Protein 4K3B (pdb70)

Secondary structure (DSSP, 8-state):
-------EEEES-SSS-SHHHHTT-S--TTSPP-SHHHHHHHHHHHTTT--S-EEEEEETTEEEEEE-----EEEEEEE--SSS-HHHHHHHHHTTS--SBTT--HHHHHHHHHHHHHHHHHSS--EEEEEEEEEE-SSS-EEEEEEEEEE---EE---EEES--SS-HHHHHHHSS--S--SS-SSS-TTB--HHHHHHHHHHHHHHHHTTT-SS--EEEEE----TTS-EE--EEEE------BB---------SSS-TTHHHHTT---S-SB--HHHHHHHHHHHHHHTTSSS-S---EEEEEEE-TTS--EEEEEEE------B----EE---TTS-HHHHTTSSS--SS-B--SHHHHTHHHHHHHTSS-SEEEEEEE-TTS-SSB-EEEEEEE-TTSSEEEEEEEEETTTEEEEEEEEEEEEETTTTEEEEEEEEE-SSEEEEEEEEEEEEEETTTEEEEEEEEEEEE--SSSSS-S-S-EEEEEEEEEEEEEE-SSS-EEEEEEEEEEEEEE--SS--GGGTTTHHHHSB--SSS-EEEEEEEEEEEEEEEEE-S-SSS--SSEEEEE-EEEEPBTBSS-BEEEEEEEEEEEESSSS-EEEEEEEEEE--B-TT--S--SSSSB---HHHHBTTBPTTTSS-EEEETTTEEEE--BSEEEEEEEEEEE-SSS-SS--SEEEEEEEEEEEEE-------SSS--SSSSS------------EEEEEE-EEEE-SSSEEEEEEEEEES--SS--B-SEEEEEES--

CATH classification: 3.10.20.310 (+5 more: 3.10.20.310, 3.10.20.310, 3.10.20.310)

Radius of gyration: 39.51 Å; Cα contacts (8 Å, |Δi|>4): 1828; chains: 1; bounding box: 79×135×67 Å

InterPro domains:
  IPR000184 Bacterial surface antigen (D15) [PF01103] (448-792)
  IPR010827 POTRA domain, BamA/TamA-like [PF07244] (24-81)
  IPR010827 POTRA domain, BamA/TamA-like [PF07244] (91-171)
  IPR010827 POTRA domain, BamA/TamA-like [PF07244] (175-262)
  IPR010827 POTRA domain, BamA/TamA-like [PF07244] (266-344)
  IPR010827 POTRA domain, BamA/TamA-like [PF07244] (347-421)
  IPR023707 Outer membrane protein assembly factor BamA [MF_01430] (1-792)
  IPR023707 Outer membrane protein assembly factor BamA [PIRSF006076] (15-792)
  IPR023707 Outer membrane protein assembly factor BamA [TIGR03303] (23-792)
  IPR034746 POTRA domain [PS51779] (23-90)
  IPR034746 POTRA domain [PS51779] (91-171)
  IPR034746 POTRA domain [PS51779] (174-262)
  IPR034746 POTRA domain [PS51779] (265-344)
  IPR034746 POTRA domain [PS51779] (347-421)
  IPR039910 Surface antigen D15-like [PTHR12815] (200-789)

Organism: Neisseria gonorrhoeae (strain ATCC 700825 / FA 1090) (NCBI:txid242231)

Structure (mmCIF, N/CA/C/O backbone):
data_4K3B
#
_entry.id   4K3B
#
_cell.length_a   59.525
_cell.length_b   270.206
_cell.length_c   190.618
_cell.angle_alpha   90.00
_cell.angle_beta   90.00
_cell.angle_gamma   90.00
#
_symmetry.space_group_name_H-M   'C 2 2 21'
#
loop_
_atom_site.group_PDB
_atom_site.id
_atom_site.type_symbol
_atom_site.label_atom_id
_atom_site.label_alt_id
_atom_site.label_comp_id
_atom_site.label_asym_id
_atom_site.label_entity_id
_atom_site.label_seq_id
_atom_site.pdbx_PDB_ins_code
_atom_site.Cartn_x
_atom_site.Cartn_y
_atom_site.Cartn_z
_atom_site.occupancy
_atom_site.B_iso_or_equiv
_atom_site.auth_seq_id
_atom_site.auth_comp_id
_atom_site.auth_asym_id
_atom_site.auth_atom_id
_atom_site.pdbx_PDB_model_num
ATOM 1 N N . ALA A 1 21 ? -5.680 -90.460 4.125 1.00 146.55 21 ALA A N 1
ATOM 2 C CA . ALA A 1 21 ? -6.558 -91.177 3.200 1.00 150.62 21 ALA A CA 1
ATOM 3 C C . ALA A 1 21 ? -7.193 -90.256 2.153 1.00 152.24 21 ALA A C 1
ATOM 4 O O . ALA A 1 21 ? -6.730 -89.133 1.933 1.00 152.86 21 ALA A O 1
ATOM 6 N N . ASP A 1 22 ? -8.186 -90.777 1.454 1.00 150.63 22 ASP A N 1
ATOM 7 C CA . ASP A 1 22 ? -8.782 -90.040 0.366 1.00 147.05 22 ASP A CA 1
ATOM 8 C C . ASP A 1 22 ? -10.208 -89.725 0.731 1.00 148.06 22 ASP A C 1
ATOM 9 O O . ASP A 1 22 ? -10.567 -89.814 1.896 1.00 153.46 22 ASP A O 1
ATOM 14 N N . PHE A 1 23 ? -11.024 -89.347 -0.242 1.00 142.45 23 PHE A N 1
ATOM 15 C CA . PHE A 1 23 ? -12.293 -88.734 0.072 1.00 135.17 23 PHE A CA 1
ATOM 16 C C . PHE A 1 23 ? -13.190 -88.599 -1.123 1.00 122.60 23 PHE A C 1
ATOM 17 O O . PHE A 1 23 ? -12.759 -88.656 -2.258 1.00 126.42 23 PHE A O 1
ATOM 25 N N . THR A 1 24 ? -14.461 -88.441 -0.840 1.00 111.59 24 THR A N 1
ATOM 26 C CA . THR A 1 24 ? -15.429 -88.072 -1.832 1.00 113.87 24 THR A CA 1
ATOM 27 C C . THR A 1 24 ? -16.324 -87.199 -1.015 1.00 122.04 24 THR A C 1
ATOM 28 O O . THR A 1 24 ? -16.821 -87.613 0.016 1.00 129.62 24 THR A O 1
ATOM 32 N N . ILE A 1 25 ? -16.447 -85.958 -1.440 1.00 119.58 25 ILE A N 1
ATOM 33 C CA . ILE A 1 25 ? -17.003 -84.933 -0.598 1.00 117.58 25 ILE A CA 1
ATOM 34 C C . ILE A 1 25 ? -18.490 -84.895 -0.671 1.00 119.33 25 ILE A C 1
ATOM 35 O O . ILE A 1 25 ? -19.074 -84.508 -1.669 1.00 100.32 25 ILE A O 1
ATOM 40 N N . GLN A 1 26 ? -19.101 -85.305 0.420 1.00 122.04 26 GLN A N 1
ATOM 41 C CA . GLN A 1 26 ? -20.532 -85.213 0.541 1.00 127.85 26 GLN A CA 1
ATOM 42 C C . GLN A 1 26 ? -20.869 -84.065 1.453 1.00 137.73 26 GLN A C 1
ATOM 43 O O . GLN A 1 26 ? -21.246 -84.262 2.597 1.00 142.59 26 GLN A O 1
ATOM 49 N N . ASP A 1 27 ? -20.709 -82.865 0.910 1.00 137.43 27 ASP A N 1
ATOM 50 C CA . ASP A 1 27 ? -21.137 -81.617 1.523 1.00 132.65 27 ASP A CA 1
ATOM 51 C C . ASP A 1 27 ? -20.082 -80.805 2.239 1.00 123.19 27 ASP A C 1
ATOM 52 O O . ASP A 1 27 ? -19.258 -81.323 2.977 1.00 116.03 27 ASP A O 1
ATOM 57 N N . ILE A 1 28 ? -20.156 -79.501 2.018 1.00 126.67 28 ILE A N 1
ATOM 58 C CA . ILE A 1 28 ? -19.213 -78.552 2.578 1.00 125.57 28 ILE A CA 1
ATOM 59 C C . ILE A 1 28 ? -19.867 -77.558 3.501 1.00 126.59 28 ILE A C 1
ATOM 60 O O . ILE A 1 28 ? -20.996 -77.139 3.298 1.00 126.00 28 ILE A O 1
ATOM 65 N N . ARG A 1 29 ? -19.119 -77.152 4.504 1.00 125.63 29 ARG A N 1
ATOM 66 C CA . ARG A 1 29 ? -19.598 -76.124 5.379 1.00 128.85 29 ARG A CA 1
ATOM 67 C C . ARG A 1 29 ? -18.492 -75.148 5.656 1.00 132.31 29 ARG A C 1
ATOM 68 O O . ARG A 1 29 ? -17.458 -75.494 6.213 1.00 128.80 29 ARG A O 1
ATOM 76 N N . VAL A 1 30 ? -18.733 -73.923 5.205 1.00 136.10 30 VAL A N 1
ATOM 77 C CA . VAL A 1 30 ? -17.842 -72.800 5.390 1.00 135.48 30 VAL A CA 1
ATOM 78 C C . VAL A 1 30 ? -18.212 -72.153 6.678 1.00 137.65 30 VAL A C 1
ATOM 79 O O . VAL A 1 30 ? -19.329 -71.695 6.823 1.00 137.81 30 VAL A O 1
ATOM 83 N N . GLU A 1 31 ? -17.292 -72.124 7.622 1.00 141.94 31 GLU A N 1
ATOM 84 C CA . GLU A 1 31 ? -17.575 -71.492 8.888 1.00 148.81 31 GLU A CA 1
ATOM 85 C C . GLU A 1 31 ? -16.469 -70.513 9.186 1.00 150.43 31 GLU A C 1
ATOM 86 O O . GLU A 1 31 ? -15.314 -70.892 9.340 1.00 148.83 31 GLU A O 1
ATOM 92 N N . GLY A 1 32 ? -16.832 -69.240 9.234 1.00 153.01 32 GLY A N 1
ATOM 93 C CA . GLY A 1 32 ? -15.871 -68.186 9.452 1.00 154.85 32 GLY A CA 1
ATOM 94 C C . GLY A 1 32 ? -16.418 -66.860 8.984 1.00 151.97 32 GLY A C 1
ATOM 95 O O . GLY A 1 32 ? -16.544 -65.936 9.769 1.00 149.87 32 GLY A O 1
ATOM 96 N N . LEU A 1 33 ? -16.742 -66.765 7.702 1.00 150.52 33 LEU A N 1
ATOM 97 C CA . LEU A 1 33 ? -17.172 -65.499 7.147 1.00 149.87 33 LEU A CA 1
ATOM 98 C C . LEU A 1 33 ? -18.312 -64.974 7.967 1.00 164.56 33 LEU A C 1
ATOM 99 O O . LEU A 1 33 ? -18.950 -65.723 8.689 1.00 170.83 33 LEU A O 1
ATOM 104 N N . GLN A 1 34 ? -18.542 -63.673 7.859 1.00 167.53 34 GLN A N 1
ATOM 105 C CA . GLN A 1 34 ? -19.516 -62.967 8.674 1.00 166.90 34 GLN A CA 1
ATOM 106 C C . GLN A 1 34 ? -19.135 -61.500 8.678 1.00 169.65 34 GLN A C 1
ATOM 107 O O . GLN A 1 34 ? -18.451 -61.055 9.590 1.00 169.73 34 GLN A O 1
ATOM 109 N N . ARG A 1 35 ? -19.546 -60.753 7.661 1.00 168.41 35 ARG A N 1
ATOM 110 C CA . ARG A 1 35 ? -20.378 -61.258 6.585 1.00 164.51 35 ARG A CA 1
ATOM 111 C C . ARG A 1 35 ? -19.678 -60.990 5.268 1.00 157.18 35 ARG A C 1
ATOM 112 O O . ARG A 1 35 ? -18.775 -60.171 5.199 1.00 153.82 35 ARG A O 1
ATOM 120 N N . THR A 1 36 ? -20.107 -61.678 4.219 1.00 153.12 36 THR A N 1
ATOM 121 C CA . THR A 1 36 ? -19.475 -61.544 2.924 1.00 147.13 36 THR A CA 1
ATOM 122 C C . THR A 1 36 ? -20.101 -62.467 1.898 1.00 148.69 36 THR A C 1
ATOM 123 O O . THR A 1 36 ? -19.584 -62.607 0.796 1.00 147.84 36 THR A O 1
ATOM 127 N N . GLU A 1 37 ? -21.203 -63.105 2.263 1.00 150.24 37 GLU A N 1
ATOM 128 C CA . GLU A 1 37 ? -21.866 -64.022 1.355 1.00 151.49 37 GLU A CA 1
ATOM 129 C C . GLU A 1 37 ? -20.993 -65.248 1.209 1.00 170.70 37 GLU A C 1
ATOM 130 O O . GLU A 1 37 ? -19.772 -65.118 1.214 1.00 170.17 37 GLU A O 1
ATOM 132 N N . PRO A 1 38 ? -21.656 -66.480 1.087 1.00 168.00 38 PRO A N 1
ATOM 133 C CA . PRO A 1 38 ? -20.746 -67.616 0.928 1.00 161.35 38 PRO A CA 1
ATOM 134 C C . PRO A 1 38 ? -20.685 -68.023 -0.522 1.00 154.77 38 PRO A C 1
ATOM 135 O O . PRO A 1 38 ? -19.607 -68.128 -1.104 1.00 153.70 38 PRO A O 1
ATOM 139 N N . SER A 1 39 ? -21.863 -68.235 -1.093 1.00 151.73 39 SER A N 1
ATOM 140 C CA . SER A 1 39 ? -22.047 -68.573 -2.495 1.00 149.93 39 SER A CA 1
ATOM 141 C C . SER A 1 39 ? -21.089 -67.792 -3.336 1.00 147.08 39 SER A C 1
ATOM 142 O O . SER A 1 39 ? -20.626 -68.234 -4.377 1.00 146.71 39 SER A O 1
ATOM 145 N N . THR A 1 40 ? -20.787 -66.606 -2.851 1.00 148.04 40 THR A N 1
ATOM 146 C CA . THR A 1 40 ? -19.754 -65.820 -3.453 1.00 149.92 40 THR A CA 1
ATOM 147 C C . THR A 1 40 ? -18.482 -66.626 -3.285 1.00 148.63 40 THR A C 1
ATOM 148 O O . THR A 1 40 ? -17.428 -66.242 -3.756 1.00 148.10 40 THR A O 1
ATOM 152 N N . VAL A 1 41 ? -18.598 -67.761 -2.611 1.00 148.66 41 VAL A N 1
ATOM 153 C CA . VAL A 1 41 ? -17.505 -68.716 -2.542 1.00 148.41 41 VAL A CA 1
ATOM 154 C C . VAL A 1 41 ? -17.904 -70.015 -3.200 1.00 147.67 41 VAL A C 1
ATOM 155 O O . VAL A 1 41 ? -17.444 -70.372 -4.288 1.00 142.36 41 VAL A O 1
ATOM 159 N N . PHE A 1 42 ? -18.771 -70.735 -2.513 1.00 151.42 42 PHE A N 1
ATOM 160 C CA . PHE A 1 42 ? -19.269 -71.971 -3.087 1.00 157.11 42 PHE A CA 1
ATOM 161 C C . PHE A 1 42 ? -19.195 -71.891 -4.585 1.00 166.77 42 PHE A C 1
ATOM 162 O O . PHE A 1 42 ? -19.397 -72.877 -5.283 1.00 175.80 42 PHE A O 1
ATOM 170 N N . ASN A 1 43 ? -18.877 -70.701 -5.076 1.00 164.98 43 ASN A N 1
ATOM 171 C CA . ASN A 1 43 ? -18.543 -70.603 -6.485 1.00 164.95 43 ASN A CA 1
ATOM 172 C C . ASN A 1 43 ? -17.060 -70.391 -6.756 1.00 159.39 43 ASN A C 1
ATOM 173 O O . ASN A 1 43 ? -16.591 -70.612 -7.875 1.00 159.51 43 ASN A O 1
ATOM 178 N N . TYR A 1 44 ? -16.316 -70.007 -5.724 1.00 155.60 44 TYR A N 1
ATOM 179 C CA . TYR A 1 44 ? -14.870 -69.846 -5.869 1.00 155.31 44 TYR A CA 1
ATOM 180 C C . TYR A 1 44 ? -14.158 -71.181 -5.943 1.00 149.66 44 TYR A C 1
ATOM 181 O O . TYR A 1 44 ? -13.108 -71.294 -6.581 1.00 146.16 44 TYR A O 1
ATOM 183 N N . LEU A 1 45 ? -14.730 -72.183 -5.281 1.00 146.78 45 LEU A N 1
ATOM 184 C CA . LEU A 1 45 ? -14.032 -73.437 -4.978 1.00 138.10 45 LEU A CA 1
ATOM 185 C C . LEU A 1 45 ? -13.728 -74.339 -6.175 1.00 134.42 45 LEU A C 1
ATOM 186 O O . LEU A 1 45 ? -14.582 -74.508 -7.053 1.00 134.00 45 LEU A O 1
ATOM 191 N N . PRO A 1 46 ? -12.506 -74.924 -6.197 1.00 130.88 46 PRO A N 1
ATOM 192 C CA . PRO A 1 46 ? -12.083 -75.964 -7.147 1.00 132.05 46 PRO A CA 1
ATOM 193 C C . PRO A 1 46 ? -12.932 -77.238 -7.075 1.00 137.72 46 PRO A C 1
ATOM 194 O O . PRO A 1 46 ? -12.988 -77.983 -8.057 1.00 140.18 46 PRO A O 1
ATOM 198 N N . VAL A 1 47 ? -13.578 -77.474 -5.933 1.00 139.09 47 VAL A N 1
ATOM 199 C CA . VAL A 1 47 ? -14.467 -78.629 -5.746 1.00 136.16 47 VAL A CA 1
ATOM 200 C C . VAL A 1 47 ? -15.961 -78.341 -5.950 1.00 136.81 47 VAL A C 1
ATOM 201 O O . VAL A 1 47 ? -16.356 -77.263 -6.382 1.00 143.18 47 VAL A O 1
ATOM 205 N N . LYS A 1 48 ? -16.778 -79.337 -5.637 1.00 133.43 48 LYS A N 1
ATOM 206 C CA . LYS A 1 48 ? -18.225 -79.198 -5.605 1.00 133.80 48 LYS A CA 1
ATOM 207 C C . LYS A 1 48 ? -18.697 -80.253 -4.628 1.00 136.50 48 LYS A C 1
ATOM 208 O O . LYS A 1 48 ? -17.890 -80.850 -3.935 1.00 140.71 48 LYS A O 1
ATOM 210 N N . VAL A 1 49 ? -19.992 -80.499 -4.556 1.00 135.58 49 VAL A N 1
ATOM 211 C CA . VAL A 1 49 ? -20.452 -81.586 -3.712 1.00 135.47 49 VAL A CA 1
ATOM 212 C C . VAL A 1 49 ? -20.496 -82.864 -4.528 1.00 137.92 49 VAL A C 1
ATOM 213 O O . VAL A 1 49 ? -21.299 -83.000 -5.450 1.00 143.73 49 VAL A O 1
ATOM 217 N N . GLY A 1 50 ? -19.649 -83.815 -4.163 1.00 134.06 50 GLY A N 1
ATOM 218 C CA . GLY A 1 50 ? -19.549 -85.056 -4.901 1.00 131.15 50 GLY A CA 1
ATOM 219 C C . GLY A 1 50 ? -18.277 -85.246 -5.701 1.00 131.42 50 GLY A C 1
ATOM 220 O O . GLY A 1 50 ? -18.032 -86.346 -6.184 1.00 138.69 50 GLY A O 1
ATOM 221 N N . ASP A 1 51 ? -17.454 -84.210 -5.831 1.00 129.63 51 ASP A N 1
ATOM 222 C CA . ASP A 1 51 ? -16.119 -84.371 -6.428 1.00 131.87 51 ASP A CA 1
ATOM 223 C C . ASP A 1 51 ? -15.244 -85.203 -5.502 1.00 124.59 51 ASP A C 1
ATOM 224 O O . ASP A 1 51 ? -15.525 -85.304 -4.317 1.00 125.91 51 ASP A O 1
ATOM 229 N N . THR A 1 52 ? -14.181 -85.794 -6.028 1.00 119.88 52 THR A N 1
ATOM 230 C CA . THR A 1 52 ? -13.249 -86.516 -5.166 1.00 117.53 52 THR A CA 1
ATOM 231 C C . THR A 1 52 ? -12.136 -85.581 -4.690 1.00 112.96 52 THR A C 1
ATOM 232 O O . THR A 1 52 ? -11.389 -85.031 -5.497 1.00 110.60 52 THR A O 1
ATOM 236 N N . TYR A 1 53 ? -12.047 -85.390 -3.377 1.00 116.18 53 TYR A N 1
ATOM 237 C CA . TYR A 1 53 ? -11.096 -84.452 -2.782 1.00 127.35 53 TYR A CA 1
ATOM 238 C C . TYR A 1 53 ? -9.913 -85.236 -2.255 1.00 133.68 53 TYR A C 1
ATOM 239 O O . TYR A 1 53 ? -10.123 -86.291 -1.675 1.00 134.17 53 TYR A O 1
ATOM 248 N N . ASN A 1 54 ? -8.677 -84.763 -2.441 1.00 141.91 54 ASN A N 1
ATOM 249 C CA . ASN A 1 54 ? -7.568 -85.641 -2.060 1.00 154.24 54 ASN A CA 1
ATOM 250 C C . ASN A 1 54 ? -6.548 -85.167 -1.019 1.00 161.53 54 ASN A C 1
ATOM 251 O O . ASN A 1 54 ? -6.635 -85.523 0.157 1.00 161.39 54 ASN A O 1
ATOM 256 N N . ASP A 1 55 ? -5.570 -84.391 -1.461 1.00 169.18 55 ASP A N 1
ATOM 257 C CA . ASP A 1 55 ? -4.778 -83.518 -0.614 1.00 177.02 55 ASP A CA 1
ATOM 258 C C . ASP A 1 55 ? -4.632 -82.180 -1.304 1.00 179.93 55 ASP A C 1
ATOM 259 O O . ASP A 1 55 ? -4.994 -81.137 -0.772 1.00 180.33 55 ASP A O 1
ATOM 264 N N . THR A 1 56 ? -4.009 -82.255 -2.481 1.00 180.06 56 THR A N 1
ATOM 265 C CA . THR A 1 56 ? -3.604 -81.111 -3.281 1.00 177.42 56 THR A CA 1
ATOM 266 C C . THR A 1 56 ? -4.713 -80.110 -3.364 1.00 172.43 56 THR A C 1
ATOM 267 O O . THR A 1 56 ? -4.464 -78.914 -3.308 1.00 175.56 56 THR A O 1
ATOM 271 N N . HIS A 1 57 ? -5.938 -80.603 -3.511 1.00 164.22 57 HIS A N 1
ATOM 272 C CA . HIS A 1 57 ? -7.104 -79.745 -3.416 1.00 157.36 57 HIS A CA 1
ATOM 273 C C . HIS A 1 57 ? -7.110 -78.923 -2.126 1.00 155.92 57 HIS A C 1
ATOM 274 O O . HIS A 1 57 ? -7.537 -77.779 -2.132 1.00 156.14 57 HIS A O 1
ATOM 281 N N . GLY A 1 58 ? -6.614 -79.502 -1.034 1.00 152.65 58 GLY A N 1
ATOM 282 C CA . GLY A 1 58 ? -6.654 -78.862 0.272 1.00 148.35 58 GLY A CA 1
ATOM 283 C C . GLY A 1 58 ? -5.751 -77.653 0.426 1.00 143.46 58 GLY A C 1
ATOM 284 O O . GLY A 1 58 ? -6.154 -76.633 0.982 1.00 142.99 58 GLY A O 1
ATOM 285 N N . SER A 1 59 ? -4.516 -77.757 -0.041 1.00 141.62 59 SER A N 1
ATOM 286 C CA . SER A 1 59 ? -3.646 -76.595 -0.004 1.00 141.20 59 SER A CA 1
ATOM 287 C C . SER A 1 59 ? -3.977 -75.659 -1.149 1.00 141.08 59 SER A C 1
ATOM 288 O O . SER A 1 59 ? -3.944 -74.455 -0.986 1.00 143.66 59 SER A O 1
ATOM 291 N N . ALA A 1 60 ? -4.287 -76.210 -2.314 1.00 138.75 60 ALA A N 1
ATOM 292 C CA . ALA A 1 60 ? -4.542 -75.376 -3.479 1.00 134.55 60 ALA A CA 1
ATOM 293 C C . ALA A 1 60 ? -5.770 -74.509 -3.271 1.00 131.09 60 ALA A C 1
ATOM 294 O O . ALA A 1 60 ? -5.827 -73.385 -3.753 1.00 131.43 60 ALA A O 1
ATOM 296 N N . ILE A 1 61 ? -6.750 -75.030 -2.545 1.00 129.08 61 ILE A N 1
ATOM 297 C CA . ILE A 1 61 ? -7.979 -74.284 -2.314 1.00 125.28 61 ILE A CA 1
ATOM 298 C C . ILE A 1 61 ? -7.745 -73.145 -1.342 1.00 114.32 61 ILE A C 1
ATOM 299 O O . ILE A 1 61 ? -8.294 -72.062 -1.521 1.00 108.71 61 ILE A O 1
ATOM 304 N N . ILE A 1 62 ? -6.924 -73.375 -0.322 1.00 114.09 62 ILE A N 1
ATOM 305 C CA . ILE A 1 62 ? -6.656 -72.302 0.612 1.00 119.14 62 ILE A CA 1
ATOM 306 C C . ILE A 1 62 ? -5.795 -71.271 -0.074 1.00 123.17 62 ILE A C 1
ATOM 307 O O . ILE A 1 62 ? -6.117 -70.106 -0.029 1.00 123.98 62 ILE A O 1
ATOM 312 N N . LYS A 1 63 ? -4.733 -71.703 -0.748 1.00 127.14 63 LYS A N 1
ATOM 313 C CA . LYS A 1 63 ? -3.855 -70.789 -1.484 1.00 129.20 63 LYS A CA 1
ATOM 314 C C . LYS A 1 63 ? -4.658 -70.029 -2.528 1.00 134.30 63 LYS 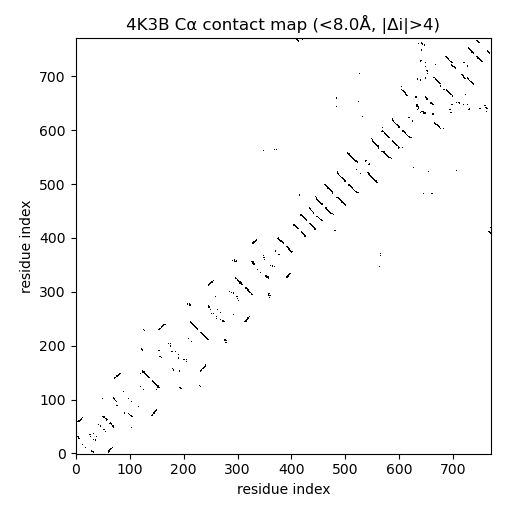A C 1
ATOM 315 O O . LYS A 1 63 ? -4.302 -68.921 -2.928 1.00 138.99 63 LYS A O 1
ATOM 317 N N . SER A 1 64 ? -5.761 -70.622 -2.951 1.00 133.49 64 SER A N 1
ATOM 318 C CA . SER A 1 64 ? -6.664 -69.936 -3.840 1.00 134.92 64 SER A CA 1
ATOM 319 C C . SER A 1 64 ? -7.460 -68.861 -3.094 1.00 136.54 64 SER A C 1
ATOM 320 O O . SER A 1 64 ? -7.590 -67.739 -3.585 1.00 135.78 64 SER A O 1
ATOM 323 N N . LEU A 1 65 ? -7.972 -69.191 -1.909 1.00 137.31 65 LEU A N 1
ATOM 324 C CA . LEU A 1 65 ? -8.788 -68.242 -1.136 1.00 134.34 65 LEU A CA 1
ATOM 325 C C . LEU A 1 65 ? -8.017 -67.103 -0.455 1.00 138.93 65 LEU A C 1
ATOM 326 O O . LEU A 1 65 ? -8.581 -66.040 -0.181 1.00 137.66 65 LEU A O 1
ATOM 331 N N . TYR A 1 66 ? -6.738 -67.340 -0.181 1.00 143.56 66 TYR A N 1
ATOM 332 C CA . TYR A 1 66 ? -5.847 -66.356 0.417 1.00 147.03 66 TYR A CA 1
ATOM 333 C C . TYR A 1 66 ? -5.653 -65.216 -0.556 1.00 152.71 66 TYR A C 1
ATOM 334 O O . TYR A 1 66 ? -5.670 -64.047 -0.165 1.00 156.71 66 TYR A O 1
ATOM 343 N N . ALA A 1 67 ? -5.486 -65.547 -1.837 1.00 151.71 67 ALA A N 1
ATOM 344 C CA . ALA A 1 67 ? -5.540 -64.500 -2.840 1.00 146.94 67 ALA A CA 1
ATOM 345 C C . ALA A 1 67 ? -7.018 -64.166 -2.936 1.00 143.88 67 ALA A C 1
ATOM 346 O O . ALA A 1 67 ? -7.843 -64.890 -2.396 1.00 143.98 67 ALA A O 1
ATOM 348 N N . THR A 1 68 ? -7.342 -63.118 -3.681 1.00 142.61 68 THR A N 1
ATOM 349 C CA . THR A 1 68 ? -8.608 -62.365 -3.548 1.00 145.47 68 THR A CA 1
ATOM 350 C C . THR A 1 68 ? -8.734 -61.608 -2.205 1.00 145.14 68 THR A C 1
ATOM 351 O O . THR A 1 68 ? -9.535 -60.689 -2.087 1.00 140.14 68 THR A O 1
ATOM 355 N N . GLY A 1 69 ? -7.885 -61.957 -1.236 1.00 146.70 69 GLY A N 1
ATOM 356 C CA . GLY A 1 69 ? -7.691 -61.202 -0.005 1.00 144.08 69 GLY A CA 1
ATOM 357 C C . GLY A 1 69 ? -8.880 -60.748 0.830 1.00 140.88 69 GLY A C 1
ATOM 358 O O . GLY A 1 69 ? -8.873 -59.628 1.346 1.00 144.01 69 GLY A O 1
ATOM 359 N N . PHE A 1 70 ? -9.891 -61.597 0.984 1.00 130.79 70 PHE A N 1
ATOM 360 C CA . PHE A 1 70 ? -11.012 -61.275 1.870 1.00 124.41 70 PHE A CA 1
ATOM 361 C C . PHE A 1 70 ? -10.711 -61.848 3.234 1.00 123.08 70 PHE A C 1
ATOM 362 O O . PHE A 1 70 ? -11.521 -61.726 4.150 1.00 124.39 70 PHE A O 1
ATOM 370 N N . PHE A 1 71 ? -9.568 -62.515 3.363 1.00 119.98 71 PHE A N 1
ATOM 371 C CA . PHE A 1 71 ? -9.302 -63.285 4.568 1.00 118.14 71 PHE A CA 1
ATOM 372 C C . PHE A 1 71 ? -7.864 -63.136 5.079 1.00 115.22 71 PHE A C 1
ATOM 373 O O . PHE A 1 71 ? -6.924 -63.061 4.287 1.00 107.05 71 PHE A O 1
ATOM 381 N N . ASP A 1 72 ? -7.714 -63.049 6.403 1.00 125.44 72 ASP A N 1
ATOM 382 C CA . ASP A 1 72 ? -6.400 -63.025 7.061 1.00 140.35 72 ASP A CA 1
ATOM 383 C C . ASP A 1 72 ? -5.808 -64.422 7.193 1.00 145.94 72 ASP A C 1
ATOM 384 O O . ASP A 1 72 ? -4.629 -64.635 6.910 1.00 142.97 72 ASP A O 1
ATOM 389 N N . ASP A 1 73 ? -6.629 -65.371 7.640 1.00 155.73 73 ASP A N 1
ATOM 390 C CA . ASP A 1 73 ? -6.194 -66.766 7.759 1.00 160.88 73 ASP A CA 1
ATOM 391 C C . ASP A 1 73 ? -7.309 -67.760 7.402 1.00 162.19 73 ASP A C 1
ATOM 392 O O . ASP A 1 73 ? -8.451 -67.606 7.843 1.00 161.54 73 ASP A O 1
ATOM 397 N N . VAL A 1 74 ? -6.982 -68.787 6.616 1.00 164.04 74 VAL A N 1
ATOM 398 C CA . VAL A 1 74 ? -7.941 -69.865 6.403 1.00 162.48 74 VAL A CA 1
ATOM 399 C C . VAL A 1 74 ? -7.389 -71.129 7.051 1.00 156.00 74 VAL A C 1
ATOM 400 O O . VAL A 1 74 ? -6.230 -71.188 7.466 1.00 153.17 74 VAL A O 1
ATOM 404 N N . ARG A 1 75 ? -8.213 -72.160 7.089 1.00 153.39 75 ARG A N 1
ATOM 405 C CA . ARG A 1 75 ? -7.763 -73.474 7.477 1.00 151.29 75 ARG A CA 1
ATOM 406 C C . ARG A 1 75 ? -8.711 -74.478 6.839 1.00 147.78 75 ARG A C 1
ATOM 407 O O . ARG A 1 75 ? -9.913 -74.205 6.667 1.00 146.52 75 ARG A O 1
ATOM 415 N N . VAL A 1 76 ? -8.158 -75.634 6.496 1.00 144.49 76 VAL A N 1
ATOM 416 C CA . VAL A 1 76 ? -8.878 -76.674 5.781 1.00 142.22 76 VAL A CA 1
ATOM 417 C C . VAL A 1 76 ? -9.032 -77.903 6.656 1.00 137.80 76 VAL A C 1
ATOM 418 O O . VAL A 1 76 ? -8.052 -78.544 7.014 1.00 139.92 76 VAL A O 1
ATOM 422 N N . GLU A 1 77 ? -10.262 -78.240 7.004 1.00 134.99 77 GLU A N 1
ATOM 423 C CA . GLU A 1 77 ? -10.486 -79.387 7.872 1.00 139.57 77 GLU A CA 1
ATOM 424 C C . GLU A 1 77 ? -11.365 -80.482 7.250 1.00 137.89 77 GLU A C 1
ATOM 425 O O . GLU A 1 77 ? -12.543 -80.274 6.968 1.00 137.03 77 GLU A O 1
ATOM 431 N N . THR A 1 78 ? -10.781 -81.660 7.062 1.00 132.68 78 THR A N 1
ATOM 432 C CA . THR A 1 78 ? -11.469 -82.748 6.394 1.00 129.90 78 THR A CA 1
ATOM 433 C C . THR A 1 78 ? -11.924 -83.801 7.401 1.00 132.59 78 THR A C 1
ATOM 434 O O . THR A 1 78 ? -11.087 -84.480 7.997 1.00 136.14 78 THR A O 1
ATOM 438 N N . ALA A 1 79 ? -13.234 -83.919 7.625 1.00 131.57 79 ALA A N 1
ATOM 439 C CA . ALA A 1 79 ? -13.737 -84.870 8.626 1.00 130.82 79 ALA A CA 1
ATOM 440 C C . ALA A 1 79 ? -14.987 -85.687 8.246 1.00 132.92 79 ALA A C 1
ATOM 441 O O . ALA A 1 79 ? -16.076 -85.119 8.070 1.00 132.90 79 ALA A O 1
ATOM 443 N N . ASP A 1 80 ? -14.831 -87.015 8.196 1.00 133.02 80 ASP A N 1
ATOM 444 C CA . ASP A 1 80 ? -15.935 -87.973 8.013 1.00 131.60 80 ASP A CA 1
ATOM 445 C C . ASP A 1 80 ? -16.896 -87.651 6.864 1.00 129.68 80 ASP A C 1
ATOM 446 O O . ASP A 1 80 ? -18.121 -87.706 7.028 1.00 124.89 80 ASP A O 1
ATOM 451 N N . GLY A 1 81 ? -16.328 -87.322 5.705 1.00 132.56 81 GLY A N 1
ATOM 452 C CA . GLY A 1 81 ? -17.098 -87.029 4.504 1.00 135.79 81 GLY A CA 1
ATOM 453 C C . GLY A 1 81 ? -17.354 -85.549 4.293 1.00 136.00 81 GLY A C 1
ATOM 454 O O . GLY A 1 81 ? -17.627 -85.102 3.174 1.00 133.86 81 GLY A O 1
ATOM 455 N N . GLN A 1 82 ? -17.240 -84.796 5.385 1.00 136.68 82 GLN A N 1
ATOM 456 C CA . GLN A 1 82 ? -17.512 -83.366 5.416 1.00 130.23 82 GLN A CA 1
ATOM 457 C C . GLN A 1 82 ? -16.256 -82.511 5.226 1.00 117.60 82 GLN A C 1
ATOM 458 O O . GLN A 1 82 ? -15.164 -82.872 5.681 1.00 110.58 82 GLN A O 1
ATOM 464 N N . LEU A 1 83 ? -16.426 -81.388 4.532 1.00 116.56 83 LEU A N 1
ATOM 465 C CA . LEU A 1 83 ? -15.342 -80.442 4.263 1.00 115.75 83 LEU A CA 1
ATOM 466 C C . LEU A 1 83 ? -15.589 -79.115 4.967 1.00 118.33 83 LEU A C 1
ATOM 467 O O . LEU A 1 83 ? -16.498 -78.359 4.607 1.00 120.32 83 LEU A O 1
ATOM 472 N N . LEU A 1 84 ? -14.770 -78.823 5.965 1.00 117.84 84 LEU A N 1
ATOM 473 C CA . LEU A 1 84 ? -14.992 -77.640 6.777 1.00 122.51 84 LEU A CA 1
ATOM 474 C C . LEU A 1 84 ? -13.929 -76.615 6.491 1.00 128.27 84 LEU A C 1
ATOM 475 O O . LEU A 1 84 ? -12.748 -76.870 6.716 1.00 130.47 84 LEU A O 1
ATOM 480 N N . LEU A 1 85 ? -14.351 -75.456 5.993 1.00 129.52 85 LEU A N 1
ATOM 481 C CA . LEU A 1 85 ? -13.439 -74.340 5.790 1.00 126.81 85 LEU A CA 1
ATOM 482 C C . LEU A 1 85 ? -13.580 -73.414 6.963 1.00 134.81 85 LEU A C 1
ATOM 483 O O . LEU A 1 85 ? -14.655 -72.847 7.175 1.00 137.87 85 LEU A O 1
ATOM 488 N N . THR A 1 86 ? -12.521 -73.280 7.755 1.00 136.79 86 THR A N 1
ATOM 489 C CA . THR A 1 86 ? -12.611 -72.351 8.867 1.00 138.92 86 THR A CA 1
ATOM 490 C C . THR A 1 86 ? -11.811 -71.124 8.513 1.00 138.66 86 THR A C 1
ATOM 491 O O . THR A 1 86 ? -10.584 -71.160 8.416 1.00 140.26 86 THR A O 1
ATOM 495 N N . VAL A 1 87 ? -12.522 -70.030 8.301 1.00 136.00 87 VAL A N 1
ATOM 496 C CA . VAL A 1 87 ? -11.872 -68.839 7.826 1.00 130.75 87 VAL A CA 1
ATOM 497 C C . VAL A 1 87 ? -12.031 -67.736 8.841 1.00 144.88 87 VAL A C 1
ATOM 498 O O . VAL A 1 87 ? -13.046 -67.646 9.538 1.00 145.95 87 VAL A O 1
ATOM 502 N N . ILE A 1 88 ? -10.973 -66.946 8.967 1.00 155.73 88 ILE A N 1
ATOM 503 C CA . ILE A 1 88 ? -10.937 -65.843 9.919 1.00 159.88 88 ILE A CA 1
ATOM 504 C C . ILE A 1 88 ? -11.366 -64.501 9.292 1.00 155.05 88 ILE A C 1
ATOM 505 O O . ILE A 1 88 ? -11.639 -63.537 10.002 1.00 154.84 88 ILE A O 1
ATOM 510 N N . GLU A 1 89 ? -11.504 -64.485 7.967 1.00 150.09 89 GLU A N 1
ATOM 511 C CA . GLU A 1 89 ? -11.743 -63.263 7.196 1.00 145.59 89 GLU A CA 1
ATOM 512 C C . GLU A 1 89 ? -10.651 -62.257 7.508 1.00 149.71 89 GLU A C 1
ATOM 513 O O . GLU A 1 89 ? -9.498 -62.655 7.647 1.00 152.80 89 GLU A O 1
ATOM 519 N N . ARG A 1 90 ? -11.024 -60.986 7.681 1.00 148.38 90 ARG A N 1
ATOM 520 C CA . ARG A 1 90 ? -10.086 -59.863 7.682 1.00 142.80 90 ARG A CA 1
ATOM 521 C C . ARG A 1 90 ? -10.853 -58.579 7.962 1.00 143.31 90 ARG A C 1
ATOM 522 O O . ARG A 1 90 ? -11.960 -58.398 7.465 1.00 145.99 90 ARG A O 1
ATOM 530 N N . PRO A 1 91 ? -10.266 -57.673 8.755 1.00 139.31 91 PRO A N 1
ATOM 531 C CA . PRO A 1 91 ? -10.999 -56.461 9.122 1.00 134.45 91 PRO A CA 1
ATOM 532 C C . PRO A 1 91 ? -11.155 -55.446 7.992 1.00 131.30 91 PRO A C 1
ATOM 533 O O . PRO A 1 91 ? -10.674 -55.626 6.873 1.00 124.90 91 PRO A O 1
ATOM 537 N N . THR A 1 92 ? -11.838 -54.357 8.329 1.00 136.32 92 THR A N 1
ATOM 538 C CA . THR A 1 92 ? -12.070 -53.227 7.437 1.00 134.24 92 THR A CA 1
ATOM 539 C C . THR A 1 92 ? -11.722 -51.932 8.188 1.00 137.89 92 THR A C 1
ATOM 540 O O . THR A 1 92 ? -11.481 -51.963 9.392 1.00 138.76 92 THR A O 1
ATOM 544 N N . ILE A 1 93 ? -11.635 -50.803 7.491 1.00 139.73 93 ILE A N 1
ATOM 545 C CA . ILE A 1 93 ? -11.185 -49.566 8.155 1.00 137.91 93 ILE A CA 1
ATOM 546 C C . ILE A 1 93 ? -12.206 -48.441 8.405 1.00 141.99 93 ILE A C 1
ATOM 547 O O . ILE A 1 93 ? -12.659 -47.763 7.477 1.00 132.51 93 ILE A O 1
ATOM 552 N N . GLY A 1 94 ? -12.508 -48.229 9.685 1.00 156.41 94 GLY A N 1
ATOM 553 C CA . GLY A 1 94 ? -13.465 -47.226 10.125 1.00 166.46 94 GLY A CA 1
ATOM 554 C C . GLY A 1 94 ? -13.060 -45.788 9.841 1.00 170.00 94 GLY A C 1
ATOM 555 O O . GLY A 1 94 ? -13.852 -45.013 9.301 1.00 174.41 94 GLY A O 1
ATOM 556 N N . SER A 1 95 ? -11.838 -45.421 10.214 1.00 162.91 95 SER A N 1
ATOM 557 C CA . SER A 1 95 ? -11.318 -44.103 9.883 1.00 156.68 95 SER A CA 1
ATOM 558 C C . SER A 1 95 ? -9.817 -44.137 9.809 1.00 146.75 95 SER A C 1
ATOM 559 O O . SER A 1 95 ? -9.175 -44.998 10.407 1.00 146.66 95 SER A O 1
ATOM 562 N N . LEU A 1 96 ? -9.253 -43.191 9.074 1.00 142.04 96 LEU A N 1
ATOM 563 C CA . LEU A 1 96 ? -7.814 -42.995 9.129 1.00 141.66 96 LEU A CA 1
ATOM 564 C C . LEU A 1 96 ? -7.448 -41.533 9.427 1.00 146.43 96 LEU A C 1
ATOM 565 O O . LEU A 1 96 ? -8.024 -40.608 8.857 1.00 148.09 96 LEU A O 1
ATOM 570 N N . ASN A 1 97 ? -6.506 -41.338 10.345 1.00 146.23 97 ASN A N 1
ATOM 571 C CA . ASN A 1 97 ? -6.065 -40.001 10.716 1.00 147.72 97 ASN A CA 1
ATOM 572 C C . ASN A 1 97 ? -4.585 -39.873 10.461 1.00 144.04 97 ASN A C 1
ATOM 573 O O . ASN A 1 97 ? -3.805 -40.610 11.030 1.00 145.43 97 ASN A O 1
ATOM 578 N N . ILE A 1 98 ? -4.185 -38.940 9.613 1.00 139.62 98 ILE A N 1
ATOM 579 C CA . ILE A 1 98 ? -2.770 -38.612 9.510 1.00 135.82 98 ILE A CA 1
ATOM 580 C C . ILE A 1 98 ? -2.533 -37.305 10.216 1.00 142.13 98 ILE A C 1
ATOM 581 O O . ILE A 1 98 ? -3.040 -36.275 9.796 1.00 147.34 98 ILE A O 1
ATOM 586 N N . THR A 1 99 ? -1.820 -37.321 11.331 1.00 141.86 99 THR A N 1
ATOM 587 C CA . THR A 1 99 ? -1.338 -36.048 11.817 1.00 139.49 99 THR A CA 1
ATOM 588 C C . THR A 1 99 ? 0.152 -36.060 12.164 1.00 138.20 99 THR A C 1
ATOM 589 O O . THR A 1 99 ? 0.523 -36.608 13.193 1.00 137.94 99 THR A O 1
ATOM 593 N N . GLY A 1 100 ? 1.024 -35.466 11.347 1.00 138.29 100 GLY A N 1
ATOM 594 C CA . GLY A 1 100 ? 2.213 -34.817 11.872 1.00 138.34 100 GLY A CA 1
ATOM 595 C C . GLY A 1 100 ? 1.895 -33.400 12.257 1.00 139.66 100 GLY A C 1
ATOM 596 O O . GLY A 1 100 ? 2.098 -32.980 13.402 1.00 142.80 100 GLY A O 1
ATOM 597 N N . ALA A 1 101 ? 1.397 -32.649 11.269 1.00 135.08 101 ALA A N 1
ATOM 598 C CA . ALA A 1 101 ? 1.949 -32.698 9.890 1.00 122.09 101 ALA A CA 1
ATOM 599 C C . ALA A 1 101 ? 2.158 -31.262 9.393 1.00 126.41 101 ALA A C 1
ATOM 600 O O . ALA A 1 101 ? 1.200 -30.496 9.220 1.00 131.06 101 ALA A O 1
ATOM 602 N N . LYS A 1 102 ? 3.406 -30.893 9.144 1.00 120.97 102 LYS A N 1
ATOM 603 C CA . LYS A 1 102 ? 3.709 -29.499 8.845 1.00 109.69 102 LYS A CA 1
ATOM 604 C C . LYS A 1 102 ? 4.223 -29.253 7.407 1.00 101.57 102 LYS A C 1
ATOM 605 O O . LYS A 1 102 ? 3.466 -28.723 6.597 1.00 102.65 102 LYS A O 1
ATOM 607 N N . MET A 1 103 ? 5.459 -29.645 7.078 1.00 94.05 103 MET A N 1
ATOM 608 C CA . MET A 1 103 ? 6.032 -29.305 5.763 1.00 97.38 103 MET A CA 1
ATOM 609 C C . MET A 1 103 ? 5.111 -29.609 4.564 1.00 111.00 103 MET A C 1
ATOM 610 O O . MET A 1 103 ? 5.041 -28.824 3.611 1.00 116.86 103 MET A O 1
ATOM 615 N N . LEU A 1 104 ? 4.393 -30.724 4.611 1.00 114.27 104 LEU A N 1
ATOM 616 C CA . LEU A 1 104 ? 3.255 -30.867 3.710 1.00 114.76 104 LEU A CA 1
ATOM 617 C C . LEU A 1 104 ? 1.992 -31.107 4.523 1.00 114.87 104 LEU A C 1
ATOM 618 O O . LEU A 1 104 ? 2.063 -31.411 5.714 1.00 115.19 104 LEU A O 1
ATOM 623 N N . GLN A 1 105 ? 0.842 -30.903 3.892 1.00 114.66 105 GLN A N 1
ATOM 624 C CA . GLN A 1 105 ? -0.422 -30.923 4.609 1.00 120.23 105 GLN A CA 1
ATOM 625 C C . GLN A 1 105 ? -1.033 -32.325 4.710 1.00 120.71 105 GLN A C 1
ATOM 626 O O . GLN A 1 105 ? -0.922 -33.144 3.800 1.00 112.73 105 GLN A O 1
ATOM 632 N N . ASN A 1 106 ? -1.660 -32.579 5.853 1.00 127.46 106 ASN A N 1
ATOM 633 C CA . ASN A 1 106 ? -2.265 -33.856 6.179 1.00 127.10 106 ASN A CA 1
ATOM 634 C C . ASN A 1 106 ? -3.136 -34.433 5.082 1.00 133.07 106 ASN A C 1
ATOM 635 O O . ASN A 1 106 ? -2.794 -35.459 4.484 1.00 137.10 106 ASN A O 1
ATOM 640 N N . ASP A 1 107 ? -4.260 -33.779 4.811 1.00 137.35 107 ASP A N 1
ATOM 641 C CA . ASP A 1 107 ? -5.259 -34.366 3.922 1.00 144.90 107 ASP A CA 1
ATOM 642 C C . ASP A 1 107 ? -4.754 -34.619 2.489 1.00 142.30 107 ASP A C 1
ATOM 643 O O . ASP A 1 107 ? -5.392 -35.348 1.718 1.00 144.86 107 ASP A O 1
ATOM 648 N N . ALA A 1 108 ? -3.604 -34.041 2.146 1.00 134.72 108 ALA A N 1
ATOM 649 C CA . ALA A 1 108 ? -2.956 -34.354 0.876 1.00 129.60 108 ALA A CA 1
ATOM 650 C C . ALA A 1 108 ? -2.254 -35.705 0.933 1.00 126.40 108 ALA A C 1
ATOM 651 O O . ALA A 1 108 ? -2.258 -36.451 -0.045 1.00 126.78 108 ALA A O 1
ATOM 653 N N . ILE A 1 109 ? -1.640 -36.016 2.073 1.00 122.67 109 ILE A N 1
ATOM 654 C CA . ILE A 1 109 ? -0.987 -37.313 2.230 1.00 115.15 109 ILE A CA 1
ATOM 655 C C . ILE A 1 109 ? -2.010 -38.396 2.531 1.00 112.13 109 ILE A C 1
ATOM 656 O O . ILE A 1 109 ? -1.766 -39.557 2.249 1.00 115.21 109 ILE A O 1
ATOM 661 N N . LYS A 1 110 ? -3.149 -38.017 3.101 1.00 108.88 110 LYS A N 1
ATOM 662 C CA . LYS A 1 110 ? -4.258 -38.951 3.276 1.00 107.28 110 LYS A CA 1
ATOM 663 C C . LYS A 1 110 ? -4.921 -39.224 1.941 1.00 111.92 110 LYS A C 1
ATOM 664 O O . LYS A 1 110 ? -5.314 -40.355 1.662 1.00 114.01 110 LYS A O 1
ATOM 670 N N . LYS A 1 111 ? -5.052 -38.187 1.115 1.00 118.09 111 LYS A N 1
ATOM 671 C CA . LYS A 1 111 ? -5.548 -38.374 -0.248 1.00 120.99 111 LYS A CA 1
ATOM 672 C C . LYS A 1 111 ? -4.603 -39.275 -1.063 1.00 123.06 111 LYS A C 1
ATOM 673 O O . LYS A 1 111 ? -5.037 -40.240 -1.706 1.00 122.67 111 LYS A O 1
ATOM 675 N N . ASN A 1 112 ? -3.313 -38.960 -1.030 1.00 121.78 112 ASN A N 1
ATOM 676 C CA . ASN A 1 112 ? -2.308 -39.799 -1.670 1.00 123.66 112 ASN A CA 1
ATOM 677 C C . ASN A 1 112 ? -2.227 -41.211 -1.065 1.00 122.42 112 ASN A C 1
ATOM 678 O O . ASN A 1 112 ? -1.740 -42.147 -1.701 1.00 126.08 112 ASN A O 1
ATOM 683 N N . LEU A 1 113 ? -2.696 -41.354 0.170 1.00 119.32 113 LEU A N 1
ATOM 684 C CA . LEU A 1 113 ? -2.771 -42.661 0.825 1.00 113.83 113 LEU A CA 1
ATOM 685 C C . LEU A 1 113 ? -3.940 -43.521 0.390 1.00 119.39 113 LEU A C 1
ATOM 686 O O . LEU A 1 113 ? -3.769 -44.713 0.146 1.00 123.94 113 LEU A O 1
ATOM 691 N N . GLU A 1 114 ? -5.131 -42.936 0.301 1.00 121.37 114 GLU A N 1
ATOM 692 C CA . GLU A 1 114 ? -6.260 -43.706 -0.222 1.00 125.20 114 GLU A CA 1
ATOM 693 C C . GLU A 1 114 ? -6.084 -44.131 -1.680 1.00 124.92 114 GLU A C 1
ATOM 694 O O . GLU A 1 114 ? -6.834 -44.968 -2.170 1.00 125.98 114 GLU A O 1
ATOM 700 N N . SER A 1 115 ? -5.098 -43.549 -2.360 1.00 124.54 115 SER A N 1
ATOM 701 C CA . SER A 1 115 ? -4.734 -43.962 -3.709 1.00 122.45 115 SER A CA 1
ATOM 702 C C . SER A 1 115 ? -4.317 -45.427 -3.722 1.00 126.08 115 SER A C 1
ATOM 703 O O . SER A 1 115 ? -4.645 -46.154 -4.657 1.00 130.55 115 SER A O 1
ATOM 706 N N . PHE A 1 116 ? -3.583 -45.864 -2.702 1.00 125.10 116 PHE A N 1
ATOM 707 C CA . PHE A 1 116 ? -3.418 -47.296 -2.502 1.00 126.87 116 PHE A CA 1
ATOM 708 C C . PHE A 1 116 ? -4.752 -47.705 -1.926 1.00 134.18 116 PHE A C 1
ATOM 709 O O . PHE A 1 116 ? -5.560 -48.378 -2.559 1.00 138.60 116 PHE A O 1
ATOM 717 N N . GLY A 1 117 ? -4.947 -47.282 -0.686 1.00 135.91 117 GLY A N 1
ATOM 718 C CA . GLY A 1 117 ? -6.220 -47.299 0.007 1.00 137.88 117 GLY A CA 1
ATOM 719 C C . GLY A 1 117 ? -6.348 -48.602 0.756 1.00 133.49 117 GLY A C 1
ATOM 720 O O . GLY A 1 117 ? -5.868 -49.625 0.253 1.00 129.10 117 GLY A O 1
ATOM 721 N N . LEU A 1 118 ? -6.946 -48.605 1.955 1.00 128.23 118 LEU A N 1
ATOM 722 C CA . LEU A 1 118 ? -7.195 -47.436 2.836 1.00 115.67 118 LEU A CA 1
ATOM 723 C C . LEU A 1 118 ? -8.099 -46.227 2.470 1.00 146.24 118 LEU A C 1
ATOM 724 O O . LEU A 1 118 ? -7.621 -45.113 2.305 1.00 155.32 118 LEU A O 1
ATOM 729 N N . ALA A 1 119 ? -9.408 -46.456 2.424 1.00 141.11 119 ALA A N 1
ATOM 730 C CA . ALA A 1 119 ? -10.442 -45.416 2.276 1.00 143.09 119 ALA A CA 1
ATOM 731 C C . ALA A 1 119 ? -11.547 -45.960 3.158 1.00 145.67 119 ALA A C 1
ATOM 732 O O . ALA A 1 119 ? -11.238 -46.805 3.987 1.00 145.96 119 ALA A O 1
ATOM 734 N N . GLN A 1 120 ? -12.788 -45.472 3.105 1.00 148.15 120 GLN A N 1
ATOM 735 C CA . GLN A 1 120 ? -13.725 -46.060 4.065 1.00 150.43 120 GLN A CA 1
ATOM 736 C C . GLN A 1 120 ? -13.892 -47.573 3.848 1.00 150.82 120 GLN A C 1
ATOM 737 O O . GLN A 1 120 ? -14.392 -48.061 2.834 1.00 148.50 120 GLN A O 1
ATOM 743 N N . SER A 1 121 ? -13.443 -48.270 4.883 1.00 153.28 121 SER A N 1
ATOM 744 C CA . SER A 1 121 ? -13.552 -49.695 5.215 1.00 155.23 121 SER A CA 1
ATOM 745 C C . SER A 1 121 ? -12.791 -50.669 4.302 1.00 148.34 121 SER A C 1
ATOM 746 O O . SER A 1 121 ? -12.260 -51.672 4.763 1.00 142.75 121 SER A O 1
ATOM 749 N N . GLN A 1 122 ? -12.679 -50.356 3.021 1.00 146.59 122 GLN A N 1
ATOM 750 C CA . GLN A 1 122 ? -11.544 -50.655 2.151 1.00 143.89 122 GLN A CA 1
ATOM 751 C C . GLN A 1 122 ? -10.727 -51.931 2.343 1.00 140.84 122 GLN A C 1
ATOM 752 O O . GLN A 1 122 ? -9.616 -52.003 1.819 1.00 140.85 122 GLN A O 1
ATOM 758 N N . TYR A 1 123 ? -11.291 -52.973 2.940 1.00 138.75 123 TYR A N 1
ATOM 759 C CA . TYR A 1 123 ? -10.493 -54.190 3.124 1.00 135.72 123 TYR A CA 1
ATOM 760 C C . TYR A 1 123 ? -9.023 -54.062 3.588 1.00 127.37 123 TYR A C 1
ATOM 761 O O . TYR A 1 123 ? -8.110 -54.073 2.755 1.00 122.66 123 TYR A O 1
ATOM 770 N N . PHE A 1 124 ? -8.797 -53.823 4.878 1.00 125.95 124 PHE A N 1
ATOM 771 C CA . PHE A 1 124 ? -7.471 -53.414 5.328 1.00 128.86 124 PHE A CA 1
ATOM 772 C C . PHE A 1 124 ? -6.475 -54.566 5.211 1.00 134.11 124 PHE A C 1
ATOM 773 O O . PHE A 1 124 ? -6.875 -55.703 4.993 1.00 142.63 124 PHE A O 1
ATOM 781 N N . ASN A 1 125 ? -5.198 -54.286 5.461 1.00 131.71 125 ASN A N 1
ATOM 782 C CA . ASN A 1 125 ? -4.106 -55.230 5.269 1.00 129.77 125 ASN A CA 1
ATOM 783 C C . ASN A 1 125 ? -2.858 -54.471 5.711 1.00 126.50 125 ASN A C 1
ATOM 784 O O . ASN A 1 125 ? -2.828 -53.252 5.633 1.00 132.37 125 ASN A O 1
ATOM 789 N N . GLN A 1 126 ? -1.815 -55.168 6.143 1.00 116.95 126 GLN A N 1
ATOM 790 C CA . GLN A 1 126 ? -0.615 -54.479 6.612 1.00 108.13 126 GLN A CA 1
ATOM 791 C C . GLN A 1 126 ? 0.519 -54.361 5.601 1.00 106.08 126 GLN A C 1
ATOM 792 O O . GLN A 1 126 ? 1.479 -53.634 5.816 1.00 109.59 126 GLN A O 1
ATOM 798 N N . ALA A 1 127 ? 0.412 -55.052 4.481 1.00 107.02 127 ALA A N 1
ATOM 799 C CA . ALA A 1 127 ? 1.495 -55.009 3.516 1.00 113.77 127 ALA A CA 1
ATOM 800 C C . ALA A 1 127 ? 1.346 -53.678 2.845 1.00 116.94 127 ALA A C 1
ATOM 801 O O . ALA A 1 127 ? 2.318 -52.912 2.671 1.00 124.89 127 ALA A O 1
ATOM 803 N N . THR A 1 128 ? 0.092 -53.405 2.505 1.00 112.08 128 THR A N 1
ATOM 804 C CA . THR A 1 128 ? -0.299 -52.140 1.926 1.00 110.59 128 THR A CA 1
ATOM 805 C C . THR A 1 128 ? 0.140 -51.001 2.827 1.00 110.88 128 THR A C 1
ATOM 806 O O . THR A 1 128 ? 0.766 -50.059 2.367 1.00 112.54 128 THR A O 1
ATOM 810 N N . LEU A 1 129 ? -0.173 -51.106 4.112 1.00 106.50 129 LEU A N 1
ATOM 811 C CA . LEU A 1 129 ? 0.161 -50.053 5.049 1.00 101.27 129 LEU A CA 1
ATOM 812 C C . LEU A 1 129 ? 1.643 -49.835 5.109 1.00 101.14 129 LEU A C 1
ATOM 813 O O . LEU A 1 129 ? 2.110 -48.727 4.867 1.00 109.07 129 LEU A O 1
ATOM 818 N N . ASN A 1 130 ? 2.376 -50.897 5.428 1.00 99.41 130 ASN A N 1
ATOM 819 C CA . ASN A 1 130 ? 3.831 -50.840 5.516 1.00 104.37 130 ASN A CA 1
ATOM 820 C C . ASN A 1 130 ? 4.440 -50.165 4.301 1.00 103.59 130 ASN A C 1
ATOM 821 O O . ASN A 1 130 ? 5.407 -49.403 4.431 1.00 109.30 130 ASN A O 1
ATOM 826 N N . GLN A 1 131 ? 3.893 -50.434 3.116 1.00 96.79 131 GLN A N 1
ATOM 827 C CA . GLN A 1 131 ? 4.420 -49.731 1.948 1.00 96.81 131 GLN A CA 1
ATOM 828 C C . GLN A 1 131 ? 3.877 -48.313 1.656 1.00 94.67 131 GLN A C 1
ATOM 829 O O . GLN A 1 131 ? 4.521 -47.516 0.968 1.00 96.01 131 GLN A O 1
ATOM 835 N N . ALA A 1 132 ? 2.712 -47.984 2.189 1.00 93.81 132 ALA A N 1
ATOM 836 C CA . ALA A 1 132 ? 2.201 -46.622 2.086 1.00 94.76 132 ALA A CA 1
ATOM 837 C C . ALA A 1 132 ? 3.110 -45.727 2.921 1.00 99.24 132 ALA A C 1
ATOM 838 O O . ALA A 1 132 ? 3.592 -44.673 2.469 1.00 109.72 132 ALA A O 1
ATOM 840 N N . VAL A 1 133 ? 3.354 -46.170 4.144 1.00 87.84 133 VAL A N 1
ATOM 841 C CA . VAL A 1 133 ? 4.273 -45.488 5.015 1.00 81.43 133 VAL A CA 1
ATOM 842 C C . VAL A 1 133 ? 5.671 -45.476 4.427 1.00 82.67 133 VAL A C 1
ATOM 843 O O . VAL A 1 133 ? 6.333 -44.446 4.458 1.00 88.84 133 VAL A O 1
ATOM 847 N N . ALA A 1 134 ? 6.130 -46.596 3.876 1.00 84.61 134 ALA A N 1
ATOM 848 C CA . ALA A 1 134 ? 7.447 -46.589 3.229 1.00 91.62 134 ALA A CA 1
ATOM 849 C C . ALA A 1 134 ? 7.510 -45.499 2.145 1.00 95.41 134 ALA A C 1
ATOM 850 O O . ALA A 1 134 ? 8.528 -44.788 1.990 1.00 100.97 134 ALA A O 1
ATOM 852 N N . GLY A 1 135 ? 6.394 -45.344 1.434 1.00 92.29 135 GLY A N 1
ATOM 853 C CA . GLY A 1 135 ? 6.239 -44.270 0.467 1.00 96.30 135 GLY A CA 1
ATOM 854 C C . GLY A 1 135 ? 6.403 -42.880 1.067 1.00 99.01 135 GLY A C 1
ATOM 855 O O . GLY A 1 135 ? 7.236 -42.090 0.594 1.00 101.38 135 GLY A O 1
ATOM 856 N N . LEU A 1 136 ? 5.617 -42.587 2.107 1.00 94.94 136 LEU A N 1
ATOM 857 C CA . LEU A 1 136 ? 5.754 -41.333 2.854 1.00 88.14 136 LEU A CA 1
ATOM 858 C C . LEU A 1 136 ? 7.201 -41.056 3.181 1.00 84.84 136 LEU A C 1
ATOM 859 O O . LEU A 1 136 ? 7.739 -40.015 2.803 1.00 87.54 136 LEU A O 1
ATOM 864 N N . LYS A 1 137 ? 7.805 -41.969 3.934 1.00 82.73 137 LYS A N 1
ATOM 865 C CA . LYS A 1 137 ? 9.200 -41.838 4.305 1.00 87.51 137 LYS A CA 1
ATOM 866 C C . LYS A 1 137 ? 10.098 -41.517 3.103 1.00 93.50 137 LYS A C 1
ATOM 867 O O . LYS A 1 137 ? 11.009 -40.689 3.217 1.00 95.84 137 LYS A O 1
ATOM 873 N N . GLU A 1 138 ? 9.810 -42.019 1.926 1.00 94.16 138 GLU A N 1
ATOM 874 C CA . GLU A 1 138 ? 10.669 -41.602 0.840 1.00 91.85 138 GLU A CA 1
ATOM 875 C C . GLU A 1 138 ? 10.272 -40.264 0.288 1.00 94.32 138 GLU A C 1
ATOM 876 O O . GLU A 1 138 ? 11.036 -39.641 -0.413 1.00 94.36 138 GLU A O 1
ATOM 882 N N . GLU A 1 139 ? 9.078 -39.804 0.609 1.00 98.71 139 GLU A N 1
ATOM 883 C CA . GLU A 1 139 ? 8.708 -38.442 0.215 1.00 99.22 139 GLU A CA 1
ATOM 884 C C . GLU A 1 139 ? 9.477 -37.449 1.071 1.00 90.38 139 GLU A C 1
ATOM 885 O O . GLU A 1 139 ? 10.184 -36.584 0.563 1.00 80.59 139 GLU A O 1
ATOM 891 N N . TYR A 1 140 ? 9.262 -37.529 2.376 1.00 90.63 140 TYR A N 1
ATOM 892 C CA . TYR A 1 140 ? 10.047 -36.747 3.311 1.00 86.00 140 TYR A CA 1
ATOM 893 C C . TYR A 1 140 ? 11.561 -36.855 3.151 1.00 87.29 140 TYR A C 1
ATOM 894 O O . TYR A 1 140 ? 12.276 -35.888 3.367 1.00 93.13 140 TYR A O 1
ATOM 903 N N . LEU A 1 141 ? 12.077 -38.022 2.808 1.00 87.98 141 LEU A N 1
ATOM 904 C CA . LEU A 1 141 ? 13.511 -38.089 2.531 1.00 90.63 141 LEU A CA 1
ATOM 905 C C . LEU A 1 141 ? 13.852 -37.363 1.223 1.00 89.09 141 LEU A C 1
ATOM 906 O O . LEU A 1 141 ? 14.992 -36.917 1.011 1.00 79.95 141 LEU A O 1
ATOM 911 N N . GLY A 1 142 ? 12.846 -37.267 0.353 1.00 93.95 142 GLY A N 1
ATOM 912 C CA . GLY A 1 142 ? 12.965 -36.593 -0.928 1.00 92.31 142 GLY A CA 1
ATOM 913 C C . GLY A 1 142 ? 13.077 -35.088 -0.776 1.00 83.43 142 GLY A C 1
ATOM 914 O O . GLY A 1 142 ? 13.936 -34.452 -1.393 1.00 78.00 142 GLY A O 1
ATOM 915 N N . ARG A 1 143 ? 12.248 -34.541 0.094 1.00 82.04 143 ARG A N 1
ATOM 916 C CA . ARG A 1 143 ? 12.341 -33.154 0.480 1.00 87.21 143 ARG A CA 1
ATOM 917 C C . ARG A 1 143 ? 13.346 -33.032 1.595 1.00 87.52 143 ARG A C 1
ATOM 918 O O . ARG A 1 143 ? 14.115 -33.940 1.838 1.00 84.73 143 ARG A O 1
ATOM 926 N N . GLY A 1 144 ? 13.335 -31.906 2.282 1.00 92.86 144 GLY A N 1
ATOM 927 C CA . GLY A 1 144 ? 14.300 -31.671 3.333 1.00 100.72 144 GLY A CA 1
ATOM 928 C C . GLY A 1 144 ? 14.471 -32.717 4.430 1.00 98.98 144 GLY A C 1
ATOM 929 O O . GLY A 1 144 ? 15.612 -33.124 4.691 1.00 93.20 144 GLY A O 1
ATOM 930 N N . LYS A 1 145 ? 13.370 -33.054 5.104 1.00 99.69 145 LYS A N 1
ATOM 931 C CA . LYS A 1 145 ? 13.377 -33.809 6.355 1.00 102.15 145 LYS A CA 1
ATOM 932 C C . LYS A 1 145 ? 14.198 -35.088 6.285 1.00 101.64 145 LYS A C 1
ATOM 933 O O . LYS A 1 145 ? 13.781 -36.066 5.661 1.00 97.24 145 LYS A O 1
ATOM 939 N N . LEU A 1 146 ? 15.364 -35.099 6.929 1.00 103.86 146 LEU A N 1
ATOM 940 C CA . LEU A 1 146 ? 16.199 -36.282 6.809 1.00 101.22 146 LEU A CA 1
ATOM 941 C C . LEU A 1 146 ? 15.938 -37.314 7.867 1.00 109.72 146 LEU A C 1
ATOM 942 O O . LEU A 1 146 ? 15.808 -38.501 7.579 1.00 114.83 146 LEU A O 1
ATOM 947 N N . ASN A 1 147 ? 15.883 -36.850 9.106 1.00 113.13 147 ASN A N 1
ATOM 948 C CA . ASN A 1 147 ? 15.337 -37.645 10.174 1.00 114.32 147 ASN A CA 1
ATOM 949 C C . ASN A 1 147 ? 13.887 -37.474 9.893 1.00 116.48 147 ASN A C 1
ATOM 950 O O . ASN A 1 147 ? 13.498 -36.513 9.227 1.00 121.79 147 ASN A O 1
ATOM 955 N N . ILE A 1 148 ? 13.091 -38.397 10.388 1.00 114.33 148 ILE A N 1
ATOM 956 C CA . ILE A 1 148 ? 11.663 -38.227 10.383 1.00 120.15 148 ILE A CA 1
ATOM 957 C C . ILE A 1 148 ? 11.161 -39.467 11.081 1.00 126.58 148 ILE A C 1
ATOM 958 O O . ILE A 1 148 ? 11.842 -40.491 11.087 1.00 133.11 148 ILE A O 1
ATOM 963 N N . GLN A 1 149 ? 9.969 -39.395 11.653 1.00 122.28 149 GLN A N 1
ATOM 964 C CA . GLN A 1 149 ? 9.390 -40.558 12.274 1.00 120.11 149 GLN A CA 1
ATOM 965 C C . GLN A 1 149 ? 7.948 -40.586 11.881 1.00 118.20 149 GLN A C 1
ATOM 966 O O . GLN A 1 149 ? 7.179 -39.710 12.256 1.00 121.20 149 GLN A O 1
ATOM 972 N N . ILE A 1 150 ? 7.574 -41.617 11.145 1.00 116.76 150 ILE A N 1
ATOM 973 C CA . ILE A 1 150 ? 6.195 -41.788 10.763 1.00 113.87 150 ILE A CA 1
ATOM 974 C C . ILE A 1 150 ? 5.718 -43.068 11.431 1.00 110.44 150 ILE A C 1
ATOM 975 O O . ILE A 1 150 ? 6.146 -44.159 11.079 1.00 108.79 150 ILE A O 1
ATOM 980 N N . THR A 1 151 ? 4.857 -42.916 12.430 1.00 111.93 151 THR A N 1
ATOM 981 C CA . THR A 1 151 ? 4.475 -44.036 13.278 1.00 114.71 151 THR A CA 1
ATOM 982 C C . THR A 1 151 ? 3.009 -44.375 13.101 1.00 115.80 151 THR A C 1
ATOM 983 O O . THR A 1 151 ? 2.132 -43.636 13.563 1.00 116.67 151 THR A O 1
ATOM 987 N N . PRO A 1 152 ? 2.734 -45.491 12.409 1.00 111.97 152 PRO A N 1
ATOM 988 C CA . PRO A 1 152 ? 1.364 -46.006 12.340 1.00 108.83 152 PRO A CA 1
ATOM 989 C C . PRO A 1 152 ? 0.972 -46.657 13.664 1.00 109.31 152 PRO A C 1
ATOM 990 O O . PRO A 1 152 ? 1.765 -47.332 14.318 1.00 104.92 152 PRO A O 1
ATOM 994 N N . LYS A 1 153 ? -0.260 -46.430 14.074 1.00 114.94 153 LYS A N 1
ATOM 995 C CA . LYS A 1 153 ? -0.800 -47.160 15.201 1.00 119.49 153 LYS A CA 1
ATOM 996 C C . LYS A 1 153 ? -2.179 -47.610 14.767 1.00 117.97 153 LYS A C 1
ATOM 997 O O . LYS A 1 153 ? -3.078 -46.795 14.500 1.00 116.67 153 LYS A O 1
ATOM 1003 N N . VAL A 1 154 ? -2.340 -48.921 14.682 1.00 115.43 154 VAL A N 1
ATOM 1004 C CA . VAL A 1 154 ? -3.566 -49.461 14.138 1.00 113.36 154 VAL A CA 1
ATOM 1005 C C . VAL A 1 154 ? -4.327 -50.173 15.244 1.00 110.55 154 VAL A C 1
ATOM 1006 O O . VAL A 1 154 ? -3.819 -51.092 15.864 1.00 106.30 154 VAL A O 1
ATOM 1010 N N . THR A 1 155 ? -5.533 -49.704 15.525 1.00 117.14 155 THR A N 1
ATOM 1011 C CA . THR A 1 155 ? -6.264 -50.231 16.664 1.00 128.31 155 THR A CA 1
ATOM 1012 C C . THR A 1 155 ? -7.549 -50.909 16.168 1.00 137.50 155 THR A C 1
ATOM 1013 O O . THR A 1 155 ? -8.341 -50.294 15.448 1.00 141.42 155 THR A O 1
ATOM 1017 N N . LYS A 1 156 ? -7.734 -52.189 16.503 1.00 139.09 156 LYS A N 1
ATOM 1018 C CA . LYS A 1 156 ? -8.943 -52.898 16.091 1.00 136.89 156 LYS A CA 1
ATOM 1019 C C . LYS A 1 156 ? -10.007 -52.352 16.997 1.00 142.14 156 LYS A C 1
ATOM 1020 O O . LYS A 1 156 ? -9.868 -52.421 18.212 1.00 142.07 156 LYS A O 1
ATOM 1022 N N . LEU A 1 157 ? -11.062 -51.781 16.436 1.00 147.43 157 LEU A N 1
ATOM 1023 C CA . LEU A 1 157 ? -11.982 -51.104 17.316 1.00 154.26 157 LEU A CA 1
ATOM 1024 C C . LEU A 1 157 ? -13.180 -52.004 17.532 1.00 168.54 157 LEU A C 1
ATOM 1025 O O . LEU A 1 157 ? -13.225 -52.760 18.508 1.00 175.99 157 LEU A O 1
ATOM 1027 N N . ALA A 1 158 ? -14.081 -52.007 16.563 1.00 170.25 158 ALA A N 1
ATOM 1028 C CA . ALA A 1 158 ? -15.275 -52.828 16.601 1.00 171.13 158 ALA A CA 1
ATOM 1029 C C . ALA A 1 158 ? -16.032 -52.380 15.380 1.00 169.23 158 ALA A C 1
ATOM 1030 O O . ALA A 1 158 ? -15.798 -51.279 14.896 1.00 167.87 158 ALA A O 1
ATOM 1032 N N . ARG A 1 159 ? -16.965 -53.185 14.895 1.00 169.87 159 ARG A N 1
ATOM 1033 C CA . ARG A 1 159 ? -17.163 -54.558 15.336 1.00 171.52 159 ARG A CA 1
ATOM 1034 C C . ARG A 1 159 ? -16.209 -55.470 14.565 1.00 166.42 159 ARG A C 1
ATOM 1035 O O . ARG A 1 159 ? -15.354 -56.129 15.156 1.00 164.71 159 ARG A O 1
ATOM 1043 N N . ASN A 1 160 ? -16.367 -55.507 13.247 1.00 163.70 160 ASN A N 1
ATOM 1044 C CA . ASN A 1 160 ? -15.457 -56.234 12.372 1.00 162.26 160 ASN A CA 1
ATOM 1045 C C . ASN A 1 160 ? -14.264 -55.405 11.878 1.00 159.49 160 ASN A C 1
ATOM 1046 O O . ASN A 1 160 ? -13.348 -55.956 11.258 1.00 159.92 160 ASN A O 1
ATOM 1051 N N . ARG A 1 161 ? -14.281 -54.094 12.137 1.00 155.07 161 ARG A N 1
ATOM 1052 C CA . ARG A 1 161 ? -13.329 -53.163 11.505 1.00 142.26 161 ARG A CA 1
ATOM 1053 C C . ARG A 1 161 ? -12.185 -52.590 12.356 1.00 134.93 161 ARG A C 1
ATOM 1054 O O . ARG A 1 161 ? -12.031 -52.912 13.531 1.00 129.49 161 ARG A O 1
ATOM 1056 N N . VAL A 1 162 ? -11.384 -51.732 11.736 1.00 139.30 162 VAL A N 1
ATOM 1057 C CA . VAL A 1 162 ? -10.161 -51.232 12.359 1.00 147.98 162 VAL A CA 1
ATOM 1058 C C . VAL A 1 162 ? -9.890 -49.743 12.042 1.00 155.47 162 VAL A C 1
ATOM 1059 O O . VAL A 1 162 ? -10.306 -49.240 11.000 1.00 156.83 162 VAL A O 1
ATOM 1063 N N . ASP A 1 163 ? -9.209 -49.031 12.942 1.00 156.86 163 ASP A N 1
ATOM 1064 C CA . ASP A 1 163 ? -8.923 -47.603 12.726 1.00 151.73 163 ASP A CA 1
ATOM 1065 C C . ASP A 1 163 ? -7.421 -47.280 12.762 1.00 149.98 163 ASP A C 1
ATOM 1066 O O . ASP A 1 163 ? -6.718 -47.585 13.744 1.00 154.09 163 ASP A O 1
ATOM 1068 N N . ILE A 1 164 ? -6.942 -46.659 11.684 1.00 144.09 164 ILE A N 1
ATOM 1069 C CA . ILE A 1 164 ? -5.521 -46.373 11.517 1.00 140.47 164 ILE A CA 1
ATOM 1070 C C . ILE A 1 164 ? -5.187 -44.938 11.841 1.00 143.20 164 ILE A C 1
ATOM 1071 O O . ILE A 1 164 ? -5.695 -44.016 11.202 1.00 147.81 164 ILE A O 1
ATOM 1076 N N . ASP A 1 165 ? -4.319 -44.731 12.818 1.00 138.66 165 ASP A N 1
ATOM 1077 C CA . ASP A 1 165 ? -3.828 -43.388 13.033 1.00 132.66 165 ASP A CA 1
ATOM 1078 C C . ASP A 1 165 ? -2.337 -43.315 12.745 1.00 125.85 165 ASP A C 1
ATOM 1079 O O . ASP A 1 165 ? -1.515 -43.842 13.490 1.00 128.34 165 ASP A O 1
ATOM 1084 N N . ILE A 1 166 ? -2.006 -42.662 11.640 1.00 119.33 166 ILE A N 1
ATOM 1085 C CA . ILE A 1 166 ? -0.636 -42.356 11.287 1.00 113.75 166 ILE A CA 1
ATOM 1086 C C . ILE A 1 166 ? -0.294 -41.039 11.973 1.00 114.32 166 ILE A C 1
ATOM 1087 O O . ILE A 1 166 ? -1.037 -40.061 11.865 1.00 115.08 166 ILE A O 1
ATOM 1092 N N . THR A 1 167 ? 0.823 -41.033 12.694 1.00 113.09 167 THR A N 1
ATOM 1093 C CA . THR A 1 167 ? 1.287 -39.865 13.434 1.00 107.49 167 THR A CA 1
ATOM 1094 C C . THR A 1 167 ? 2.718 -39.531 13.013 1.00 108.40 167 THR A C 1
ATOM 1095 O O . THR A 1 167 ? 3.604 -40.387 13.051 1.00 111.27 167 THR A O 1
ATOM 1099 N N . ILE A 1 168 ? 2.936 -38.294 12.578 1.00 106.81 168 ILE A N 1
ATOM 1100 C CA . ILE A 1 168 ? 4.229 -37.915 12.015 1.00 103.86 168 ILE A CA 1
ATOM 1101 C C . ILE A 1 168 ? 4.970 -36.933 12.914 1.00 102.76 168 ILE A C 1
ATOM 1102 O O . ILE A 1 168 ? 4.358 -36.124 13.611 1.00 101.73 168 ILE A O 1
ATOM 1107 N N . ASP A 1 169 ? 6.294 -37.042 12.913 1.00 105.41 169 ASP A N 1
ATOM 1108 C CA . ASP A 1 169 ? 7.157 -36.025 13.486 1.00 115.72 169 ASP A CA 1
ATOM 1109 C C . ASP A 1 169 ? 8.233 -35.745 12.452 1.00 115.27 169 ASP A C 1
ATOM 1110 O O . ASP A 1 169 ? 9.076 -36.598 12.169 1.00 113.06 169 ASP A O 1
ATOM 1115 N N . GLU A 1 170 ? 8.223 -34.526 11.926 1.00 117.69 170 GLU A N 1
ATOM 1116 C CA . GLU A 1 170 ? 9.033 -34.176 10.774 1.00 118.51 170 GLU A CA 1
ATOM 1117 C C . GLU A 1 170 ? 10.357 -33.606 11.242 1.00 124.50 170 GLU A C 1
ATOM 1118 O O . GLU A 1 170 ? 10.432 -32.911 12.260 1.00 126.78 170 GLU A O 1
ATOM 1124 N N . GLY A 1 171 ? 11.395 -33.871 10.464 1.00 126.75 171 GLY A N 1
ATOM 1125 C CA . GLY A 1 171 ? 12.756 -33.966 10.957 1.00 129.41 171 GLY A CA 1
ATOM 1126 C C . GLY A 1 171 ? 13.575 -32.700 11.081 1.00 130.26 171 GLY A C 1
ATOM 1127 O O . GLY A 1 171 ? 14.802 -32.785 10.975 1.00 135.98 171 GLY A O 1
ATOM 1128 N N . LYS A 1 172 ? 12.919 -31.551 11.272 1.00 123.57 172 LYS A N 1
ATOM 1129 C CA . LYS A 1 172 ? 13.529 -30.263 10.972 1.00 126.29 172 LYS A CA 1
ATOM 1130 C C . LYS A 1 172 ? 13.742 -30.291 9.460 1.00 131.23 172 LYS A C 1
ATOM 1131 O O . LYS A 1 172 ? 12.776 -30.478 8.694 1.00 135.69 172 LYS A O 1
ATOM 1137 N N . SER A 1 173 ? 14.989 -30.137 9.029 1.00 124.10 173 SER A N 1
ATOM 1138 C CA . SER A 1 173 ? 15.333 -30.283 7.618 1.00 111.40 173 SER A CA 1
ATOM 1139 C C . SER A 1 173 ? 16.820 -30.183 7.484 1.00 108.32 173 SER A C 1
ATOM 1140 O O . SER A 1 173 ? 17.517 -29.656 8.351 1.00 107.05 173 SER A O 1
ATOM 1143 N N . ALA A 1 174 ? 17.298 -30.676 6.359 1.00 107.89 174 ALA A N 1
ATOM 1144 C CA . ALA A 1 174 ? 18.716 -30.842 6.166 1.00 110.09 174 ALA A CA 1
ATOM 1145 C C . ALA A 1 174 ? 19.093 -29.676 5.324 1.00 106.23 174 ALA A C 1
ATOM 1146 O O . ALA A 1 174 ? 18.295 -29.223 4.511 1.00 109.38 174 ALA A O 1
ATOM 1148 N N . LYS A 1 175 ? 20.291 -29.165 5.548 1.00 103.62 175 LYS A N 1
ATOM 1149 C CA . LYS A 1 175 ? 20.712 -27.920 4.931 1.00 100.80 175 LYS A CA 1
ATOM 1150 C C . LYS A 1 175 ? 22.121 -28.124 4.394 1.00 89.21 175 LYS A C 1
ATOM 1151 O O . LYS A 1 175 ? 22.967 -28.696 5.071 1.00 88.62 175 LYS A O 1
ATOM 1157 N N . ILE A 1 176 ? 22.378 -27.703 3.164 1.00 82.91 176 ILE A N 1
ATOM 1158 C CA . ILE A 1 176 ? 23.704 -27.934 2.599 1.00 90.29 176 ILE A CA 1
ATOM 1159 C C . ILE A 1 176 ? 24.804 -27.079 3.245 1.00 97.71 176 ILE A C 1
ATOM 1160 O O . ILE A 1 176 ? 24.678 -25.862 3.362 1.00 102.34 176 ILE A O 1
ATOM 1165 N N . THR A 1 177 ? 25.883 -27.718 3.672 1.00 100.73 177 THR A N 1
ATOM 1166 C CA . THR A 1 177 ? 27.028 -26.974 4.164 1.00 111.45 177 THR A CA 1
ATOM 1167 C C . THR A 1 177 ? 28.052 -26.768 3.064 1.00 119.14 177 THR A C 1
ATOM 1168 O O . THR A 1 177 ? 28.376 -25.629 2.752 1.00 130.78 177 THR A O 1
ATOM 1172 N N . ASP A 1 178 ? 28.607 -27.847 2.513 1.00 115.73 178 ASP A N 1
ATOM 1173 C CA . ASP A 1 178 ? 29.537 -27.713 1.376 1.00 115.31 178 ASP A CA 1
ATOM 1174 C C . ASP A 1 178 ? 28.981 -28.271 0.058 1.00 96.09 178 ASP A C 1
ATOM 1175 O O . ASP A 1 178 ? 28.121 -29.130 0.060 1.00 94.06 178 ASP A O 1
ATOM 1180 N N . ILE A 1 179 ? 29.431 -27.698 -1.053 1.00 89.04 179 ILE A N 1
ATOM 1181 C CA . ILE A 1 179 ? 29.153 -28.197 -2.394 1.00 90.07 179 ILE A CA 1
ATOM 1182 C C . ILE A 1 179 ? 30.475 -28.212 -3.144 1.00 99.36 179 ILE A C 1
ATOM 1183 O O . ILE A 1 179 ? 31.068 -27.169 -3.392 1.00 101.53 179 ILE A O 1
ATOM 1188 N N . GLU A 1 180 ? 30.926 -29.406 -3.510 1.00 109.15 180 GLU A N 1
ATOM 1189 C CA . GLU A 1 180 ? 32.282 -29.608 -4.014 1.00 119.86 180 GLU A CA 1
ATOM 1190 C C . GLU A 1 180 ? 32.275 -30.156 -5.425 1.00 109.56 180 GLU A C 1
ATOM 1191 O O . GLU A 1 180 ? 31.538 -31.086 -5.721 1.00 110.17 180 GLU A O 1
ATOM 1197 N N . PHE A 1 181 ? 33.104 -29.602 -6.297 1.00 100.96 181 PHE A N 1
ATOM 1198 C CA . PHE A 1 181 ? 33.216 -30.166 -7.628 1.00 97.02 181 PHE A CA 1
ATOM 1199 C C . PHE A 1 181 ? 34.591 -30.764 -7.883 1.00 107.16 181 PHE A C 1
ATOM 1200 O O . PHE A 1 181 ? 35.582 -30.027 -8.041 1.00 110.19 181 PHE A O 1
ATOM 1208 N N . GLU A 1 182 ? 34.627 -32.103 -7.949 1.00 110.32 182 GLU A N 1
ATOM 1209 C CA . GLU A 1 182 ? 35.874 -32.862 -8.125 1.00 114.46 182 GLU A CA 1
ATOM 1210 C C . GLU A 1 182 ? 36.119 -33.203 -9.582 1.00 116.26 182 GLU A C 1
ATOM 1211 O O . GLU A 1 182 ? 35.354 -33.912 -10.228 1.00 112.49 182 GLU A O 1
ATOM 1213 N N . GLY A 1 183 ? 37.181 -32.603 -10.086 1.00 122.85 183 GLY A N 1
ATOM 1214 C CA . GLY A 1 183 ? 37.563 -32.583 -11.482 1.00 125.45 183 GLY A CA 1
ATOM 1215 C C . GLY A 1 183 ? 36.755 -31.429 -12.022 1.00 125.16 183 GLY A C 1
ATOM 1216 O O . GLY A 1 183 ? 35.581 -31.305 -11.697 1.00 123.34 183 GLY A O 1
ATOM 1217 N N . ASN A 1 184 ? 37.331 -30.640 -12.910 1.00 126.67 184 ASN A N 1
ATOM 1218 C CA . ASN A 1 184 ? 36.576 -29.608 -13.599 1.00 122.41 184 ASN A CA 1
ATOM 1219 C C . ASN A 1 184 ? 36.936 -29.651 -15.099 1.00 127.80 184 ASN A C 1
ATOM 1220 O O . ASN A 1 184 ? 36.072 -29.940 -15.931 1.00 124.00 184 ASN A O 1
ATOM 1225 N N . GLN A 1 185 ? 38.196 -29.357 -15.457 1.00 134.80 185 GLN A N 1
ATOM 1226 C CA . GLN A 1 185 ? 39.162 -28.564 -14.674 1.00 135.44 185 GLN A CA 1
ATOM 1227 C C . GLN A 1 185 ? 39.062 -27.169 -15.273 1.00 128.81 185 GLN A C 1
ATOM 1228 O O . GLN A 1 185 ? 39.687 -26.206 -14.837 1.00 127.53 185 GLN A O 1
ATOM 1234 N N . VAL A 1 186 ? 38.212 -27.114 -16.288 1.00 126.65 186 VAL A N 1
ATOM 1235 C CA . VAL A 1 186 ? 37.968 -25.967 -17.142 1.00 124.77 186 VAL A CA 1
ATOM 1236 C C . VAL A 1 186 ? 37.235 -24.864 -16.404 1.00 121.45 186 VAL A C 1
ATOM 1237 O O . VAL A 1 186 ? 37.506 -23.685 -16.603 1.00 121.99 186 VAL A O 1
ATOM 1241 N N . TYR A 1 187 ? 36.310 -25.260 -15.539 1.00 118.31 187 TYR A N 1
ATOM 1242 C CA . TYR A 1 187 ? 35.383 -24.318 -14.934 1.00 114.01 187 TYR A CA 1
ATOM 1243 C C . TYR A 1 187 ? 35.489 -24.169 -13.414 1.00 112.29 187 TYR A C 1
ATOM 1244 O O . TYR A 1 187 ? 35.936 -25.076 -12.715 1.00 110.92 187 TYR A O 1
ATOM 1253 N N . SER A 1 188 ? 35.074 -22.999 -12.931 1.00 112.94 188 SER A N 1
ATOM 1254 C CA . SER A 1 188 ? 35.181 -22.619 -11.531 1.00 114.67 188 SER A CA 1
ATOM 1255 C C . SER A 1 188 ? 34.112 -23.293 -10.709 1.00 113.77 188 SER A C 1
ATOM 1256 O O . SER A 1 188 ? 32.939 -23.264 -11.090 1.00 111.21 188 SER A O 1
ATOM 1259 N N . ASP A 1 189 ? 34.511 -23.883 -9.579 1.00 114.18 189 ASP A N 1
ATOM 1260 C CA . ASP A 1 189 ? 33.554 -24.496 -8.668 1.00 114.44 189 ASP A CA 1
ATOM 1261 C C . ASP A 1 189 ? 32.485 -23.465 -8.359 1.00 109.61 189 ASP A C 1
ATOM 1262 O O . ASP A 1 189 ? 31.313 -23.789 -8.249 1.00 104.61 189 ASP A O 1
ATOM 1267 N N . ARG A 1 190 ? 32.903 -22.206 -8.273 1.00 111.65 190 ARG A N 1
ATOM 1268 C CA . ARG A 1 190 ? 32.011 -21.100 -7.956 1.00 111.12 190 ARG A CA 1
ATOM 1269 C C . ARG A 1 190 ? 31.044 -20.813 -9.100 1.00 108.18 190 ARG A C 1
ATOM 1270 O O . ARG A 1 190 ? 29.841 -20.556 -8.898 1.00 103.45 190 ARG A O 1
ATOM 1278 N N . LYS A 1 191 ? 31.584 -20.868 -10.310 1.00 110.46 191 LYS A N 1
ATOM 1279 C CA . LYS A 1 191 ? 30.776 -20.707 -11.504 1.00 109.47 191 LYS A CA 1
ATOM 1280 C C . LYS A 1 191 ? 29.686 -21.775 -11.591 1.00 105.86 191 LYS A C 1
ATOM 1281 O O . LYS A 1 191 ? 28.470 -21.474 -11.611 1.00 103.84 191 LYS A O 1
ATOM 1287 N N . LEU A 1 192 ? 30.141 -23.026 -11.610 1.00 100.26 192 LEU A N 1
ATOM 1288 C CA . LEU A 1 192 ? 29.254 -24.161 -11.742 1.00 92.45 192 LEU A CA 1
ATOM 1289 C C . LEU A 1 192 ? 28.198 -24.023 -10.676 1.00 86.35 192 LEU A C 1
ATOM 1290 O O . LEU A 1 192 ? 27.011 -24.066 -10.962 1.00 81.42 192 LEU A O 1
ATOM 1295 N N . MET A 1 193 ? 28.659 -23.783 -9.453 1.00 92.30 193 MET A N 1
ATOM 1296 C CA . MET A 1 193 ? 27.796 -23.658 -8.284 1.00 94.06 193 MET A CA 1
ATOM 1297 C C . MET A 1 193 ? 26.764 -22.587 -8.505 1.00 93.80 193 MET A C 1
ATOM 1298 O O . MET A 1 193 ? 25.684 -22.629 -7.908 1.00 86.74 193 MET A O 1
ATOM 1303 N N . ARG A 1 194 ? 27.119 -21.602 -9.332 1.00 100.28 194 ARG A N 1
ATOM 1304 C CA . ARG A 1 194 ? 26.171 -20.551 -9.681 1.00 109.23 194 ARG A CA 1
ATOM 1305 C C . ARG A 1 194 ? 25.196 -20.985 -10.787 1.00 108.22 194 ARG A C 1
ATOM 1306 O O . ARG A 1 194 ? 24.119 -20.395 -10.947 1.00 103.69 194 ARG A O 1
ATOM 1314 N N . GLN A 1 195 ? 25.554 -22.022 -11.540 1.00 109.51 195 GLN A N 1
ATOM 1315 C CA . GLN A 1 195 ? 24.624 -22.507 -12.571 1.00 106.67 195 GLN A CA 1
ATOM 1316 C C . GLN A 1 195 ? 23.419 -23.250 -12.022 1.00 99.04 195 GLN A C 1
ATOM 1317 O O . GLN A 1 195 ? 22.359 -23.305 -12.645 1.00 98.59 195 GLN A O 1
ATOM 1323 N N . MET A 1 196 ? 23.595 -23.821 -10.846 1.00 94.18 196 MET A N 1
ATOM 1324 C CA . MET A 1 196 ? 22.568 -24.634 -10.241 1.00 92.38 196 MET A CA 1
ATOM 1325 C C . MET A 1 196 ? 21.920 -23.791 -9.192 1.00 88.86 196 MET A C 1
ATOM 1326 O O . MET A 1 196 ? 22.621 -23.051 -8.520 1.00 93.36 196 MET A O 1
ATOM 1331 N N . SER A 1 197 ? 20.606 -23.882 -9.017 1.00 85.83 197 SER A N 1
ATOM 1332 C CA . SER A 1 197 ? 20.034 -23.175 -7.878 1.00 93.49 197 SER A CA 1
ATOM 1333 C C . SER A 1 197 ? 19.713 -24.117 -6.726 1.00 99.36 197 SER A C 1
ATOM 1334 O O . SER A 1 197 ? 18.659 -24.748 -6.689 1.00 107.72 197 SER A O 1
ATOM 1337 N N . LEU A 1 198 ? 20.608 -24.105 -5.749 1.00 95.20 198 LEU A N 1
ATOM 1338 C CA . LEU A 1 198 ? 20.531 -24.801 -4.473 1.00 92.35 198 LEU A CA 1
ATOM 1339 C C . LEU A 1 198 ? 21.943 -24.411 -4.138 1.00 93.76 198 LEU A C 1
ATOM 1340 O O . LEU A 1 198 ? 22.717 -24.258 -5.079 1.00 95.28 198 LEU A O 1
ATOM 1345 N N . THR A 1 199 ? 22.360 -24.401 -2.877 1.00 92.59 199 THR A N 1
ATOM 1346 C CA . THR A 1 199 ? 23.681 -23.831 -2.565 1.00 95.08 199 THR A CA 1
ATOM 1347 C C . THR A 1 199 ? 24.078 -23.980 -1.128 1.00 92.63 199 THR A C 1
ATOM 1348 O O . THR A 1 199 ? 23.256 -24.339 -0.295 1.00 95.86 199 THR A O 1
ATOM 1352 N N . GLU A 1 200 ? 25.331 -23.611 -0.849 1.00 89.71 200 GLU A N 1
ATOM 1353 C CA . GLU A 1 200 ? 25.947 -23.751 0.469 1.00 92.52 200 GLU A CA 1
ATOM 1354 C C . GLU A 1 200 ? 25.324 -22.746 1.411 1.00 89.62 200 GLU A C 1
ATOM 1355 O O . GLU A 1 200 ? 24.346 -22.081 1.049 1.00 88.62 200 GLU A O 1
ATOM 1361 N N . GLY A 1 201 ? 25.851 -22.655 2.629 1.00 92.87 201 GLY A N 1
ATOM 1362 C CA . GLY A 1 201 ? 25.344 -21.665 3.563 1.00 101.52 201 GLY A CA 1
ATOM 1363 C C . GLY A 1 201 ? 25.589 -20.244 3.073 1.00 100.91 201 GLY A C 1
ATOM 1364 O O . GLY A 1 201 ? 26.731 -19.836 2.816 1.00 95.92 201 GLY A O 1
ATOM 1365 N N . GLY A 1 202 ? 24.502 -19.489 2.929 1.00 104.24 202 GLY A N 1
ATOM 1366 C CA . GLY A 1 202 ? 24.596 -18.110 2.487 1.00 112.19 202 GLY A CA 1
ATOM 1367 C C . GLY A 1 202 ? 24.375 -17.080 3.582 1.00 117.35 202 GLY A C 1
ATOM 1368 O O . GLY A 1 202 ? 23.862 -17.393 4.654 1.00 118.03 202 GLY A O 1
ATOM 1369 N N . ILE A 1 203 ? 24.699 -15.828 3.295 1.00 118.42 203 ILE A N 1
ATOM 1370 C CA . ILE A 1 203 ? 24.535 -14.788 4.300 1.00 126.57 203 ILE A CA 1
ATOM 1371 C C . I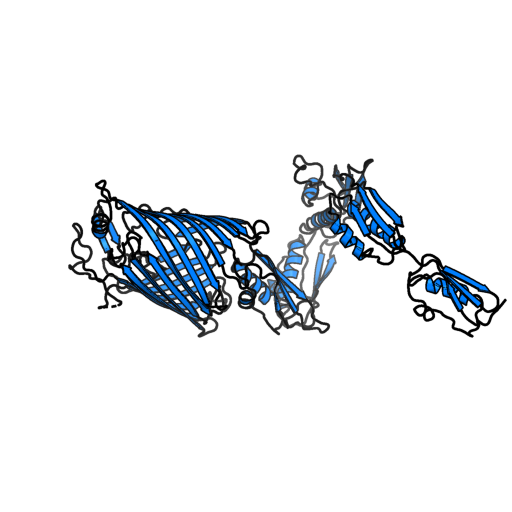LE A 1 203 ? 23.055 -14.411 4.317 1.00 129.54 203 ILE A C 1
ATOM 1372 O O . ILE A 1 203 ? 22.474 -14.020 5.344 1.00 123.99 203 ILE A O 1
ATOM 1377 N N . TRP A 1 204 ? 22.453 -14.575 3.148 1.00 135.48 204 TRP A N 1
ATOM 1378 C CA . TRP A 1 204 ? 21.052 -14.259 2.949 1.00 137.64 204 TRP A CA 1
ATOM 1379 C C . TRP A 1 204 ? 20.064 -15.413 3.067 1.00 131.76 204 TRP A C 1
ATOM 1380 O O . TRP A 1 204 ? 18.878 -15.209 2.829 1.00 133.11 204 TRP A O 1
ATOM 1391 N N . THR A 1 205 ? 20.499 -16.616 3.429 1.00 123.91 205 THR A N 1
ATOM 1392 C CA . THR A 1 205 ? 19.511 -17.673 3.404 1.00 113.26 205 THR A CA 1
ATOM 1393 C C . THR A 1 205 ? 18.991 -17.962 4.809 1.00 122.93 205 THR A C 1
ATOM 1394 O O . THR A 1 205 ? 19.561 -18.730 5.576 1.00 127.58 205 THR A O 1
ATOM 1398 N N . TRP A 1 206 ? 17.849 -17.347 5.085 1.00 129.16 206 TRP A N 1
ATOM 1399 C CA . TRP A 1 206 ? 16.936 -17.589 6.193 1.00 141.62 206 TRP A CA 1
ATOM 1400 C C . TRP A 1 206 ? 15.590 -17.521 5.490 1.00 148.71 206 TRP A C 1
ATOM 1401 O O . TRP A 1 206 ? 14.764 -18.429 5.565 1.00 151.26 206 TRP A O 1
ATOM 1412 N N . LEU A 1 207 ? 15.381 -16.346 4.882 1.00 152.92 207 LEU A N 1
ATOM 1413 C CA . LEU A 1 207 ? 14.535 -16.152 3.691 1.00 153.56 207 LEU A CA 1
ATOM 1414 C C . LEU A 1 207 ? 15.330 -16.860 2.592 1.00 145.39 207 LEU A C 1
ATOM 1415 O O . LEU A 1 207 ? 16.403 -17.384 2.890 1.00 144.34 207 LEU A O 1
ATOM 1420 N N . THR A 1 208 ? 14.905 -16.874 1.326 1.00 140.96 208 THR A N 1
ATOM 1421 C CA . THR A 1 208 ? 15.559 -17.872 0.463 1.00 142.19 208 THR A CA 1
ATOM 1422 C C . THR A 1 208 ? 15.331 -19.291 1.056 1.00 105.59 208 THR A C 1
ATOM 1423 O O . THR A 1 208 ? 14.289 -19.879 0.765 1.00 111.17 208 THR A O 1
ATOM 1427 N N . ARG A 1 209 ? 16.318 -19.881 1.706 1.00 98.98 209 ARG A N 1
ATOM 1428 C CA . ARG A 1 209 ? 16.209 -21.283 2.063 1.00 95.51 209 ARG A CA 1
ATOM 1429 C C . ARG A 1 209 ? 16.917 -22.155 1.031 1.00 90.63 209 ARG A C 1
ATOM 1430 O O . ARG A 1 209 ? 16.673 -23.338 0.922 1.00 95.90 209 ARG A O 1
ATOM 1438 N N . SER A 1 210 ? 17.806 -21.539 0.282 1.00 85.19 210 SER A N 1
ATOM 1439 C CA . SER A 1 210 ? 18.540 -22.144 -0.810 1.00 89.65 210 SER A CA 1
ATOM 1440 C C . SER A 1 210 ? 19.327 -23.419 -0.455 1.00 91.95 210 SER A C 1
ATOM 1441 O O . SER A 1 210 ? 19.968 -24.002 -1.344 1.00 91.49 210 SER A O 1
ATOM 1444 N N . ASP A 1 211 ? 19.414 -23.757 0.810 1.00 90.60 211 ASP A N 1
ATOM 1445 C CA . ASP A 1 211 ? 20.079 -24.998 1.125 1.00 90.02 211 ASP A CA 1
ATOM 1446 C C . ASP A 1 211 ? 19.133 -25.911 1.816 1.00 89.88 211 ASP A C 1
ATOM 1447 O O . ASP A 1 211 ? 19.540 -26.853 2.444 1.00 80.70 211 ASP A O 1
ATOM 1452 N N . ARG A 1 212 ? 17.850 -25.641 1.683 1.00 100.13 212 ARG A N 1
ATOM 1453 C CA . ARG A 1 212 ? 16.862 -26.614 2.042 1.00 109.33 212 ARG A CA 1
ATOM 1454 C C . ARG A 1 212 ? 17.065 -27.704 1.017 1.00 97.56 212 ARG A C 1
ATOM 1455 O O . ARG A 1 212 ? 16.584 -27.604 -0.099 1.00 80.98 212 ARG A O 1
ATOM 1463 N N . PHE A 1 213 ? 17.825 -28.728 1.373 1.00 102.49 213 PHE A N 1
ATOM 1464 C CA . PHE A 1 213 ? 18.179 -29.727 0.404 1.00 119.17 213 PHE A CA 1
ATOM 1465 C C . PHE A 1 213 ? 16.930 -30.283 -0.190 1.00 122.64 213 PHE A C 1
ATOM 1466 O O . PHE A 1 213 ? 15.903 -30.337 0.455 1.00 124.85 213 PHE A O 1
ATOM 1474 N N . ASP A 1 214 ? 17.039 -30.680 -1.442 1.00 115.95 214 ASP A N 1
ATOM 1475 C CA . ASP A 1 214 ? 15.930 -31.253 -2.157 1.00 105.26 214 ASP A CA 1
ATOM 1476 C C . ASP A 1 214 ? 16.384 -32.117 -3.269 1.00 104.64 214 ASP A C 1
ATOM 1477 O O . ASP A 1 214 ? 17.278 -31.781 -4.018 1.00 103.08 214 ASP A O 1
ATOM 1482 N N . ARG A 1 215 ? 15.717 -33.240 -3.385 1.00 104.41 215 ARG A N 1
ATOM 1483 C CA . ARG A 1 215 ? 16.022 -34.208 -4.430 1.00 104.54 215 ARG A CA 1
ATOM 1484 C C . ARG A 1 215 ? 15.789 -33.692 -5.850 1.00 102.18 215 ARG A C 1
ATOM 1485 O O . ARG A 1 215 ? 16.749 -33.500 -6.600 1.00 101.07 215 ARG A O 1
ATOM 1493 N N . GLN A 1 216 ? 14.526 -33.467 -6.216 1.00 100.44 216 GLN A N 1
ATOM 1494 C CA . GLN A 1 216 ? 14.183 -32.971 -7.552 1.00 100.43 216 GLN A CA 1
ATOM 1495 C C . GLN A 1 216 ? 14.975 -31.715 -7.879 1.00 95.86 216 GLN A C 1
ATOM 1496 O O . GLN A 1 216 ? 15.596 -31.622 -8.929 1.00 95.65 216 GLN A O 1
ATOM 1502 N N . LYS A 1 217 ? 14.967 -30.767 -6.952 1.00 89.07 217 LYS A N 1
ATOM 1503 C CA . LYS A 1 217 ? 15.758 -29.564 -7.079 1.00 82.42 217 LYS A CA 1
ATOM 1504 C C . LYS A 1 217 ? 17.214 -29.896 -7.432 1.00 78.40 217 LYS A C 1
ATOM 1505 O O . LYS A 1 217 ? 17.842 -29.198 -8.225 1.00 83.14 217 LYS A O 1
ATOM 1511 N N . PHE A 1 218 ? 17.758 -30.961 -6.860 1.00 72.85 218 PHE A N 1
ATOM 1512 C CA . PHE A 1 218 ? 19.153 -31.281 -7.114 1.00 65.32 218 PHE A CA 1
ATOM 1513 C C . PHE A 1 218 ? 19.306 -31.930 -8.464 1.00 75.63 218 PHE A C 1
ATOM 1514 O O . PHE A 1 218 ? 20.379 -31.880 -9.095 1.00 75.37 218 PHE A O 1
ATOM 1522 N N . ALA A 1 219 ? 18.220 -32.550 -8.905 1.00 75.14 219 ALA A N 1
ATOM 1523 C CA . ALA A 1 219 ? 18.172 -33.131 -10.229 1.00 80.61 219 ALA A CA 1
ATOM 1524 C C . ALA A 1 219 ? 18.263 -32.010 -11.254 1.00 85.45 219 ALA A C 1
ATOM 1525 O O . ALA A 1 219 ? 19.131 -32.034 -12.142 1.00 91.59 219 ALA A O 1
ATOM 1527 N N . GLN A 1 220 ? 17.376 -31.023 -11.119 1.00 81.49 220 GLN A N 1
ATOM 1528 C CA . GLN A 1 220 ? 17.398 -29.858 -11.994 1.00 79.06 220 GLN A CA 1
ATOM 1529 C C . GLN A 1 220 ? 18.779 -29.224 -11.957 1.00 74.37 220 GLN A C 1
ATOM 1530 O O . GLN A 1 220 ? 19.362 -28.951 -12.986 1.00 72.55 220 GLN A O 1
ATOM 1536 N N . ASP A 1 221 ? 19.310 -29.020 -10.763 1.00 72.46 221 ASP A N 1
ATOM 1537 C CA . ASP A 1 221 ? 20.631 -28.430 -10.629 1.00 73.22 221 ASP A CA 1
ATOM 1538 C C . ASP A 1 221 ? 21.673 -29.167 -11.449 1.00 75.93 221 ASP A C 1
ATOM 1539 O O . ASP A 1 221 ? 22.481 -28.529 -12.127 1.00 80.15 221 ASP A O 1
ATOM 1544 N N . MET A 1 222 ? 21.650 -30.501 -11.429 1.00 78.01 222 MET A N 1
ATOM 1545 C CA . MET A 1 222 ? 22.599 -31.215 -12.290 1.00 74.88 222 MET A CA 1
ATOM 1546 C C . MET A 1 222 ? 22.286 -30.978 -13.753 1.00 81.31 222 MET A C 1
ATOM 1547 O O . MET A 1 222 ? 23.209 -30.867 -14.578 1.00 91.30 222 MET A O 1
ATOM 1552 N N . GLU A 1 223 ? 20.995 -30.869 -14.075 1.00 77.98 223 GLU A N 1
ATOM 1553 C CA . GLU A 1 223 ? 20.605 -30.525 -15.444 1.00 79.65 223 GLU A CA 1
ATOM 1554 C C . GLU A 1 223 ? 21.242 -29.193 -15.909 1.00 83.95 223 GLU A C 1
ATOM 1555 O O . GLU A 1 223 ? 21.905 -29.167 -16.940 1.00 90.42 223 GLU A O 1
ATOM 1561 N N . LYS A 1 224 ? 21.081 -28.118 -15.137 1.00 77.06 224 LYS A N 1
ATOM 1562 C CA . LYS A 1 224 ? 21.655 -26.822 -15.472 1.00 74.06 224 LYS A CA 1
ATOM 1563 C C . LYS A 1 224 ? 23.168 -26.908 -15.577 1.00 73.86 224 LYS A C 1
ATOM 1564 O O . LYS A 1 224 ? 23.754 -26.457 -16.572 1.00 79.86 224 LYS A O 1
ATOM 1570 N N . VAL A 1 225 ? 23.800 -27.519 -14.573 1.00 69.81 225 VAL A N 1
ATOM 1571 C CA . VAL A 1 225 ? 25.251 -27.681 -14.588 1.00 70.40 225 VAL A CA 1
ATOM 1572 C C . VAL A 1 225 ? 25.657 -28.422 -15.839 1.00 74.70 225 VAL A C 1
ATOM 1573 O O . VAL A 1 225 ? 26.792 -28.316 -16.275 1.00 79.85 225 VAL A O 1
ATOM 1577 N N . THR A 1 226 ? 24.712 -29.148 -16.430 1.00 79.94 226 THR A N 1
ATOM 1578 C CA . THR A 1 226 ? 24.902 -29.740 -17.756 1.00 84.62 226 THR A CA 1
ATOM 1579 C C . THR A 1 226 ? 24.701 -28.813 -18.973 1.00 87.16 226 THR A C 1
ATOM 1580 O O . THR A 1 226 ? 25.611 -28.712 -19.820 1.00 91.35 226 THR A O 1
ATOM 1584 N N . ASP A 1 227 ? 23.518 -28.209 -19.111 1.00 82.97 227 ASP A N 1
ATOM 1585 C CA . ASP A 1 227 ? 23.262 -27.294 -20.222 1.00 93.18 227 ASP A CA 1
ATOM 1586 C C . ASP A 1 227 ? 24.402 -26.308 -20.323 1.00 100.79 227 ASP A C 1
ATOM 1587 O O . ASP A 1 227 ? 25.052 -26.185 -21.362 1.00 108.41 227 ASP A O 1
ATOM 1592 N N . PHE A 1 228 ? 24.670 -25.602 -19.241 1.00 99.88 228 PHE A N 1
ATOM 1593 C CA . PHE A 1 228 ? 25.901 -24.864 -19.240 1.00 102.15 228 PHE A CA 1
ATOM 1594 C C . PHE A 1 228 ? 26.892 -26.004 -19.149 1.00 106.09 228 PHE A C 1
ATOM 1595 O O . PHE A 1 228 ? 26.660 -26.900 -18.363 1.00 115.57 228 PHE A O 1
ATOM 1603 N N . TYR A 1 229 ? 28.021 -25.910 -19.848 1.00 100.44 229 TYR A N 1
ATOM 1604 C CA . TYR A 1 229 ? 28.952 -26.999 -20.235 1.00 92.09 229 TYR A CA 1
ATOM 1605 C C . TYR A 1 229 ? 28.556 -27.668 -21.507 1.00 95.14 229 TYR A C 1
ATOM 1606 O O . TYR A 1 229 ? 29.397 -28.260 -22.166 1.00 99.41 229 TYR A O 1
ATOM 1615 N N . GLN A 1 230 ? 27.319 -27.485 -21.931 1.00 96.51 230 GLN A N 1
ATOM 1616 C CA . GLN A 1 230 ? 26.919 -27.973 -23.251 1.00 99.78 230 GLN A CA 1
ATOM 1617 C C . GLN A 1 230 ? 26.820 -26.792 -24.198 1.00 98.89 230 GLN A C 1
ATOM 1618 O O . GLN A 1 230 ? 27.481 -26.772 -25.228 1.00 102.09 230 GLN A O 1
ATOM 1624 N N . ASN A 1 231 ? 25.971 -25.832 -23.847 1.00 95.26 231 ASN A N 1
ATOM 1625 C CA . ASN A 1 231 ? 25.921 -24.544 -24.514 1.00 97.66 231 ASN A CA 1
ATOM 1626 C C . ASN A 1 231 ? 27.286 -23.885 -24.493 1.00 102.33 231 ASN A C 1
ATOM 1627 O O . ASN A 1 231 ? 27.538 -22.910 -25.193 1.00 106.58 231 ASN A O 1
ATOM 1632 N N . ASN A 1 232 ? 28.169 -24.388 -23.654 1.00 103.63 232 ASN A N 1
ATOM 1633 C CA . ASN A 1 232 ? 29.528 -23.897 -23.691 1.00 110.74 232 ASN A CA 1
ATOM 1634 C C . ASN A 1 232 ? 30.504 -24.694 -24.551 1.00 114.19 232 ASN A C 1
ATOM 1635 O O . ASN A 1 232 ? 31.703 -24.426 -24.581 1.00 115.87 232 ASN A O 1
ATOM 1640 N N . GLY A 1 233 ? 29.987 -25.687 -25.247 1.00 116.09 233 GLY A N 1
ATOM 1641 C CA . GLY A 1 233 ? 30.793 -26.359 -26.236 1.00 118.43 233 GLY A CA 1
ATOM 1642 C C . GLY A 1 233 ? 31.245 -27.750 -25.876 1.00 118.31 233 GLY A C 1
ATOM 1643 O O . GLY A 1 233 ? 31.710 -28.486 -26.748 1.00 116.53 233 GLY A O 1
ATOM 1644 N N . TYR A 1 234 ? 31.100 -28.147 -24.619 1.00 118.80 234 TYR A N 1
ATOM 1645 C CA . TYR A 1 234 ? 31.688 -29.427 -24.268 1.00 120.85 234 TYR A CA 1
ATOM 1646 C C . TYR A 1 234 ? 30.702 -30.562 -24.425 1.00 128.07 234 TYR A C 1
ATOM 1647 O O . TYR A 1 234 ? 29.794 -30.759 -23.622 1.00 129.50 234 TYR A O 1
ATOM 1656 N N . PHE A 1 235 ? 30.972 -31.356 -25.452 1.00 131.40 235 PHE A N 1
ATOM 1657 C CA . PHE A 1 235 ? 30.266 -32.582 -25.734 1.00 128.51 235 PHE A CA 1
ATOM 1658 C C . PHE A 1 235 ? 30.851 -33.507 -24.699 1.00 128.67 235 PHE A C 1
ATOM 1659 O O . PHE A 1 235 ? 31.660 -33.066 -23.875 1.00 131.23 235 PHE A O 1
ATOM 1667 N N . ASP A 1 236 ? 30.484 -34.781 -24.738 1.00 126.66 236 ASP A N 1
ATOM 1668 C CA . ASP A 1 236 ? 30.853 -35.678 -23.655 1.00 127.96 236 ASP A CA 1
ATOM 1669 C C . ASP A 1 236 ? 30.335 -35.009 -22.399 1.00 127.61 236 ASP A C 1
ATOM 1670 O O . ASP A 1 236 ? 29.134 -34.765 -22.292 1.00 133.22 236 ASP A O 1
ATOM 1675 N N . PHE A 1 237 ? 31.227 -34.644 -21.486 1.00 121.02 237 PHE A N 1
ATOM 1676 C CA . PHE A 1 237 ? 30.775 -34.122 -20.202 1.00 115.79 237 PHE A CA 1
ATOM 1677 C C . PHE A 1 237 ? 29.641 -34.950 -19.591 1.00 115.73 237 PHE A C 1
ATOM 1678 O O . PHE A 1 237 ? 28.461 -34.598 -19.660 1.00 112.85 237 PHE A O 1
ATOM 1686 N N . ARG A 1 238 ? 30.008 -36.118 -19.102 1.00 116.14 238 ARG A N 1
ATOM 1687 C CA . ARG A 1 238 ? 29.126 -36.897 -18.265 1.00 112.63 238 ARG A CA 1
ATOM 1688 C C . ARG A 1 238 ? 29.305 -36.468 -16.796 1.00 105.76 238 ARG A C 1
ATOM 1689 O O . ARG A 1 238 ? 30.410 -36.121 -16.373 1.00 102.82 238 ARG A O 1
ATOM 1697 N N . ILE A 1 239 ? 28.218 -36.453 -16.028 1.00 100.80 239 ILE A N 1
ATOM 1698 C CA . ILE A 1 239 ? 28.357 -36.438 -14.578 1.00 93.53 239 ILE A CA 1
ATOM 1699 C C . ILE A 1 239 ? 28.458 -37.884 -14.114 1.00 100.41 239 ILE A C 1
ATOM 1700 O O . ILE A 1 239 ? 27.557 -38.698 -14.384 1.00 105.84 239 ILE A O 1
ATOM 1705 N N . LEU A 1 240 ? 29.553 -38.196 -13.421 1.00 99.44 240 LEU A N 1
ATOM 1706 C CA . LEU A 1 240 ? 29.888 -39.572 -13.060 1.00 102.19 240 LEU A CA 1
ATOM 1707 C C . LEU A 1 240 ? 29.332 -39.962 -11.698 1.00 111.48 240 LEU A C 1
ATOM 1708 O O . LEU A 1 240 ? 28.472 -40.838 -11.594 1.00 113.70 240 LEU A O 1
ATOM 1713 N N . ASP A 1 241 ? 29.824 -39.321 -10.647 1.00 119.33 241 ASP A N 1
ATOM 1714 C CA . ASP A 1 241 ? 29.297 -39.597 -9.320 1.00 126.43 241 ASP A CA 1
ATOM 1715 C C . ASP A 1 241 ? 28.672 -38.371 -8.632 1.00 119.36 241 ASP A C 1
ATOM 1716 O O . ASP A 1 241 ? 29.064 -37.217 -8.856 1.00 105.81 241 ASP A O 1
ATOM 1721 N N . THR A 1 242 ? 27.667 -38.660 -7.809 1.00 121.71 242 THR A N 1
ATOM 1722 C CA . THR A 1 242 ? 27.057 -37.682 -6.927 1.00 117.29 242 THR A CA 1
ATOM 1723 C C . THR A 1 242 ? 27.066 -38.242 -5.512 1.00 119.21 242 THR A C 1
ATOM 1724 O O . THR A 1 242 ? 26.305 -39.145 -5.183 1.00 123.28 242 THR A O 1
ATOM 1728 N N . ASP A 1 243 ? 27.888 -37.656 -4.656 1.00 118.58 243 ASP A N 1
ATOM 1729 C CA . ASP A 1 243 ? 28.111 -38.208 -3.336 1.00 120.10 243 ASP A CA 1
ATOM 1730 C C . ASP A 1 243 ? 27.537 -37.254 -2.306 1.00 111.06 243 ASP A C 1
ATOM 1731 O O . ASP A 1 243 ? 28.055 -36.155 -2.081 1.00 111.00 243 ASP A O 1
ATOM 1736 N N . ILE A 1 244 ? 26.451 -37.680 -1.683 1.00 100.32 244 ILE A N 1
ATOM 1737 C CA . ILE A 1 244 ? 25.817 -36.856 -0.682 1.00 92.25 244 ILE A CA 1
ATOM 1738 C C . ILE A 1 244 ? 26.059 -37.444 0.709 1.00 99.11 244 ILE A C 1
ATOM 1739 O O . ILE A 1 244 ? 25.510 -38.479 1.096 1.00 96.65 244 ILE A O 1
ATOM 1744 N N . GLN A 1 245 ? 26.901 -36.757 1.464 1.00 106.34 245 GLN A N 1
ATOM 1745 C CA . GLN A 1 245 ? 27.239 -37.209 2.784 1.00 110.53 245 GLN A CA 1
ATOM 1746 C C . GLN A 1 245 ? 26.291 -36.532 3.730 1.00 110.34 245 GLN A C 1
ATOM 1747 O O . GLN A 1 245 ? 25.498 -35.691 3.335 1.00 107.31 245 GLN A O 1
ATOM 1753 N N . THR A 1 246 ? 26.412 -36.865 5.000 1.00 117.14 246 THR A N 1
ATOM 1754 C CA . THR A 1 246 ? 25.533 -36.314 6.004 1.00 118.81 246 THR A CA 1
ATOM 1755 C C . THR A 1 246 ? 26.216 -36.501 7.363 1.00 125.05 246 THR A C 1
ATOM 1756 O O . THR A 1 246 ? 27.368 -36.920 7.428 1.00 121.22 246 THR A O 1
ATOM 1760 N N . ASN A 1 247 ? 25.544 -36.165 8.450 1.00 136.18 247 ASN A N 1
ATOM 1761 C CA . ASN A 1 247 ? 26.116 -36.469 9.748 1.00 150.03 247 ASN A CA 1
ATOM 1762 C C . ASN A 1 247 ? 25.034 -36.843 10.740 1.00 153.17 247 ASN A C 1
ATOM 1763 O O . ASN A 1 247 ? 23.856 -36.846 10.397 1.00 155.20 247 ASN A O 1
ATOM 1768 N N . GLU A 1 248 ? 25.434 -37.171 11.962 1.00 154.38 248 GLU A N 1
ATOM 1769 C CA . GLU A 1 248 ? 24.473 -37.460 13.012 1.00 156.47 248 GLU A CA 1
ATOM 1770 C C . GLU A 1 248 ? 23.518 -36.277 13.160 1.00 158.63 248 GLU A C 1
ATOM 1771 O O . GLU A 1 248 ? 23.923 -35.115 13.018 1.00 162.68 248 GLU A O 1
ATOM 1773 N N . ASP A 1 249 ? 22.255 -36.609 13.424 1.00 153.71 249 ASP A N 1
ATOM 1774 C CA . ASP A 1 249 ? 21.112 -35.688 13.384 1.00 145.40 249 ASP A CA 1
ATOM 1775 C C . ASP A 1 249 ? 20.619 -35.448 11.946 1.00 132.70 249 ASP A C 1
ATOM 1776 O O . ASP A 1 249 ? 19.550 -34.868 11.735 1.00 129.97 249 ASP A O 1
ATOM 1778 N N . LYS A 1 250 ? 21.397 -35.933 10.978 1.00 123.46 250 LYS A N 1
ATOM 1779 C CA . LYS A 1 250 ? 21.087 -35.800 9.559 1.00 119.31 250 LYS A CA 1
ATOM 1780 C C . LYS A 1 250 ? 20.627 -34.382 9.230 1.00 123.70 250 LYS A C 1
ATOM 1781 O O . LYS A 1 250 ? 19.488 -34.160 8.819 1.00 127.89 250 LYS A O 1
ATOM 1783 N N . THR A 1 251 ? 21.539 -33.431 9.411 1.00 120.06 251 THR A N 1
ATOM 1784 C CA . THR A 1 251 ? 21.227 -32.005 9.402 1.00 110.75 251 THR A CA 1
ATOM 1785 C C . THR A 1 251 ? 22.121 -31.312 8.409 1.00 97.40 251 THR A C 1
ATOM 1786 O O . THR A 1 251 ? 21.659 -30.715 7.442 1.00 91.01 251 THR A O 1
ATOM 1790 N N . ARG A 1 252 ? 23.415 -31.369 8.698 1.00 97.47 252 ARG A N 1
ATOM 1791 C CA . ARG A 1 252 ? 24.448 -30.906 7.790 1.00 99.85 252 ARG A CA 1
ATOM 1792 C C . ARG A 1 252 ? 24.671 -31.976 6.730 1.00 101.87 252 ARG A C 1
ATOM 1793 O O . ARG A 1 252 ? 24.650 -33.168 7.037 1.00 106.48 252 ARG A O 1
ATOM 1801 N N . GLN A 1 253 ? 24.876 -31.534 5.488 1.00 96.51 253 GLN A N 1
ATOM 1802 C CA . GLN A 1 253 ? 24.949 -32.403 4.319 1.00 85.84 253 GLN A CA 1
ATOM 1803 C C . GLN A 1 253 ? 26.080 -31.986 3.449 1.00 79.37 253 GLN A C 1
ATOM 1804 O O . GLN A 1 253 ? 26.028 -30.892 2.935 1.00 83.82 253 GLN A O 1
ATOM 1810 N N . THR A 1 254 ? 27.076 -32.817 3.193 1.00 80.19 254 THR A N 1
ATOM 1811 C CA . THR A 1 254 ? 28.049 -32.358 2.204 1.00 87.40 254 THR A CA 1
ATOM 1812 C C . THR A 1 254 ? 27.381 -32.653 0.862 1.00 90.80 254 THR A C 1
ATOM 1813 O O . THR A 1 254 ? 26.349 -33.305 0.866 1.00 94.93 254 THR A O 1
ATOM 1817 N N . ILE A 1 255 ? 27.938 -32.191 -0.266 1.00 92.16 255 ILE A N 1
ATOM 1818 C CA . ILE A 1 255 ? 27.594 -32.701 -1.606 1.00 94.04 255 ILE A CA 1
ATOM 1819 C C . ILE A 1 255 ? 28.836 -32.740 -2.492 1.00 92.17 255 ILE A C 1
ATOM 1820 O O . ILE A 1 255 ? 29.482 -31.720 -2.674 1.00 88.47 255 ILE A O 1
ATOM 1825 N N . LYS A 1 256 ? 29.155 -33.886 -3.081 1.00 96.17 256 LYS A N 1
ATOM 1826 C CA . LYS A 1 256 ? 30.355 -33.954 -3.916 1.00 104.81 256 LYS A CA 1
ATOM 1827 C C . LYS A 1 256 ? 30.018 -34.417 -5.313 1.00 99.55 256 LYS A C 1
ATOM 1828 O O . LYS A 1 256 ? 29.345 -35.420 -5.501 1.00 105.22 256 LYS A O 1
ATOM 1834 N N . ILE A 1 257 ? 30.483 -33.674 -6.302 1.00 93.98 257 ILE A N 1
ATOM 1835 C CA . ILE A 1 257 ? 30.051 -33.909 -7.669 1.00 93.57 257 ILE A CA 1
ATOM 1836 C C . ILE A 1 257 ? 31.263 -34.108 -8.580 1.00 106.90 257 ILE A C 1
ATOM 1837 O O . ILE A 1 257 ? 32.099 -33.210 -8.739 1.00 111.71 257 ILE A O 1
ATOM 1842 N N . THR A 1 258 ? 31.366 -35.302 -9.157 1.00 108.46 258 THR A N 1
ATOM 1843 C CA . THR A 1 258 ? 32.525 -35.654 -9.966 1.00 104.10 258 THR A CA 1
ATOM 1844 C C . THR A 1 258 ? 32.133 -35.594 -11.435 1.00 100.66 258 THR A C 1
ATOM 1845 O O . THR A 1 258 ? 31.042 -36.004 -11.803 1.00 103.09 258 THR A O 1
ATOM 1849 N N . VAL A 1 259 ? 33.022 -35.075 -12.270 1.00 99.15 259 VAL A N 1
ATOM 1850 C CA . VAL A 1 259 ? 32.652 -34.681 -13.617 1.00 101.31 259 VAL A CA 1
ATOM 1851 C C . VAL A 1 259 ? 33.768 -34.881 -14.652 1.00 116.27 259 VAL A C 1
ATOM 1852 O O . VAL A 1 259 ? 34.942 -34.643 -14.359 1.00 125.42 259 VAL A O 1
ATOM 1856 N N . HIS A 1 260 ? 33.416 -35.317 -15.860 1.00 120.89 260 HIS A N 1
ATOM 1857 C CA . HIS A 1 260 ? 34.413 -35.403 -16.923 1.00 128.68 260 HIS A CA 1
ATOM 1858 C C . HIS A 1 260 ? 34.218 -34.313 -17.980 1.00 131.58 260 HIS A C 1
ATOM 1859 O O . HIS A 1 260 ? 33.299 -34.387 -18.781 1.00 127.10 260 HIS A O 1
ATOM 1866 N N . GLU A 1 261 ? 35.108 -33.325 -18.011 1.00 138.76 261 GLU A N 1
ATOM 1867 C CA . GLU A 1 261 ? 34.995 -32.237 -18.983 1.00 140.59 261 GLU A CA 1
ATOM 1868 C C . GLU A 1 261 ? 35.180 -32.757 -20.404 1.00 145.96 261 GLU A C 1
ATOM 1869 O O . GLU A 1 261 ? 35.894 -33.736 -20.635 1.00 144.90 261 GLU A O 1
ATOM 1871 N N . GLY A 1 262 ? 34.564 -32.072 -21.359 1.00 150.59 262 GLY A N 1
ATOM 1872 C CA . GLY A 1 262 ? 34.482 -32.568 -22.719 1.00 150.83 262 GLY A CA 1
ATOM 1873 C C . GLY A 1 262 ? 35.679 -32.258 -23.596 1.00 149.02 262 GLY A C 1
ATOM 1874 O O . GLY A 1 262 ? 36.813 -32.187 -23.116 1.00 147.76 262 GLY A O 1
ATOM 1875 N N . GLY A 1 263 ? 35.405 -32.114 -24.892 1.00 148.38 263 GLY A N 1
ATOM 1876 C CA . GLY A 1 263 ? 36.419 -31.970 -25.921 1.00 151.87 263 GLY A CA 1
ATOM 1877 C C . GLY A 1 263 ? 37.428 -30.840 -25.825 1.00 155.26 263 GLY A C 1
ATOM 1878 O O . GLY A 1 263 ? 38.622 -31.120 -25.828 1.00 159.82 263 GLY A O 1
ATOM 1879 N N . ARG A 1 264 ? 37.013 -29.576 -25.757 1.00 154.45 264 ARG A N 1
ATOM 1880 C CA . ARG A 1 264 ? 35.655 -29.065 -25.968 1.00 153.61 264 ARG A CA 1
ATOM 1881 C C . ARG A 1 264 ? 35.029 -29.364 -27.337 1.00 155.45 264 ARG A C 1
ATOM 1882 O O . ARG A 1 264 ? 34.032 -30.076 -27.447 1.00 154.09 264 ARG A O 1
ATOM 1890 N N . PHE A 1 265 ? 35.620 -28.717 -28.339 1.00 157.15 265 PHE A N 1
ATOM 1891 C CA . PHE A 1 265 ? 35.258 -28.669 -29.767 1.00 155.48 265 PHE A CA 1
ATOM 1892 C C . PHE A 1 265 ? 33.782 -28.338 -30.077 1.00 148.52 265 PHE A C 1
ATOM 1893 O O . PHE A 1 265 ? 33.143 -27.647 -29.296 1.00 145.48 265 PHE A O 1
ATOM 1901 N N . ARG A 1 266 ? 33.233 -28.803 -31.204 1.00 147.28 266 ARG A N 1
ATOM 1902 C CA . ARG A 1 266 ? 33.536 -28.215 -32.538 1.00 148.00 266 ARG A CA 1
ATOM 1903 C C . ARG A 1 266 ? 32.354 -28.434 -33.477 1.00 147.91 266 ARG A C 1
ATOM 1904 O O . ARG A 1 266 ? 31.769 -29.509 -33.488 1.00 149.12 266 ARG A O 1
ATOM 1906 N N . TRP A 1 267 ? 32.039 -27.447 -34.302 1.00 146.78 267 TRP A N 1
ATOM 1907 C CA . TRP A 1 267 ? 30.930 -27.590 -35.224 1.00 148.18 267 TRP A CA 1
ATOM 1908 C C . TRP A 1 267 ? 31.405 -28.317 -36.477 1.00 151.52 267 TRP A C 1
ATOM 1909 O O . TRP A 1 267 ? 32.440 -27.969 -37.051 1.00 154.90 267 TRP A O 1
ATOM 1911 N N . GLY A 1 268 ? 30.630 -29.314 -36.891 1.00 150.02 268 GLY A N 1
ATOM 1912 C CA . GLY A 1 268 ? 30.683 -29.864 -38.237 1.00 149.18 268 GLY A CA 1
ATOM 1913 C C . GLY A 1 268 ? 29.533 -29.198 -38.967 1.00 149.15 268 GLY A C 1
ATOM 1914 O O . GLY A 1 268 ? 29.300 -28.002 -38.784 1.00 153.25 268 GLY A O 1
ATOM 1915 N N . LYS A 1 269 ? 28.877 -29.932 -39.857 1.00 145.70 269 LYS A N 1
ATOM 1916 C CA . LYS A 1 269 ? 27.482 -29.647 -40.234 1.00 144.70 269 LYS A CA 1
ATOM 1917 C C . LYS A 1 269 ? 26.950 -31.091 -40.385 1.00 145.90 269 LYS A C 1
ATOM 1918 O O . LYS A 1 269 ? 27.762 -31.984 -40.188 1.00 148.22 269 LYS A O 1
ATOM 1920 N N . VAL A 1 270 ? 25.706 -31.428 -40.754 1.00 144.63 270 VAL A N 1
ATOM 1921 C CA . VAL A 1 270 ? 24.693 -30.649 -41.447 1.00 145.72 270 VAL A CA 1
ATOM 1922 C C . VAL A 1 270 ? 23.314 -31.318 -41.369 1.00 145.68 270 VAL A C 1
ATOM 1923 O O . VAL A 1 270 ? 23.076 -32.279 -40.632 1.00 144.07 270 VAL A O 1
ATOM 1925 N N . SER A 1 271 ? 22.435 -30.789 -42.209 1.00 149.65 271 SER A N 1
ATOM 1926 C CA . SER A 1 271 ? 21.014 -31.109 -42.351 1.00 152.85 271 SER A CA 1
ATOM 1927 C C . SER A 1 271 ? 20.728 -32.429 -43.054 1.00 157.35 271 SER A C 1
ATOM 1928 O O . SER A 1 271 ? 21.598 -33.293 -43.125 1.00 158.86 271 SER A O 1
ATOM 1930 N N . ILE A 1 272 ? 19.476 -32.557 -43.517 1.00 160.25 272 ILE A N 1
ATOM 1931 C CA . ILE A 1 272 ? 18.748 -33.779 -43.921 1.00 163.05 272 ILE A CA 1
ATOM 1932 C C . ILE A 1 272 ? 18.672 -34.684 -42.669 1.00 163.91 272 ILE A C 1
ATOM 1933 O O . ILE A 1 272 ? 18.687 -34.072 -41.600 1.00 165.64 272 ILE A O 1
ATOM 1935 N N . GLU A 1 273 ? 18.683 -36.037 -42.660 1.00 165.12 273 GLU A N 1
ATOM 1936 C CA . GLU A 1 273 ? 18.424 -37.033 -43.727 1.00 170.70 273 GLU A CA 1
ATOM 1937 C C . GLU A 1 273 ? 17.185 -36.832 -44.620 1.00 179.18 273 GLU A C 1
ATOM 1938 O O . GLU A 1 273 ? 17.328 -36.511 -45.804 1.00 185.87 273 GLU A O 1
ATOM 1940 N N . GLY A 1 274 ? 15.981 -36.996 -44.067 1.00 178.85 274 GLY A N 1
ATOM 1941 C CA . GLY A 1 274 ? 14.767 -37.110 -44.881 1.00 181.57 274 GLY A CA 1
ATOM 1942 C C . GLY A 1 274 ? 14.151 -35.769 -45.282 1.00 174.88 274 GLY A C 1
ATOM 1943 O O . GLY A 1 274 ? 14.891 -34.820 -45.547 1.00 175.03 274 GLY A O 1
ATOM 1944 N N . ASP A 1 275 ? 12.827 -35.675 -45.438 1.00 170.12 275 ASP A N 1
ATOM 1945 C CA . ASP A 1 275 ? 11.904 -36.785 -45.614 1.00 167.51 275 ASP A CA 1
ATOM 1946 C C . ASP A 1 275 ? 10.717 -36.220 -46.381 1.00 166.69 275 ASP A C 1
ATOM 1947 O O . ASP A 1 275 ? 10.317 -35.061 -46.158 1.00 156.51 275 ASP A O 1
ATOM 1949 N N . THR A 1 276 ? 10.131 -37.062 -47.237 1.00 176.85 276 THR A N 1
ATOM 1950 C CA . THR A 1 276 ? 9.047 -36.662 -48.138 1.00 180.26 276 THR A CA 1
ATOM 1951 C C . THR A 1 276 ? 7.828 -36.165 -47.363 1.00 172.78 276 THR A C 1
ATOM 1952 O O . THR A 1 276 ? 7.286 -36.856 -46.488 1.00 168.29 276 THR A O 1
ATOM 1954 N N . ASN A 1 277 ? 7.385 -34.970 -47.728 1.00 167.53 277 ASN A N 1
ATOM 1955 C CA . ASN A 1 277 ? 6.439 -34.231 -46.925 1.00 158.19 277 ASN A CA 1
ATOM 1956 C C . ASN A 1 277 ? 6.093 -32.959 -47.652 1.00 154.70 277 ASN A C 1
ATOM 1957 O O . ASN A 1 277 ? 6.868 -32.479 -48.478 1.00 159.66 277 ASN A O 1
ATOM 1959 N N . GLU A 1 278 ? 4.971 -32.364 -47.266 1.00 144.78 278 GLU A N 1
ATOM 1960 C CA . GLU A 1 278 ? 4.461 -31.160 -47.905 1.00 136.52 278 GLU A CA 1
ATOM 1961 C C . GLU A 1 278 ? 5.428 -29.957 -47.748 1.00 142.07 278 GLU A C 1
ATOM 1962 O O . GLU A 1 278 ? 5.211 -28.886 -48.320 1.00 137.92 278 GLU A O 1
ATOM 1964 N N . VAL A 1 279 ? 6.486 -30.144 -46.958 1.00 144.06 279 VAL A N 1
ATOM 1965 C CA . VAL A 1 279 ? 7.541 -29.149 -46.814 1.00 144.68 279 VAL A CA 1
ATOM 1966 C C . VAL A 1 279 ? 8.873 -29.735 -47.282 1.00 149.73 279 VAL A C 1
ATOM 1967 O O . VAL A 1 279 ? 9.116 -30.949 -47.136 1.00 144.85 279 VAL A O 1
ATOM 1969 N N . PRO A 1 280 ? 9.726 -28.877 -47.878 1.00 160.09 280 PRO A N 1
ATOM 1970 C CA . PRO A 1 280 ? 10.984 -29.305 -48.508 1.00 162.79 280 PRO A CA 1
ATOM 1971 C C . PRO A 1 280 ? 12.273 -29.277 -47.668 1.00 156.19 280 PRO A C 1
ATOM 1972 O O . PRO A 1 280 ? 12.317 -28.730 -46.566 1.00 157.85 280 PRO A O 1
ATOM 1976 N N . LYS A 1 281 ? 13.338 -29.778 -48.294 1.00 148.37 281 LYS A N 1
ATOM 1977 C CA . LYS A 1 281 ? 14.711 -29.703 -47.813 1.00 139.68 281 LYS A CA 1
ATOM 1978 C C . LYS A 1 281 ? 15.247 -28.286 -48.033 1.00 140.68 281 LYS A C 1
ATOM 1979 O O . LYS A 1 281 ? 16.411 -27.997 -47.755 1.00 138.69 281 LYS A O 1
ATOM 1981 N N . ALA A 1 282 ? 14.408 -27.444 -48.633 1.00 144.20 282 ALA A N 1
ATOM 1982 C CA . ALA A 1 282 ? 14.594 -25.989 -48.648 1.00 149.35 282 ALA A CA 1
ATOM 1983 C C . ALA A 1 282 ? 14.857 -25.380 -47.252 1.00 155.66 282 ALA A C 1
ATOM 1984 O O . ALA A 1 282 ? 15.679 -24.455 -47.105 1.00 156.88 282 ALA A O 1
ATOM 1986 N N . GLU A 1 283 ? 14.148 -25.903 -46.247 1.00 156.50 283 GLU A N 1
ATOM 1987 C CA . GLU A 1 283 ? 14.238 -25.461 -44.853 1.00 149.83 283 GLU A CA 1
ATOM 1988 C C . GLU A 1 283 ? 15.676 -25.333 -44.387 1.00 150.60 283 GLU A C 1
ATOM 1989 O O . GLU A 1 283 ? 16.061 -24.352 -43.752 1.00 145.81 283 GLU A O 1
ATOM 1991 N N . LEU A 1 284 ? 16.476 -26.317 -44.773 1.00 170.07 284 LEU A N 1
ATOM 1992 C CA . LEU A 1 284 ? 17.855 -26.452 -44.335 1.00 174.75 284 LEU A CA 1
ATOM 1993 C C . LEU A 1 284 ? 18.707 -25.238 -44.683 1.00 182.76 284 LEU A C 1
ATOM 1994 O O . LEU A 1 284 ? 19.818 -25.096 -44.185 1.00 184.71 284 LEU A O 1
ATOM 1996 N N . GLU A 1 285 ? 18.206 -24.364 -45.546 1.00 187.57 285 GLU A N 1
ATOM 1997 C CA . GLU A 1 285 ? 18.949 -23.158 -45.857 1.00 189.02 285 GLU A CA 1
ATOM 1998 C C . GLU A 1 285 ? 18.822 -22.213 -44.677 1.00 182.90 285 GLU A C 1
ATOM 1999 O O . GLU A 1 285 ? 19.783 -21.969 -43.939 1.00 181.23 285 GLU A O 1
ATOM 2001 N N . LYS A 1 286 ? 17.622 -21.697 -44.478 1.00 177.55 286 LYS A N 1
ATOM 2002 C CA . LYS A 1 286 ? 17.403 -20.744 -43.408 1.00 172.19 286 LYS A CA 1
ATOM 2003 C C . LYS A 1 286 ? 17.453 -21.388 -42.014 1.00 169.28 286 LYS A C 1
ATOM 2004 O O . LYS A 1 286 ? 18.236 -20.963 -41.159 1.00 172.38 286 LYS A O 1
ATOM 2006 N N . LEU A 1 287 ? 16.646 -22.432 -41.807 1.00 162.15 287 LEU A N 1
ATOM 2007 C CA . LEU A 1 287 ? 16.415 -22.979 -40.467 1.00 149.15 287 LEU A CA 1
ATOM 2008 C C . LEU A 1 287 ? 17.640 -23.664 -39.856 1.00 148.65 287 LEU A C 1
ATOM 2009 O O . LEU A 1 287 ? 17.675 -23.906 -38.654 1.00 146.16 287 LEU A O 1
ATOM 2014 N N . LEU A 1 288 ? 18.654 -23.939 -40.672 1.00 149.33 288 LEU A N 1
ATOM 2015 C CA . LEU A 1 288 ? 19.835 -24.660 -40.202 1.00 145.09 288 LEU A CA 1
ATOM 2016 C C . LEU A 1 288 ? 20.913 -23.729 -39.645 1.00 146.28 288 LEU A C 1
ATOM 2017 O O . LEU A 1 288 ? 22.017 -24.172 -39.320 1.00 142.42 288 LEU A O 1
ATOM 2019 N N . THR A 1 289 ? 20.593 -22.443 -39.538 1.00 151.07 289 THR A N 1
ATOM 2020 C CA . THR A 1 289 ? 21.620 -21.431 -39.308 1.00 154.95 289 THR A CA 1
ATOM 2021 C C . THR A 1 289 ? 22.494 -21.686 -38.078 1.00 158.37 289 THR A C 1
ATOM 2022 O O . THR A 1 289 ? 22.033 -21.724 -36.934 1.00 155.60 289 THR A O 1
ATOM 2024 N N . MET A 1 290 ? 23.784 -21.776 -38.372 1.00 161.64 290 MET A N 1
ATOM 2025 C CA . MET A 1 290 ? 24.871 -21.938 -37.431 1.00 157.54 290 MET A CA 1
ATOM 2026 C C . MET A 1 290 ? 25.993 -22.010 -38.437 1.00 158.56 290 MET A C 1
ATOM 2027 O O . MET A 1 290 ? 25.750 -22.356 -39.593 1.00 161.20 290 MET A O 1
ATOM 2029 N N . LYS A 1 291 ? 27.221 -21.740 -38.026 1.00 154.67 291 LYS A N 1
ATOM 2030 C CA . LYS A 1 291 ? 28.335 -21.848 -38.959 1.00 152.23 291 LYS A CA 1
ATOM 2031 C C . LYS A 1 291 ? 29.313 -22.788 -38.316 1.00 151.87 291 LYS A C 1
ATOM 2032 O O . LYS A 1 291 ? 29.427 -22.790 -37.087 1.00 153.27 291 LYS A O 1
ATOM 2034 N N . PRO A 1 292 ? 30.030 -23.590 -39.123 1.00 148.74 292 PRO A N 1
ATOM 2035 C CA . PRO A 1 292 ? 31.078 -24.446 -38.549 1.00 145.36 292 PRO A CA 1
ATOM 2036 C C . PRO A 1 292 ? 32.180 -23.577 -37.929 1.00 142.94 292 PRO A C 1
ATOM 2037 O O . PRO A 1 292 ? 33.360 -23.574 -38.282 1.00 136.89 292 PRO A O 1
ATOM 2041 N N . GLY A 1 293 ? 31.685 -22.881 -36.910 1.00 148.34 293 GLY A N 1
ATOM 2042 C CA . GLY A 1 293 ? 32.257 -21.761 -36.199 1.00 151.60 293 GLY A CA 1
ATOM 2043 C C . GLY A 1 293 ? 33.064 -22.203 -35.007 1.00 151.96 293 GLY A C 1
ATOM 2044 O O . GLY A 1 293 ? 33.130 -21.471 -34.016 1.00 147.09 293 GLY A O 1
ATOM 2045 N N . LYS A 1 294 ? 33.611 -23.419 -35.082 1.00 157.53 294 LYS A N 1
ATOM 2046 C CA . LYS A 1 294 ? 34.127 -24.116 -33.906 1.00 161.35 294 LYS A CA 1
ATOM 2047 C C . LYS A 1 294 ? 32.983 -24.426 -32.917 1.00 160.01 294 LYS A C 1
ATOM 2048 O O . LYS A 1 294 ? 32.109 -25.216 -33.250 1.00 159.72 294 LYS A O 1
ATOM 2054 N N . TRP A 1 295 ? 33.029 -23.872 -31.706 1.00 156.51 295 TRP A N 1
ATOM 2055 C CA . TRP A 1 295 ? 32.253 -24.372 -30.557 1.00 149.62 295 TRP A CA 1
ATOM 2056 C C . TRP A 1 295 ? 30.750 -24.608 -30.744 1.00 142.37 295 TRP A C 1
ATOM 2057 O O . TRP A 1 295 ? 29.999 -23.726 -31.147 1.00 145.18 295 TRP A O 1
ATOM 2068 N N . TYR A 1 296 ? 30.335 -25.813 -30.367 1.00 133.81 296 TYR A N 1
ATOM 2069 C CA . TYR A 1 296 ? 28.971 -26.278 -30.520 1.00 125.93 296 TYR A CA 1
ATOM 2070 C C . TYR A 1 296 ? 28.167 -25.888 -29.304 1.00 114.87 296 TYR A C 1
ATOM 2071 O O . TYR A 1 296 ? 28.541 -26.180 -28.184 1.00 110.38 296 TYR A O 1
ATOM 2080 N N . GLU A 1 297 ? 27.056 -25.211 -29.533 1.00 114.05 297 GLU A N 1
ATOM 2081 C CA . GLU A 1 297 ? 26.185 -24.815 -28.445 1.00 113.15 297 GLU A CA 1
ATOM 2082 C C . GLU A 1 297 ? 24.858 -25.577 -28.520 1.00 109.25 297 GLU A C 1
ATOM 2083 O O . GLU A 1 297 ? 24.036 -25.309 -29.391 1.00 108.19 297 GLU A O 1
ATOM 2089 N N . ARG A 1 298 ? 24.638 -26.509 -27.596 1.00 107.94 298 ARG A N 1
ATOM 2090 C CA . ARG A 1 298 ? 23.424 -27.322 -27.626 1.00 111.71 298 ARG A CA 1
ATOM 2091 C C . ARG A 1 298 ? 22.131 -26.487 -27.614 1.00 115.71 298 ARG A C 1
ATOM 2092 O O . ARG A 1 298 ? 21.106 -26.886 -28.184 1.00 118.27 298 ARG A O 1
ATOM 2100 N N . GLN A 1 299 ? 22.207 -25.320 -26.983 1.00 116.02 299 GLN A N 1
ATOM 2101 C CA . GLN A 1 299 ? 21.137 -24.322 -27.007 1.00 117.30 299 GLN A CA 1
ATOM 2102 C C . GLN A 1 299 ? 20.637 -24.082 -28.435 1.00 115.64 299 GLN A C 1
ATOM 2103 O O . GLN A 1 299 ? 19.454 -24.317 -28.744 1.00 113.62 299 GLN A O 1
ATOM 2109 N N . GLN A 1 300 ? 21.552 -23.591 -29.277 1.00 115.55 300 GLN A N 1
ATOM 2110 C CA . GLN A 1 300 ? 21.304 -23.310 -30.689 1.00 114.90 300 GLN A CA 1
ATOM 2111 C C . GLN A 1 300 ? 20.626 -24.497 -31.335 1.00 114.57 300 GLN A C 1
ATOM 2112 O O . GLN A 1 300 ? 19.657 -24.350 -32.079 1.00 115.50 300 GLN A O 1
ATOM 2118 N N . MET A 1 301 ? 21.154 -25.680 -31.040 1.00 114.67 301 MET A N 1
ATOM 2119 C CA . MET A 1 301 ? 20.610 -26.929 -31.560 1.00 116.06 301 MET A CA 1
ATOM 2120 C C . MET A 1 301 ? 19.129 -27.109 -31.252 1.00 113.13 301 MET A C 1
ATOM 2121 O O . MET A 1 301 ? 18.295 -27.187 -32.164 1.00 112.97 301 MET A O 1
ATOM 2126 N N . THR A 1 302 ? 18.802 -27.196 -29.967 1.00 109.33 302 THR A N 1
ATOM 2127 C CA . THR A 1 302 ? 17.407 -27.406 -29.605 1.00 108.74 302 THR A CA 1
ATOM 2128 C C . THR A 1 302 ? 16.478 -26.282 -30.098 1.00 108.49 302 THR A C 1
ATOM 2129 O O . THR A 1 302 ? 15.299 -26.519 -30.391 1.00 107.58 302 THR A O 1
ATOM 2133 N N . ALA A 1 303 ? 17.027 -25.072 -30.216 1.00 107.93 303 ALA A N 1
ATOM 2134 C CA . ALA A 1 303 ? 16.283 -23.952 -30.790 1.00 103.11 303 ALA A CA 1
ATOM 2135 C C . ALA A 1 303 ? 15.937 -24.223 -32.246 1.00 107.68 303 ALA A C 1
ATOM 2136 O O . ALA A 1 303 ? 14.790 -24.023 -32.670 1.00 113.44 303 ALA A O 1
ATOM 2138 N N . VAL A 1 304 ? 16.936 -24.673 -33.005 1.00 106.58 304 VAL A N 1
ATOM 2139 C CA . VAL A 1 304 ? 16.758 -25.027 -34.417 1.00 110.85 304 VAL A CA 1
ATOM 2140 C C . VAL A 1 304 ? 15.771 -26.186 -34.623 1.00 112.81 304 VAL A C 1
ATOM 2141 O O . VAL A 1 304 ? 14.905 -26.122 -35.487 1.00 91.68 304 VAL A O 1
ATOM 2145 N N . LEU A 1 305 ? 15.908 -27.246 -33.837 1.00 109.98 305 LEU A N 1
ATOM 2146 C CA . LEU A 1 305 ? 14.941 -28.331 -33.904 1.00 106.89 305 LEU A CA 1
ATOM 2147 C C . LEU A 1 305 ? 13.558 -27.806 -33.577 1.00 100.49 305 LEU A C 1
ATOM 2148 O O . LEU A 1 305 ? 12.554 -28.285 -34.094 1.00 97.95 305 LEU A O 1
ATOM 2153 N N . GLY A 1 306 ? 13.509 -26.828 -32.688 1.00 102.51 306 GLY A N 1
ATOM 2154 C CA . GLY A 1 306 ? 12.250 -26.175 -32.406 1.00 109.83 306 GLY A CA 1
ATOM 2155 C C . GLY A 1 306 ? 11.689 -25.590 -33.682 1.00 116.99 306 GLY A C 1
ATOM 2156 O O . GLY A 1 306 ? 10.544 -25.878 -34.059 1.00 122.78 306 GLY A O 1
ATOM 2157 N N . GLU A 1 307 ? 12.520 -24.787 -34.350 1.00 116.07 307 GLU A N 1
ATOM 2158 C CA . GLU A 1 307 ? 12.141 -24.107 -35.588 1.00 113.00 307 GLU A CA 1
ATOM 2159 C C . GLU A 1 307 ? 11.618 -25.070 -36.653 1.00 114.06 307 GLU A C 1
ATOM 2160 O O . GLU A 1 307 ? 10.597 -24.805 -37.304 1.00 114.88 307 GLU A O 1
ATOM 2166 N N . ILE A 1 308 ? 12.341 -26.176 -36.821 1.00 113.70 308 ILE A N 1
ATOM 2167 C CA . ILE A 1 308 ? 11.944 -27.292 -37.676 1.00 111.17 308 ILE A CA 1
ATOM 2168 C C . ILE A 1 308 ? 10.571 -27.849 -37.302 1.00 114.56 308 ILE A C 1
ATOM 2169 O O . ILE A 1 308 ? 9.662 -27.864 -38.121 1.00 120.43 308 ILE A O 1
ATOM 2174 N N . GLN A 1 309 ? 10.447 -28.348 -36.074 1.00 111.65 309 GLN A N 1
ATOM 2175 C CA . GLN A 1 309 ? 9.202 -28.902 -35.553 1.00 114.13 309 GLN A CA 1
ATOM 2176 C C . GLN A 1 309 ? 8.014 -27.987 -35.774 1.00 114.21 309 GLN A C 1
ATOM 2177 O O . GLN A 1 309 ? 6.892 -28.467 -35.941 1.00 113.74 309 GLN A O 1
ATOM 2183 N N . ASN A 1 310 ? 8.275 -26.677 -35.730 1.00 117.05 310 ASN A N 1
ATOM 2184 C CA . ASN A 1 310 ? 7.278 -25.635 -35.995 1.00 120.62 310 ASN A CA 1
ATOM 2185 C C . ASN A 1 310 ? 6.925 -25.440 -37.462 1.00 120.05 310 ASN A C 1
ATOM 2186 O O . ASN A 1 310 ? 5.750 -25.302 -37.822 1.00 118.33 310 ASN A O 1
ATOM 2191 N N . ARG A 1 311 ? 7.944 -25.391 -38.310 1.00 121.11 311 ARG A N 1
ATOM 2192 C CA . ARG A 1 311 ? 7.694 -25.354 -39.740 1.00 126.27 311 ARG A CA 1
ATOM 2193 C C . ARG A 1 311 ? 7.110 -26.691 -40.219 1.00 128.52 311 ARG A C 1
ATOM 2194 O O . ARG A 1 311 ? 6.239 -26.703 -41.085 1.00 129.84 311 ARG A O 1
ATOM 2196 N N . MET A 1 312 ? 7.530 -27.808 -39.617 1.00 129.43 312 MET A N 1
ATOM 2197 C CA . MET A 1 312 ? 6.805 -29.051 -39.833 1.00 128.33 312 MET A CA 1
ATOM 2198 C C . MET A 1 312 ? 5.583 -28.793 -39.025 1.00 121.52 312 MET A C 1
ATOM 2199 O O . MET A 1 312 ? 5.530 -27.826 -38.289 1.00 120.97 312 MET A O 1
ATOM 2204 N N . GLY A 1 313 ? 4.588 -29.643 -39.080 1.00 119.59 313 GLY A N 1
ATOM 2205 C CA . GLY A 1 313 ? 3.523 -29.429 -38.134 1.00 120.95 313 GLY A CA 1
ATOM 2206 C C . GLY A 1 313 ? 2.785 -28.128 -38.311 1.00 123.20 313 GLY A C 1
ATOM 2207 O O . GLY A 1 313 ? 1.793 -27.901 -37.633 1.00 127.60 313 GLY A O 1
ATOM 2208 N N . SER A 1 314 ? 3.247 -27.258 -39.207 1.00 121.96 314 SER A N 1
ATOM 2209 C CA . SER A 1 314 ? 2.247 -26.748 -40.060 1.00 122.24 314 SER A CA 1
ATOM 2210 C C . SER A 1 314 ? 2.599 -27.194 -41.446 1.00 129.46 314 SER A C 1
ATOM 2211 O O . SER A 1 314 ? 3.205 -26.459 -42.214 1.00 133.66 314 SER A O 1
ATOM 2214 N N . ALA A 1 315 ? 2.144 -28.388 -41.779 1.00 133.35 315 ALA A N 1
ATOM 2215 C CA . ALA A 1 315 ? 0.907 -28.689 -42.409 1.00 138.44 315 ALA A CA 1
ATOM 2216 C C . ALA A 1 315 ? 0.779 -29.929 -41.530 1.00 137.18 315 ALA A C 1
ATOM 2217 O O . ALA A 1 315 ? 1.597 -30.841 -41.662 1.00 136.00 315 ALA A O 1
ATOM 2219 N N . GLY A 1 316 ? -0.165 -29.976 -40.603 1.00 135.17 316 GLY A N 1
ATOM 2220 C CA . GLY A 1 316 ? -0.630 -31.246 -40.093 1.00 132.63 316 GLY A CA 1
ATOM 2221 C C . GLY A 1 316 ? 0.292 -32.132 -39.277 1.00 132.71 316 GLY A C 1
ATOM 2222 O O . GLY A 1 316 ? -0.196 -33.094 -38.715 1.00 137.94 316 GLY A O 1
ATOM 2223 N N . TYR A 1 317 ? 1.594 -31.863 -39.177 1.00 128.32 317 TYR A N 1
ATOM 2224 C CA . TYR A 1 317 ? 2.424 -32.914 -38.582 1.00 125.39 317 TYR A CA 1
ATOM 2225 C C . TYR A 1 317 ? 2.766 -32.563 -37.173 1.00 114.95 317 TYR A C 1
ATOM 2226 O O . TYR A 1 317 ? 3.773 -31.935 -36.935 1.00 113.55 317 TYR A O 1
ATOM 2235 N N . ALA A 1 318 ? 2.085 -33.172 -36.225 1.00 113.05 318 ALA A N 1
ATOM 2236 C CA . ALA A 1 318 ? 2.205 -32.730 -34.839 1.00 115.50 318 ALA A CA 1
ATOM 2237 C C . ALA A 1 318 ? 3.430 -33.386 -34.197 1.00 127.44 318 ALA A C 1
ATOM 2238 O O . ALA A 1 318 ? 4.369 -32.714 -33.753 1.00 132.83 318 ALA A O 1
ATOM 2240 N N . TYR A 1 319 ? 3.375 -34.718 -34.180 1.00 128.31 319 TYR A N 1
ATOM 2241 C CA . TYR A 1 319 ? 4.463 -35.668 -33.920 1.00 124.04 319 TYR A CA 1
ATOM 2242 C C . TYR A 1 319 ? 5.112 -35.631 -35.287 1.00 132.20 319 TYR A C 1
ATOM 2243 O O . TYR A 1 319 ? 4.675 -34.801 -36.085 1.00 136.91 319 TYR A O 1
ATOM 2252 N N . SER A 1 320 ? 5.989 -36.547 -35.700 1.00 138.76 320 SER A N 1
ATOM 2253 C CA . SER A 1 320 ? 7.307 -36.195 -36.271 1.00 143.19 320 SER A CA 1
ATOM 2254 C C . SER A 1 320 ? 8.417 -35.907 -35.307 1.00 143.42 320 SER A C 1
ATOM 2255 O O . SER A 1 320 ? 9.027 -34.844 -35.327 1.00 142.15 320 SER A O 1
ATOM 2258 N N . GLU A 1 321 ? 8.635 -36.876 -34.432 1.00 145.35 321 GLU A N 1
ATOM 2259 C CA . GLU A 1 321 ? 9.915 -36.970 -33.754 1.00 145.53 321 GLU A CA 1
ATOM 2260 C C . GLU A 1 321 ? 11.062 -36.855 -34.783 1.00 135.79 321 GLU A C 1
ATOM 2261 O O . GLU A 1 321 ? 10.983 -37.390 -35.889 1.00 133.06 321 GLU A O 1
ATOM 2267 N N . ILE A 1 322 ? 12.094 -36.098 -34.418 1.00 129.60 322 ILE A N 1
ATOM 2268 C CA . ILE A 1 322 ? 13.356 -36.036 -35.148 1.00 129.33 322 ILE A CA 1
ATOM 2269 C C . ILE A 1 322 ? 14.418 -36.650 -34.253 1.00 139.73 322 ILE A C 1
ATOM 2270 O O . ILE A 1 322 ? 14.402 -36.428 -33.042 1.00 143.21 322 ILE A O 1
ATOM 2275 N N . SER A 1 323 ? 15.340 -37.417 -34.825 1.00 142.76 323 SER A N 1
ATOM 2276 C CA . SER A 1 323 ? 16.402 -38.012 -34.026 1.00 143.80 323 SER A CA 1
ATOM 2277 C C . SER A 1 323 ? 17.743 -37.507 -34.504 1.00 145.42 323 SER A C 1
ATOM 2278 O O . SER A 1 323 ? 18.164 -37.814 -35.610 1.00 148.20 323 SER A O 1
ATOM 2281 N N . VAL A 1 324 ? 18.419 -36.725 -33.678 1.00 147.55 324 VAL A N 1
ATOM 2282 C CA . VAL A 1 324 ? 19.779 -36.332 -34.005 1.00 155.52 324 VAL A CA 1
ATOM 2283 C C . VAL A 1 324 ? 20.676 -37.535 -33.776 1.00 161.84 324 VAL A C 1
ATOM 2284 O O . VAL A 1 324 ? 20.587 -38.193 -32.730 1.00 159.14 324 VAL A O 1
ATOM 2288 N N . GLN A 1 325 ? 21.542 -37.840 -34.738 1.00 168.17 325 GLN A N 1
ATOM 2289 C CA . GLN A 1 325 ? 22.622 -38.734 -34.386 1.00 172.10 325 GLN A CA 1
ATOM 2290 C C . GLN A 1 325 ? 23.939 -38.028 -34.705 1.00 164.60 325 GLN A C 1
ATOM 2291 O O . GLN A 1 325 ? 24.119 -37.474 -35.799 1.00 166.40 325 GLN A O 1
ATOM 2297 N N . PRO A 1 326 ? 24.884 -38.116 -33.759 1.00 155.51 326 PRO A N 1
ATOM 2298 C CA . PRO A 1 326 ? 26.210 -37.499 -33.747 1.00 154.50 326 PRO A CA 1
ATOM 2299 C C . PRO A 1 326 ? 27.201 -38.209 -34.635 1.00 162.05 326 PRO A C 1
ATOM 2300 O O . PRO A 1 326 ? 27.165 -39.437 -34.707 1.00 169.14 326 PRO A O 1
ATOM 2304 N N . LEU A 1 327 ? 28.055 -37.462 -35.323 1.00 160.23 327 LEU A N 1
ATOM 2305 C CA . LEU A 1 327 ? 29.303 -38.031 -35.819 1.00 160.27 327 LEU A CA 1
ATOM 2306 C C . LEU A 1 327 ? 30.522 -37.316 -35.235 1.00 165.05 327 LEU A C 1
ATOM 2307 O O . LEU A 1 327 ? 30.794 -36.165 -35.563 1.00 163.18 327 LEU A O 1
ATOM 2312 N N . PRO A 1 328 ? 31.254 -38.020 -34.371 1.00 172.03 328 PRO A N 1
ATOM 2313 C CA . PRO A 1 328 ? 32.514 -37.710 -33.693 1.00 177.34 328 PRO A CA 1
ATOM 2314 C C . PRO A 1 328 ? 33.729 -37.800 -34.618 1.00 186.08 328 PRO A C 1
ATOM 2315 O O . PRO A 1 328 ? 34.355 -38.855 -34.713 1.00 187.35 328 PRO A O 1
ATOM 2319 N N . ASN A 1 329 ? 34.055 -36.693 -35.287 1.00 192.55 329 ASN A N 1
ATOM 2320 C CA . ASN A 1 329 ? 35.173 -36.617 -36.234 1.00 199.42 329 ASN A CA 1
ATOM 2321 C C . ASN A 1 329 ? 36.438 -36.557 -35.384 1.00 206.73 329 ASN A C 1
ATOM 2322 O O . ASN A 1 329 ? 37.552 -36.441 -35.903 1.00 210.50 329 ASN A O 1
ATOM 2327 N N . ALA A 1 330 ? 36.227 -36.651 -34.069 1.00 206.67 330 ALA A N 1
ATOM 2328 C CA . ALA A 1 330 ? 37.245 -36.537 -33.031 1.00 206.19 330 ALA A CA 1
ATOM 2329 C C . ALA A 1 330 ? 38.468 -37.401 -33.305 1.00 215.28 330 ALA A C 1
ATOM 2330 O O . ALA A 1 330 ? 38.368 -38.536 -33.776 1.00 221.50 330 ALA A O 1
ATOM 2332 N N . GLY A 1 331 ? 39.627 -36.829 -33.002 1.00 215.54 331 GLY A N 1
ATOM 2333 C CA . GLY A 1 331 ? 40.886 -37.226 -33.596 1.00 218.12 331 GLY A CA 1
ATOM 2334 C C . GLY A 1 331 ? 41.191 -36.093 -34.554 1.00 217.57 331 GLY A C 1
ATOM 2335 O O . GLY A 1 331 ? 42.323 -35.908 -34.999 1.00 222.21 331 GLY A O 1
ATOM 2336 N N . THR A 1 332 ? 40.140 -35.339 -34.874 1.00 212.16 332 THR A N 1
ATOM 2337 C CA . THR A 1 332 ? 40.260 -34.031 -35.523 1.00 210.63 332 THR A CA 1
ATOM 2338 C C . THR A 1 332 ? 40.598 -32.828 -34.598 1.00 181.50 332 THR A C 1
ATOM 2339 O O . THR A 1 332 ? 41.426 -32.001 -34.984 1.00 184.14 332 THR A O 1
ATOM 2341 N N . LYS A 1 333 ? 39.989 -32.686 -33.411 1.00 177.85 333 LYS A N 1
ATOM 2342 C CA . LYS A 1 333 ? 38.894 -33.506 -32.891 1.00 174.60 333 LYS A CA 1
ATOM 2343 C C . LYS A 1 333 ? 37.577 -32.739 -32.939 1.00 168.89 333 LYS A C 1
ATOM 2344 O O . LYS A 1 333 ? 37.368 -31.817 -32.160 1.00 159.67 333 LYS A O 1
ATOM 2346 N N . THR A 1 334 ? 36.680 -33.150 -33.832 1.00 171.50 334 THR A N 1
ATOM 2347 C CA . THR A 1 334 ? 35.468 -32.389 -34.124 1.00 165.47 334 THR A CA 1
ATOM 2348 C C . THR A 1 334 ? 34.248 -33.297 -33.994 1.00 158.23 334 THR A C 1
ATOM 2349 O O . THR A 1 334 ? 34.377 -34.497 -33.762 1.00 157.32 334 THR A O 1
ATOM 2353 N N . VAL A 1 335 ? 33.060 -32.730 -34.155 1.00 154.74 335 VAL A N 1
ATOM 2354 C CA . VAL A 1 335 ? 31.850 -33.527 -34.210 1.00 156.22 335 VAL A CA 1
ATOM 2355 C C . VAL A 1 335 ? 30.833 -32.852 -35.117 1.00 153.70 335 VAL A C 1
ATOM 2356 O O . VAL A 1 335 ? 30.695 -31.626 -35.134 1.00 149.62 335 VAL A O 1
ATOM 2360 N N . ASP A 1 336 ? 30.131 -33.670 -35.884 1.00 156.34 336 ASP A N 1
ATOM 2361 C CA . ASP A 1 336 ? 29.100 -33.192 -36.790 1.00 155.25 336 ASP A CA 1
ATOM 2362 C C . ASP A 1 336 ? 27.952 -34.184 -36.730 1.00 145.96 336 ASP A C 1
ATOM 2363 O O . ASP A 1 336 ? 28.175 -35.347 -36.443 1.00 146.76 336 ASP A O 1
ATOM 2368 N N . PHE A 1 337 ? 26.718 -33.748 -36.944 1.00 136.53 337 PHE A N 1
ATOM 2369 C CA . PHE A 1 337 ? 25.643 -34.727 -36.912 1.00 132.36 337 PHE A CA 1
ATOM 2370 C C . PHE A 1 337 ? 24.729 -34.689 -38.109 1.00 128.52 337 PHE A C 1
ATOM 2371 O O . PHE A 1 337 ? 24.839 -33.836 -38.983 1.00 129.62 337 PHE A O 1
ATOM 2379 N N . VAL A 1 338 ? 23.790 -35.619 -38.114 1.00 127.02 338 VAL A N 1
ATOM 2380 C CA . VAL A 1 338 ? 22.733 -35.593 -39.095 1.00 129.37 338 VAL A CA 1
ATOM 2381 C C . VAL A 1 338 ? 21.451 -35.817 -38.338 1.00 132.84 338 VAL A C 1
ATOM 2382 O O . VAL A 1 338 ? 21.397 -36.629 -37.404 1.00 134.68 338 VAL A O 1
ATOM 2386 N N . LEU A 1 339 ? 20.424 -35.076 -38.725 1.00 134.15 339 LEU A N 1
ATOM 2387 C CA . LEU A 1 339 ? 19.141 -35.161 -38.056 1.00 135.99 339 LEU A CA 1
ATOM 2388 C C . LEU A 1 339 ? 18.234 -36.056 -38.885 1.00 143.43 339 LEU A C 1
ATOM 2389 O O . LEU A 1 339 ? 17.954 -35.770 -40.028 1.00 111.53 339 LEU A O 1
ATOM 2394 N N . HIS A 1 340 ? 17.755 -37.151 -38.329 1.00 148.87 340 HIS A N 1
ATOM 2395 C CA . HIS A 1 340 ? 16.879 -37.967 -39.144 1.00 155.87 340 HIS A CA 1
ATOM 2396 C C . HIS A 1 340 ? 15.441 -37.547 -38.862 1.00 150.29 340 HIS A C 1
ATOM 2397 O O . HIS A 1 340 ? 14.895 -37.830 -37.791 1.00 152.38 340 HIS A O 1
ATOM 2404 N N . ILE A 1 341 ? 14.827 -36.889 -39.847 1.00 142.85 341 ILE A N 1
ATOM 2405 C CA . ILE A 1 341 ? 13.489 -36.346 -39.680 1.00 135.02 341 ILE A CA 1
ATOM 2406 C C . ILE A 1 341 ? 12.512 -37.433 -39.995 1.00 143.14 341 ILE A C 1
ATOM 2407 O O . ILE A 1 341 ? 12.493 -37.936 -41.114 1.00 149.83 341 ILE A O 1
ATOM 2412 N N . GLU A 1 342 ? 11.691 -37.803 -39.022 1.00 145.85 342 GLU A N 1
ATOM 2413 C CA . GLU A 1 342 ? 10.747 -38.893 -39.243 1.00 152.38 342 GLU A CA 1
ATOM 2414 C C . GLU A 1 342 ? 9.311 -38.477 -38.910 1.00 152.49 342 GLU A C 1
ATOM 2415 O O . GLU A 1 342 ? 8.743 -38.942 -37.915 1.00 154.07 342 GLU A O 1
ATOM 2421 N N . PRO A 1 343 ? 8.710 -37.620 -39.769 1.00 150.28 343 PRO A N 1
ATOM 2422 C CA . PRO A 1 343 ? 7.337 -37.143 -39.578 1.00 144.47 343 PRO A CA 1
ATOM 2423 C C . PRO A 1 343 ? 6.349 -38.283 -39.630 1.00 140.41 343 PRO A C 1
ATOM 2424 O O . PRO A 1 343 ? 6.747 -39.426 -39.812 1.00 143.66 343 PRO A O 1
ATOM 2428 N N . GLY A 1 344 ? 5.073 -37.994 -39.451 1.00 135.66 344 GLY A N 1
ATOM 2429 C CA . GLY A 1 344 ? 4.109 -39.041 -39.662 1.00 140.45 344 GLY A CA 1
ATOM 2430 C C . GLY A 1 344 ? 2.687 -38.580 -39.725 1.00 144.41 344 GLY A C 1
ATOM 2431 O O . GLY A 1 344 ? 2.314 -37.559 -39.136 1.00 143.52 344 GLY A O 1
ATOM 2432 N N . ARG A 1 345 ? 1.899 -39.364 -40.450 1.00 149.03 345 ARG A N 1
ATOM 2433 C CA . ARG A 1 345 ? 0.481 -39.123 -40.606 1.00 152.31 345 ARG A CA 1
ATOM 2434 C C . ARG A 1 345 ? 0.230 -37.651 -40.979 1.00 153.29 345 ARG A C 1
ATOM 2435 O O . ARG A 1 345 ? 0.967 -37.054 -41.760 1.00 154.69 345 ARG A O 1
ATOM 2437 N N . LYS A 1 346 ? -0.799 -37.076 -40.375 1.00 150.30 346 LYS A N 1
ATOM 2438 C CA . LYS A 1 346 ? -1.074 -35.651 -40.399 1.00 144.77 346 LYS A CA 1
ATOM 2439 C C . LYS A 1 346 ? -2.153 -35.592 -39.353 1.00 147.19 346 LYS A C 1
ATOM 2440 O O . LYS A 1 346 ? -2.507 -36.627 -38.800 1.00 151.71 346 LYS A O 1
ATOM 2442 N N . ILE A 1 347 ? -2.684 -34.418 -39.046 1.00 144.23 347 ILE A N 1
ATOM 2443 C CA . ILE A 1 347 ? -3.783 -34.390 -38.088 1.00 139.46 347 ILE A CA 1
ATOM 2444 C C . ILE A 1 347 ? -4.783 -33.313 -38.374 1.00 133.70 347 ILE A C 1
ATOM 2445 O O . ILE A 1 347 ? -4.439 -32.258 -38.884 1.00 132.41 347 ILE A O 1
ATOM 2450 N N . TYR A 1 348 ? -6.036 -33.609 -38.061 1.00 133.05 348 TYR A N 1
ATOM 2451 C CA . TYR A 1 348 ? -7.108 -32.645 -38.210 1.00 134.19 348 TYR A CA 1
ATOM 2452 C C . TYR A 1 348 ? -7.647 -32.409 -36.810 1.00 126.10 348 TYR A C 1
ATOM 2453 O O . TYR A 1 348 ? -7.484 -33.244 -35.935 1.00 127.10 348 TYR A O 1
ATOM 2462 N N . VAL A 1 349 ? -8.263 -31.264 -36.582 1.00 120.67 349 VAL A N 1
ATOM 2463 C CA . VAL A 1 349 ? -8.480 -30.833 -35.214 1.00 120.71 349 VAL A CA 1
ATOM 2464 C C . VAL A 1 349 ? -9.827 -31.221 -34.580 1.00 129.12 349 VAL A C 1
ATOM 2465 O O . VAL A 1 349 ? -10.002 -31.083 -33.366 1.00 132.36 349 VAL A O 1
ATOM 2469 N N . ASN A 1 350 ? -10.757 -31.750 -35.368 1.00 135.58 350 ASN A N 1
ATOM 2470 C CA . ASN A 1 350 ? -12.027 -32.207 -34.792 1.00 147.44 350 ASN A CA 1
ATOM 2471 C C . ASN A 1 350 ? -12.667 -31.112 -33.929 1.00 151.38 350 ASN A C 1
ATOM 2472 O O . ASN A 1 350 ? -12.998 -30.042 -34.441 1.00 148.76 350 ASN A O 1
ATOM 2474 N N . GLU A 1 351 ? -12.821 -31.374 -32.626 1.00 156.33 351 GLU A N 1
ATOM 2475 C CA . GLU A 1 351 ? -13.404 -30.379 -31.719 1.00 158.39 351 GLU A CA 1
ATOM 2476 C C . GLU A 1 351 ? -12.387 -29.393 -31.129 1.00 154.28 351 GLU A C 1
ATOM 2477 O O . GLU A 1 351 ? -11.173 -29.574 -31.280 1.00 149.68 351 GLU A O 1
ATOM 2483 N N . ILE A 1 352 ? -12.897 -28.378 -30.417 1.00 153.55 352 ILE A N 1
ATOM 2484 C CA . ILE A 1 352 ? -12.063 -27.451 -29.631 1.00 143.79 352 ILE A CA 1
ATOM 2485 C C . ILE A 1 352 ? -12.695 -26.933 -28.313 1.00 124.95 352 ILE A C 1
ATOM 2486 O O . ILE A 1 352 ? -13.803 -26.373 -28.307 1.00 109.33 352 ILE A O 1
ATOM 2491 N N . HIS A 1 353 ? -11.963 -27.055 -27.209 1.00 122.04 353 HIS A N 1
ATOM 2492 C CA . HIS A 1 353 ? -12.562 -26.807 -25.903 1.00 124.16 353 HIS A CA 1
ATOM 2493 C C . HIS A 1 353 ? -11.897 -25.659 -25.233 1.00 119.67 353 HIS A C 1
ATOM 2494 O O . HIS A 1 353 ? -10.889 -25.167 -25.709 1.00 118.01 353 HIS A O 1
ATOM 2501 N N . ILE A 1 354 ? -12.425 -25.269 -24.081 1.00 124.81 354 ILE A N 1
ATOM 2502 C CA . ILE A 1 354 ? -11.866 -24.128 -23.371 1.00 131.89 354 ILE A CA 1
ATOM 2503 C C . ILE A 1 354 ? -11.937 -24.209 -21.845 1.00 142.31 354 ILE A C 1
ATOM 2504 O O . ILE A 1 354 ? -12.946 -24.627 -21.263 1.00 146.40 354 ILE A O 1
ATOM 2509 N N . THR A 1 355 ? -10.843 -23.783 -21.222 1.00 147.95 355 THR A N 1
ATOM 2510 C CA . THR A 1 355 ? -10.700 -23.681 -19.770 1.00 156.22 355 THR A CA 1
ATOM 2511 C C . THR A 1 355 ? -11.294 -22.349 -19.253 1.00 166.05 355 THR A C 1
ATOM 2512 O O . THR A 1 355 ? -12.019 -21.675 -19.989 1.00 168.81 355 THR A O 1
ATOM 2516 N N . GLY A 1 356 ? -10.993 -21.972 -18.011 1.00 173.21 356 GLY A N 1
ATOM 2517 C CA . GLY A 1 356 ? -11.888 -21.168 -17.188 1.00 184.79 356 GLY A CA 1
ATOM 2518 C C . GLY A 1 356 ? -12.581 -19.908 -17.691 1.00 193.85 356 GLY A C 1
ATOM 2519 O O . GLY A 1 356 ? -11.976 -19.005 -18.264 1.00 191.13 356 GLY A O 1
ATOM 2520 N N . ASN A 1 357 ? -13.895 -19.896 -17.466 1.00 204.13 357 ASN A N 1
ATOM 2521 C CA . ASN A 1 357 ? -14.797 -18.787 -17.790 1.00 212.84 357 ASN A CA 1
ATOM 2522 C C . ASN A 1 357 ? -15.143 -17.828 -16.639 1.00 215.29 357 ASN A C 1
ATOM 2523 O O . ASN A 1 357 ? -15.980 -16.944 -16.811 1.00 218.20 357 ASN A O 1
ATOM 2525 N N . ASN A 1 358 ? -14.564 -18.022 -15.456 1.00 204.94 358 ASN A N 1
ATOM 2526 C CA . ASN A 1 358 ? -14.888 -17.128 -14.348 1.00 193.66 358 ASN A CA 1
ATOM 2527 C C . ASN A 1 358 ? -14.368 -15.737 -14.668 1.00 192.08 358 ASN A C 1
ATOM 2528 O O . ASN A 1 358 ? -13.196 -15.573 -15.016 1.00 189.69 358 ASN A O 1
ATOM 2533 N N . LYS A 1 359 ? -15.269 -14.757 -14.577 1.00 192.93 359 LYS A N 1
ATOM 2534 C CA . LYS A 1 359 ? -15.017 -13.352 -14.947 1.00 187.68 359 LYS A CA 1
ATOM 2535 C C . LYS A 1 359 ? -14.895 -13.115 -16.467 1.00 184.39 359 LYS A C 1
ATOM 2536 O O . LYS A 1 359 ? -14.755 -11.976 -16.906 1.00 182.88 359 LYS A O 1
ATOM 2542 N N . THR A 1 360 ? -14.963 -14.179 -17.269 1.00 182.65 360 THR A N 1
ATOM 2543 C CA . THR A 1 360 ? -14.976 -14.017 -18.729 1.00 180.00 360 THR A CA 1
ATOM 2544 C C . THR A 1 360 ? -16.062 -14.836 -19.443 1.00 179.73 360 THR A C 1
ATOM 2545 O O . THR A 1 360 ? -16.794 -15.602 -18.818 1.00 184.11 360 THR A O 1
ATOM 2549 N N . ARG A 1 361 ? -16.158 -14.678 -20.762 1.00 174.17 361 ARG A N 1
ATOM 2550 C CA . ARG A 1 361 ? -17.157 -15.406 -21.539 1.00 171.68 361 ARG A CA 1
ATOM 2551 C C . ARG A 1 361 ? -16.483 -16.349 -22.529 1.00 170.82 361 ARG A C 1
ATOM 2552 O O . ARG A 1 361 ? -15.866 -15.906 -23.492 1.00 172.16 361 ARG A O 1
ATOM 2554 N N . ASP A 1 362 ? -16.624 -17.654 -22.299 1.00 168.57 362 ASP A N 1
ATOM 2555 C CA . ASP A 1 362 ? -16.070 -18.667 -23.205 1.00 164.36 362 ASP A CA 1
ATOM 2556 C C . ASP A 1 362 ? -16.687 -18.568 -24.605 1.00 158.92 362 ASP A C 1
ATOM 2557 O O . ASP A 1 362 ? -16.162 -19.124 -25.565 1.00 154.03 362 ASP A O 1
ATOM 2562 N N . GLU A 1 363 ? -17.818 -17.873 -24.692 1.00 158.98 363 GLU A N 1
ATOM 2563 C CA . GLU A 1 363 ? -18.466 -17.536 -25.954 1.00 154.26 363 GLU A CA 1
ATOM 2564 C C . GLU A 1 363 ? -17.514 -16.788 -26.872 1.00 146.77 363 GLU A C 1
ATOM 2565 O O . GLU A 1 363 ? -17.174 -17.256 -27.956 1.00 149.43 363 GLU A O 1
ATOM 2567 N N . VAL A 1 364 ? -17.103 -15.610 -26.422 1.00 140.03 364 VAL A N 1
ATOM 2568 C CA . VAL A 1 364 ? -16.327 -14.670 -27.230 1.00 136.55 364 VAL A CA 1
ATOM 2569 C C . VAL A 1 364 ? -14.904 -15.099 -27.639 1.00 128.26 364 VAL A C 1
ATOM 2570 O O . VAL A 1 364 ? -14.483 -14.863 -28.763 1.00 118.66 364 VAL A O 1
ATOM 2574 N N . VAL A 1 365 ? -14.165 -15.719 -26.726 1.00 129.53 365 VAL A N 1
ATOM 2575 C CA . VAL A 1 365 ? -12.821 -16.221 -27.020 1.00 123.42 365 VAL A CA 1
ATOM 2576 C C . VAL A 1 365 ? -12.821 -17.167 -28.234 1.00 121.53 365 VAL A C 1
ATOM 2577 O O . VAL A 1 365 ? -11.996 -17.057 -29.145 1.00 111.51 365 VAL A O 1
ATOM 2581 N N . ARG A 1 366 ? -13.800 -18.063 -28.247 1.00 130.65 366 ARG A N 1
ATOM 2582 C CA . ARG A 1 366 ? -13.923 -19.092 -29.266 1.00 137.83 366 ARG A CA 1
ATOM 2583 C C . ARG A 1 366 ? -13.975 -18.505 -30.670 1.00 141.57 366 ARG A C 1
ATOM 2584 O O . ARG A 1 366 ? -13.700 -19.192 -31.647 1.00 141.88 366 ARG A O 1
ATOM 2592 N N . ARG A 1 367 ? -14.313 -17.228 -30.776 1.00 147.04 367 ARG A N 1
ATOM 2593 C CA . ARG A 1 367 ? -14.335 -16.604 -32.092 1.00 157.14 367 ARG A CA 1
ATOM 2594 C C . ARG A 1 367 ? -13.011 -16.109 -32.657 1.00 158.17 367 ARG A C 1
ATOM 2595 O O . ARG A 1 367 ? -12.543 -16.663 -33.645 1.00 161.03 367 ARG A O 1
ATOM 2603 N N . GLU A 1 368 ? -12.441 -15.088 -32.058 1.00 154.96 368 GLU A N 1
ATOM 2604 C CA . GLU A 1 368 ? -11.208 -14.600 -32.600 1.00 148.72 368 GLU A CA 1
ATOM 2605 C C . GLU A 1 368 ? -10.106 -15.580 -32.294 1.00 145.87 368 GLU A C 1
ATOM 2606 O O . GLU A 1 368 ? -9.725 -15.792 -31.154 1.00 142.67 368 GLU A O 1
ATOM 2612 N N . LEU A 1 369 ? -9.619 -16.186 -33.355 1.00 142.58 369 LEU A N 1
ATOM 2613 C CA . LEU A 1 369 ? -8.495 -17.116 -33.307 1.00 133.41 369 LEU A CA 1
ATOM 2614 C C . LEU A 1 369 ? -8.561 -17.837 -34.656 1.00 125.16 369 LEU A C 1
ATOM 2615 O O . LEU A 1 369 ? -9.621 -17.93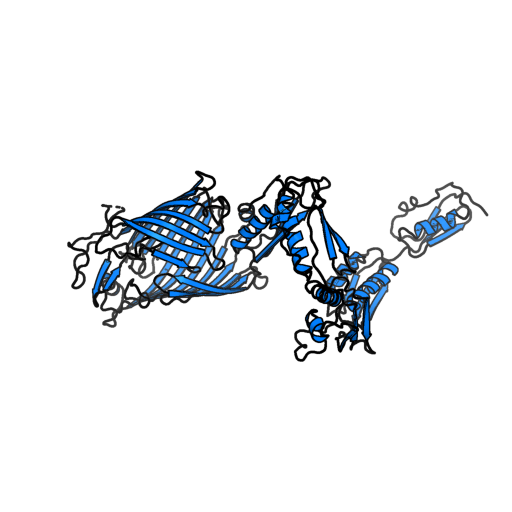4 -35.262 1.00 124.67 369 LEU A O 1
ATOM 2620 N N . ARG A 1 370 ? -7.427 -18.392 -35.066 1.00 121.49 370 ARG A N 1
ATOM 2621 C CA . ARG A 1 370 ? -7.223 -19.092 -36.338 1.00 126.98 370 ARG A CA 1
ATOM 2622 C C . ARG A 1 370 ? -7.523 -20.578 -36.118 1.00 134.79 370 ARG A C 1
ATOM 2623 O O . ARG A 1 370 ? -8.198 -20.904 -35.141 1.00 140.00 370 ARG A O 1
ATOM 2625 N N . GLN A 1 371 ? -7.096 -21.469 -37.019 1.00 136.08 371 GLN A N 1
ATOM 2626 C CA . GLN A 1 371 ? -7.464 -22.882 -36.877 1.00 139.57 371 GLN A CA 1
ATOM 2627 C C . GLN A 1 371 ? -8.963 -23.108 -36.955 1.00 147.95 371 GLN A C 1
ATOM 2628 O O . GLN A 1 371 ? -9.560 -23.106 -38.033 1.00 149.36 371 GLN A O 1
ATOM 2634 N N . MET A 1 372 ? -9.526 -23.399 -35.794 1.00 155.10 372 MET A N 1
ATOM 2635 C CA . MET A 1 372 ? -10.858 -23.969 -35.567 1.00 164.61 372 MET A CA 1
ATOM 2636 C C . MET A 1 372 ? -11.066 -25.418 -36.021 1.00 164.55 372 MET A C 1
ATOM 2637 O O . MET A 1 372 ? -10.200 -26.269 -35.805 1.00 164.47 372 MET A O 1
ATOM 2642 N N . GLU A 1 373 ? -12.195 -25.693 -36.655 1.00 161.42 373 GLU A N 1
ATOM 2643 C CA . GLU A 1 373 ? -12.719 -27.042 -36.563 1.00 159.62 373 GLU A CA 1
ATOM 2644 C C . GLU A 1 373 ? -12.407 -27.886 -37.768 1.00 160.00 373 GLU A C 1
ATOM 2645 O O . GLU A 1 373 ? -12.331 -27.370 -38.881 1.00 163.47 373 GLU A O 1
ATOM 2651 N N . SER A 1 374 ? -12.199 -29.177 -37.517 1.00 156.57 374 SER A N 1
ATOM 2652 C CA . SER A 1 374 ? -11.998 -30.173 -38.561 1.00 154.18 374 SER A CA 1
ATOM 2653 C C . SER A 1 374 ? -11.077 -29.623 -39.639 1.00 152.28 374 SER A C 1
ATOM 2654 O O . SER A 1 374 ? -11.461 -29.508 -40.802 1.00 156.93 374 SER A O 1
ATOM 2657 N N . ALA A 1 375 ? -9.857 -29.296 -39.238 1.00 143.53 375 ALA A N 1
ATOM 2658 C CA . ALA A 1 375 ? -8.923 -28.604 -40.105 1.00 135.77 375 ALA A CA 1
ATOM 2659 C C . ALA A 1 375 ? -7.564 -29.205 -39.852 1.00 128.86 375 ALA A C 1
ATOM 2660 O O . ALA A 1 375 ? -7.284 -29.617 -38.734 1.00 113.36 375 ALA A O 1
ATOM 2662 N N . PRO A 1 376 ? -6.720 -29.281 -40.888 1.00 125.99 376 PRO A N 1
ATOM 2663 C CA . PRO A 1 376 ? -5.369 -29.781 -40.635 1.00 124.46 376 PRO A CA 1
ATOM 2664 C C . PRO A 1 376 ? -4.705 -28.957 -39.547 1.00 110.57 376 PRO A C 1
ATOM 2665 O O . PRO A 1 376 ? -4.686 -27.739 -39.636 1.00 116.53 376 PRO A O 1
ATOM 2669 N N . TYR A 1 377 ? -4.178 -29.628 -38.533 1.00 118.99 377 TYR A N 1
ATOM 2670 C CA . TYR A 1 377 ? -3.507 -28.969 -37.426 1.00 114.82 377 TYR A CA 1
ATOM 2671 C C . TYR A 1 377 ? -2.391 -28.164 -38.044 1.00 116.69 377 TYR A C 1
ATOM 2672 O O . TYR A 1 377 ? -1.708 -28.647 -38.945 1.00 105.80 377 TYR A O 1
ATOM 2681 N N . ASP A 1 378 ? -2.246 -26.911 -37.634 1.00 118.40 378 ASP A N 1
ATOM 2682 C CA . ASP A 1 378 ? -0.964 -26.251 -37.847 1.00 124.32 378 ASP A CA 1
ATOM 2683 C C . ASP A 1 378 ? -0.512 -25.351 -36.705 1.00 112.18 378 ASP A C 1
ATOM 2684 O O . ASP A 1 378 ? -1.245 -24.486 -36.241 1.00 105.82 378 ASP A O 1
ATOM 2689 N N . THR A 1 379 ? 0.716 -25.606 -36.272 1.00 114.12 379 THR A N 1
ATOM 2690 C CA . THR A 1 379 ? 1.345 -24.932 -35.154 1.00 123.36 379 THR A CA 1
ATOM 2691 C C . THR A 1 379 ? 1.276 -23.437 -35.324 1.00 130.47 379 THR A C 1
ATOM 2692 O O . THR A 1 379 ? 0.679 -22.748 -34.506 1.00 134.93 379 THR A O 1
ATOM 2696 N N . SER A 1 380 ? 1.909 -22.931 -36.376 1.00 132.86 380 SER A N 1
ATOM 2697 C CA . SER A 1 380 ? 1.979 -21.490 -36.592 1.00 130.15 380 SER A CA 1
ATOM 2698 C C . SER A 1 380 ? 0.584 -20.845 -36.559 1.00 124.02 380 SER A C 1
ATOM 2699 O O . SER A 1 380 ? 0.431 -19.719 -36.105 1.00 121.65 380 SER A O 1
ATOM 2702 N N . LYS A 1 381 ? -0.433 -21.581 -36.997 1.00 120.39 381 LYS A N 1
ATOM 2703 C CA . LYS A 1 381 ? -1.805 -21.081 -36.978 1.00 116.76 381 LYS A CA 1
ATOM 2704 C C . LYS A 1 381 ? -2.463 -21.253 -35.612 1.00 115.76 381 LYS A C 1
ATOM 2705 O O . LYS A 1 381 ? -3.564 -20.769 -35.377 1.00 116.81 381 LYS A O 1
ATOM 2711 N N . LEU A 1 382 ? -1.774 -21.941 -34.710 1.00 117.55 382 LEU A N 1
ATOM 2712 C CA . LEU A 1 382 ? -2.193 -22.024 -33.312 1.00 116.51 382 LEU A CA 1
ATOM 2713 C C . LEU A 1 382 ? -1.611 -20.868 -32.530 1.00 116.80 382 LEU A C 1
ATOM 2714 O O . LEU A 1 382 ? -2.335 -20.039 -32.004 1.00 114.08 382 LEU A O 1
ATOM 2719 N N . GLN A 1 383 ? -0.287 -20.814 -32.464 1.00 121.48 383 GLN A N 1
ATOM 2720 C CA . GLN A 1 383 ? 0.396 -19.805 -31.668 1.00 125.67 383 GLN A CA 1
ATOM 2721 C C . GLN A 1 383 ? 0.122 -18.403 -32.182 1.00 128.36 383 GLN A C 1
ATOM 2722 O O . GLN A 1 383 ? 0.505 -17.427 -31.539 1.00 129.39 383 GLN A O 1
ATOM 2728 N N . ARG A 1 384 ? -0.516 -18.298 -33.344 1.00 128.64 384 ARG A N 1
ATOM 2729 C CA . ARG A 1 384 ? -1.079 -17.017 -33.770 1.00 130.53 384 ARG A CA 1
ATOM 2730 C C . ARG A 1 384 ? -2.410 -16.740 -33.075 1.00 125.41 384 ARG A C 1
ATOM 2731 O O . ARG A 1 384 ? -2.829 -15.592 -32.954 1.00 126.95 384 ARG A O 1
ATOM 2739 N N . SER A 1 385 ? -3.089 -17.797 -32.652 1.00 118.66 385 SER A N 1
ATOM 2740 C CA . SER A 1 385 ? -4.308 -17.637 -31.878 1.00 112.54 385 SER A CA 1
ATOM 2741 C C . SER A 1 385 ? -3.998 -17.361 -30.414 1.00 108.54 385 SER A C 1
ATOM 2742 O O . SER A 1 385 ? -4.778 -16.715 -29.720 1.00 107.86 385 SER A O 1
ATOM 2745 N N . LYS A 1 386 ? -2.857 -17.858 -29.944 1.00 108.91 386 LYS A N 1
ATOM 2746 C CA . LYS A 1 386 ? -2.429 -17.606 -28.570 1.00 107.70 386 LYS A CA 1
ATOM 2747 C C . LYS A 1 386 ? -1.803 -16.222 -28.465 1.00 106.64 386 LYS A C 1
ATOM 2748 O O . LYS A 1 386 ? -1.636 -15.697 -27.366 1.00 107.68 386 LYS A O 1
ATOM 2750 N N . GLU A 1 387 ? -1.439 -15.639 -29.606 1.00 104.81 387 GLU A N 1
ATOM 2751 C CA . GLU A 1 387 ? -1.010 -14.245 -29.618 1.00 105.78 387 GLU A CA 1
ATOM 2752 C C . GLU A 1 387 ? -2.240 -13.327 -29.496 1.00 103.94 387 GLU A C 1
ATOM 2753 O O . GLU A 1 387 ? -2.245 -12.404 -28.686 1.00 103.08 387 GLU A O 1
ATOM 2759 N N . ARG A 1 388 ? -3.283 -13.610 -30.279 1.00 101.14 388 ARG A N 1
ATOM 2760 C CA . ARG A 1 388 ? -4.544 -12.859 -30.234 1.00 97.60 388 ARG A CA 1
ATOM 2761 C C . ARG A 1 388 ? -5.206 -12.871 -28.863 1.00 99.63 388 ARG A C 1
ATOM 2762 O O . ARG A 1 388 ? -5.338 -11.837 -28.228 1.00 106.75 388 ARG A O 1
ATOM 2770 N N . VAL A 1 389 ? -5.621 -14.041 -28.410 1.00 98.56 389 VAL A N 1
ATOM 2771 C CA . VAL A 1 389 ? -6.277 -14.157 -27.117 1.00 105.57 389 VAL A CA 1
ATOM 2772 C C . VAL A 1 389 ? -5.523 -13.416 -26.015 1.00 112.02 389 VAL A C 1
ATOM 2773 O O . VAL A 1 389 ? -6.131 -12.782 -25.149 1.00 111.55 389 VAL A O 1
ATOM 2777 N N . GLU A 1 390 ? -4.198 -13.494 -26.068 1.00 120.99 390 GLU A N 1
ATOM 2778 C CA . GLU A 1 390 ? -3.351 -12.865 -25.067 1.00 132.36 390 GLU A CA 1
ATOM 2779 C C . GLU A 1 390 ? -3.177 -11.370 -25.288 1.00 130.51 390 GLU A C 1
ATOM 2780 O O . GLU A 1 390 ? -2.852 -10.647 -24.354 1.00 131.62 390 GLU A O 1
ATOM 2786 N N . LEU A 1 391 ? -3.401 -10.901 -26.511 1.00 129.22 391 LEU A N 1
ATOM 2787 C CA . LEU A 1 391 ? -3.261 -9.472 -26.799 1.00 129.47 391 LEU A CA 1
ATOM 2788 C C . LEU A 1 391 ? -4.520 -8.708 -26.386 1.00 135.60 391 LEU A C 1
ATOM 2789 O O . LEU A 1 391 ? -4.586 -7.479 -26.510 1.00 135.93 391 LEU A O 1
ATOM 2794 N N . LEU A 1 392 ? -5.520 -9.451 -25.906 1.00 137.67 392 LEU A N 1
ATOM 2795 C CA . LEU A 1 392 ? -6.743 -8.871 -25.342 1.00 131.49 392 LEU A CA 1
ATOM 2796 C C . LEU A 1 392 ? -6.610 -8.645 -23.840 1.00 128.34 392 LEU A C 1
ATOM 2797 O O . LEU A 1 392 ? -7.466 -8.012 -23.219 1.00 123.18 392 LEU A O 1
ATOM 2802 N N . GLY A 1 393 ? -5.544 -9.188 -23.255 1.00 133.55 393 GLY A N 1
ATOM 2803 C CA . GLY A 1 393 ? -5.217 -8.926 -21.864 1.00 141.63 393 GLY A CA 1
ATOM 2804 C C . GLY A 1 393 ? -6.174 -9.608 -20.913 1.00 148.57 393 GLY A C 1
ATOM 2805 O O . GLY A 1 393 ? -6.003 -9.542 -19.692 1.00 145.01 393 GLY A O 1
ATOM 2806 N N . TYR A 1 394 ? -7.197 -10.237 -21.490 1.00 156.78 394 TYR A N 1
ATOM 2807 C CA . TYR A 1 394 ? -8.208 -10.973 -20.745 1.00 162.74 394 TYR A CA 1
ATOM 2808 C C . TYR A 1 394 ? -7.556 -12.032 -19.872 1.00 160.01 394 TYR A C 1
ATOM 2809 O O . TYR A 1 394 ? -7.846 -12.147 -18.678 1.00 162.63 394 TYR A O 1
ATOM 2818 N N . PHE A 1 395 ? -6.662 -12.797 -20.479 1.00 152.92 395 PHE A N 1
ATOM 2819 C CA . PHE A 1 395 ? -5.987 -13.853 -19.767 1.00 149.24 395 PHE A CA 1
ATOM 2820 C C . PHE A 1 395 ? -4.510 -13.580 -19.723 1.00 155.49 395 PHE A C 1
ATOM 2821 O O . PHE A 1 395 ? -3.925 -13.090 -20.697 1.00 152.87 395 PHE A O 1
ATOM 2829 N N . ASP A 1 396 ? -3.926 -13.894 -18.571 1.00 163.91 396 ASP A N 1
ATOM 2830 C CA . ASP A 1 396 ? -2.523 -13.625 -18.290 1.00 168.29 396 ASP A CA 1
ATOM 2831 C C . ASP A 1 396 ? -1.591 -14.725 -18.810 1.00 162.25 396 ASP A C 1
ATOM 2832 O O . ASP A 1 396 ? -0.381 -14.526 -18.878 1.00 160.00 396 ASP A O 1
ATOM 2837 N N . ASN A 1 397 ? -2.150 -15.887 -19.144 1.00 159.97 397 ASN A N 1
ATOM 2838 C CA . ASN A 1 397 ? -1.431 -16.863 -19.956 1.00 154.73 397 ASN A CA 1
ATOM 2839 C C . ASN A 1 397 ? -2.352 -17.793 -20.726 1.00 150.35 397 ASN A C 1
ATOM 2840 O O . ASN A 1 397 ? -3.564 -17.801 -20.535 1.00 147.44 397 ASN A O 1
ATOM 2842 N N . VAL A 1 398 ? -1.743 -18.622 -21.559 1.00 151.98 398 VAL A N 1
ATOM 2843 C CA . VAL A 1 398 ? -2.457 -19.563 -22.414 1.00 155.74 398 VAL A CA 1
ATOM 2844 C C . VAL A 1 398 ? -1.517 -20.739 -22.655 1.00 155.86 398 VAL A C 1
ATOM 2845 O O . VAL A 1 398 ? -0.293 -20.573 -22.691 1.00 157.04 398 VAL A O 1
ATOM 2849 N N . GLN A 1 399 ? -2.072 -21.930 -22.803 1.00 153.99 399 GLN A N 1
ATOM 2850 C CA . GLN A 1 399 ? -1.275 -23.040 -23.273 1.00 155.43 399 GLN A CA 1
ATOM 2851 C C . GLN A 1 399 ? -2.121 -23.870 -24.218 1.00 154.40 399 GLN A C 1
ATOM 2852 O O . GLN A 1 399 ? -3.350 -23.828 -24.162 1.00 152.89 399 GLN A O 1
ATOM 2858 N N . PHE A 1 400 ? -1.469 -24.598 -25.114 1.00 155.30 400 PHE A N 1
ATOM 2859 C CA . PHE A 1 400 ? -2.213 -25.476 -26.003 1.00 154.14 400 PHE A CA 1
ATOM 2860 C C . PHE A 1 400 ? -1.885 -26.954 -25.831 1.00 151.02 400 PHE A C 1
ATOM 2861 O O . PHE A 1 400 ? -0.770 -27.414 -26.102 1.00 145.53 400 PHE A O 1
ATOM 2869 N N . ASP A 1 401 ? -2.890 -27.682 -25.367 1.00 152.62 401 ASP A N 1
ATOM 2870 C CA . ASP A 1 401 ? -2.770 -29.105 -25.155 1.00 156.12 401 ASP A CA 1
ATOM 2871 C C . ASP A 1 401 ? -3.561 -29.865 -26.216 1.00 151.59 401 ASP A C 1
ATOM 2872 O O . ASP A 1 401 ? -4.717 -29.545 -26.506 1.00 151.17 401 ASP A O 1
ATOM 2877 N N . ALA A 1 402 ? -2.905 -30.862 -26.799 1.00 147.76 402 ALA A N 1
ATOM 2878 C CA . ALA A 1 402 ? -3.495 -31.703 -27.819 1.00 146.86 402 ALA A CA 1
ATOM 2879 C C . ALA A 1 402 ? -3.712 -33.098 -27.262 1.00 152.76 402 ALA A C 1
ATOM 2880 O O . ALA A 1 402 ? -2.764 -33.786 -26.881 1.00 155.31 402 ALA A O 1
ATOM 2882 N N . VAL A 1 403 ? -4.975 -33.500 -27.215 1.00 155.01 403 VAL A N 1
ATOM 2883 C CA . VAL A 1 403 ? -5.374 -34.807 -26.715 1.00 153.33 403 VAL A CA 1
ATOM 2884 C C . VAL A 1 403 ? -5.640 -35.734 -27.895 1.00 156.07 403 VAL A C 1
ATOM 2885 O O . VAL A 1 403 ? -6.648 -35.572 -28.581 1.00 155.84 403 VAL A O 1
ATOM 2889 N N . PRO A 1 404 ? -4.760 -36.731 -28.120 1.00 158.24 404 PRO A N 1
ATOM 2890 C CA . PRO A 1 404 ? -4.852 -37.497 -29.377 1.00 163.41 404 PRO A CA 1
ATOM 2891 C C . PRO A 1 404 ? -6.111 -38.372 -29.506 1.00 169.39 404 PRO A C 1
ATOM 2892 O O . PRO A 1 404 ? -6.059 -39.568 -29.809 1.00 171.52 404 PRO A O 1
ATOM 2896 N N . LEU A 1 405 ? -7.243 -37.696 -29.327 1.00 172.42 405 LEU A N 1
ATOM 2897 C CA . LEU A 1 405 ? -8.606 -38.194 -29.520 1.00 176.45 405 LEU A CA 1
ATOM 2898 C C . LEU A 1 405 ? -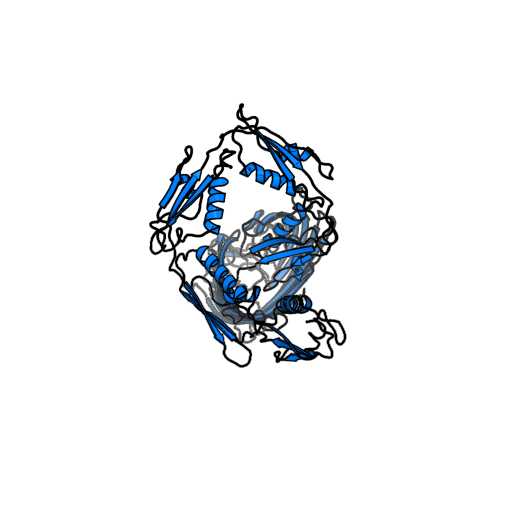8.972 -39.515 -28.837 1.00 181.13 405 LEU A C 1
ATOM 2899 O O . LEU A 1 405 ? -8.586 -39.801 -27.698 1.00 179.43 405 LEU A O 1
ATOM 2904 N N . ALA A 1 406 ? -9.747 -40.288 -29.589 1.00 183.84 406 ALA A N 1
ATOM 2905 C CA . ALA A 1 406 ? -10.499 -41.439 -29.113 1.00 184.15 406 ALA A CA 1
ATOM 2906 C C . ALA A 1 406 ? -9.925 -42.824 -29.347 1.00 188.15 406 ALA A C 1
ATOM 2907 O O . ALA A 1 406 ? -10.604 -43.802 -29.039 1.00 193.72 406 ALA A O 1
ATOM 2909 N N . GLY A 1 407 ? -8.713 -42.969 -29.868 1.00 185.72 407 GLY A N 1
ATOM 2910 C CA . GLY A 1 407 ? -8.487 -44.178 -30.631 1.00 187.06 407 GLY A CA 1
ATOM 2911 C C . GLY A 1 407 ? -8.925 -44.135 -32.088 1.00 190.14 407 GLY A C 1
ATOM 2912 O O . GLY A 1 407 ? -9.751 -44.920 -32.537 1.00 193.53 407 GLY A O 1
ATOM 2913 N N . THR A 1 408 ? -8.371 -43.146 -32.788 1.00 189.38 408 THR A N 1
ATOM 2914 C CA . THR A 1 408 ? -8.295 -43.107 -34.255 1.00 188.17 408 THR A CA 1
ATOM 2915 C C . THR A 1 408 ? -7.379 -41.947 -34.580 1.00 179.21 408 THR A C 1
ATOM 2916 O O . THR A 1 408 ? -7.507 -40.860 -34.012 1.00 175.34 408 THR A O 1
ATOM 2920 N N . PRO A 1 409 ? -6.456 -42.180 -35.526 1.00 173.32 409 PRO A N 1
ATOM 2921 C CA . PRO A 1 409 ? -5.356 -41.243 -35.747 1.00 167.97 409 PRO A CA 1
ATOM 2922 C C . PRO A 1 409 ? -5.765 -40.196 -36.756 1.00 167.95 409 PRO A C 1
ATOM 2923 O O . PRO A 1 409 ? -6.899 -40.242 -37.247 1.00 171.58 409 PRO A O 1
ATOM 2927 N N . ASP A 1 410 ? -4.861 -39.257 -37.025 1.00 161.49 410 ASP A N 1
ATOM 2928 C CA . ASP A 1 410 ? -5.116 -38.140 -37.922 1.00 157.58 410 ASP A CA 1
ATOM 2929 C C . ASP A 1 410 ? -6.309 -37.329 -37.428 1.00 155.03 410 ASP A C 1
ATOM 2930 O O . ASP A 1 410 ? -6.927 -36.592 -38.186 1.00 160.02 410 ASP A O 1
ATOM 2935 N N . LYS A 1 411 ? -6.626 -37.459 -36.148 1.00 149.68 411 LYS A N 1
ATOM 2936 C CA . LYS A 1 411 ? -7.648 -36.629 -35.536 1.00 149.88 411 LYS A CA 1
ATOM 2937 C C . LYS A 1 411 ? -7.283 -36.431 -34.071 1.00 152.20 411 LYS A C 1
ATOM 2938 O O . LYS A 1 411 ? -6.846 -37.366 -33.392 1.00 154.22 411 LYS A O 1
ATOM 2940 N N . VAL A 1 412 ? -7.483 -35.213 -33.581 1.00 150.99 412 VAL A N 1
ATOM 2941 C CA . VAL A 1 412 ? -7.058 -34.838 -32.241 1.00 144.64 412 VAL A CA 1
ATOM 2942 C C . VAL A 1 412 ? -8.088 -33.862 -31.689 1.00 146.16 412 VAL A C 1
ATOM 2943 O O . VAL A 1 412 ? -8.756 -33.183 -32.455 1.00 146.51 412 VAL A O 1
ATOM 2947 N N . ASP A 1 413 ? -8.268 -33.820 -30.375 1.00 148.24 413 ASP A N 1
ATOM 2948 C CA . ASP A 1 413 ? -9.132 -32.810 -29.796 1.00 150.71 413 ASP A CA 1
ATOM 2949 C C . ASP A 1 413 ? -8.181 -31.703 -29.364 1.00 142.59 413 ASP A C 1
ATOM 2950 O O . ASP A 1 413 ? -6.974 -31.893 -29.405 1.00 140.58 413 ASP A O 1
ATOM 2955 N N . LEU A 1 414 ? -8.703 -30.572 -28.905 1.00 136.78 414 LEU A N 1
ATOM 2956 C CA . LEU A 1 414 ? -7.848 -29.506 -28.386 1.00 124.54 414 LEU A CA 1
ATOM 2957 C C . LEU A 1 414 ? -8.523 -28.774 -27.230 1.00 126.10 414 LEU A C 1
ATOM 2958 O O . LEU A 1 414 ? -9.704 -28.434 -27.312 1.00 134.01 414 LEU A O 1
ATOM 2963 N N . ASN A 1 415 ? -7.782 -28.515 -26.160 1.00 167.03 415 ASN A N 1
ATOM 2964 C CA . ASN A 1 415 ? -8.307 -27.688 -25.080 1.00 159.42 415 ASN A CA 1
ATOM 2965 C C . ASN A 1 415 ? -7.272 -26.683 -24.642 1.00 148.20 415 ASN A C 1
ATOM 2966 O O . ASN A 1 415 ? -6.186 -27.047 -24.219 1.00 149.32 415 ASN A O 1
ATOM 2971 N N . MET A 1 416 ? -7.599 -25.408 -24.755 1.00 140.64 416 MET A N 1
ATOM 2972 C CA . MET A 1 416 ? -6.630 -24.396 -24.388 1.00 142.75 416 MET A CA 1
ATOM 2973 C C . MET A 1 416 ? -6.870 -23.901 -22.971 1.00 144.35 416 MET A C 1
ATOM 2974 O O . MET A 1 416 ? -7.938 -23.386 -22.645 1.00 142.02 416 MET A O 1
ATOM 2979 N N . SER A 1 417 ? -5.869 -24.090 -22.121 1.00 146.80 417 SER A N 1
ATOM 2980 C CA . SER A 1 417 ? -5.951 -23.632 -20.743 1.00 140.47 417 SER A CA 1
ATOM 2981 C C . SER A 1 417 ? -5.731 -22.116 -20.637 1.00 133.39 417 SER A C 1
ATOM 2982 O O . SER A 1 417 ? -4.768 -21.574 -21.181 1.00 130.49 417 SER A O 1
ATOM 2985 N N . LEU A 1 418 ? -6.653 -21.442 -19.955 1.00 131.66 418 LEU A N 1
ATOM 2986 C CA . LEU A 1 418 ? -6.559 -20.005 -19.719 1.00 134.05 418 LEU A CA 1
ATOM 2987 C C . LEU A 1 418 ? -6.562 -19.677 -18.223 1.00 143.60 418 LEU A C 1
ATOM 2988 O O . LEU A 1 418 ? -7.284 -20.298 -17.440 1.00 144.82 418 LEU A O 1
ATOM 2993 N N . THR A 1 419 ? -5.761 -18.689 -17.840 1.00 150.06 419 THR A N 1
ATOM 2994 C CA . THR A 1 419 ? -5.691 -18.227 -16.459 1.00 156.14 419 THR A CA 1
ATOM 2995 C C . THR A 1 419 ? -5.790 -16.713 -16.497 1.00 155.27 419 THR A C 1
ATOM 2996 O O . THR A 1 419 ? -5.131 -16.080 -17.313 1.00 152.76 419 THR A O 1
ATOM 3000 N N . GLU A 1 420 ? -6.597 -16.107 -15.639 1.00 161.91 420 GLU A N 1
ATOM 3001 C CA . GLU A 1 420 ? -6.850 -14.693 -15.867 1.00 175.09 420 GLU A CA 1
ATOM 3002 C C . GLU A 1 420 ? -6.887 -13.772 -14.664 1.00 182.10 420 GLU A C 1
ATOM 3003 O O . GLU A 1 420 ? -7.453 -14.103 -13.623 1.00 184.82 420 GLU A O 1
ATOM 3009 N N . ARG A 1 421 ? -6.240 -12.619 -14.826 1.00 183.93 421 ARG A N 1
ATOM 3010 C CA . ARG A 1 421 ? -6.393 -11.469 -13.942 1.00 181.46 421 ARG A CA 1
ATOM 3011 C C . ARG A 1 421 ? -5.905 -11.764 -12.520 1.00 189.31 421 ARG A C 1
ATOM 3012 O O . ARG A 1 421 ? -5.805 -10.847 -11.709 1.00 192.32 421 ARG A O 1
ATOM 3014 N N . SER A 1 422 ? -5.605 -13.037 -12.235 1.00 192.21 422 SER A N 1
ATOM 3015 C CA . SER A 1 422 ? -4.994 -13.456 -10.971 1.00 192.97 422 SER A CA 1
ATOM 3016 C C . SER A 1 422 ? -5.633 -12.809 -9.745 1.00 190.65 422 SER A C 1
ATOM 3017 O O . SER A 1 422 ? -4.996 -11.963 -9.133 1.00 190.28 422 SER A O 1
ATOM 3019 N N . THR A 1 423 ? -6.844 -13.221 -9.357 1.00 189.30 423 THR A N 1
ATOM 3020 C CA . THR A 1 423 ? -7.776 -12.327 -8.650 1.00 183.71 423 THR A CA 1
ATOM 3021 C C . THR A 1 423 ? -7.162 -11.552 -7.492 1.00 179.11 423 THR A C 1
ATOM 3022 O O . THR A 1 423 ? -6.511 -12.111 -6.607 1.00 183.37 423 THR A O 1
ATOM 3026 N N . GLY A 1 424 ? -7.396 -10.244 -7.528 1.00 169.47 424 GLY A N 1
ATOM 3027 C CA . GLY A 1 424 ? -6.687 -9.283 -6.704 1.00 166.86 424 GLY A CA 1
ATOM 3028 C C . GLY A 1 424 ? -5.435 -8.838 -7.436 1.00 165.58 424 GLY A C 1
ATOM 3029 O O . GLY A 1 424 ? -4.812 -9.642 -8.120 1.00 168.55 424 GLY A O 1
ATOM 3030 N N . SER A 1 425 ? -5.014 -7.590 -7.252 1.00 160.10 425 SER A N 1
ATOM 3031 C CA . SER A 1 425 ? -3.976 -7.045 -8.129 1.00 154.28 425 SER A CA 1
ATOM 3032 C C . SER A 1 425 ? -3.543 -5.619 -7.829 1.00 144.25 425 SER A C 1
ATOM 3033 O O . SER A 1 425 ? -4.255 -4.848 -7.192 1.00 139.61 425 SER A O 1
ATOM 3036 N N . LEU A 1 426 ? -2.373 -5.272 -8.345 1.00 138.68 426 LEU A N 1
ATOM 3037 C CA . LEU A 1 426 ? -1.939 -3.895 -8.412 1.00 132.71 426 LEU A CA 1
ATOM 3038 C C . LEU A 1 426 ? -1.985 -3.533 -9.887 1.00 134.46 426 LEU A C 1
ATOM 3039 O O . LEU A 1 426 ? -1.735 -4.380 -10.738 1.00 141.38 426 LEU A O 1
ATOM 3044 N N . ASP A 1 427 ? -2.330 -2.293 -10.201 1.00 127.80 427 ASP A N 1
ATOM 3045 C CA . ASP A 1 427 ? -2.385 -1.862 -11.589 1.00 123.66 427 ASP A CA 1
ATOM 3046 C C . ASP A 1 427 ? -1.640 -0.550 -11.697 1.00 123.58 427 ASP A C 1
ATOM 3047 O O . ASP A 1 427 ? -1.818 0.337 -10.869 1.00 124.72 427 ASP A O 1
ATOM 3052 N N . LEU A 1 428 ? -0.784 -0.425 -12.698 1.00 120.46 428 LEU A N 1
ATOM 3053 C CA . LEU A 1 428 ? -0.082 0.826 -12.904 1.00 113.92 428 LEU A CA 1
ATOM 3054 C C . LEU A 1 428 ? -0.187 1.156 -14.375 1.00 116.56 428 LEU A C 1
ATOM 3055 O O . LEU A 1 428 ? 0.220 0.377 -15.218 1.00 117.42 428 LEU A O 1
ATOM 3060 N N . SER A 1 429 ? -0.758 2.304 -14.693 1.00 123.15 429 SER A N 1
ATOM 3061 C CA . SER A 1 429 ? -0.998 2.629 -16.092 1.00 125.57 429 SER A CA 1
ATOM 3062 C C . SER A 1 429 ? -0.524 4.014 -16.452 1.00 111.31 429 SER A C 1
ATOM 3063 O O . SER A 1 429 ? -0.941 4.983 -15.845 1.00 106.27 429 SER A O 1
ATOM 3066 N N . ALA A 1 430 ? 0.338 4.101 -17.455 1.00 103.07 430 ALA A N 1
ATOM 3067 C CA . ALA A 1 430 ? 0.753 5.396 -17.963 1.00 96.69 430 ALA A CA 1
ATOM 3068 C C . ALA A 1 430 ? 0.165 5.648 -19.357 1.00 95.72 430 ALA A C 1
ATOM 3069 O O . ALA A 1 430 ? -0.075 4.720 -20.115 1.00 92.95 430 ALA A O 1
ATOM 3071 N N . GLY A 1 431 ? -0.086 6.912 -19.671 1.00 98.54 431 GLY A N 1
ATOM 3072 C CA . GLY A 1 431 ? -0.736 7.294 -20.906 1.00 94.77 431 GLY A CA 1
ATOM 3073 C C . GLY A 1 431 ? -0.258 8.643 -21.400 1.00 90.31 431 GLY A C 1
ATOM 3074 O O . GLY A 1 431 ? 0.456 9.352 -20.699 1.00 84.71 431 GLY A O 1
ATOM 3075 N N . TRP A 1 432 ? -0.587 8.972 -22.641 1.00 93.76 432 TRP A N 1
ATOM 3076 C CA . TRP A 1 432 ? -0.224 10.274 -23.180 1.00 91.41 432 TRP A CA 1
ATOM 3077 C C . TRP A 1 432 ? -1.378 10.842 -23.965 1.00 88.62 432 TRP A C 1
ATOM 3078 O O . TRP A 1 432 ? -1.796 10.250 -24.942 1.00 93.96 432 TRP A O 1
ATOM 3089 N N . VAL A 1 433 ? -1.894 11.982 -23.545 1.00 85.04 433 VAL A N 1
ATOM 3090 C CA . VAL A 1 433 ? -2.943 12.625 -24.304 1.00 87.97 433 VAL A CA 1
ATOM 3091 C C . VAL A 1 433 ? -2.262 13.777 -24.955 1.00 90.07 433 VAL A C 1
ATOM 3092 O O . VAL A 1 433 ? -1.398 14.407 -24.347 1.00 86.92 433 VAL A O 1
ATOM 3096 N N . GLN A 1 434 ? -2.658 14.052 -26.190 1.00 96.58 434 GLN A N 1
ATOM 3097 C CA . GLN A 1 434 ? -1.800 14.796 -27.092 1.00 104.99 434 GLN A CA 1
ATOM 3098 C C . GLN A 1 434 ? -1.364 16.177 -26.620 1.00 113.31 434 GLN A C 1
ATOM 3099 O O . GLN A 1 434 ? -0.172 16.468 -26.421 1.00 116.45 434 GLN A O 1
ATOM 3105 N N . ASP A 1 435 ? -2.362 17.028 -26.497 1.00 114.08 435 ASP A N 1
ATOM 3106 C CA . ASP A 1 435 ? -2.194 18.431 -26.216 1.00 118.03 435 ASP A CA 1
ATOM 3107 C C . ASP A 1 435 ? -1.830 18.614 -24.743 1.00 110.85 435 ASP A C 1
ATOM 3108 O O . ASP A 1 435 ? -0.919 19.368 -24.404 1.00 110.54 435 ASP A O 1
ATOM 3113 N N . THR A 1 436 ? -2.544 17.885 -23.886 1.00 105.43 436 THR A N 1
ATOM 3114 C CA . THR A 1 436 ? -2.400 17.926 -22.430 1.00 99.56 436 THR A CA 1
ATOM 3115 C C . THR A 1 436 ? -1.026 17.628 -21.860 1.00 104.13 436 THR A C 1
ATOM 3116 O O . THR A 1 436 ? -0.370 18.519 -21.327 1.00 109.37 436 THR A O 1
ATOM 3120 N N . GLY A 1 437 ? -0.599 16.373 -21.956 1.00 105.33 437 GLY A N 1
ATOM 3121 C CA . GLY A 1 437 ? 0.649 15.953 -21.348 1.00 106.61 437 GLY A CA 1
ATOM 3122 C C . GLY A 1 437 ? 0.618 14.477 -21.033 1.00 99.95 437 GLY A C 1
ATOM 3123 O O . GLY A 1 437 ? -0.125 13.712 -21.650 1.00 98.06 437 GLY A O 1
ATOM 3124 N N . LEU A 1 438 ? 1.451 14.080 -20.084 1.00 91.70 438 LEU A N 1
ATOM 3125 C CA . LEU A 1 438 ? 1.404 12.749 -19.506 1.00 85.22 438 LEU A CA 1
ATOM 3126 C C . LEU A 1 438 ? 0.121 12.516 -18.679 1.00 88.88 438 LEU A C 1
ATOM 3127 O O . LEU A 1 438 ? -0.337 13.411 -17.971 1.00 97.51 438 LEU A O 1
ATOM 3132 N N . VAL A 1 439 ? -0.470 11.329 -18.783 1.00 81.58 439 VAL A N 1
ATOM 3133 C CA . VAL A 1 439 ? -1.490 10.897 -17.832 1.00 67.24 439 VAL A CA 1
ATOM 3134 C C . VAL A 1 439 ? -0.883 9.711 -17.128 1.00 69.04 439 VAL A C 1
ATOM 3135 O O . VAL A 1 439 ? 0.211 9.299 -17.468 1.00 72.40 439 VAL A O 1
ATOM 3139 N N . MET A 1 440 ? -1.587 9.159 -16.154 1.00 70.04 440 MET A N 1
ATOM 3140 C CA . MET A 1 440 ? -1.226 7.882 -15.562 1.00 73.44 440 MET A CA 1
ATOM 3141 C C . MET A 1 440 ? -2.210 7.528 -14.494 1.00 76.51 440 MET A C 1
ATOM 3142 O O . MET A 1 440 ? -2.887 8.397 -13.973 1.00 71.77 440 MET A O 1
ATOM 3147 N N . SER A 1 441 ? -2.265 6.245 -14.156 1.00 89.37 441 SER A N 1
ATOM 3148 C CA . SER A 1 441 ? -3.271 5.762 -13.229 1.00 91.90 441 SER A CA 1
ATOM 3149 C C . SER A 1 441 ? -2.651 4.782 -12.253 1.00 88.22 441 SER A C 1
ATOM 3150 O O . SER A 1 441 ? -1.485 4.421 -12.367 1.00 95.44 441 SER A O 1
ATOM 3153 N N . ALA A 1 442 ? -3.449 4.361 -11.290 1.00 78.98 442 ALA A N 1
ATOM 3154 C CA . ALA A 1 442 ? -3.096 3.273 -10.409 1.00 78.37 442 ALA A CA 1
ATOM 3155 C C . ALA A 1 442 ? -4.400 2.781 -9.819 1.00 77.74 442 ALA A C 1
ATOM 3156 O O . ALA A 1 442 ? -5.414 3.478 -9.813 1.00 74.78 442 ALA A O 1
ATOM 3158 N N . GLY A 1 443 ? -4.379 1.564 -9.324 1.00 80.28 443 GLY A N 1
ATOM 3159 C CA . GLY A 1 443 ? -5.584 0.940 -8.844 1.00 75.71 443 GLY A CA 1
ATOM 3160 C C . GLY A 1 443 ? -5.110 -0.285 -8.119 1.00 79.67 443 GLY A C 1
ATOM 3161 O O . GLY A 1 443 ? -3.967 -0.716 -8.243 1.00 84.20 443 GLY A O 1
ATOM 3162 N N . VAL A 1 444 ? -5.970 -0.813 -7.284 1.00 82.46 444 VAL A N 1
ATOM 3163 C CA . VAL A 1 444 ? -5.752 -2.133 -6.764 1.00 81.86 444 VAL A CA 1
ATOM 3164 C C . VAL A 1 444 ? -7.151 -2.679 -6.620 1.00 77.93 444 VAL A C 1
ATOM 3165 O O . VAL A 1 444 ? -8.084 -1.957 -6.226 1.00 72.28 444 VAL A O 1
ATOM 3169 N N . SER A 1 445 ? -7.314 -3.936 -6.994 1.00 81.42 445 SER A N 1
ATOM 3170 C CA . SER A 1 445 ? -8.605 -4.564 -6.849 1.00 88.48 445 SER A CA 1
ATOM 3171 C C . SER A 1 445 ? -8.462 -5.896 -6.125 1.00 88.26 445 SER A C 1
ATOM 3172 O O . SER A 1 445 ? -7.350 -6.428 -5.983 1.00 92.43 445 SER A O 1
ATOM 3175 N N . GLN A 1 446 ? -9.585 -6.407 -5.624 1.00 80.92 446 GLN A N 1
ATOM 3176 C CA . GLN A 1 446 ? -9.661 -7.785 -5.171 1.00 81.53 446 GLN A CA 1
ATOM 3177 C C . GLN A 1 446 ? -10.992 -8.343 -5.579 1.00 86.77 446 GLN A C 1
ATOM 3178 O O . GLN A 1 446 ? -12.031 -7.743 -5.293 1.00 84.09 446 GLN A O 1
ATOM 3184 N N . ASP A 1 447 ? -10.968 -9.476 -6.269 1.00 97.16 447 ASP A N 1
ATOM 3185 C CA . ASP A 1 447 ? -12.213 -10.076 -6.731 1.00 105.66 447 ASP A CA 1
ATOM 3186 C C . ASP A 1 447 ? -12.524 -11.137 -5.717 1.00 99.24 447 ASP A C 1
ATOM 3187 O O . ASP A 1 447 ? -11.626 -11.840 -5.277 1.00 101.86 447 ASP A O 1
ATOM 3192 N N . ASN A 1 448 ? -13.781 -11.230 -5.316 1.00 91.79 448 ASN A N 1
ATOM 3193 C CA . ASN A 1 448 ? -14.150 -12.197 -4.299 1.00 95.90 448 ASN A CA 1
ATOM 3194 C C . ASN A 1 448 ? -13.291 -12.090 -3.035 1.00 104.13 448 ASN A C 1
ATOM 3195 O O . ASN A 1 448 ? -12.459 -12.957 -2.739 1.00 114.45 448 ASN A O 1
ATOM 3200 N N . LEU A 1 449 ? -13.461 -10.999 -2.304 1.00 102.61 449 LEU A N 1
ATOM 3201 C CA . LEU A 1 449 ? -12.940 -10.940 -0.948 1.00 101.58 449 LEU A CA 1
ATOM 3202 C C . LEU A 1 449 ? -14.135 -10.904 -0.032 1.00 94.48 449 LEU A C 1
ATOM 3203 O O . LEU A 1 449 ? -15.141 -10.274 -0.339 1.00 89.64 449 LEU A O 1
ATOM 3208 N N . PHE A 1 450 ? -14.059 -11.655 1.048 1.00 97.62 450 PHE A N 1
ATOM 3209 C CA . PHE A 1 450 ? -13.077 -12.692 1.155 1.00 109.04 450 PHE A CA 1
ATOM 3210 C C . PHE A 1 450 ? -13.977 -13.912 1.191 1.00 113.80 450 PHE A C 1
ATOM 3211 O O . PHE A 1 450 ? -14.587 -14.201 2.210 1.00 116.59 450 PHE A O 1
ATOM 3219 N N . GLY A 1 451 ? -14.044 -14.660 0.102 1.00 114.99 451 GLY A N 1
ATOM 3220 C CA . GLY A 1 451 ? -15.077 -15.677 -0.019 1.00 115.62 451 GLY A CA 1
ATOM 3221 C C . GLY A 1 451 ? -16.500 -15.127 -0.120 1.00 108.29 451 GLY A C 1
ATOM 3222 O O . GLY A 1 451 ? -17.466 -15.893 -0.109 1.00 108.97 451 GLY A O 1
ATOM 3223 N N . THR A 1 452 ? -16.643 -13.809 -0.214 1.00 102.41 452 THR A N 1
ATOM 3224 C CA . THR A 1 452 ? -17.968 -13.206 -0.331 1.00 100.85 452 THR A CA 1
ATOM 3225 C C . THR A 1 452 ? -18.470 -13.198 -1.762 1.00 100.90 452 THR A C 1
ATOM 3226 O O . THR A 1 452 ? -19.668 -12.990 -1.998 1.00 103.60 452 THR A O 1
ATOM 3230 N N . GLY A 1 453 ? -17.559 -13.394 -2.713 1.00 95.33 453 GLY A N 1
ATOM 3231 C CA . GLY A 1 453 ? -17.909 -13.307 -4.115 1.00 99.09 453 GLY A CA 1
ATOM 3232 C C . GLY A 1 453 ? -18.356 -11.905 -4.496 1.00 106.54 453 GLY A C 1
ATOM 3233 O O . GLY A 1 453 ? -19.065 -11.706 -5.489 1.00 116.67 453 GLY A O 1
ATOM 3234 N N . LYS A 1 454 ? -17.943 -10.928 -3.695 1.00 99.06 454 LYS A N 1
ATOM 3235 C CA . LYS A 1 454 ? -18.210 -9.531 -3.971 1.00 86.91 454 LYS A CA 1
ATOM 3236 C C . LYS A 1 454 ? -16.875 -8.867 -4.264 1.00 85.27 454 LYS A C 1
ATOM 3237 O O . LYS A 1 454 ? -15.858 -9.237 -3.667 1.00 84.74 454 LYS A O 1
ATOM 3243 N N . SER A 1 455 ? -16.875 -7.880 -5.161 1.00 86.87 455 SER A N 1
ATOM 3244 C CA . SER A 1 455 ? -15.632 -7.240 -5.610 1.00 93.76 455 SER A CA 1
ATOM 3245 C C . SER A 1 455 ? -15.456 -5.800 -5.116 1.00 89.22 455 SER A C 1
ATOM 3246 O O . SER A 1 455 ? -16.432 -5.093 -4.922 1.00 90.63 455 SER A O 1
ATOM 3249 N N . ALA A 1 456 ? -14.208 -5.381 -4.902 1.00 86.12 456 ALA A N 1
ATOM 3250 C CA . ALA A 1 456 ? -13.912 -4.020 -4.452 1.00 82.13 456 ALA A CA 1
ATOM 3251 C C . ALA A 1 456 ? -12.619 -3.460 -5.063 1.00 85.35 456 ALA A C 1
ATOM 3252 O O . ALA A 1 456 ? -11.608 -4.156 -5.129 1.00 83.41 456 ALA A O 1
ATOM 3254 N N . ALA A 1 457 ? -12.648 -2.206 -5.513 1.00 86.31 457 ALA A N 1
ATOM 3255 C CA . ALA A 1 457 ? -11.460 -1.634 -6.142 1.00 81.58 457 ALA A CA 1
ATOM 3256 C C . ALA A 1 457 ? -11.299 -0.129 -6.003 1.00 74.92 457 ALA A C 1
ATOM 3257 O O . ALA A 1 457 ? -12.261 0.628 -6.089 1.00 72.12 457 ALA A O 1
ATOM 3259 N N . LEU A 1 458 ? -10.053 0.295 -5.856 1.00 72.32 458 LEU A N 1
ATOM 3260 C CA . LEU A 1 458 ? -9.756 1.689 -5.610 1.00 74.83 458 LEU A CA 1
ATOM 3261 C C . LEU A 1 458 ? -8.790 2.247 -6.638 1.00 81.51 458 LEU A C 1
ATOM 3262 O O . LEU A 1 458 ? -7.620 1.867 -6.644 1.00 83.37 458 LEU A O 1
ATOM 3267 N N . ARG A 1 459 ? -9.261 3.182 -7.468 1.00 84.03 459 ARG A N 1
ATOM 3268 C CA . ARG A 1 459 ? -8.483 3.693 -8.603 1.00 86.36 459 ARG A CA 1
ATOM 3269 C C . ARG A 1 459 ? -8.302 5.222 -8.563 1.00 83.20 459 ARG A C 1
ATOM 3270 O O . ARG A 1 459 ? -9.159 5.947 -8.035 1.00 78.63 459 ARG A O 1
ATOM 3278 N N . ALA A 1 460 ? -7.164 5.699 -9.080 1.00 82.80 460 ALA A N 1
ATOM 3279 C CA . ALA A 1 460 ? -6.920 7.141 -9.264 1.00 76.06 460 ALA A CA 1
ATOM 3280 C C . ALA A 1 460 ? -5.996 7.577 -10.466 1.00 76.32 460 ALA A C 1
ATOM 3281 O O . ALA A 1 460 ? -4.938 6.989 -10.731 1.00 76.59 460 ALA A O 1
ATOM 3283 N N . SER A 1 461 ? -6.372 8.654 -11.148 1.00 69.58 461 SER A N 1
ATOM 3284 C CA . SER A 1 461 ? -5.569 9.148 -12.254 1.00 72.37 461 SER A CA 1
ATOM 3285 C C . SER A 1 461 ? -5.196 10.623 -12.111 1.00 72.11 461 SER A C 1
ATOM 3286 O O . SER A 1 461 ? -5.916 11.396 -11.506 1.00 67.23 461 SER A O 1
ATOM 3289 N N A ARG A 1 462 ? -4.048 10.989 -12.668 0.42 76.96 462 ARG A N 1
ATOM 3290 N N B ARG A 1 462 ? -4.062 11.002 -12.685 0.58 76.90 462 ARG A N 1
ATOM 3291 C CA A ARG A 1 462 ? -3.585 12.364 -12.651 0.42 77.38 462 ARG A CA 1
ATOM 3292 C CA B ARG A 1 462 ? -3.582 12.371 -12.616 0.58 80.52 462 ARG A CA 1
ATOM 3293 C C A ARG A 1 462 ? -3.018 12.743 -14.015 0.42 86.82 462 ARG A C 1
ATOM 3294 C C B ARG A 1 462 ? -2.986 12.768 -13.974 0.58 83.03 462 ARG A C 1
ATOM 3295 O O A ARG A 1 462 ? -2.211 12.011 -14.593 0.42 87.04 462 ARG A O 1
ATOM 3296 O O B ARG A 1 462 ? -2.119 12.069 -14.505 0.58 87.32 462 ARG A O 1
ATOM 3311 N N . SER A 1 463 ? -3.458 13.891 -14.522 1.00 86.03 463 SER A N 1
ATOM 3312 C CA . SER A 1 463 ? -2.927 14.482 -15.751 1.00 82.89 463 SER A CA 1
ATOM 3313 C C . SER A 1 463 ? -2.726 15.919 -15.382 1.00 79.59 463 SER A C 1
ATOM 3314 O O . SER A 1 463 ? -3.199 16.327 -14.338 1.00 83.96 463 SER A O 1
ATOM 3317 N N . LYS A 1 464 ? -2.047 16.699 -16.217 1.00 79.27 464 LYS A N 1
ATOM 3318 C CA . LYS A 1 464 ? -1.861 18.130 -15.935 1.00 76.37 464 LYS A CA 1
ATOM 3319 C C . LYS A 1 464 ? -3.212 18.811 -15.630 1.00 69.26 464 LYS A C 1
ATOM 3320 O O . LYS A 1 464 ? -3.295 19.748 -14.846 1.00 70.54 464 LYS A O 1
ATOM 3322 N N . THR A 1 465 ? -4.274 18.272 -16.204 1.00 69.49 465 THR A N 1
ATOM 3323 C CA . THR A 1 465 ? -5.602 18.851 -16.155 1.00 74.68 465 THR A CA 1
ATOM 3324 C C . THR A 1 465 ? -6.533 18.203 -15.141 1.00 79.05 465 THR A C 1
ATOM 3325 O O . THR A 1 465 ? -7.075 18.861 -14.265 1.00 78.62 465 THR A O 1
ATOM 3329 N N . THR A 1 466 ? -6.795 16.919 -15.324 1.00 88.56 466 THR A N 1
ATOM 3330 C CA . THR A 1 466 ? -7.723 16.199 -14.458 1.00 100.70 466 THR A CA 1
ATOM 3331 C C . THR A 1 466 ? -7.060 15.486 -13.251 1.00 67.22 466 THR A C 1
ATOM 3332 O O . THR A 1 466 ? -5.995 14.887 -13.378 1.00 65.10 466 THR A O 1
ATOM 3336 N N . LEU A 1 467 ? -7.684 15.580 -12.076 1.00 66.55 467 LEU A N 1
ATOM 3337 C CA . LEU A 1 467 ? -7.414 14.652 -10.978 1.00 61.79 467 LEU A CA 1
ATOM 3338 C C . LEU A 1 467 ? -8.668 13.823 -10.728 1.00 63.26 467 LEU A C 1
ATOM 3339 O O . LEU A 1 467 ? -9.775 14.358 -10.576 1.00 59.72 467 LEU A O 1
ATOM 3344 N N . ASN A 1 468 ? -8.497 12.506 -10.693 1.00 68.39 468 ASN A N 1
ATOM 3345 C CA . ASN A 1 468 ? -9.626 11.599 -10.698 1.00 70.48 468 ASN A CA 1
ATOM 3346 C C . ASN A 1 468 ? -9.387 10.417 -9.776 1.00 70.74 468 ASN A C 1
ATOM 3347 O O . ASN A 1 468 ? -8.330 9.797 -9.837 1.00 72.07 468 ASN A O 1
ATOM 3352 N N . GLY A 1 469 ? -10.356 10.108 -8.917 1.00 64.12 469 GLY A N 1
ATOM 3353 C CA . GLY A 1 469 ? -10.231 8.949 -8.052 1.00 62.49 469 GLY A CA 1
ATOM 3354 C C . GLY A 1 469 ? -11.576 8.396 -7.624 1.00 66.09 469 GLY A C 1
ATOM 3355 O O . GLY A 1 469 ? -12.587 9.126 -7.572 1.00 63.84 469 GLY A O 1
ATOM 3356 N N . SER A 1 470 ? -11.602 7.097 -7.320 1.00 69.60 470 SER A N 1
ATOM 3357 C CA . SER A 1 470 ? -12.859 6.469 -6.928 1.00 73.51 470 SER A CA 1
ATOM 3358 C C . SER A 1 470 ? -12.681 5.189 -6.144 1.00 68.59 470 SER A C 1
ATOM 3359 O O . SER A 1 470 ? -11.642 4.534 -6.189 1.00 71.43 470 SER A O 1
ATOM 3362 N N . LEU A 1 471 ? -13.739 4.838 -5.443 1.00 61.04 471 LEU A N 1
ATOM 3363 C CA . LEU A 1 471 ? -13.756 3.628 -4.672 1.00 73.29 471 LEU A CA 1
ATOM 3364 C C . LEU A 1 471 ? -15.071 2.947 -4.981 1.00 80.75 471 LEU A C 1
ATOM 3365 O O . LEU A 1 471 ? -16.128 3.562 -4.927 1.00 75.84 471 LEU A O 1
ATOM 3370 N N . SER A 1 472 ? -14.994 1.680 -5.361 1.00 85.23 472 SER A N 1
ATOM 3371 C CA . SER A 1 472 ? -16.151 1.014 -5.923 1.00 78.31 472 SER A CA 1
ATOM 3372 C C . SER A 1 472 ? -16.239 -0.428 -5.455 1.00 74.15 472 SER A C 1
ATOM 3373 O O . SER A 1 472 ? -15.226 -1.137 -5.332 1.00 62.45 472 SER A O 1
ATOM 3376 N N . PHE A 1 473 ? -17.476 -0.821 -5.167 1.00 77.26 473 PHE A N 1
ATOM 3377 C CA . PHE A 1 473 ? -17.791 -2.122 -4.630 1.00 81.24 473 PHE A CA 1
ATOM 3378 C C . PHE A 1 473 ? -18.929 -2.721 -5.446 1.00 85.36 473 PHE A C 1
ATOM 3379 O O . PHE A 1 473 ? -20.011 -2.148 -5.559 1.00 86.25 473 PHE A O 1
ATOM 3387 N N . THR A 1 474 ? -18.666 -3.894 -6.001 1.00 88.36 474 THR A N 1
ATOM 3388 C CA . THR A 1 474 ? -19.546 -4.504 -6.970 1.00 88.62 474 THR A CA 1
ATOM 3389 C C . THR A 1 474 ? -19.826 -5.966 -6.646 1.00 92.27 474 THR A C 1
ATOM 3390 O O . THR A 1 474 ? -18.917 -6.730 -6.303 1.00 95.34 474 THR A O 1
ATOM 3394 N N . ASP A 1 475 ? -21.096 -6.342 -6.752 1.00 92.81 475 ASP A N 1
ATOM 3395 C CA . ASP A 1 475 ? -21.501 -7.736 -6.712 1.00 95.41 475 ASP A CA 1
ATOM 3396 C C . ASP A 1 475 ? -21.685 -8.128 -8.156 1.00 98.41 475 ASP A C 1
ATOM 3397 O O . ASP A 1 475 ? -22.680 -7.746 -8.758 1.00 98.60 475 ASP A O 1
ATOM 3402 N N . PRO A 1 476 ? -20.746 -8.916 -8.713 1.00 101.67 476 PRO A N 1
ATOM 3403 C CA . PRO A 1 476 ? -20.765 -9.232 -10.151 1.00 101.44 476 PRO A CA 1
ATOM 3404 C C . PRO A 1 476 ? -21.964 -10.107 -10.514 1.00 102.11 476 PRO A C 1
ATOM 3405 O O . PRO A 1 476 ? -22.568 -10.012 -11.581 1.00 98.95 476 PRO A O 1
ATOM 3409 N N . TYR A 1 477 ? -22.254 -10.992 -9.576 1.00 106.98 477 TYR A N 1
ATOM 3410 C CA . TYR A 1 477 ? -23.282 -12.020 -9.652 1.00 111.78 477 TYR A CA 1
ATOM 3411 C C . TYR A 1 477 ? -24.638 -11.752 -9.031 1.00 112.58 477 TYR A C 1
ATOM 3412 O O . TYR A 1 477 ? -25.390 -12.696 -8.802 1.00 124.79 477 TYR A O 1
ATOM 3421 N N . PHE A 1 478 ? -24.909 -10.498 -8.674 1.00 101.28 478 PHE A N 1
ATOM 3422 C CA . PHE A 1 478 ? -26.012 -10.148 -7.781 1.00 98.58 478 PHE A CA 1
ATOM 3423 C C . PHE A 1 478 ? -27.292 -10.868 -8.176 1.00 102.87 478 PHE A C 1
ATOM 3424 O O . PHE A 1 478 ? -28.121 -11.151 -7.312 1.00 101.72 478 PHE A O 1
ATOM 3432 N N . THR A 1 479 ? -27.418 -11.198 -9.466 1.00 107.45 479 THR A N 1
ATOM 3433 C CA . THR A 1 479 ? -28.352 -12.233 -9.945 1.00 108.54 479 THR A CA 1
ATOM 3434 C C . THR A 1 479 ? -27.664 -13.418 -10.648 1.00 109.17 479 THR A C 1
ATOM 3435 O O . THR A 1 479 ? -26.574 -13.287 -11.208 1.00 110.63 479 THR A O 1
ATOM 3439 N N . ALA A 1 480 ? -28.338 -14.562 -10.633 1.00 109.44 480 ALA A N 1
ATOM 3440 C CA . ALA A 1 480 ? -27.827 -15.830 -11.155 1.00 115.65 480 ALA A CA 1
ATOM 3441 C C . ALA A 1 480 ? -27.198 -15.792 -12.556 1.00 113.12 480 ALA A C 1
ATOM 3442 O O . ALA A 1 480 ? -26.118 -16.348 -12.775 1.00 106.98 480 ALA A O 1
ATOM 3444 N N . ASP A 1 481 ? -27.921 -15.204 -13.506 1.00 119.15 481 ASP A N 1
ATOM 3445 C CA . ASP A 1 481 ? -27.362 -14.783 -14.787 1.00 121.23 481 ASP A CA 1
ATOM 3446 C C . ASP A 1 481 ? -26.766 -13.448 -14.477 1.00 102.84 481 ASP A C 1
ATOM 3447 O O . ASP A 1 481 ? -27.479 -12.585 -13.983 1.00 99.19 481 ASP A O 1
ATOM 3452 N N . GLY A 1 482 ? -25.477 -13.262 -14.735 1.00 96.38 482 GLY A N 1
ATOM 3453 C CA . GLY A 1 482 ? -24.795 -12.159 -14.084 1.00 100.11 482 GLY A CA 1
ATOM 3454 C C . GLY A 1 482 ? -25.405 -10.785 -14.317 1.00 99.56 482 GLY A C 1
ATOM 3455 O O . GLY A 1 482 ? -25.425 -10.251 -15.417 1.00 96.76 482 GLY A O 1
ATOM 3456 N N . VAL A 1 483 ? -25.821 -10.184 -13.215 1.00 97.01 483 VAL A N 1
ATOM 3457 C CA . VAL A 1 483 ? -26.485 -8.918 -13.229 1.00 91.61 483 VAL A CA 1
ATOM 3458 C C . VAL A 1 483 ? -25.718 -8.194 -12.197 1.00 90.58 483 VAL A C 1
ATOM 3459 O O . VAL A 1 483 ? -25.588 -8.689 -11.092 1.00 98.80 483 VAL A O 1
ATOM 3463 N N . SER A 1 484 ? -25.205 -7.027 -12.547 1.00 84.21 484 SER A N 1
ATOM 3464 C CA . SER A 1 484 ? -24.213 -6.366 -11.732 1.00 81.92 484 SER A CA 1
ATOM 3465 C C . SER A 1 484 ? -24.932 -5.437 -10.784 1.00 80.57 484 SER A C 1
ATOM 3466 O O . SER A 1 484 ? -26.003 -4.916 -11.106 1.00 79.16 484 SER A O 1
ATOM 3469 N N . LEU A 1 485 ? -24.385 -5.325 -9.579 1.00 79.31 485 LEU A N 1
ATOM 3470 C CA . LEU A 1 485 ? -24.812 -4.332 -8.611 1.00 76.53 485 LEU A CA 1
ATOM 3471 C C . LEU A 1 485 ? -23.553 -3.644 -8.210 1.00 78.44 485 LEU A C 1
ATOM 3472 O O . LEU A 1 485 ? -22.541 -4.285 -7.969 1.00 81.06 485 LEU A O 1
ATOM 3477 N N . GLY A 1 486 ? -23.602 -2.333 -8.108 1.00 82.62 486 GLY A N 1
ATOM 3478 C CA . GLY A 1 486 ? -22.402 -1.627 -7.746 1.00 84.54 486 GLY A CA 1
ATOM 3479 C C . GLY A 1 486 ? -22.668 -0.346 -7.001 1.00 80.04 486 GLY A C 1
ATOM 3480 O O . GLY A 1 486 ? -23.758 0.239 -7.060 1.00 80.20 486 GLY A O 1
ATOM 3481 N N . TYR A 1 487 ? -21.639 0.073 -6.281 1.00 71.52 487 TYR A N 1
ATOM 3482 C CA . TYR A 1 487 ? -21.644 1.338 -5.590 1.00 63.94 487 TYR A CA 1
ATOM 3483 C C . TYR A 1 487 ? -20.245 1.881 -5.714 1.00 67.38 487 TYR A C 1
ATOM 3484 O O . TYR A 1 487 ? -19.272 1.122 -5.769 1.00 65.78 487 TYR A O 1
ATOM 3493 N N . ASP A 1 488 ? -20.146 3.195 -5.823 1.00 73.62 488 ASP A N 1
ATOM 3494 C CA . ASP A 1 488 ? -18.855 3.838 -5.946 1.00 80.20 488 ASP A CA 1
ATOM 3495 C C . ASP A 1 488 ? -18.961 5.228 -5.359 1.00 73.76 488 ASP A C 1
ATOM 3496 O O . ASP A 1 488 ? -20.048 5.806 -5.339 1.00 63.61 488 ASP A O 1
ATOM 3501 N N . ILE A 1 489 ? -17.841 5.739 -4.856 1.00 76.99 489 ILE A N 1
ATOM 3502 C CA . ILE A 1 489 ? -17.763 7.094 -4.330 1.00 78.07 489 ILE A CA 1
ATOM 3503 C C . ILE A 1 489 ? -16.516 7.695 -4.929 1.00 78.13 489 ILE A C 1
ATOM 3504 O O . ILE A 1 489 ? -15.446 7.072 -4.931 1.00 72.83 489 ILE A O 1
ATOM 3509 N N . TYR A 1 490 ? -16.645 8.908 -5.451 1.00 82.58 490 TYR A N 1
ATOM 3510 C CA . TYR A 1 490 ? -15.535 9.502 -6.188 1.00 78.95 490 TYR A CA 1
ATOM 3511 C C . TYR A 1 490 ? -15.302 10.996 -5.996 1.00 83.77 490 TYR A C 1
ATOM 3512 O O . TYR A 1 490 ? -16.077 11.714 -5.347 1.00 81.83 490 TYR A O 1
ATOM 3521 N N . GLY A 1 491 ? -14.247 11.466 -6.635 1.00 83.49 491 GLY A N 1
ATOM 3522 C CA . GLY A 1 491 ? -14.177 12.872 -6.894 1.00 92.93 491 GLY A CA 1
ATOM 3523 C C . GLY A 1 491 ? -13.381 13.126 -8.147 1.00 103.79 491 GLY A C 1
ATOM 3524 O O . GLY A 1 491 ? -12.490 12.358 -8.502 1.00 111.93 491 GLY A O 1
ATOM 3525 N N . LYS A 1 492 ? -13.695 14.236 -8.801 1.00 100.38 492 LYS A N 1
ATOM 3526 C CA . LYS A 1 492 ? -13.040 14.617 -10.032 1.00 89.92 492 LYS A CA 1
ATOM 3527 C C . LYS A 1 492 ? -12.768 16.117 -9.973 1.00 81.65 492 LYS A C 1
ATOM 3528 O O . LYS A 1 492 ? -13.682 16.913 -9.725 1.00 79.43 492 LYS A O 1
ATOM 3534 N N . ALA A 1 493 ? -11.502 16.486 -10.151 1.00 74.59 493 ALA A N 1
ATOM 3535 C CA . ALA A 1 493 ? -11.093 17.879 -10.233 1.00 77.47 493 ALA A CA 1
ATOM 3536 C C . ALA A 1 493 ? -10.602 18.162 -11.634 1.00 84.60 493 ALA A C 1
ATOM 3537 O O . ALA A 1 493 ? -9.540 17.701 -12.035 1.00 96.14 493 ALA A O 1
ATOM 3539 N N . PHE A 1 494 ? -11.355 18.945 -12.382 1.00 82.20 494 PHE A N 1
ATOM 3540 C CA . PHE A 1 494 ? -10.958 19.240 -13.743 1.00 79.25 494 PHE A CA 1
ATOM 3541 C C . PHE A 1 494 ? -10.589 20.712 -13.873 1.00 78.92 494 PHE A C 1
ATOM 3542 O O . PHE A 1 494 ? -11.424 21.590 -13.714 1.00 75.94 494 PHE A O 1
ATOM 3550 N N . ASP A 1 495 ? -9.317 20.971 -14.135 1.00 85.53 495 ASP A N 1
ATOM 3551 C CA . ASP A 1 495 ? -8.786 22.329 -14.174 1.00 91.66 495 ASP A CA 1
ATOM 3552 C C . ASP A 1 495 ? -8.224 22.598 -15.560 1.00 91.86 495 ASP A C 1
ATOM 3553 O O . ASP A 1 495 ? -7.030 22.458 -15.761 1.00 92.24 495 ASP A O 1
ATOM 3558 N N . PRO A 1 496 ? -9.099 22.939 -16.526 1.00 92.45 496 PRO A N 1
ATOM 3559 C CA . PRO A 1 496 ? -8.920 23.162 -17.964 1.00 92.57 496 PRO A CA 1
ATOM 3560 C C . PRO A 1 496 ? -7.971 24.299 -18.231 1.00 106.70 496 PRO A C 1
ATOM 3561 O O . PRO A 1 496 ? -7.562 24.478 -19.374 1.00 116.18 496 PRO A O 1
ATOM 3565 N N . ARG A 1 497 ? -7.650 25.020 -17.158 1.00 110.39 497 ARG A N 1
ATOM 3566 C CA . ARG A 1 497 ? -6.505 25.899 -17.077 1.00 115.26 497 ARG A CA 1
ATOM 3567 C C . ARG A 1 497 ? -5.364 24.940 -17.031 1.00 121.62 497 ARG A C 1
ATOM 3568 O O . ARG A 1 497 ? -5.573 23.744 -17.067 1.00 130.25 497 ARG A O 1
ATOM 3576 N N . LYS A 1 498 ? -4.148 25.442 -16.962 1.00 118.75 498 LYS A N 1
ATOM 3577 C CA . LYS A 1 498 ? -3.000 24.568 -17.088 1.00 115.17 498 LYS A CA 1
ATOM 3578 C C . LYS A 1 498 ? -3.087 23.989 -18.470 1.00 118.15 498 LYS A C 1
ATOM 3579 O O . LYS A 1 498 ? -3.946 24.364 -19.252 1.00 110.11 498 LYS A O 1
ATOM 3585 N N . ALA A 1 499 ? -2.197 23.069 -18.784 1.00 138.46 499 ALA A N 1
ATOM 3586 C CA . ALA A 1 499 ? -2.233 22.451 -20.091 1.00 161.20 499 ALA A CA 1
ATOM 3587 C C . ALA A 1 499 ? -1.893 23.505 -21.105 1.00 145.83 499 ALA A C 1
ATOM 3588 O O . ALA A 1 499 ? -1.962 24.693 -20.824 1.00 146.90 499 ALA A O 1
ATOM 3590 N N . SER A 1 500 ? -1.531 23.073 -22.299 1.00 144.38 500 SER A N 1
ATOM 3591 C CA . SER A 1 500 ? -1.150 24.017 -23.313 1.00 143.35 500 SER A CA 1
ATOM 3592 C C . SER A 1 500 ? -2.368 24.679 -23.894 1.00 138.69 500 SER A C 1
ATOM 3593 O O . SER A 1 500 ? -2.656 25.816 -23.574 1.00 135.35 500 SER A O 1
ATOM 3596 N N . THR A 1 501 ? -3.096 23.982 -24.748 1.00 141.29 501 THR A N 1
ATOM 3597 C CA . THR A 1 501 ? -4.154 24.674 -25.462 1.00 146.47 501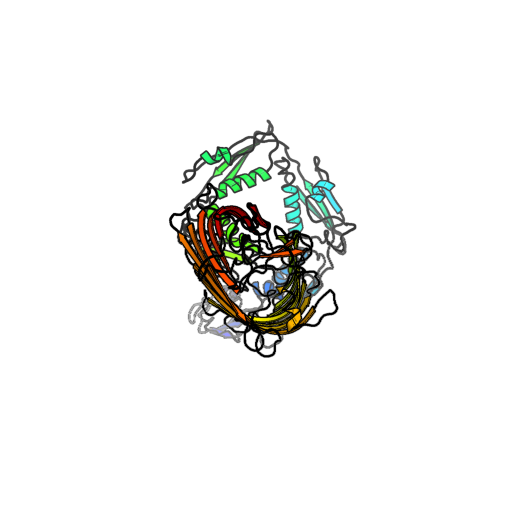 THR A CA 1
ATOM 3598 C C . THR A 1 501 ? -5.180 25.146 -24.468 1.00 149.57 501 THR A C 1
ATOM 3599 O O . THR A 1 501 ? -5.023 24.953 -23.257 1.00 153.16 501 THR A O 1
ATOM 3603 N N . SER A 1 502 ? -6.231 25.781 -24.962 1.00 148.84 502 SER A N 1
ATOM 3604 C CA . SER A 1 502 ? -7.295 26.122 -24.050 1.00 150.21 502 SER A CA 1
ATOM 3605 C C . SER A 1 502 ? -8.723 25.838 -24.515 1.00 154.51 502 SER A C 1
ATOM 3606 O O . SER A 1 502 ? -9.213 26.347 -25.528 1.00 146.99 502 SER A O 1
ATOM 3609 N N . VAL A 1 503 ? -9.339 24.955 -23.738 1.00 167.74 503 VAL A N 1
ATOM 3610 C CA . VAL A 1 503 ? -10.746 25.028 -23.374 1.00 168.49 503 VAL A CA 1
ATOM 3611 C C . VAL A 1 503 ? -10.679 26.026 -22.208 1.00 162.18 503 VAL A C 1
ATOM 3612 O O . VAL A 1 503 ? -9.643 26.648 -21.989 1.00 164.06 503 VAL A O 1
ATOM 3616 N N . LYS A 1 504 ? -11.725 26.161 -21.422 1.00 154.36 504 LYS A N 1
ATOM 3617 C CA . LYS A 1 504 ? -12.038 27.441 -20.831 1.00 152.97 504 LYS A CA 1
ATOM 3618 C C . LYS A 1 504 ? -11.070 27.997 -19.803 1.00 151.54 504 LYS A C 1
ATOM 3619 O O . LYS A 1 504 ? -10.039 27.403 -19.495 1.00 150.54 504 LYS A O 1
ATOM 3621 N N . GLN A 1 505 ? -11.407 29.179 -19.296 1.00 151.68 505 GLN A N 1
ATOM 3622 C CA . GLN A 1 505 ? -10.815 29.635 -18.059 1.00 147.54 505 GLN A CA 1
ATOM 3623 C C . GLN A 1 505 ? -11.890 29.433 -17.004 1.00 138.70 505 GLN A C 1
ATOM 3624 O O . GLN A 1 505 ? -12.813 30.246 -16.857 1.00 133.55 505 GLN A O 1
ATOM 3630 N N . TYR A 1 506 ? -11.678 28.375 -16.223 1.00 133.95 506 TYR A N 1
ATOM 3631 C CA . TYR A 1 506 ? -12.576 27.876 -15.178 1.00 120.21 506 TYR A CA 1
ATOM 3632 C C . TYR A 1 506 ? -12.008 26.589 -14.610 1.00 114.93 506 TYR A C 1
ATOM 3633 O O . TYR A 1 506 ? -11.098 26.006 -15.189 1.00 119.96 506 TYR A O 1
ATOM 3642 N N . LYS A 1 507 ? -12.554 26.139 -13.491 1.00 103.42 507 LYS A N 1
ATOM 3643 C CA . LYS A 1 507 ? -12.326 24.775 -13.066 1.00 93.29 507 LYS A CA 1
ATOM 3644 C C . LYS A 1 507 ? -13.572 24.316 -12.370 1.00 93.34 507 LYS A C 1
ATOM 3645 O O . LYS A 1 507 ? -14.275 25.100 -11.742 1.00 97.48 507 LYS A O 1
ATOM 3651 N N . THR A 1 508 ? -13.880 23.044 -12.534 1.00 90.12 508 THR A N 1
ATOM 3652 C CA . THR A 1 508 ? -15.004 22.466 -11.839 1.00 82.13 508 THR A CA 1
ATOM 3653 C C . THR A 1 508 ? -14.470 21.300 -11.014 1.00 74.15 508 THR A C 1
ATOM 3654 O O . THR A 1 508 ? -13.399 20.771 -11.293 1.00 62.41 508 THR A O 1
ATOM 3657 N N . THR A 1 509 ? -15.193 20.955 -9.956 1.00 78.79 509 THR A N 1
ATOM 3658 C CA . THR A 1 509 ? -14.801 19.866 -9.084 1.00 75.37 509 THR A CA 1
ATOM 3659 C C . THR A 1 509 ? -16.028 19.117 -8.588 1.00 80.16 509 THR A C 1
ATOM 3660 O O . THR A 1 509 ? -16.995 19.738 -8.134 1.00 82.09 509 THR A O 1
ATOM 3664 N N . THR A 1 510 ? -15.984 17.786 -8.651 1.00 79.31 510 THR A N 1
ATOM 3665 C CA . THR A 1 510 ? -17.110 16.971 -8.187 1.00 77.08 510 THR A CA 1
ATOM 3666 C C . THR A 1 510 ? -16.698 15.993 -7.095 1.00 71.81 510 THR A C 1
ATOM 3667 O O . THR A 1 510 ? -15.617 15.433 -7.151 1.00 77.89 510 THR A O 1
ATOM 3671 N N . ALA A 1 511 ? -17.540 15.838 -6.077 1.00 63.15 511 ALA A N 1
ATOM 3672 C CA . ALA A 1 511 ? -17.415 14.740 -5.142 1.00 50.24 511 ALA A CA 1
ATOM 3673 C C . ALA A 1 511 ? -18.798 14.144 -5.124 1.00 60.97 511 ALA A C 1
ATOM 3674 O O . ALA A 1 511 ? -19.787 14.871 -5.077 1.00 56.04 511 ALA A O 1
ATOM 3676 N N . GLY A 1 512 ? -18.880 12.824 -5.210 1.00 59.06 512 GLY A N 1
ATOM 3677 C CA . GLY A 1 512 ? -20.171 12.179 -5.354 1.00 56.91 512 GLY A CA 1
ATOM 3678 C C . GLY A 1 512 ? -20.106 10.658 -5.228 1.00 65.30 512 GLY A C 1
ATOM 3679 O O . GLY A 1 512 ? -19.037 10.053 -4.964 1.00 61.48 512 GLY A O 1
ATOM 3680 N N . GLY A 1 513 ? -21.256 10.029 -5.424 1.00 49.46 513 GLY A N 1
ATOM 3681 C CA . GLY A 1 513 ? -21.336 8.615 -5.230 1.00 50.12 513 GLY A CA 1
ATOM 3682 C C . GLY A 1 513 ? -22.609 8.120 -5.853 1.00 67.50 513 GLY A C 1
ATOM 3683 O O . GLY A 1 513 ? -23.535 8.898 -6.107 1.00 54.94 513 GLY A O 1
ATOM 3684 N N . GLY A 1 514 ? -22.664 6.817 -6.102 1.00 70.17 514 GLY A N 1
ATOM 3685 C CA . GLY A 1 514 ? -23.785 6.268 -6.823 1.00 64.17 514 GLY A CA 1
ATOM 3686 C C . GLY A 1 514 ? -23.952 4.772 -6.753 1.00 61.49 514 GLY A C 1
ATOM 3687 O O . GLY A 1 514 ? -23.066 4.028 -6.336 1.00 57.52 514 GLY A O 1
ATOM 3688 N N . VAL A 1 515 ? -25.141 4.371 -7.179 1.00 61.59 515 VAL A N 1
ATOM 3689 C CA . VAL A 1 515 ? -25.570 3.009 -7.319 1.00 61.26 515 VAL A CA 1
ATOM 3690 C C . VAL A 1 515 ? -25.528 2.772 -8.793 1.00 68.94 515 VAL A C 1
ATOM 3691 O O . VAL A 1 515 ? -25.823 3.676 -9.563 1.00 74.30 515 VAL A O 1
ATOM 3695 N N . ARG A 1 516 ? -25.161 1.565 -9.196 1.00 69.78 516 ARG A N 1
ATOM 3696 C CA . ARG A 1 516 ? -25.250 1.195 -10.593 1.00 68.79 516 ARG A CA 1
ATOM 3697 C C . ARG A 1 516 ? -25.626 -0.258 -10.696 1.00 75.27 516 ARG A C 1
ATOM 3698 O O . ARG A 1 516 ? -25.176 -1.094 -9.910 1.00 85.42 516 ARG A O 1
ATOM 3706 N N . MET A 1 517 ? -26.468 -0.552 -11.672 1.00 72.04 517 MET A N 1
ATOM 3707 C CA . MET A 1 517 ? -26.833 -1.919 -11.955 1.00 72.47 517 MET A CA 1
ATOM 3708 C C . MET A 1 517 ? -26.674 -2.223 -13.457 1.00 78.52 517 MET A C 1
ATOM 3709 O O . MET A 1 517 ? -27.326 -1.596 -14.285 1.00 84.37 517 MET A O 1
ATOM 3714 N N . GLY A 1 518 ? -25.793 -3.156 -13.808 1.00 73.71 518 GLY A N 1
ATOM 3715 C CA . GLY A 1 518 ? -25.742 -3.667 -15.167 1.00 74.76 518 GLY A CA 1
ATOM 3716 C C . GLY A 1 518 ? -26.737 -4.794 -15.406 1.00 79.83 518 GLY A C 1
ATOM 3717 O O . GLY A 1 518 ? -27.031 -5.540 -14.499 1.00 86.63 518 GLY A O 1
ATOM 3718 N N . ILE A 1 519 ? -27.276 -4.888 -16.618 1.00 83.83 519 ILE A N 1
ATOM 3719 C CA . ILE A 1 519 ? -28.234 -5.929 -17.012 1.00 94.10 519 ILE A CA 1
ATOM 3720 C C . ILE A 1 519 ? -27.910 -6.570 -18.360 1.00 104.61 519 ILE A C 1
ATOM 3721 O O . ILE A 1 519 ? -28.250 -6.030 -19.411 1.00 104.78 519 ILE A O 1
ATOM 3726 N N . PRO A 1 520 ? -27.199 -7.691 -18.337 1.00 113.45 520 PRO A N 1
ATOM 3727 C CA . PRO A 1 520 ? -26.871 -8.442 -19.550 1.00 110.99 520 PRO A CA 1
ATOM 3728 C C . PRO A 1 520 ? -28.081 -9.135 -20.145 1.00 101.10 520 PRO A C 1
ATOM 3729 O O . PRO A 1 520 ? -28.325 -10.291 -19.877 1.00 94.16 520 PRO A O 1
ATOM 3733 N N . VAL A 1 521 ? -28.816 -8.402 -20.976 1.00 105.27 521 VAL A N 1
ATOM 3734 C CA . VAL A 1 521 ? -30.125 -8.813 -21.491 1.00 107.94 521 VAL A CA 1
ATOM 3735 C C . VAL A 1 521 ? -30.024 -9.987 -22.467 1.00 111.91 521 VAL A C 1
ATOM 3736 O O . VAL A 1 521 ? -30.590 -11.040 -22.205 1.00 116.33 521 VAL A O 1
ATOM 3740 N N . THR A 1 522 ? -29.385 -9.776 -23.617 1.00 111.41 522 THR A N 1
ATOM 3741 C CA . THR A 1 522 ? -28.901 -10.868 -24.462 1.00 112.68 522 THR A CA 1
ATOM 3742 C C . THR A 1 522 ? -27.382 -11.003 -24.334 1.00 110.98 522 THR A C 1
ATOM 3743 O O . THR A 1 522 ? -26.757 -10.318 -23.533 1.00 108.98 522 THR A O 1
ATOM 3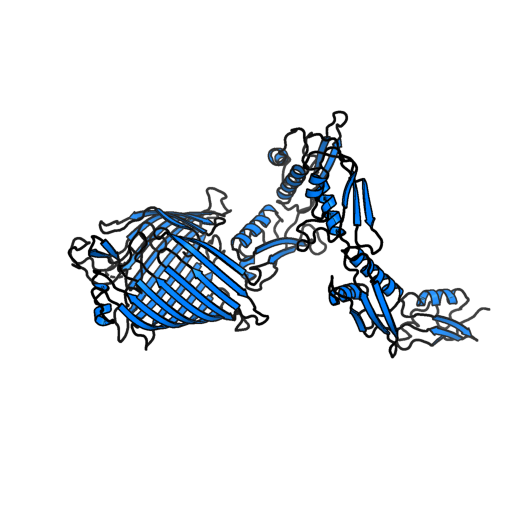747 N N . GLU A 1 523 ? -26.781 -11.877 -25.131 1.00 114.48 523 GLU A N 1
ATOM 3748 C CA . GLU A 1 523 ? -25.327 -12.030 -25.106 1.00 114.72 523 GLU A CA 1
ATOM 3749 C C . GLU A 1 523 ? -24.664 -10.967 -25.966 1.00 106.22 523 GLU A C 1
ATOM 3750 O O . GLU A 1 523 ? -23.445 -10.913 -26.080 1.00 102.44 523 GLU A O 1
ATOM 3756 N N . TYR A 1 524 ? -25.489 -10.133 -26.580 1.00 106.87 524 TYR A N 1
ATOM 3757 C CA . TYR A 1 524 ? -25.043 -8.942 -27.292 1.00 114.25 524 TYR A CA 1
ATOM 3758 C C . TYR A 1 524 ? -25.389 -7.690 -26.480 1.00 117.75 524 TYR A C 1
ATOM 3759 O O . TYR A 1 524 ? -24.508 -6.891 -26.112 1.00 119.37 524 TYR A O 1
ATOM 3768 N N . ASP A 1 525 ? -26.692 -7.521 -26.253 1.00 116.59 525 ASP A N 1
ATOM 3769 C CA . ASP A 1 525 ? -27.273 -6.358 -25.579 1.00 108.52 525 ASP A CA 1
ATOM 3770 C C . ASP A 1 525 ? -27.008 -6.261 -24.061 1.00 89.01 525 ASP A C 1
ATOM 3771 O O . ASP A 1 525 ? -27.349 -7.160 -23.307 1.00 80.87 525 ASP A O 1
ATOM 3776 N N . ARG A 1 526 ? -26.426 -5.141 -23.632 1.00 79.71 526 ARG A N 1
ATOM 3777 C CA . ARG A 1 526 ? -26.220 -4.828 -22.224 1.00 73.05 526 ARG A CA 1
ATOM 3778 C C . ARG A 1 526 ? -26.961 -3.515 -21.929 1.00 75.89 526 ARG A C 1
ATOM 3779 O O . ARG A 1 526 ? -26.745 -2.530 -22.615 1.00 79.62 526 ARG A O 1
ATOM 3787 N N . VAL A 1 527 ? -27.854 -3.501 -20.942 1.00 78.21 527 VAL A N 1
ATOM 3788 C CA . VAL A 1 527 ? -28.503 -2.266 -20.483 1.00 72.55 527 VAL A CA 1
ATOM 3789 C C . VAL A 1 527 ? -27.872 -1.940 -19.152 1.00 69.32 527 VAL A C 1
ATOM 3790 O O . VAL A 1 527 ? -27.436 -2.857 -18.470 1.00 71.31 527 VAL A O 1
ATOM 3794 N N . ASN A 1 528 ? -27.739 -0.663 -18.796 1.00 67.81 528 ASN A N 1
ATOM 3795 C CA . ASN A 1 528 ? -27.451 -0.340 -17.401 1.00 76.71 528 ASN A CA 1
ATOM 3796 C C . ASN A 1 528 ? -27.985 0.970 -16.878 1.00 77.72 528 ASN A C 1
ATOM 3797 O O . ASN A 1 528 ? -28.194 1.917 -17.626 1.00 76.56 528 ASN A O 1
ATOM 3802 N N . PHE A 1 529 ? -28.212 0.988 -15.568 1.00 76.31 529 PHE A N 1
ATOM 3803 C CA . PHE A 1 529 ? -28.752 2.141 -14.897 1.00 67.83 529 PHE A CA 1
ATOM 3804 C C . PHE A 1 529 ? -27.732 2.652 -13.917 1.00 75.56 529 PHE A C 1
ATOM 3805 O O . PHE A 1 529 ? -26.661 2.052 -13.750 1.00 75.53 529 PHE A O 1
ATOM 3813 N N . GLY A 1 530 ? -28.064 3.786 -13.301 1.00 80.16 530 GLY A N 1
ATOM 3814 C CA . GLY A 1 530 ? -27.328 4.342 -12.188 1.00 76.90 530 GLY A CA 1
ATOM 3815 C C . GLY A 1 530 ? -28.104 5.519 -11.655 1.00 74.88 530 GLY A C 1
ATOM 3816 O O . GLY A 1 530 ? -28.799 6.182 -12.406 1.00 71.17 530 GLY A O 1
ATOM 3817 N N . LEU A 1 531 ? -27.929 5.808 -10.369 1.00 79.10 531 LEU A N 1
ATOM 3818 C CA . LEU A 1 531 ? -28.445 7.014 -9.726 1.00 72.11 531 LEU A CA 1
ATOM 3819 C C . LEU A 1 531 ? -27.280 7.551 -8.942 1.00 65.36 531 LEU A C 1
ATOM 3820 O O . LEU A 1 531 ? -26.463 6.766 -8.472 1.00 64.16 531 LEU A O 1
ATOM 3825 N N . ALA A 1 532 ? -27.147 8.868 -8.827 1.00 61.76 532 ALA A N 1
ATOM 3826 C CA . ALA A 1 532 ? -26.010 9.410 -8.085 1.00 63.29 532 ALA A CA 1
ATOM 3827 C C . ALA A 1 532 ? -26.296 10.776 -7.528 1.00 70.83 532 ALA A C 1
ATOM 3828 O O . ALA A 1 532 ? -27.197 11.478 -7.981 1.00 80.93 532 ALA A O 1
ATOM 3830 N N . ALA A 1 533 ? -25.509 11.150 -6.535 1.00 64.64 533 ALA A N 1
ATOM 3831 C CA . ALA A 1 533 ? -25.505 12.515 -6.094 1.00 65.46 533 ALA A CA 1
ATOM 3832 C C . ALA A 1 533 ? -24.092 13.055 -6.261 1.00 71.48 533 ALA A C 1
ATOM 3833 O O . ALA A 1 533 ? -23.101 12.418 -5.900 1.00 48.71 533 ALA A O 1
ATOM 3835 N N . GLU A 1 534 ? -23.997 14.229 -6.859 1.00 76.10 534 GLU A N 1
ATOM 3836 C CA . GLU A 1 534 ? -22.701 14.823 -7.060 1.00 77.34 534 GLU A CA 1
ATOM 3837 C C . GLU A 1 534 ? -22.806 16.138 -6.387 1.00 74.25 534 GLU A C 1
ATOM 3838 O O . GLU A 1 534 ? -23.877 16.744 -6.388 1.00 73.57 534 GLU A O 1
ATOM 3844 N N . HIS A 1 535 ? -21.699 16.570 -5.805 1.00 72.63 535 HIS A N 1
ATOM 3845 C CA . HIS A 1 535 ? -21.606 17.925 -5.337 1.00 76.76 535 HIS A CA 1
ATOM 3846 C C . HIS A 1 535 ? -20.688 18.677 -6.270 1.00 74.79 535 HIS A C 1
ATOM 3847 O O . HIS A 1 535 ? -19.462 18.512 -6.249 1.00 79.01 535 HIS A O 1
ATOM 3854 N N . LEU A 1 536 ? -21.308 19.550 -7.050 1.00 67.84 536 LEU A N 1
ATOM 3855 C CA . LEU A 1 536 ? -20.643 20.267 -8.108 1.00 63.46 536 LEU A CA 1
ATOM 3856 C C . LEU A 1 536 ? -20.098 21.583 -7.603 1.00 70.62 536 LEU A C 1
ATOM 3857 O O . LEU A 1 536 ? -20.791 22.366 -6.961 1.00 75.24 536 LEU A O 1
ATOM 3862 N N . THR A 1 537 ? -18.842 21.839 -7.899 1.00 74.69 537 THR A N 1
ATOM 3863 C CA . THR A 1 537 ? -18.324 23.153 -7.622 1.00 79.66 537 THR A CA 1
ATOM 3864 C C . THR A 1 537 ? -17.664 23.713 -8.874 1.00 83.43 537 THR A C 1
ATOM 3865 O O . THR A 1 537 ? -16.603 23.241 -9.273 1.00 86.77 537 THR A O 1
ATOM 3869 N N . VAL A 1 538 ? -18.281 24.749 -9.449 1.00 79.96 538 VAL A N 1
ATOM 3870 C CA . VAL A 1 538 ? -17.741 25.455 -10.608 1.00 79.50 538 VAL A CA 1
ATOM 3871 C C . VAL A 1 538 ? -16.995 26.724 -10.189 1.00 87.63 538 VAL A C 1
ATOM 3872 O O . VAL A 1 538 ? -17.396 27.392 -9.235 1.00 90.86 538 VAL A O 1
ATOM 3876 N N . ASN A 1 539 ? -15.909 27.054 -10.879 1.00 89.15 539 ASN A N 1
ATOM 3877 C CA . ASN A 1 539 ? -15.203 28.295 -10.591 1.00 95.50 539 ASN A CA 1
ATOM 3878 C C . ASN A 1 539 ? -14.973 29.098 -11.841 1.00 105.15 539 ASN A C 1
ATOM 3879 O O . ASN A 1 539 ? -14.199 28.685 -12.684 1.00 108.96 539 ASN A O 1
ATOM 3884 N N . THR A 1 540 ? -15.608 30.260 -11.961 1.00 110.00 540 THR A N 1
ATOM 3885 C CA . THR A 1 540 ? -15.384 31.089 -13.139 1.00 108.88 540 THR A CA 1
ATOM 3886 C C . THR A 1 540 ? -14.247 32.083 -13.088 1.00 118.92 540 THR A C 1
ATOM 3887 O O . THR A 1 540 ? -13.868 32.565 -14.154 1.00 124.11 540 THR A O 1
ATOM 3891 N N . TYR A 1 541 ? -13.688 32.395 -11.916 1.00 126.88 541 TYR A N 1
ATOM 3892 C CA . TYR A 1 541 ? -12.429 33.136 -11.972 1.00 145.38 541 TYR A CA 1
ATOM 3893 C C . TYR A 1 541 ? -12.588 34.412 -12.767 1.00 158.94 541 TYR A C 1
ATOM 3894 O O . TYR A 1 541 ? -13.149 35.426 -12.342 1.00 166.83 541 TYR A O 1
ATOM 3903 N N . ASN A 1 542 ? -12.030 34.279 -13.954 1.00 160.56 542 ASN A N 1
ATOM 3904 C CA . ASN A 1 542 ? -11.824 35.267 -14.967 1.00 164.73 542 ASN A CA 1
ATOM 3905 C C . ASN A 1 542 ? -10.822 36.416 -14.646 1.00 114.78 542 ASN A C 1
ATOM 3906 O O . ASN A 1 542 ? -9.940 36.159 -13.828 1.00 116.95 542 ASN A O 1
ATOM 3908 N N . LYS A 1 543 ? -10.876 37.642 -15.201 1.00 114.74 543 LYS A N 1
ATOM 3909 C CA . LYS A 1 543 ? -11.712 38.110 -16.316 1.00 113.63 543 LYS A CA 1
ATOM 3910 C C . LYS A 1 543 ? -11.685 37.096 -17.473 1.00 108.85 543 LYS A C 1
ATOM 3911 O O . LYS A 1 543 ? -10.630 36.604 -17.857 1.00 112.51 543 LYS A O 1
ATOM 3913 N N . ALA A 1 544 ? -12.886 36.727 -17.939 1.00 101.98 544 ALA A N 1
ATOM 3914 C CA . ALA A 1 544 ? -13.103 35.557 -18.801 1.00 98.02 544 ALA A CA 1
ATOM 3915 C C . ALA A 1 544 ? -14.510 35.581 -19.434 1.00 100.31 544 ALA A C 1
ATOM 3916 O O . ALA A 1 544 ? -15.316 36.436 -19.064 1.00 104.02 544 ALA A O 1
ATOM 3918 N N . PRO A 1 545 ? -14.835 34.615 -20.336 1.00 96.38 545 PRO A N 1
ATOM 3919 C CA . PRO A 1 545 ? -15.872 34.909 -21.335 1.00 91.62 545 PRO A CA 1
ATOM 3920 C C . PRO A 1 545 ? -17.253 35.194 -20.813 1.00 85.14 545 PRO A C 1
ATOM 3921 O O . PRO A 1 545 ? -17.573 34.887 -19.669 1.00 79.32 545 PRO A O 1
ATOM 3925 N N . LYS A 1 546 ? -18.053 35.799 -21.681 1.00 89.36 546 LYS A N 1
ATOM 3926 C CA . LYS A 1 546 ? -19.394 36.199 -21.327 1.00 94.58 546 LYS A CA 1
ATOM 3927 C C . LYS A 1 546 ? -20.106 35.034 -20.714 1.00 95.17 546 LYS A C 1
ATOM 3928 O O . LYS A 1 546 ? -20.356 35.052 -19.528 1.00 98.42 546 LYS A O 1
ATOM 3934 N N . ARG A 1 547 ? -20.331 33.990 -21.503 1.00 95.67 547 ARG A N 1
ATOM 3935 C CA . ARG A 1 547 ? -21.215 32.873 -21.139 1.00 92.89 547 ARG A CA 1
ATOM 3936 C C . ARG A 1 547 ? -20.923 32.213 -19.780 1.00 81.12 547 ARG A C 1
ATOM 3937 O O . ARG A 1 547 ? -21.812 31.620 -19.175 1.00 74.25 547 ARG A O 1
ATOM 3945 N N . TYR A 1 548 ? -19.699 32.343 -19.287 1.00 83.04 548 TYR A N 1
ATOM 3946 C CA . TYR A 1 548 ? -19.354 31.789 -17.979 1.00 91.53 548 TYR A CA 1
ATOM 3947 C C . TYR A 1 548 ? -20.050 32.590 -16.883 1.00 95.39 548 TYR A C 1
ATOM 3948 O O . TYR A 1 548 ? -20.734 32.036 -16.021 1.00 94.16 548 TYR A O 1
ATOM 3957 N N . ALA A 1 549 ? -19.882 33.907 -16.947 1.00 96.68 549 ALA A N 1
ATOM 3958 C CA . ALA A 1 549 ? -20.790 34.831 -16.290 1.00 94.06 549 ALA A CA 1
ATOM 3959 C C . ALA A 1 549 ? -22.115 34.677 -17.043 1.00 104.72 549 ALA A C 1
ATOM 3960 O O . ALA A 1 549 ? -22.150 34.071 -18.093 1.00 112.18 549 ALA A O 1
ATOM 3962 N N . ASP A 1 550 ? -23.213 35.137 -16.465 1.00 105.92 550 ASP A N 1
ATOM 3963 C CA . ASP A 1 550 ? -24.584 34.854 -16.926 1.00 107.20 550 ASP A CA 1
ATOM 3964 C C . ASP A 1 550 ? -24.951 33.430 -16.508 1.00 108.18 550 ASP A C 1
ATOM 3965 O O . ASP A 1 550 ? -26.134 33.080 -16.451 1.00 113.31 550 ASP A O 1
ATOM 3970 N N . PHE A 1 551 ? -23.944 32.622 -16.177 1.00 101.58 551 PHE A N 1
ATOM 3971 C CA . PHE A 1 551 ? -24.190 31.367 -15.490 1.00 98.29 551 PHE A CA 1
ATOM 3972 C C . PHE A 1 551 ? -24.072 31.658 -14.016 1.00 104.93 551 PHE A C 1
ATOM 3973 O O . PHE A 1 551 ? -25.012 31.434 -13.243 1.00 108.53 551 PHE A O 1
ATOM 3981 N N . ILE A 1 552 ? -22.881 32.096 -13.618 1.00 103.72 552 ILE A N 1
ATOM 3982 C CA . ILE A 1 552 ? -22.673 32.524 -12.250 1.00 101.69 552 ILE A CA 1
ATOM 3983 C C . ILE A 1 552 ? -23.698 33.576 -11.922 1.00 108.33 552 ILE A C 1
ATOM 3984 O O . ILE A 1 552 ? -24.319 33.498 -10.862 1.00 117.98 552 ILE A O 1
ATOM 3989 N N . ARG A 1 553 ? -23.898 34.523 -12.847 1.00 100.10 553 ARG A N 1
ATOM 3990 C CA . ARG A 1 553 ? -24.871 35.599 -12.658 1.00 97.38 553 ARG A CA 1
ATOM 3991 C C . ARG A 1 553 ? -26.247 35.097 -12.238 1.00 97.86 553 ARG A C 1
ATOM 3992 O O . ARG A 1 553 ? -26.813 35.575 -11.245 1.00 98.65 553 ARG A O 1
ATOM 4000 N N . LYS A 1 554 ? -26.789 34.138 -12.979 1.00 97.38 554 LYS A N 1
ATOM 4001 C CA . LYS A 1 554 ? -28.073 33.570 -12.596 1.00 102.15 554 LYS A CA 1
ATOM 4002 C C . LYS A 1 554 ? -27.996 32.549 -11.447 1.00 101.62 554 LYS A C 1
ATOM 4003 O O . LYS A 1 554 ? -28.808 32.592 -10.518 1.00 108.17 554 LYS A O 1
ATOM 4009 N N . TYR A 1 555 ? -27.059 31.609 -11.538 1.00 92.39 555 TYR A N 1
ATOM 4010 C CA . TYR A 1 555 ? -27.053 30.471 -10.616 1.00 86.05 555 TYR A CA 1
ATOM 4011 C C . TYR A 1 555 ? -26.118 30.478 -9.414 1.00 80.05 555 TYR A C 1
ATOM 4012 O O . TYR A 1 555 ? -26.215 29.600 -8.555 1.00 76.72 555 TYR A O 1
ATOM 4021 N N . GLY A 1 556 ? -25.260 31.475 -9.292 1.00 80.31 556 GLY A N 1
ATOM 4022 C CA . GLY A 1 556 ? -24.173 31.319 -8.350 1.00 89.41 556 GLY A CA 1
ATOM 4023 C C . GLY A 1 556 ? -23.792 32.617 -7.690 1.00 103.35 556 GLY A C 1
ATOM 4024 O O . GLY A 1 556 ? -24.309 33.667 -8.042 1.00 107.33 556 GLY A O 1
ATOM 4025 N N . LYS A 1 557 ? -22.911 32.542 -6.699 1.00 110.76 557 LYS A N 1
ATOM 4026 C CA . LYS A 1 557 ? -22.516 33.725 -5.950 1.00 113.46 557 LYS A CA 1
ATOM 4027 C C . LYS A 1 557 ? -21.308 34.408 -6.612 1.00 117.52 557 LYS A C 1
ATOM 4028 O O . LYS A 1 557 ? -20.750 33.896 -7.569 1.00 103.85 557 LYS A O 1
ATOM 4034 N N . THR A 1 558 ? -20.907 35.564 -6.097 1.00 139.73 558 THR A N 1
ATOM 4035 C CA . THR A 1 558 ? -19.747 36.270 -6.634 1.00 159.82 558 THR A CA 1
ATOM 4036 C C . THR A 1 558 ? -18.880 36.814 -5.504 1.00 178.87 558 THR A C 1
ATOM 4037 O O . THR A 1 558 ? -19.327 37.661 -4.724 1.00 182.03 558 THR A O 1
ATOM 4041 N N . ASP A 1 559 ? -17.636 36.350 -5.438 1.00 190.64 559 ASP A N 1
ATOM 4042 C CA . ASP A 1 559 ? -16.646 36.878 -4.490 1.00 195.28 559 ASP A CA 1
ATOM 4043 C C . ASP A 1 559 ? -15.769 37.986 -5.103 1.00 189.08 559 ASP A C 1
ATOM 4044 O O . ASP A 1 559 ? -14.801 38.442 -4.483 1.00 189.41 559 ASP A O 1
ATOM 4049 N N . GLY A 1 560 ? -16.123 38.427 -6.310 1.00 179.30 560 GLY A N 1
ATOM 4050 C CA . GLY A 1 560 ? -15.159 39.051 -7.192 1.00 173.44 560 GLY A CA 1
ATOM 4051 C C . GLY A 1 560 ? -15.607 40.058 -8.247 1.00 173.26 560 GLY A C 1
ATOM 4052 O O . GLY A 1 560 ? -16.744 40.526 -8.200 1.00 173.99 560 GLY A O 1
ATOM 4053 N N . ALA A 1 561 ? -14.715 40.426 -9.180 1.00 174.47 561 ALA A N 1
ATOM 4054 C CA . ALA A 1 561 ? -13.539 39.610 -9.556 1.00 174.35 561 ALA A CA 1
ATOM 4055 C C . ALA A 1 561 ? -13.885 38.163 -10.019 1.00 144.98 561 ALA A C 1
ATOM 4056 O O . ALA A 1 561 ? -14.398 37.953 -11.129 1.00 139.70 561 ALA A O 1
ATOM 4058 N N . ASP A 1 562 ? -13.510 37.174 -9.212 1.00 143.78 562 ASP A N 1
ATOM 4059 C CA . ASP A 1 562 ? -13.820 35.773 -9.498 1.00 137.23 562 ASP A CA 1
ATOM 4060 C C . ASP A 1 562 ? -15.316 35.437 -9.356 1.00 129.71 562 ASP A C 1
ATOM 4061 O O . ASP A 1 562 ? -16.127 36.301 -9.017 1.00 133.98 562 ASP A O 1
ATOM 4066 N N . GLY A 1 563 ? -15.674 34.178 -9.616 1.00 119.02 563 GLY A N 1
ATOM 4067 C CA . GLY A 1 563 ? -17.039 33.706 -9.413 1.00 111.65 563 GLY A CA 1
ATOM 4068 C C . GLY A 1 563 ? -17.119 32.206 -9.170 1.00 103.15 563 GLY A C 1
ATOM 4069 O O . GLY A 1 563 ? -16.232 31.472 -9.584 1.00 107.90 563 GLY A O 1
ATOM 4070 N N . SER A 1 564 ? -18.171 31.749 -8.495 1.00 89.91 564 SER A N 1
ATOM 4071 C CA . SER A 1 564 ? -18.274 30.351 -8.105 1.00 80.49 564 SER A CA 1
ATOM 4072 C C . SER A 1 564 ? -19.719 29.854 -8.004 1.00 79.21 564 SER A C 1
ATOM 4073 O O . SER A 1 564 ? -20.591 30.558 -7.526 1.00 82.35 564 SER A O 1
ATOM 4076 N N . PHE A 1 565 ? -19.960 28.612 -8.402 1.00 78.55 565 PHE A N 1
ATOM 4077 C CA . PHE A 1 565 ? -21.264 27.981 -8.222 1.00 72.85 565 PHE A CA 1
ATOM 4078 C C . PHE A 1 565 ? -21.019 26.827 -7.305 1.00 72.40 565 PHE A C 1
ATOM 4079 O O . PHE A 1 565 ? -19.927 26.276 -7.278 1.00 72.72 565 PHE A O 1
ATOM 4087 N N . LYS A 1 566 ? -22.028 26.493 -6.522 1.00 74.32 566 LYS A N 1
ATOM 4088 C CA . LYS A 1 566 ? -21.977 25.315 -5.685 1.00 78.88 566 LYS A CA 1
ATOM 4089 C C . LYS A 1 566 ? -23.382 24.783 -5.653 1.00 79.70 566 LYS A C 1
ATOM 4090 O O . LYS A 1 566 ? -24.344 25.528 -5.824 1.00 82.47 566 LYS A O 1
ATOM 4096 N N . GLY A 1 567 ? -23.507 23.484 -5.460 1.00 81.45 567 GLY A N 1
ATOM 4097 C CA . GLY A 1 567 ? -24.822 22.884 -5.384 1.00 90.50 567 GLY A CA 1
ATOM 4098 C C . GLY A 1 567 ? -24.743 21.407 -5.691 1.00 90.44 567 GLY A C 1
ATOM 4099 O O . GLY A 1 567 ? -23.697 20.897 -6.125 1.00 89.89 567 GLY A O 1
ATOM 4100 N N . LEU A 1 568 ? -25.845 20.703 -5.491 1.00 82.55 568 LEU A N 1
ATOM 4101 C CA . LEU A 1 568 ? -25.760 19.310 -5.801 1.00 78.92 568 LEU A CA 1
ATOM 4102 C C . LEU A 1 568 ? -26.732 18.822 -6.854 1.00 75.47 568 LEU A C 1
ATOM 4103 O O . LEU A 1 568 ? -27.847 19.331 -7.010 1.00 72.82 568 LEU A O 1
ATOM 4108 N N . LEU A 1 569 ? -26.265 17.832 -7.594 1.00 74.18 569 LEU A N 1
ATOM 4109 C CA . LEU A 1 569 ? -27.067 17.263 -8.635 1.00 76.36 569 LEU A CA 1
ATOM 4110 C C . LEU A 1 569 ? -27.380 15.819 -8.317 1.00 75.14 569 LEU A C 1
ATOM 4111 O O . LEU A 1 569 ? -26.550 15.056 -7.803 1.00 69.74 569 LEU A O 1
ATOM 4116 N N . TYR A 1 570 ? -28.601 15.465 -8.665 1.00 72.18 570 TYR A N 1
ATOM 4117 C CA . TYR A 1 570 ? -29.091 14.132 -8.544 1.00 68.35 570 TYR A CA 1
ATOM 4118 C C . TYR A 1 570 ? -29.251 13.675 -9.947 1.00 64.42 570 TYR A C 1
ATOM 4119 O O . TYR A 1 570 ? -30.067 14.225 -10.668 1.00 62.15 570 TYR A O 1
ATOM 4128 N N . LYS A 1 571 ? -28.473 12.667 -10.326 1.00 70.76 571 LYS A N 1
ATOM 4129 C CA . LYS A 1 571 ? -28.388 12.235 -11.717 1.00 75.59 571 LYS A CA 1
ATOM 4130 C C . LYS A 1 571 ? -28.771 10.791 -12.006 1.00 79.80 571 LYS A C 1
ATOM 4131 O O . LYS A 1 571 ? -28.240 9.858 -11.414 1.00 83.80 571 LYS A O 1
ATOM 4137 N N . GLY A 1 572 ? -29.700 10.634 -12.941 1.00 78.22 572 GLY A N 1
ATOM 4138 C CA . GLY A 1 572 ? -30.069 9.338 -13.463 1.00 76.66 572 GLY A CA 1
ATOM 4139 C C . GLY A 1 572 ? -29.224 9.057 -14.676 1.00 72.78 572 GLY A C 1
ATOM 4140 O O . GLY A 1 572 ? -28.738 9.969 -15.308 1.00 73.15 572 GLY A O 1
ATOM 4141 N N . THR A 1 573 ? -29.032 7.785 -14.981 1.00 73.76 573 THR A N 1
ATOM 4142 C CA . THR A 1 573 ? -28.128 7.361 -16.035 1.00 65.59 573 THR A CA 1
ATOM 4143 C C . THR A 1 573 ? -28.730 6.191 -16.771 1.00 60.86 573 THR A C 1
ATOM 4144 O O . THR A 1 573 ? -29.128 5.210 -16.165 1.00 53.09 573 THR A O 1
ATOM 4148 N N . VAL A 1 574 ? -28.798 6.263 -18.083 1.00 63.60 574 VAL A N 1
ATOM 4149 C CA . VAL A 1 574 ? -29.117 5.051 -18.817 1.00 64.32 574 VAL A CA 1
ATOM 4150 C C . VAL A 1 574 ? -28.154 4.773 -19.962 1.00 63.20 574 VAL A C 1
ATOM 4151 O O . VAL A 1 574 ? -27.588 5.687 -20.551 1.00 63.25 574 VAL A O 1
ATOM 4155 N N . GLY A 1 575 ? -27.949 3.500 -20.248 1.00 68.41 575 GLY A N 1
ATOM 4156 C CA . GLY A 1 575 ? -26.995 3.104 -21.251 1.00 74.19 575 GLY A CA 1
ATOM 4157 C C . GLY A 1 575 ? -27.528 1.867 -21.923 1.00 77.90 575 GLY A C 1
ATOM 4158 O O . GLY A 1 575 ? -28.488 1.257 -21.473 1.00 80.42 575 GLY A O 1
ATOM 4159 N N . TRP A 1 576 ? -26.867 1.474 -22.990 1.00 78.13 576 TRP A N 1
ATOM 4160 C CA . TRP A 1 576 ? -27.315 0.364 -23.782 1.00 73.43 576 TRP A CA 1
ATOM 4161 C C . TRP A 1 576 ? -26.256 0.168 -24.834 1.00 67.85 576 TRP A C 1
ATOM 4162 O O . TRP A 1 576 ? -25.476 1.063 -25.122 1.00 72.86 576 TRP A O 1
ATOM 4173 N N . GLY A 1 577 ? -26.217 -1.007 -25.418 1.00 68.13 577 GLY A N 1
ATOM 4174 C CA . GLY A 1 577 ? -25.313 -1.226 -26.514 1.00 74.10 577 GLY A CA 1
ATOM 4175 C C . GLY A 1 577 ? -25.457 -2.641 -26.989 1.00 80.96 577 GLY A C 1
ATOM 4176 O O . GLY A 1 577 ? -25.810 -3.550 -26.239 1.00 75.26 577 GLY A O 1
ATOM 4177 N N . ARG A 1 578 ? -25.110 -2.820 -28.250 1.00 86.92 578 ARG A N 1
ATOM 4178 C CA . ARG A 1 578 ? -25.344 -4.061 -28.943 1.00 85.44 578 ARG A CA 1
ATOM 4179 C C . ARG A 1 578 ? -23.992 -4.219 -29.520 1.00 83.80 578 ARG A C 1
ATOM 4180 O O . ARG A 1 578 ? -23.396 -3.247 -29.996 1.00 81.64 578 ARG A O 1
ATOM 4188 N N . ASN A 1 579 ? -23.438 -5.403 -29.398 1.00 82.24 579 ASN A N 1
ATOM 4189 C CA . ASN A 1 579 ? -22.270 -5.633 -30.177 1.00 82.34 579 ASN A CA 1
ATOM 4190 C C . ASN A 1 579 ? -22.477 -6.924 -30.920 1.00 91.73 579 ASN A C 1
ATOM 4191 O O . ASN A 1 579 ? -22.451 -7.995 -30.311 1.00 99.77 579 ASN A O 1
ATOM 4196 N N . LYS A 1 580 ? -22.665 -6.823 -32.237 1.00 90.88 580 LYS A N 1
ATOM 4197 C CA . LYS A 1 580 ? -22.588 -7.983 -33.098 1.00 93.56 580 LYS A CA 1
ATOM 4198 C C . LYS A 1 580 ? -21.390 -7.652 -33.937 1.00 95.15 580 LYS A C 1
ATOM 4199 O O . LYS A 1 580 ? -21.494 -6.835 -34.808 1.00 98.70 580 LYS A O 1
ATOM 4205 N N . THR A 1 581 ? -20.252 -8.280 -33.674 1.00 99.26 581 THR A N 1
ATOM 4206 C CA . THR A 1 581 ? -18.996 -7.926 -34.339 1.00 105.51 581 THR A CA 1
ATOM 4207 C C . THR A 1 581 ? -18.115 -9.167 -34.348 1.00 119.73 581 THR A C 1
ATOM 4208 O O . THR A 1 581 ? -18.068 -9.884 -33.343 1.00 126.45 581 THR A O 1
ATOM 4212 N N . ASP A 1 582 ? -17.380 -9.414 -35.431 1.00 120.43 582 ASP A N 1
ATOM 4213 C CA . ASP A 1 582 ? -16.673 -10.693 -35.543 1.00 115.14 582 ASP A CA 1
ATOM 4214 C C . ASP A 1 582 ? -15.463 -10.847 -34.605 1.00 105.06 582 ASP A C 1
ATOM 4215 O O . ASP A 1 582 ? -15.051 -11.954 -34.312 1.00 102.73 582 ASP A O 1
ATOM 4220 N N . SER A 1 583 ? -14.907 -9.745 -34.122 1.00 104.04 583 SER A N 1
ATOM 4221 C CA . SER A 1 583 ? -13.762 -9.848 -33.235 1.00 109.09 583 SER A CA 1
ATOM 4222 C C . SER A 1 583 ? -13.690 -8.643 -32.324 1.00 105.24 583 SER A C 1
ATOM 4223 O O . SER A 1 583 ? -14.508 -7.742 -32.433 1.00 104.52 583 SER A O 1
ATOM 4226 N N . ALA A 1 584 ? -12.718 -8.627 -31.419 1.00 107.14 584 ALA A N 1
ATOM 4227 C CA . ALA A 1 584 ? -12.530 -7.470 -30.546 1.00 103.71 584 ALA A CA 1
ATOM 4228 C C . ALA A 1 584 ? -11.392 -6.703 -31.147 1.00 107.53 584 ALA A C 1
ATOM 4229 O O . ALA A 1 584 ? -11.576 -5.587 -31.599 1.00 116.79 584 ALA A O 1
ATOM 4231 N N . SER A 1 585 ? -10.204 -7.294 -31.154 1.00 103.58 585 SER A N 1
ATOM 4232 C CA . SER A 1 585 ? -9.151 -6.747 -31.983 1.00 99.76 585 SER A CA 1
ATOM 4233 C C . SER A 1 585 ? -9.643 -6.947 -33.405 1.00 108.40 585 SER A C 1
ATOM 4234 O O . SER A 1 585 ? -10.303 -7.938 -33.686 1.00 115.50 585 SER A O 1
ATOM 4237 N N . TRP A 1 586 ? -9.385 -5.968 -34.267 1.00 109.67 586 TRP A N 1
ATOM 4238 C CA . TRP A 1 586 ? -9.600 -6.060 -35.724 1.00 111.33 586 TRP A CA 1
ATOM 4239 C C . TRP A 1 586 ? -10.919 -6.639 -36.242 1.00 101.92 586 TRP A C 1
ATOM 4240 O O . TRP A 1 586 ? -10.920 -7.716 -36.821 1.00 97.90 586 TRP A O 1
ATOM 4251 N N . PRO A 1 587 ? -12.029 -5.911 -36.069 1.00 87.72 587 PRO A N 1
ATOM 4252 C CA . PRO A 1 587 ? -13.361 -6.298 -36.542 1.00 88.63 587 PRO A CA 1
ATOM 4253 C C . PRO A 1 587 ? -13.597 -6.162 -38.047 1.00 106.91 587 PRO A C 1
ATOM 4254 O O . PRO A 1 587 ? -13.073 -5.247 -38.702 1.00 104.60 587 PRO A O 1
ATOM 4258 N N . THR A 1 588 ? -14.409 -7.077 -38.575 1.00 109.98 588 THR A N 1
ATOM 4259 C CA . THR A 1 588 ? -14.846 -7.080 -39.965 1.00 112.99 588 THR A CA 1
ATOM 4260 C C . THR A 1 588 ? -16.306 -7.533 -40.001 1.00 122.08 588 THR A C 1
ATOM 4261 O O . THR A 1 588 ? -16.668 -8.550 -39.415 1.00 130.47 588 THR A O 1
ATOM 4265 N N . ARG A 1 589 ? -17.135 -6.766 -40.690 1.00 122.34 589 ARG A N 1
ATOM 4266 C CA . ARG A 1 589 ? -18.604 -6.804 -40.563 1.00 123.64 589 ARG A CA 1
ATOM 4267 C C . ARG A 1 589 ? -19.105 -6.741 -39.117 1.00 119.22 589 ARG A C 1
ATOM 4268 O O . ARG A 1 589 ? -18.463 -6.173 -38.242 1.00 125.32 589 ARG A O 1
ATOM 4276 N N . GLY A 1 590 ? -20.205 -7.415 -38.848 1.00 110.38 590 GLY A N 1
ATOM 4277 C CA . GLY A 1 590 ? -20.933 -7.123 -37.640 1.00 110.98 590 GLY A CA 1
ATOM 4278 C C . GLY A 1 590 ? -21.344 -5.642 -37.607 1.00 118.12 590 GLY A C 1
ATOM 4279 O O . GLY A 1 590 ? -21.149 -4.893 -38.567 1.00 120.86 590 GLY A O 1
ATOM 4280 N N . TYR A 1 591 ? -21.893 -5.202 -36.476 1.00 115.49 591 TYR A N 1
ATOM 4281 C CA . TYR A 1 591 ? -22.029 -3.781 -36.168 1.00 97.31 591 TYR A CA 1
ATOM 4282 C C . TYR A 1 591 ? -22.094 -3.522 -34.679 1.00 85.88 591 TYR A C 1
ATOM 4283 O O . TYR A 1 591 ? -22.641 -4.328 -33.939 1.00 79.82 591 TYR A O 1
ATOM 4292 N N . LEU A 1 592 ? -21.565 -2.366 -34.272 1.00 80.23 592 LEU A N 1
ATOM 4293 C CA . LEU A 1 592 ? -21.711 -1.809 -32.926 1.00 78.20 592 LEU A CA 1
ATOM 4294 C C . LEU A 1 592 ? -22.987 -1.006 -32.810 1.00 83.58 592 LEU A C 1
ATOM 4295 O O . LEU A 1 592 ? -23.701 -0.833 -33.781 1.00 89.94 592 LEU A O 1
ATOM 4300 N N . THR A 1 593 ? -23.229 -0.454 -31.629 1.00 85.30 593 THR A N 1
ATOM 4301 C CA . THR A 1 593 ? -24.350 0.447 -31.389 1.00 86.05 593 THR A CA 1
ATOM 4302 C C . THR A 1 593 ? -24.266 0.912 -29.945 1.00 94.06 593 THR A C 1
ATOM 4303 O O . THR A 1 593 ? -23.717 0.201 -29.106 1.00 100.73 593 THR A O 1
ATOM 4307 N N . GLY A 1 594 ? -24.867 2.062 -29.639 1.00 96.46 594 GLY A N 1
ATOM 4308 C CA . GLY A 1 594 ? -24.986 2.504 -28.265 1.00 95.64 594 GLY A CA 1
ATOM 4309 C C . GLY A 1 594 ? -26.034 3.581 -28.126 1.00 94.20 594 GLY A C 1
ATOM 4310 O O . GLY A 1 594 ? -26.320 4.309 -29.064 1.00 101.12 594 GLY A O 1
ATOM 4311 N N . VAL A 1 595 ? -26.619 3.683 -26.946 1.00 82.57 595 VAL A N 1
ATOM 4312 C CA . VAL A 1 595 ? -27.560 4.749 -26.680 1.00 89.12 595 VAL A CA 1
ATOM 4313 C C . VAL A 1 595 ? -27.332 5.167 -25.259 1.00 75.55 595 VAL A C 1
ATOM 4314 O O . VAL A 1 595 ? -27.311 4.314 -24.387 1.00 78.79 595 VAL A O 1
ATOM 4318 N N . ASN A 1 596 ? -27.156 6.466 -25.021 1.00 80.74 596 ASN A N 1
ATOM 4319 C CA . ASN A 1 596 ? -26.797 6.936 -23.685 1.00 82.20 596 ASN A CA 1
ATOM 4320 C C . ASN A 1 596 ? -27.471 8.225 -23.239 1.00 82.55 596 ASN A C 1
ATOM 4321 O O . ASN A 1 596 ? -27.390 9.250 -23.913 1.00 83.81 596 ASN A O 1
ATOM 4326 N N . ALA A 1 597 ? -28.113 8.152 -22.077 1.00 77.98 597 ALA A N 1
ATOM 4327 C CA . ALA A 1 597 ? -28.866 9.263 -21.533 1.00 74.34 597 ALA A CA 1
ATOM 4328 C C . ALA A 1 597 ? -28.456 9.565 -20.093 1.00 79.40 597 ALA A C 1
ATOM 4329 O O . ALA A 1 597 ? -28.343 8.655 -19.265 1.00 85.23 597 ALA A O 1
ATOM 4331 N N . GLU A 1 598 ? -28.216 10.847 -19.808 1.00 76.36 598 GLU A N 1
ATOM 4332 C CA . GLU A 1 598 ? -27.972 11.325 -18.451 1.00 69.83 598 GLU A CA 1
ATOM 4333 C C . GLU A 1 598 ? -29.029 12.342 -18.192 1.00 66.96 598 GLU A C 1
ATOM 4334 O O . GLU A 1 598 ? -29.329 13.141 -19.049 1.00 66.44 598 GLU A O 1
ATOM 4340 N N . ILE A 1 599 ? -29.605 12.325 -17.006 1.00 71.03 599 ILE A N 1
ATOM 4341 C CA . ILE A 1 599 ? -30.524 13.376 -16.623 1.00 64.58 599 ILE A CA 1
ATOM 4342 C C . ILE A 1 599 ? -30.196 13.834 -15.204 1.00 61.77 599 ILE A C 1
ATOM 4343 O O . ILE A 1 599 ? -30.054 13.021 -14.306 1.00 61.81 599 ILE A O 1
ATOM 4348 N N . ALA A 1 600 ? -30.006 15.135 -15.021 1.00 62.19 600 ALA A N 1
ATOM 4349 C CA . ALA A 1 600 ? -30.031 15.699 -13.687 1.00 66.20 600 ALA A CA 1
ATOM 4350 C C . ALA A 1 600 ? -31.509 15.880 -13.378 1.00 70.27 600 ALA A C 1
ATOM 4351 O O . ALA A 1 600 ? -32.219 16.575 -14.106 1.00 67.80 600 ALA A O 1
ATOM 4353 N N . LEU A 1 601 ? -31.951 15.207 -12.317 1.00 75.13 601 LEU A N 1
ATOM 4354 C CA . LEU A 1 601 ? -33.354 15.076 -11.916 1.00 78.11 601 LEU A CA 1
ATOM 4355 C C . LEU A 1 601 ? -33.886 16.240 -11.070 1.00 75.33 601 LEU A C 1
ATOM 4356 O O . LEU A 1 601 ? -33.101 17.044 -10.544 1.00 75.80 601 LEU A O 1
ATOM 4361 N N . PRO A 1 602 ? -35.220 16.320 -10.911 1.00 67.71 602 PRO A N 1
ATOM 4362 C CA . PRO A 1 602 ? -35.816 17.317 -10.028 1.00 73.95 602 PRO A CA 1
ATOM 4363 C C . PRO A 1 602 ? -35.236 17.298 -8.623 1.00 85.27 602 PRO A C 1
ATOM 4364 O O . PRO A 1 602 ? -35.183 16.247 -7.978 1.00 90.73 602 PRO A O 1
ATOM 4368 N N . GLY A 1 603 ? -34.858 18.481 -8.150 1.00 88.60 603 GLY A N 1
ATOM 4369 C CA . GLY A 1 603 ? -34.235 18.640 -6.856 1.00 92.37 603 GLY A CA 1
ATOM 4370 C C . GLY A 1 603 ? -32.771 18.985 -6.952 1.00 93.37 603 GLY A C 1
ATOM 4371 O O . GLY A 1 603 ? -32.130 19.413 -5.981 1.00 96.18 603 GLY A O 1
ATOM 4372 N N . SER A 1 604 ? -32.219 18.797 -8.134 1.00 90.75 604 SER A N 1
ATOM 4373 C CA . SER A 1 604 ? -30.874 19.257 -8.338 1.00 93.96 604 SER A CA 1
ATOM 4374 C C . SER A 1 604 ? -31.027 20.765 -8.474 1.00 93.08 604 SER A C 1
ATOM 4375 O O . SER A 1 604 ? -32.128 21.255 -8.744 1.00 90.22 604 SER A O 1
ATOM 4378 N N . LYS A 1 605 ? -29.939 21.503 -8.267 1.00 93.23 605 LYS A N 1
ATOM 4379 C CA . LYS A 1 605 ? -29.823 22.817 -8.874 1.00 97.91 605 LYS A CA 1
ATOM 4380 C C . LYS A 1 605 ? -29.542 22.471 -10.324 1.00 111.52 605 LYS A C 1
ATOM 4381 O O . LYS A 1 605 ? -29.535 21.289 -10.676 1.00 116.47 605 LYS A O 1
ATOM 4387 N N . LEU A 1 606 ? -29.267 23.438 -11.193 1.00 112.44 606 LEU A N 1
ATOM 4388 C CA . LEU A 1 606 ? -29.028 23.000 -12.576 1.00 102.56 606 LEU A CA 1
ATOM 4389 C C . LEU A 1 606 ? -30.260 22.242 -13.119 1.00 102.45 606 LEU A C 1
ATOM 4390 O O . LEU A 1 606 ? -31.222 22.916 -13.457 1.00 118.50 606 LEU A O 1
ATOM 4395 N N . GLN A 1 607 ? -30.262 20.918 -13.251 1.00 85.98 607 GLN A N 1
ATOM 4396 C CA . GLN A 1 607 ? -31.323 20.235 -14.032 1.00 89.87 607 GLN A CA 1
ATOM 4397 C C . GLN A 1 607 ? -31.365 20.426 -15.564 1.00 85.01 607 GLN A C 1
ATOM 4398 O O . GLN A 1 607 ? -32.188 21.196 -16.100 1.00 76.68 607 GLN A O 1
ATOM 4404 N N . TYR A 1 608 ? -30.418 19.752 -16.226 1.00 79.58 608 TYR A N 1
ATOM 4405 C CA . TYR A 1 608 ? -30.441 19.461 -17.654 1.00 73.92 608 TYR A CA 1
ATOM 4406 C C . TYR A 1 608 ? -30.560 17.962 -17.994 1.00 80.36 608 TYR A C 1
ATOM 4407 O O . TYR A 1 608 ? -30.537 17.122 -17.105 1.00 83.60 608 TYR A O 1
ATOM 4416 N N . TYR A 1 609 ? -30.631 17.637 -19.289 1.00 79.98 609 TYR A N 1
ATOM 4417 C CA . TYR A 1 609 ? -30.390 16.268 -19.768 1.00 76.68 609 TYR A CA 1
ATOM 4418 C C . TYR A 1 609 ?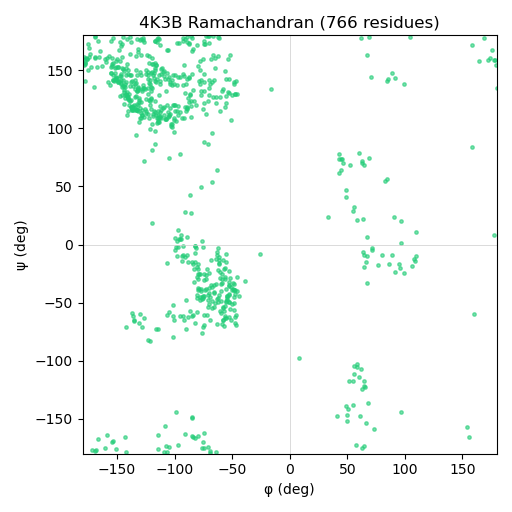 -29.380 16.148 -20.938 1.00 72.43 609 TYR A C 1
ATOM 4419 O O . TYR A 1 609 ? -28.907 17.150 -21.473 1.00 78.39 609 TYR A O 1
ATOM 4428 N N . SER A 1 610 ? -29.079 14.914 -21.337 1.00 64.11 610 SER A N 1
ATOM 4429 C CA . SER A 1 610 ? -28.131 14.609 -22.406 1.00 56.61 610 SER A CA 1
ATOM 4430 C C . SER A 1 610 ? -28.566 13.301 -23.036 1.00 63.19 610 SER A C 1
ATOM 4431 O O . SER A 1 610 ? -28.949 12.386 -22.332 1.00 72.54 610 SER A O 1
ATOM 4434 N N . ALA A 1 611 ? -28.452 13.161 -24.348 1.00 70.74 611 ALA A N 1
ATOM 4435 C CA . ALA A 1 611 ? -28.691 11.864 -24.973 1.00 68.53 611 ALA A CA 1
ATOM 4436 C C . ALA A 1 611 ? -27.645 11.611 -26.059 1.00 74.23 611 ALA A C 1
ATOM 4437 O O . ALA A 1 611 ? -26.827 12.485 -26.330 1.00 75.04 611 ALA A O 1
ATOM 4439 N N . THR A 1 612 ? -27.698 10.452 -26.716 1.00 77.92 612 THR A N 1
ATOM 4440 C CA . THR A 1 612 ? -26.679 10.080 -27.707 1.00 73.22 612 THR A CA 1
ATOM 4441 C C . THR A 1 612 ? -27.014 8.774 -28.383 1.00 78.69 612 THR A C 1
ATOM 4442 O O . THR A 1 612 ? -27.786 7.984 -27.862 1.00 84.81 612 THR A O 1
ATOM 4446 N N . HIS A 1 613 ? -26.426 8.556 -29.552 1.00 78.34 613 HIS A N 1
ATOM 4447 C CA . HIS A 1 613 ? -26.649 7.336 -30.304 1.00 77.72 613 HIS A CA 1
ATOM 4448 C C . HIS A 1 613 ? -25.401 7.068 -31.129 1.00 79.34 613 HIS A C 1
ATOM 4449 O O . HIS A 1 613 ? -24.804 8.009 -31.639 1.00 80.90 613 HIS A O 1
ATOM 4456 N N . ASN A 1 614 ? -25.023 5.795 -31.264 1.00 79.96 614 ASN A N 1
ATOM 4457 C CA . ASN A 1 614 ? -23.823 5.372 -31.987 1.00 76.59 614 ASN A CA 1
ATOM 4458 C C . ASN A 1 614 ? -24.222 4.311 -32.940 1.00 83.24 614 ASN A C 1
ATOM 4459 O O . ASN A 1 614 ? -25.130 3.528 -32.646 1.00 86.31 614 ASN A O 1
ATOM 4464 N N . GLN A 1 615 ? -23.554 4.283 -34.085 1.00 81.78 615 GLN A N 1
ATOM 4465 C CA . GLN A 1 615 ? -23.582 3.119 -34.947 1.00 81.05 615 GLN A CA 1
ATOM 4466 C C . GLN A 1 615 ? -22.228 3.000 -35.591 1.00 85.18 615 GLN A C 1
ATOM 4467 O O . GLN A 1 615 ? -21.648 3.980 -36.014 1.00 89.49 615 GLN A O 1
ATOM 4473 N N . THR A 1 616 ? -21.701 1.796 -35.641 1.00 91.12 616 THR A N 1
ATOM 4474 C CA . THR A 1 616 ? -20.553 1.540 -36.478 1.00 98.15 616 THR A CA 1
ATOM 4475 C C . THR A 1 616 ? -20.941 0.297 -37.220 1.00 98.21 616 THR A C 1
ATOM 4476 O O . THR A 1 616 ? -21.238 -0.709 -36.591 1.00 103.79 616 THR A O 1
ATOM 4480 N N . TRP A 1 617 ? -20.997 0.372 -38.544 1.00 92.15 617 TRP A N 1
ATOM 4481 C CA . TRP A 1 617 ? -21.187 -0.818 -39.348 1.00 92.81 617 TRP A CA 1
ATOM 4482 C C . TRP A 1 617 ? -19.851 -1.149 -39.953 1.00 92.79 617 TRP A C 1
ATOM 4483 O O . TRP A 1 617 ? -19.142 -0.244 -40.364 1.00 89.75 617 TRP A O 1
ATOM 4494 N N . PHE A 1 618 ? -19.477 -2.423 -39.985 1.00 87.17 618 PHE A N 1
ATOM 4495 C CA . PHE A 1 618 ? -18.300 -2.789 -40.759 1.00 91.11 618 PHE A CA 1
ATOM 4496 C C . PHE A 1 618 ? -18.684 -3.610 -41.975 1.00 93.58 618 PHE A C 1
ATOM 4497 O O . PHE A 1 618 ? -19.690 -4.312 -41.979 1.00 98.61 618 PHE A O 1
ATOM 4505 N N . PHE A 1 619 ? -17.877 -3.523 -43.019 1.00 95.79 619 PHE A N 1
ATOM 4506 C CA . PHE A 1 619 ? -18.134 -4.349 -44.168 1.00 107.81 619 PHE A CA 1
ATOM 4507 C C . PHE A 1 619 ? -16.844 -4.984 -44.647 1.00 116.41 619 PHE A C 1
ATOM 4508 O O . PHE A 1 619 ? -15.789 -4.353 -44.655 1.00 101.42 619 PHE A O 1
ATOM 4516 N N . PRO A 1 620 ? -16.933 -6.266 -45.014 1.00 123.05 620 PRO A N 1
ATOM 4517 C CA . PRO A 1 620 ? -15.906 -7.132 -45.561 1.00 122.48 620 PRO A CA 1
ATOM 4518 C C . PRO A 1 620 ? -15.962 -7.167 -47.087 1.00 121.18 620 PRO A C 1
ATOM 4519 O O . PRO A 1 620 ? -16.527 -8.119 -47.617 1.00 126.75 620 PRO A O 1
ATOM 4523 N N . LEU A 1 621 ? -15.460 -6.156 -47.784 1.00 117.72 621 LEU A N 1
ATOM 4524 C CA . LEU A 1 621 ? -15.407 -6.240 -49.248 1.00 129.01 621 LEU A CA 1
ATOM 4525 C C . LEU A 1 621 ? -14.427 -7.311 -49.773 1.00 135.63 621 LEU A C 1
ATOM 4526 O O . LEU A 1 621 ? -14.788 -8.139 -50.599 1.00 125.82 621 LEU A O 1
ATOM 4531 N N . SER A 1 622 ? -13.177 -7.218 -49.332 1.00 120.45 622 SER A N 1
ATOM 4532 C CA . SER A 1 622 ? -12.134 -8.204 -49.574 1.00 135.35 622 SER A CA 1
ATOM 4533 C C . SER A 1 622 ? -11.827 -8.980 -48.311 1.00 132.91 622 SER A C 1
ATOM 4534 O O . SER A 1 622 ? -12.543 -8.878 -47.329 1.00 118.98 622 SER A O 1
ATOM 4537 N N . LYS A 1 623 ? -10.799 -9.817 -48.374 1.00 138.35 623 LYS A N 1
ATOM 4538 C CA . LYS A 1 623 ? -10.224 -10.431 -47.179 1.00 138.53 623 LYS A CA 1
ATOM 4539 C C . LYS A 1 623 ? -9.304 -9.421 -46.491 1.00 139.07 623 LYS A C 1
ATOM 4540 O O . LYS A 1 623 ? -9.252 -9.339 -45.257 1.00 135.03 623 LYS A O 1
ATOM 4542 N N . THR A 1 624 ? -8.592 -8.647 -47.310 1.00 142.44 624 THR A N 1
ATOM 4543 C CA . THR A 1 624 ? -7.688 -7.603 -46.822 1.00 137.65 624 THR A CA 1
ATOM 4544 C C . THR A 1 624 ? -8.456 -6.355 -46.379 1.00 126.24 624 THR A C 1
ATOM 4545 O O . THR A 1 624 ? -8.140 -5.751 -45.356 1.00 119.64 624 THR A O 1
ATOM 4549 N N . PHE A 1 625 ? -9.483 -6.007 -47.153 1.00 124.61 625 PHE A N 1
ATOM 4550 C CA . PHE A 1 625 ? -10.135 -4.705 -47.076 1.00 121.25 625 PHE A CA 1
ATOM 4551 C C . PHE A 1 625 ? -11.486 -4.707 -46.432 1.00 117.80 625 PHE A C 1
ATOM 4552 O O . PHE A 1 625 ? -12.428 -5.311 -46.926 1.00 114.86 625 PHE A O 1
ATOM 4560 N N . THR A 1 626 ? -11.569 -3.944 -45.356 1.00 117.47 626 THR A N 1
ATOM 4561 C CA . THR A 1 626 ? -12.741 -3.860 -44.513 1.00 113.99 626 THR A CA 1
ATOM 4562 C C . THR A 1 626 ? -13.226 -2.410 -44.471 1.00 113.20 626 THR A C 1
ATOM 4563 O O . THR A 1 626 ? -12.455 -1.517 -44.136 1.00 111.47 626 THR A O 1
ATOM 4567 N N . LEU A 1 627 ? -14.483 -2.167 -44.839 1.00 98.15 627 LEU A N 1
ATOM 4568 C CA . LEU A 1 627 ? -15.006 -0.803 -44.838 1.00 112.61 627 LEU A CA 1
ATOM 4569 C C . LEU A 1 627 ? -15.768 -0.529 -43.564 1.00 110.37 627 LEU A C 1
ATOM 4570 O O . LEU A 1 627 ? -16.860 -1.058 -43.372 1.00 92.39 627 LEU A O 1
ATOM 4575 N N . MET A 1 628 ? -15.231 0.329 -42.718 1.00 88.93 628 MET A N 1
ATOM 4576 C CA . MET A 1 628 ? -15.965 0.734 -41.552 1.00 97.67 628 MET A CA 1
ATOM 4577 C C . MET A 1 628 ? -16.803 1.943 -41.846 1.00 91.39 628 MET A C 1
ATOM 4578 O O . MET A 1 628 ? -16.366 2.870 -42.492 1.00 87.49 628 MET A O 1
ATOM 4583 N N . LEU A 1 629 ? -18.016 1.931 -41.344 1.00 93.68 629 LEU A N 1
ATOM 4584 C CA . LEU A 1 629 ? -18.927 3.028 -41.569 1.00 97.76 629 LEU A CA 1
ATOM 4585 C C . LEU A 1 629 ? -19.747 3.353 -40.318 1.00 97.76 629 LEU A C 1
ATOM 4586 O O . LEU A 1 629 ? -20.445 2.484 -39.797 1.00 100.75 629 LEU A O 1
ATOM 4591 N N . GLY A 1 630 ? -19.719 4.602 -39.860 1.00 95.18 630 GLY A N 1
ATOM 4592 C CA . GLY A 1 630 ? -20.548 4.965 -38.722 1.00 95.18 630 GLY A CA 1
ATOM 4593 C C . GLY A 1 630 ? -20.689 6.441 -38.394 1.00 94.10 630 GLY A C 1
ATOM 4594 O O . GLY A 1 630 ? -20.106 7.281 -39.074 1.00 93.57 630 GLY A O 1
ATOM 4595 N N . GLY A 1 631 ? -21.478 6.743 -37.357 1.00 94.93 631 GLY A N 1
ATOM 4596 C CA . GLY A 1 631 ? -21.550 8.078 -36.774 1.00 95.96 631 GLY A CA 1
ATOM 4597 C C . GLY A 1 631 ? -22.372 8.275 -35.499 1.00 91.08 631 GLY A C 1
ATOM 4598 O O . GLY A 1 631 ? -23.219 7.448 -35.162 1.00 88.90 631 GLY A O 1
ATOM 4599 N N . GLU A 1 632 ? -22.142 9.406 -34.821 1.00 88.70 632 GLU A N 1
ATOM 4600 C CA . GLU A 1 632 ? -22.807 9.740 -33.546 1.00 86.66 632 GLU A CA 1
ATOM 4601 C C . GLU A 1 632 ? -23.718 10.969 -33.568 1.00 75.05 632 GLU A C 1
ATOM 4602 O O . GLU A 1 632 ? -23.414 12.001 -34.167 1.00 77.95 632 GLU A O 1
ATOM 4608 N N . VAL A 1 633 ? -24.845 10.854 -32.886 1.00 67.82 633 VAL A N 1
ATOM 4609 C CA . VAL A 1 633 ? -25.806 11.943 -32.826 1.00 70.23 633 VAL A CA 1
ATOM 4610 C C . VAL A 1 633 ? -26.127 12.271 -31.391 1.00 69.18 633 VAL A C 1
ATOM 4611 O O . VAL A 1 633 ? -26.405 11.367 -30.618 1.00 69.61 633 VAL A O 1
ATOM 4615 N N . GLY A 1 634 ? -26.149 13.552 -31.034 1.00 69.62 634 GLY A N 1
ATOM 4616 C CA . GLY A 1 634 ? -26.440 13.885 -29.661 1.00 70.27 634 GLY A CA 1
ATOM 4617 C C . GLY A 1 634 ? -27.135 15.200 -29.413 1.00 71.77 634 GLY A C 1
ATOM 4618 O O . GLY A 1 634 ? -27.001 16.175 -30.146 1.00 74.31 634 GLY A O 1
ATOM 4619 N N . ILE A 1 635 ? -27.859 15.205 -28.302 1.00 71.48 635 ILE A N 1
ATOM 4620 C CA . ILE A 1 635 ? -28.850 16.212 -27.999 1.00 71.82 635 ILE A CA 1
ATOM 4621 C C . ILE A 1 635 ? -28.684 16.484 -26.533 1.00 68.20 635 ILE A C 1
ATOM 4622 O O . ILE A 1 635 ? -28.592 15.549 -25.771 1.00 63.27 635 ILE A O 1
ATOM 4627 N N . ALA A 1 636 ? -28.565 17.751 -26.150 1.00 75.39 636 ALA A N 1
ATOM 4628 C CA . ALA A 1 636 ? -28.508 18.145 -24.742 1.00 77.39 636 ALA A CA 1
ATOM 4629 C C . ALA A 1 636 ? -29.361 19.364 -24.508 1.00 83.70 636 ALA A C 1
ATOM 4630 O O . ALA A 1 636 ? -29.068 20.417 -25.043 1.00 94.53 636 ALA A O 1
ATOM 4632 N N . GLY A 1 637 ? -30.388 19.247 -23.684 1.00 82.81 637 GLY A N 1
ATOM 4633 C CA . GLY A 1 637 ? -31.191 20.407 -23.345 1.00 91.51 637 GLY A CA 1
ATOM 4634 C C . GLY A 1 637 ? -30.984 20.902 -21.925 1.00 93.84 637 GLY A C 1
ATOM 4635 O O . GLY A 1 637 ? -29.957 20.661 -21.303 1.00 93.95 637 GLY A O 1
ATOM 4636 N N . GLY A 1 638 ? -31.990 21.597 -21.418 1.00 90.55 638 GLY A N 1
ATOM 4637 C CA . GLY A 1 638 ? -32.070 21.981 -20.029 1.00 80.34 638 GLY A CA 1
ATOM 4638 C C . GLY A 1 638 ? -33.565 22.006 -19.829 1.00 82.15 638 GLY A C 1
ATOM 4639 O O . GLY A 1 638 ? -34.324 22.084 -20.808 1.00 84.46 638 GLY A O 1
ATOM 4640 N N . TYR A 1 639 ? -34.014 21.924 -18.586 1.00 84.44 639 TYR A N 1
ATOM 4641 C CA . TYR A 1 639 ? -35.449 21.869 -18.363 1.00 95.21 639 TYR A CA 1
ATOM 4642 C C . TYR A 1 639 ? -35.898 22.538 -17.063 1.00 111.04 639 TYR A C 1
ATOM 4643 O O . TYR A 1 639 ? -35.099 22.734 -16.136 1.00 109.91 639 TYR A O 1
ATOM 4652 N N . GLY A 1 640 ? -37.177 22.913 -17.033 1.00 121.69 640 GLY A N 1
ATOM 4653 C CA . GLY A 1 640 ? -37.812 23.426 -15.836 1.00 128.50 640 GLY A CA 1
ATOM 4654 C C . GLY A 1 640 ? -37.190 24.713 -15.342 1.00 135.66 640 GLY A C 1
ATOM 4655 O O . GLY A 1 640 ? -37.094 25.696 -16.083 1.00 135.69 640 GLY A O 1
ATOM 4656 N N . ARG A 1 641 ? -36.762 24.691 -14.079 1.00 139.35 641 ARG A N 1
ATOM 4657 C CA . ARG A 1 641 ? -36.208 25.860 -13.399 1.00 138.85 641 ARG A CA 1
ATOM 4658 C C . ARG A 1 641 ? -34.939 26.395 -14.060 1.00 137.31 641 ARG A C 1
ATOM 4659 O O . ARG A 1 641 ? -34.520 27.517 -13.789 1.00 140.87 641 ARG A O 1
ATOM 4661 N N . THR A 1 642 ? -34.331 25.585 -14.919 1.00 132.33 642 THR A N 1
ATOM 4662 C CA . THR A 1 642 ? -33.155 26.006 -15.667 1.00 127.28 642 THR A CA 1
ATOM 4663 C C . THR A 1 642 ? -33.281 25.629 -17.131 1.00 129.78 642 THR A C 1
ATOM 4664 O O . THR A 1 642 ? -33.337 24.446 -17.455 1.00 135.37 642 THR A O 1
ATOM 4668 N N . LYS A 1 643 ? -33.313 26.622 -18.016 1.00 126.46 643 LYS A N 1
ATOM 4669 C CA . LYS A 1 643 ? -33.177 26.352 -19.442 1.00 123.76 643 LYS A CA 1
ATOM 4670 C C . LYS A 1 643 ? -31.689 26.293 -19.674 1.00 120.09 643 LYS A C 1
ATOM 4671 O O . LYS A 1 643 ? -30.939 26.548 -18.738 1.00 124.99 643 LYS A O 1
ATOM 4677 N N . GLU A 1 644 ? -31.234 26.011 -20.891 1.00 112.49 644 GLU A N 1
ATOM 4678 C CA . GLU A 1 644 ? -29.802 26.182 -21.131 1.00 110.15 644 GLU A CA 1
ATOM 4679 C C . GLU A 1 644 ? -28.842 25.347 -20.275 1.00 95.46 644 GLU A C 1
ATOM 4680 O O . GLU A 1 644 ? -28.322 25.847 -19.288 1.00 99.28 644 GLU A O 1
ATOM 4686 N N . ILE A 1 645 ? -28.664 24.076 -20.600 1.00 82.00 645 ILE A N 1
ATOM 4687 C CA . ILE A 1 645 ? -27.642 23.276 -19.935 1.00 74.57 645 ILE A CA 1
ATOM 4688 C C . ILE A 1 645 ? -26.297 24.027 -19.847 1.00 71.22 645 ILE A C 1
ATOM 4689 O O . ILE A 1 645 ? -25.880 24.715 -20.773 1.00 72.72 645 ILE A O 1
ATOM 4694 N N . PRO A 1 646 ? -25.609 23.884 -18.716 1.00 65.89 646 PRO A N 1
ATOM 4695 C CA . PRO A 1 646 ? -24.580 24.797 -18.256 1.00 73.06 646 PRO A CA 1
ATOM 4696 C C . PRO A 1 646 ? -23.542 25.321 -19.211 1.00 85.92 646 PRO A C 1
ATOM 4697 O O . PRO A 1 646 ? -23.583 26.554 -19.299 1.00 103.75 646 PRO A O 1
ATOM 4701 N N . PHE A 1 647 ? -22.949 24.516 -20.078 1.00 74.47 647 PHE A N 1
ATOM 4702 C CA . PHE A 1 647 ? -21.636 24.732 -20.732 1.00 76.06 647 PHE A CA 1
ATOM 4703 C C . PHE A 1 647 ? -20.432 24.111 -20.092 1.00 82.59 647 PHE A C 1
ATOM 4704 O O . PHE A 1 647 ? -19.443 23.895 -20.792 1.00 90.44 647 PHE A O 1
ATOM 4712 N N . PHE A 1 648 ? -20.468 23.693 -18.848 1.00 84.26 648 PHE A N 1
ATOM 4713 C CA . PHE A 1 648 ? -19.331 22.880 -18.449 1.00 86.25 648 PHE A CA 1
ATOM 4714 C C . PHE A 1 648 ? -19.764 21.440 -18.691 1.00 85.00 648 PHE A C 1
ATOM 4715 O O . PHE A 1 648 ? -18.944 20.525 -18.737 1.00 86.12 648 PHE A O 1
ATOM 4723 N N . GLU A 1 649 ? -21.073 21.277 -18.883 1.00 80.95 649 GLU A N 1
ATOM 4724 C CA . GLU A 1 649 ? -21.637 20.048 -19.384 1.00 85.62 649 GLU A CA 1
ATOM 4725 C C . GLU A 1 649 ? -22.143 20.519 -20.708 1.00 88.89 649 GLU A C 1
ATOM 4726 O O . GLU A 1 649 ? -23.155 21.201 -20.765 1.00 98.83 649 GLU A O 1
ATOM 4732 N N . ASN A 1 650 ? -21.455 20.157 -21.777 1.00 82.73 650 ASN A N 1
ATOM 4733 C CA . ASN A 1 650 ? -21.765 20.676 -23.097 1.00 80.12 650 ASN A CA 1
ATOM 4734 C C . ASN A 1 650 ? -21.134 19.650 -23.977 1.00 83.65 650 ASN A C 1
ATOM 4735 O O . ASN A 1 650 ? -20.186 19.004 -23.550 1.00 90.50 650 ASN A O 1
ATOM 4740 N N . PHE A 1 651 ? -21.583 19.525 -25.218 1.00 78.99 651 PHE A N 1
ATOM 4741 C CA . PHE A 1 651 ? -20.894 18.649 -26.155 1.00 68.88 651 PHE A CA 1
ATOM 4742 C C . PHE A 1 651 ? -19.650 19.372 -26.638 1.00 60.86 651 PHE A C 1
ATOM 4743 O O . PHE A 1 651 ? -19.674 20.571 -26.821 1.00 65.42 651 PHE A O 1
ATOM 4751 N N . TYR A 1 652 ? -18.535 18.679 -26.741 1.00 57.90 652 TYR A N 1
ATOM 4752 C CA . TYR A 1 652 ? -17.355 19.282 -27.335 1.00 72.18 652 TYR A CA 1
ATOM 4753 C C . TYR A 1 652 ? -17.017 18.695 -28.736 1.00 79.84 652 TYR A C 1
ATOM 4754 O O . TYR A 1 652 ? -17.733 17.831 -29.248 1.00 80.69 652 TYR A O 1
ATOM 4763 N N . GLY A 1 653 ? -15.946 19.133 -29.376 1.00 75.48 653 GLY A N 1
ATOM 4764 C CA . GLY A 1 653 ? -15.795 18.715 -30.753 1.00 78.71 653 GLY A CA 1
ATOM 4765 C C . GLY A 1 653 ? -14.379 18.599 -31.255 1.00 87.46 653 GLY A C 1
ATOM 4766 O O . GLY A 1 653 ? -13.434 18.720 -30.485 1.00 99.18 653 GLY A O 1
ATOM 4767 N N . GLY A 1 654 ? -14.233 18.290 -32.540 1.00 82.47 654 GLY A N 1
ATOM 4768 C CA . GLY A 1 654 ? -12.924 18.146 -33.159 1.00 82.86 654 GLY A CA 1
ATOM 4769 C C . GLY A 1 654 ? -12.108 16.990 -32.605 1.00 84.46 654 GLY A C 1
ATOM 4770 O O . GLY A 1 654 ? -12.601 16.197 -31.794 1.00 83.84 654 GLY A O 1
ATOM 4771 N N . GLY A 1 655 ? -10.855 16.890 -33.040 1.00 88.58 655 GLY A N 1
ATOM 4772 C CA . GLY A 1 655 ? -9.959 15.861 -32.534 1.00 94.04 655 GLY A CA 1
ATOM 4773 C C . GLY A 1 655 ? -10.338 14.454 -32.962 1.00 97.08 655 GLY A C 1
ATOM 4774 O O . GLY A 1 655 ? -11.351 14.264 -33.632 1.00 99.65 655 GLY A O 1
ATOM 4775 N N . LEU A 1 656 ? -9.541 13.466 -32.555 1.00 97.77 656 LEU A N 1
ATOM 4776 C CA . LEU A 1 656 ? -9.742 12.087 -32.996 1.00 103.20 656 LEU A CA 1
ATOM 4777 C C . LEU A 1 656 ? -11.106 11.524 -32.640 1.00 105.65 656 LEU A C 1
ATOM 4778 O O . LEU A 1 656 ? -11.631 10.662 -33.352 1.00 113.46 656 LEU A O 1
ATOM 4783 N N . GLY A 1 657 ? -11.685 11.994 -31.544 1.00 98.92 657 GLY A N 1
ATOM 4784 C CA . GLY A 1 657 ? -13.011 11.543 -31.171 1.00 98.17 657 GLY A CA 1
ATOM 4785 C C . GLY A 1 657 ? -14.087 11.812 -32.220 1.00 99.05 657 GLY A C 1
ATOM 4786 O O . GLY A 1 657 ? -15.029 11.018 -32.359 1.00 97.92 657 GLY A O 1
ATOM 4787 N N . SER A 1 658 ? -13.948 12.926 -32.951 1.00 98.03 658 SER A N 1
ATOM 4788 C CA . SER A 1 658 ? -14.980 13.394 -33.895 1.00 95.89 658 SER A CA 1
ATOM 4789 C C . SER A 1 658 ? -14.515 13.711 -35.330 1.00 90.26 658 SER A C 1
ATOM 4790 O O . SER A 1 658 ? -14.849 12.993 -36.264 1.00 94.40 658 SER A O 1
ATOM 4793 N N . VAL A 1 659 ? -13.772 14.793 -35.520 1.00 83.60 659 VAL A N 1
ATOM 4794 C CA . VAL A 1 659 ? -13.206 15.054 -36.835 1.00 83.67 659 VAL A CA 1
ATOM 4795 C C . VAL A 1 659 ? -11.703 15.189 -36.732 1.00 81.24 659 VAL A C 1
ATOM 4796 O O . VAL A 1 659 ? -11.209 16.172 -36.194 1.00 81.03 659 VAL A O 1
ATOM 4800 N N . ARG A 1 660 ? -10.960 14.252 -37.300 1.00 68.88 660 ARG A N 1
ATOM 4801 C CA . ARG A 1 660 ? -9.521 14.350 -37.182 1.00 82.68 660 ARG A CA 1
ATOM 4802 C C . ARG A 1 660 ? -9.136 15.606 -37.931 1.00 71.28 660 ARG A C 1
ATOM 4803 O O . ARG A 1 660 ? -9.940 16.141 -38.696 1.00 76.43 660 ARG A O 1
ATOM 4811 N N . GLY A 1 661 ? -7.956 16.128 -37.653 1.00 84.58 661 GLY A N 1
ATOM 4812 C CA . GLY A 1 661 ? -7.486 17.312 -38.345 1.00 86.57 661 GLY A CA 1
ATOM 4813 C C . GLY A 1 661 ? -7.819 18.646 -37.684 1.00 85.29 661 GLY A C 1
ATOM 4814 O O . GLY A 1 661 ? -7.099 19.615 -37.881 1.00 73.87 661 GLY A O 1
ATOM 4815 N N . TYR A 1 662 ? -8.864 18.687 -36.863 1.00 83.14 662 TYR A N 1
ATOM 4816 C CA . TYR A 1 662 ? -9.158 19.890 -36.105 1.00 85.91 662 TYR A CA 1
ATOM 4817 C C . TYR A 1 662 ? -8.588 19.697 -34.721 1.00 101.08 662 TYR A C 1
ATOM 4818 O O . TYR A 1 662 ? -8.169 18.586 -34.402 1.00 109.06 662 TYR A O 1
ATOM 4827 N N . GLU A 1 663 ? -8.613 20.727 -33.871 1.00 104.03 663 GLU A N 1
ATOM 4828 C CA . GLU A 1 663 ? -8.009 20.538 -32.562 1.00 105.71 663 GLU A CA 1
ATOM 4829 C C . GLU A 1 663 ? -9.113 19.966 -31.702 1.00 101.28 663 GLU A C 1
ATOM 4830 O O . GLU A 1 663 ? -10.269 19.944 -32.126 1.00 102.85 663 GLU A O 1
ATOM 4836 N N . SER A 1 664 ? -8.803 19.575 -30.476 1.00 94.48 664 SER A N 1
ATOM 4837 C CA . SER A 1 664 ? -9.849 18.968 -29.679 1.00 89.56 664 SER A CA 1
ATOM 4838 C C . SER A 1 664 ? -10.664 20.044 -28.978 1.00 80.83 664 SER A C 1
ATOM 4839 O O . SER A 1 664 ? -10.121 20.872 -28.251 1.00 76.91 664 SER A O 1
ATOM 4842 N N . GLY A 1 665 ? -11.969 20.021 -29.226 1.00 80.71 665 GLY A N 1
ATOM 4843 C CA . GLY A 1 665 ? -12.934 20.899 -28.586 1.00 82.53 665 GLY A CA 1
ATOM 4844 C C . GLY A 1 665 ? -13.260 22.041 -29.507 1.00 86.28 665 GLY A C 1
ATOM 4845 O O . GLY A 1 665 ? -14.372 22.567 -29.456 1.00 86.44 665 GLY A O 1
ATOM 4846 N N . THR A 1 666 ? -12.316 22.327 -30.409 1.00 83.82 666 THR A N 1
ATOM 4847 C CA . THR A 1 666 ? -12.326 23.497 -31.281 1.00 80.52 666 THR A CA 1
ATOM 4848 C C . THR A 1 666 ? -13.616 23.642 -32.044 1.00 72.74 666 THR A C 1
ATOM 4849 O O . THR A 1 666 ? -14.167 24.733 -32.163 1.00 73.73 666 THR A O 1
ATOM 4853 N N . LEU A 1 667 ? -14.099 22.524 -32.553 1.00 65.34 667 LEU A N 1
ATOM 4854 C CA . LEU A 1 667 ? -15.371 22.500 -33.236 1.00 70.08 667 LEU A CA 1
ATOM 4855 C C . LEU A 1 667 ? -16.431 23.123 -32.329 1.00 77.82 667 LEU A C 1
ATOM 4856 O O . LEU A 1 667 ? -16.385 22.956 -31.100 1.00 80.18 667 LEU A O 1
ATOM 4861 N N . GLY A 1 668 ? -17.360 23.864 -32.936 1.00 82.14 668 GLY A N 1
ATOM 4862 C CA . GLY A 1 668 ? -18.395 24.598 -32.219 1.00 86.17 668 GLY A CA 1
ATOM 4863 C C . GLY A 1 668 ? -18.157 26.106 -32.137 1.00 91.94 668 GLY A C 1
ATOM 4864 O O . GLY A 1 668 ? -17.149 26.613 -32.656 1.00 96.64 668 GLY A O 1
ATOM 4865 N N . PRO A 1 669 ? -19.104 26.842 -31.511 1.00 89.04 669 PRO A N 1
ATOM 4866 C CA . PRO A 1 669 ? -18.992 28.285 -31.289 1.00 88.03 669 PRO A CA 1
ATOM 4867 C C . PRO A 1 669 ? -17.775 28.670 -30.475 1.00 87.21 669 PRO A C 1
ATOM 4868 O O . PRO A 1 669 ? -17.489 28.071 -29.457 1.00 95.15 669 PRO A O 1
ATOM 4872 N N . LYS A 1 670 ? -17.041 29.660 -30.944 1.00 81.58 670 LYS A N 1
ATOM 4873 C CA . LYS A 1 670 ? -15.864 30.108 -30.237 1.00 81.87 670 LYS A CA 1
ATOM 4874 C C . LYS A 1 670 ? -15.884 31.646 -30.167 1.00 85.29 670 LYS A C 1
ATOM 4875 O O . LYS A 1 670 ? -16.463 32.315 -31.031 1.00 87.06 670 LYS A O 1
ATOM 4881 N N . VAL A 1 671 ? -15.291 32.194 -29.110 1.00 81.93 671 VAL A N 1
ATOM 4882 C CA . VAL A 1 671 ? -15.302 33.620 -28.843 1.00 81.95 671 VAL A CA 1
ATOM 4883 C C . VAL A 1 671 ? -13.950 33.983 -28.243 1.00 92.28 671 VAL A C 1
ATOM 4884 O O . VAL A 1 671 ? -13.319 33.173 -27.578 1.00 97.19 671 VAL A O 1
ATOM 4888 N N . TYR A 1 672 ? -13.482 35.195 -28.487 1.00 99.97 672 TYR A N 1
ATOM 4889 C CA . TYR A 1 672 ? -12.249 35.627 -27.864 1.00 102.71 672 TYR A CA 1
ATOM 4890 C C . TYR A 1 672 ? -12.498 36.026 -26.407 1.00 113.79 672 TYR A C 1
ATOM 4891 O O . TYR A 1 672 ? -13.594 36.494 -26.048 1.00 112.86 672 TYR A O 1
ATOM 4900 N N . ASP A 1 673 ? -11.474 35.845 -25.573 1.00 124.11 673 ASP A N 1
ATOM 4901 C CA . ASP A 1 673 ? -11.410 36.477 -24.250 1.00 132.65 673 ASP A CA 1
ATOM 4902 C C . ASP A 1 673 ? -10.244 37.480 -24.213 1.00 149.87 673 ASP A C 1
ATOM 4903 O O . ASP A 1 673 ? -9.563 37.699 -25.225 1.00 152.12 673 ASP A O 1
ATOM 4905 N N . GLU A 1 674 ? -9.999 38.070 -23.042 1.00 157.74 674 GLU A N 1
ATOM 4906 C CA . GLU A 1 674 ? -8.888 39.005 -22.882 1.00 159.04 674 GLU A CA 1
ATOM 4907 C C . GLU A 1 674 ? -7.605 38.204 -22.973 1.00 164.49 674 GLU A C 1
ATOM 4908 O O . GLU A 1 674 ? -7.636 36.989 -23.190 1.00 163.07 674 GLU A O 1
ATOM 4910 N N . TYR A 1 675 ? -6.477 38.885 -22.830 1.00 171.74 675 TYR A N 1
ATOM 4911 C CA . TYR A 1 675 ? -5.179 38.242 -22.993 1.00 178.07 675 TYR A CA 1
ATOM 4912 C C . TYR A 1 675 ? -5.068 37.543 -24.359 1.00 182.32 675 TYR A C 1
ATOM 4913 O O . TYR A 1 675 ? -4.352 36.546 -24.503 1.00 184.69 675 TYR A O 1
ATOM 4915 N N . GLY A 1 676 ? -5.790 38.078 -25.346 1.00 180.97 676 GLY A N 1
ATOM 4916 C CA . GLY A 1 676 ? -5.744 37.604 -26.721 1.00 176.28 676 GLY A CA 1
ATOM 4917 C C . GLY A 1 676 ? -6.051 36.130 -26.908 1.00 167.96 676 GLY A C 1
ATOM 4918 O O . GLY A 1 676 ? -5.523 35.487 -27.820 1.00 169.54 676 GLY A O 1
ATOM 4919 N N . GLU A 1 677 ? -6.913 35.591 -26.052 1.00 156.83 677 GLU A N 1
ATOM 4920 C CA . GLU A 1 677 ? -7.167 34.157 -26.058 1.00 143.04 677 GLU A CA 1
ATOM 4921 C C . GLU A 1 677 ? -8.482 33.795 -26.751 1.00 131.03 677 GLU A C 1
ATOM 4922 O O . GLU A 1 677 ? -9.505 34.463 -26.568 1.00 130.54 677 GLU A O 1
ATOM 4924 N N . LYS A 1 678 ? -8.432 32.740 -27.561 1.00 117.72 678 LYS A N 1
ATOM 4925 C CA . LYS A 1 678 ? -9.625 32.183 -28.189 1.00 105.17 678 LYS A CA 1
ATOM 4926 C C . LYS A 1 678 ? -10.054 30.885 -27.494 1.00 98.38 678 LYS A C 1
ATOM 4927 O O . LYS A 1 678 ? -9.321 29.891 -27.458 1.00 96.87 678 LYS A O 1
ATOM 4933 N N . ILE A 1 679 ? -11.247 30.900 -26.921 1.00 93.55 679 ILE A N 1
ATOM 4934 C CA . ILE A 1 679 ? -11.709 29.732 -26.210 1.00 89.51 679 ILE A CA 1
ATOM 4935 C C . ILE A 1 679 ? -12.930 29.167 -26.928 1.00 88.71 679 ILE A C 1
ATOM 4936 O O . ILE A 1 679 ? -13.484 29.806 -27.817 1.00 79.96 679 ILE A O 1
ATOM 4941 N N . SER A 1 680 ? -13.418 28.013 -26.484 1.00 95.78 680 SER A N 1
ATOM 4942 C CA . SER A 1 680 ? -14.564 27.415 -27.162 1.00 91.25 680 SER A CA 1
ATOM 4943 C C . SER A 1 680 ? -15.609 26.869 -26.218 1.00 81.81 680 SER A C 1
ATOM 4944 O O . SER A 1 680 ? -15.321 26.226 -25.210 1.00 78.75 680 SER A O 1
ATOM 4947 N N . TYR A 1 681 ? -16.836 27.173 -26.584 1.00 78.97 681 TYR A N 1
ATOM 4948 C CA . TYR A 1 681 ? -17.985 26.914 -25.769 1.00 80.86 681 TYR A CA 1
ATOM 4949 C C . TYR A 1 681 ? -18.370 25.471 -25.909 1.00 83.05 681 TYR A C 1
ATOM 4950 O O . TYR A 1 681 ? -18.762 24.811 -24.925 1.00 83.36 681 TYR A O 1
ATOM 4959 N N . GLY A 1 682 ? -18.246 24.987 -27.143 1.00 84.38 682 GLY A N 1
ATOM 4960 C CA . GLY A 1 682 ? -18.887 23.744 -27.534 1.00 83.99 682 GLY A CA 1
ATOM 4961 C C . GLY A 1 682 ? -20.368 24.042 -27.645 1.00 79.75 682 GLY A C 1
ATOM 4962 O O . GLY A 1 682 ? -20.740 25.207 -27.781 1.00 90.07 682 GLY A O 1
ATOM 4963 N N . GLY A 1 683 ? -21.217 23.026 -27.564 1.00 66.52 683 GLY A N 1
ATOM 4964 C CA . GLY A 1 683 ? -22.638 23.248 -27.744 1.00 56.81 683 GLY A CA 1
ATOM 4965 C C . GLY A 1 683 ? -23.583 22.110 -27.405 1.00 63.64 683 GLY A C 1
ATOM 4966 O O . GLY A 1 683 ? -23.169 21.034 -26.958 1.00 59.16 683 GLY A O 1
ATOM 4967 N N . ASN A 1 684 ? -24.873 22.348 -27.627 1.00 64.08 684 ASN A N 1
ATOM 4968 C CA . ASN A 1 684 ? -25.920 21.436 -27.168 1.00 56.55 684 ASN A CA 1
ATOM 4969 C C . ASN A 1 684 ? -26.439 20.396 -28.181 1.00 57.40 684 ASN A C 1
ATOM 4970 O O . ASN A 1 684 ? -27.413 19.701 -27.909 1.00 64.50 684 ASN A O 1
ATOM 4975 N N . LYS A 1 685 ? -25.839 20.336 -29.366 1.00 70.49 685 LYS A N 1
ATOM 4976 C CA . LYS A 1 685 ? -26.208 19.343 -30.366 1.00 59.41 685 LYS A CA 1
ATOM 4977 C C . LYS A 1 685 ? -24.944 18.808 -31.016 1.00 71.04 685 LYS A C 1
ATOM 4978 O O . LYS A 1 685 ? -23.949 19.519 -31.180 1.00 69.66 685 LYS A O 1
ATOM 4984 N N . LYS A 1 686 ? -24.980 17.534 -31.365 1.00 70.05 686 LYS A N 1
ATOM 4985 C CA . LYS A 1 686 ? -23.793 16.848 -31.829 1.00 67.58 686 LYS A CA 1
ATOM 4986 C C . LYS A 1 686 ? -24.139 16.081 -33.095 1.00 69.34 686 LYS A C 1
ATOM 4987 O O . LYS A 1 686 ? -25.147 15.376 -33.177 1.00 73.28 686 LYS A O 1
ATOM 4993 N N . ALA A 1 687 ? -23.318 16.211 -34.110 1.00 67.47 687 ALA A N 1
ATOM 4994 C CA . ALA A 1 687 ? -23.465 15.266 -35.183 1.00 73.54 687 ALA A CA 1
ATOM 4995 C C . ALA A 1 687 ? -22.106 14.918 -35.730 1.00 79.69 687 ALA A C 1
ATOM 4996 O O . ALA A 1 687 ? -21.232 15.773 -35.880 1.00 77.32 687 ALA A O 1
ATOM 4998 N N . ASN A 1 688 ? -21.940 13.636 -36.005 1.00 88.00 688 ASN A N 1
ATOM 4999 C CA . ASN A 1 688 ? -20.680 13.103 -36.442 1.00 92.53 688 ASN A CA 1
ATOM 5000 C C . ASN A 1 688 ? -20.933 11.924 -37.325 1.00 90.56 688 ASN A C 1
ATOM 5001 O O . ASN A 1 688 ? -21.871 11.167 -37.097 1.00 91.92 688 ASN A O 1
ATOM 5006 N N . VAL A 1 689 ? -20.112 11.764 -38.348 1.00 88.86 689 VAL A N 1
ATOM 5007 C CA . VAL A 1 689 ? -20.235 10.604 -39.209 1.00 82.34 689 VAL A CA 1
ATOM 5008 C C . VAL A 1 689 ? -18.898 10.339 -39.851 1.00 77.45 689 VAL A C 1
ATOM 5009 O O . VAL A 1 689 ? -18.088 11.235 -40.012 1.00 72.51 689 VAL A O 1
ATOM 5013 N N . SER A 1 690 ? -18.637 9.096 -40.195 1.00 83.42 690 SER A N 1
ATOM 5014 C CA . SER A 1 690 ? -17.360 8.813 -40.812 1.00 98.50 690 SER A CA 1
ATOM 5015 C C . SER A 1 690 ? -17.424 7.682 -41.836 1.00 106.50 690 SER A C 1
ATOM 5016 O O . SER A 1 690 ? -18.453 7.011 -42.006 1.00 108.45 690 SER A O 1
ATOM 5019 N N . ALA A 1 691 ? -16.292 7.479 -42.497 1.00 107.34 691 ALA A N 1
ATOM 5020 C CA . ALA A 1 691 ? -16.100 6.357 -43.378 1.00 105.22 691 ALA A CA 1
ATOM 5021 C C . ALA A 1 691 ? -14.649 5.904 -43.238 1.00 112.03 691 ALA A C 1
ATOM 5022 O O . ALA A 1 691 ? -13.731 6.721 -43.314 1.00 83.22 691 ALA A O 1
ATOM 5024 N N . GLU A 1 692 ? -14.428 4.611 -43.043 1.00 84.43 692 GLU A N 1
ATOM 5025 C CA . GLU A 1 692 ? -13.063 4.117 -42.956 1.00 96.01 692 GLU A CA 1
ATOM 5026 C C . GLU A 1 692 ? -12.782 3.000 -43.944 1.00 94.23 692 GLU A C 1
ATOM 5027 O O . GLU A 1 692 ? -13.664 2.243 -44.328 1.00 95.20 692 GLU A O 1
ATOM 5033 N N . LEU A 1 693 ? -11.538 2.907 -44.372 1.00 90.69 693 LEU A N 1
ATOM 5034 C CA . LEU A 1 693 ? -11.124 1.787 -45.150 1.00 94.24 693 LEU A CA 1
ATOM 5035 C C . LEU A 1 693 ? -9.959 1.271 -44.370 1.00 93.83 693 LEU A C 1
ATOM 5036 O O . LEU A 1 693 ? -8.964 1.954 -44.189 1.00 103.94 693 LEU A O 1
ATOM 5041 N N . LEU A 1 694 ? -10.109 0.070 -43.848 1.00 103.88 694 LEU A N 1
ATOM 5042 C CA . LEU A 1 694 ? -9.068 -0.492 -43.027 1.00 107.21 694 LEU A CA 1
ATOM 5043 C C . LEU A 1 694 ? -8.500 -1.725 -43.701 1.00 116.43 694 LEU A C 1
ATOM 5044 O O . LEU A 1 694 ? -9.176 -2.412 -44.461 1.00 123.60 694 LEU A O 1
ATOM 5049 N N . PHE A 1 695 ? -7.259 -2.026 -43.368 1.00 118.23 695 PHE A N 1
ATOM 5050 C CA . PHE A 1 695 ? -6.474 -2.999 -44.103 1.00 124.27 695 PHE A CA 1
ATOM 5051 C C . PHE A 1 695 ? -5.174 -3.145 -43.343 1.00 129.80 695 PHE A C 1
ATOM 5052 O O . PHE A 1 695 ? -4.755 -2.223 -42.662 1.00 100.45 695 PHE A O 1
ATOM 5060 N N . PRO A 1 696 ? -4.559 -4.328 -43.412 1.00 106.20 696 PRO A N 1
ATOM 5061 C CA . PRO A 1 696 ? -3.385 -4.647 -42.601 1.00 106.56 696 PRO A CA 1
ATOM 5062 C C . PRO A 1 696 ? -2.164 -3.960 -43.137 1.00 125.02 696 PRO A C 1
ATOM 5063 O O . PRO A 1 696 ? -2.284 -3.149 -44.032 1.00 108.45 696 PRO A O 1
ATOM 5067 N N . MET A 1 697 ? -0.997 -4.326 -42.628 1.00 125.66 697 MET A N 1
ATOM 5068 C CA . MET A 1 697 ? 0.259 -3.768 -43.100 1.00 128.64 697 MET A CA 1
ATOM 5069 C C . MET A 1 697 ? 0.393 -4.123 -44.579 1.00 137.04 697 MET A C 1
ATOM 5070 O O . MET A 1 697 ? -0.449 -4.844 -45.108 1.00 138.33 697 MET A O 1
ATOM 5075 N N . PRO A 1 698 ? 1.470 -3.678 -45.267 1.00 142.41 698 PRO A N 1
ATOM 5076 C CA . PRO A 1 698 ? 1.497 -4.059 -46.685 1.00 147.25 698 PRO A CA 1
ATOM 5077 C C . PRO A 1 698 ? 1.917 -5.512 -46.825 1.00 151.08 698 PRO A C 1
ATOM 5078 O O . PRO A 1 698 ? 2.787 -5.908 -47.591 1.00 154.44 698 PRO A O 1
ATOM 5082 N N . GLY A 1 699 ? 1.228 -6.299 -46.027 1.00 154.37 699 GLY A N 1
ATOM 5083 C CA . GLY A 1 699 ? 1.300 -7.728 -45.948 1.00 163.05 699 GLY A CA 1
ATOM 5084 C C . GLY A 1 699 ? 2.395 -8.232 -45.031 1.00 170.23 699 GLY A C 1
ATOM 5085 O O . GLY A 1 699 ? 3.485 -7.661 -45.022 1.00 169.19 699 GLY A O 1
ATOM 5086 N N . ALA A 1 700 ? 2.146 -9.310 -44.283 1.00 178.53 700 ALA A N 1
ATOM 5087 C CA . ALA A 1 700 ? 0.785 -9.749 -43.911 1.00 181.68 700 ALA A CA 1
ATOM 5088 C C . ALA A 1 700 ? -0.214 -10.113 -45.028 1.00 189.80 700 ALA A C 1
ATOM 5089 O O . ALA A 1 700 ? -0.016 -11.106 -45.736 1.00 197.20 700 ALA A O 1
ATOM 5091 N N . LYS A 1 701 ? -1.270 -9.295 -45.135 1.00 188.56 701 LYS A N 1
ATOM 5092 C CA . LYS A 1 701 ? -2.475 -9.469 -45.975 1.00 190.71 701 LYS A CA 1
ATOM 5093 C C . LYS A 1 701 ? -3.583 -10.235 -45.272 1.00 189.33 701 LYS A C 1
ATOM 5094 O O . LYS A 1 701 ? -4.713 -10.311 -45.756 1.00 188.23 701 LYS A O 1
ATOM 5096 N N . ASP A 1 702 ? -3.257 -10.792 -44.120 1.00 191.49 702 ASP A N 1
ATOM 5097 C CA . ASP A 1 702 ? -4.271 -11.240 -43.196 1.00 192.31 702 ASP A CA 1
ATOM 5098 C C . ASP A 1 702 ? -3.868 -10.672 -41.851 1.00 182.81 702 ASP A C 1
ATOM 5099 O O . ASP A 1 702 ? -4.512 -9.765 -41.320 1.00 174.47 702 ASP A O 1
ATOM 5101 N N . ALA A 1 703 ? -2.745 -11.192 -41.358 1.00 182.04 703 ALA A N 1
ATOM 5102 C CA . ALA A 1 703 ? -2.273 -10.986 -39.998 1.00 177.79 703 ALA A CA 1
ATOM 5103 C C . ALA A 1 703 ? -2.179 -9.523 -39.606 1.00 173.09 703 ALA A C 1
ATOM 5104 O O . ALA A 1 703 ? -1.653 -8.685 -40.343 1.00 177.96 703 ALA A O 1
ATOM 5106 N N . ARG A 1 704 ? -2.733 -9.206 -38.446 1.00 159.81 704 ARG A N 1
ATOM 5107 C CA . ARG A 1 704 ? -2.587 -7.866 -37.951 1.00 151.38 704 ARG A CA 1
ATOM 5108 C C . ARG A 1 704 ? -2.268 -7.835 -36.466 1.00 144.65 704 ARG A C 1
ATOM 5109 O O . ARG A 1 704 ? -3.025 -8.351 -35.664 1.00 137.59 704 ARG A O 1
ATOM 5117 N N . THR A 1 705 ? -1.100 -7.295 -36.128 1.00 150.44 705 THR A N 1
ATOM 5118 C CA . THR A 1 705 ? -0.838 -6.672 -34.825 1.00 150.62 705 THR A CA 1
ATOM 5119 C C . THR A 1 705 ? -0.965 -5.128 -34.932 1.00 130.05 705 THR A C 1
ATOM 5120 O O . THR A 1 705 ? -0.835 -4.402 -33.948 1.00 124.33 705 THR A O 1
ATOM 5124 N N . VAL A 1 706 ? -1.229 -4.652 -36.153 1.00 129.86 706 VAL A N 1
ATOM 5125 C CA . VAL A 1 706 ? -1.218 -3.237 -36.537 1.00 118.08 706 VAL A CA 1
ATOM 5126 C C . VAL A 1 706 ? -2.279 -3.041 -37.615 1.00 117.04 706 VAL A C 1
ATOM 5127 O O . VAL A 1 706 ? -2.460 -3.920 -38.440 1.00 126.13 706 VAL A O 1
ATOM 5131 N N . ARG A 1 707 ? -2.963 -1.911 -37.667 1.00 92.54 707 ARG A N 1
ATOM 5132 C CA . ARG A 1 707 ? -3.946 -1.740 -38.723 1.00 111.14 707 ARG A CA 1
ATOM 5133 C C . ARG A 1 707 ? -3.893 -0.352 -39.322 1.00 117.40 707 ARG A C 1
ATOM 5134 O O . ARG A 1 707 ? -3.630 0.615 -38.616 1.00 121.57 707 ARG A O 1
ATOM 5142 N N . LEU A 1 708 ? -4.166 -0.253 -40.623 1.00 117.64 708 LEU A N 1
ATOM 5143 C CA . LEU A 1 708 ? -4.053 1.013 -41.332 1.00 107.76 708 LEU A CA 1
ATOM 5144 C C . LEU A 1 708 ? -5.380 1.501 -41.898 1.00 100.78 708 LEU A C 1
ATOM 5145 O O . LEU A 1 708 ? -6.267 0.728 -42.213 1.00 93.07 708 LEU A O 1
ATOM 5150 N N . SER A 1 709 ? -5.504 2.810 -42.023 1.00 102.53 709 SER A N 1
ATOM 5151 C CA . SER A 1 709 ? -6.779 3.419 -42.375 1.00 109.98 709 SER A CA 1
ATOM 5152 C C . SER A 1 709 ? -6.646 4.463 -43.468 1.00 109.58 709 SER A C 1
ATOM 5153 O O . SER A 1 709 ? -5.557 4.947 -43.765 1.00 109.79 709 SER A O 1
ATOM 5156 N N . LEU A 1 710 ? -7.776 4.773 -44.082 1.00 90.61 710 LEU A N 1
ATOM 5157 C CA . LEU A 1 710 ? -7.961 6.013 -44.798 1.00 90.84 710 LEU A CA 1
ATOM 5158 C C . LEU A 1 710 ? -9.368 6.454 -44.421 1.00 97.75 710 LEU A C 1
ATOM 5159 O O . LEU A 1 710 ? -10.313 5.709 -44.634 1.00 100.47 710 LEU A O 1
ATOM 5164 N N . PHE A 1 711 ? -9.515 7.657 -43.867 1.00 93.17 711 PHE A N 1
ATOM 5165 C CA . PHE A 1 711 ? -10.808 8.100 -43.333 1.00 93.70 711 PHE A CA 1
ATOM 5166 C C . PHE A 1 711 ? -11.322 9.349 -44.015 1.00 98.95 711 PHE A C 1
ATOM 5167 O O . PHE A 1 711 ? -10.546 10.109 -44.601 1.00 85.31 711 PHE A O 1
ATOM 5175 N N . ALA A 1 712 ? -12.639 9.525 -43.984 1.00 98.84 712 ALA A N 1
ATOM 5176 C CA . ALA A 1 712 ? -13.226 10.824 -44.242 1.00 98.08 712 ALA A CA 1
ATOM 5177 C C . ALA A 1 712 ? -14.333 11.064 -43.242 1.00 94.39 712 ALA A C 1
ATOM 5178 O O . ALA A 1 712 ? -15.366 10.396 -43.310 1.00 85.52 712 ALA A O 1
ATOM 5180 N N . ASP A 1 713 ? -14.152 12.074 -42.384 1.00 103.20 713 ASP A N 1
ATOM 5181 C CA . ASP A 1 713 ? -15.138 12.411 -41.343 1.00 106.66 713 ASP A CA 1
ATOM 5182 C C . ASP A 1 713 ? -15.715 13.828 -41.431 1.00 96.27 713 ASP A C 1
ATOM 5183 O O . ASP A 1 713 ? -15.014 14.805 -41.720 1.00 86.07 713 ASP A O 1
ATOM 5188 N N . ALA A 1 714 ? -17.028 13.900 -41.260 1.00 95.98 714 ALA A N 1
ATOM 5189 C CA . ALA A 1 714 ? -17.698 15.164 -41.124 1.00 99.33 714 ALA A CA 1
ATOM 5190 C C . ALA A 1 714 ? -18.445 15.195 -39.793 1.00 98.27 714 ALA A C 1
ATOM 5191 O O . ALA A 1 714 ? -19.474 14.531 -39.613 1.00 91.80 714 ALA A O 1
ATOM 5193 N N . GLY A 1 715 ? -17.927 15.992 -38.865 1.00 101.06 715 GLY A N 1
ATOM 5194 C CA . GLY A 1 715 ? -18.631 16.279 -37.634 1.00 95.94 715 GLY A CA 1
ATOM 5195 C C . GLY A 1 715 ? -19.185 17.681 -37.624 1.00 86.48 715 GLY A C 1
ATOM 5196 O O . GLY A 1 715 ? -18.835 18.502 -38.461 1.00 81.99 715 GLY A O 1
ATOM 5197 N N . SER A 1 716 ? -20.058 17.933 -36.663 1.00 85.59 716 SER A N 1
ATOM 5198 C CA . SER A 1 716 ? -20.581 19.253 -36.410 1.00 85.46 716 SER A CA 1
ATOM 5199 C C . SER A 1 716 ? -20.989 19.371 -34.930 1.00 85.60 716 SER A C 1
ATOM 5200 O O . SER A 1 716 ? -21.538 18.422 -34.342 1.00 88.39 716 SER A O 1
ATOM 5203 N N . VAL A 1 717 ? -20.739 20.526 -34.327 1.00 79.01 717 VAL A N 1
ATOM 5204 C CA . VAL A 1 717 ? -21.292 20.806 -33.009 1.00 76.35 717 VAL A CA 1
ATOM 5205 C C . VAL A 1 717 ? -21.876 22.212 -32.920 1.00 76.23 717 VAL A C 1
ATOM 5206 O O . VAL A 1 717 ? -21.162 23.223 -32.972 1.00 62.81 717 VAL A O 1
ATOM 5210 N N . TRP A 1 718 ? -23.183 22.261 -32.721 1.00 73.65 718 TRP A N 1
ATOM 5211 C CA . TRP A 1 718 ? -23.861 23.526 -32.727 1.00 75.56 718 TRP A CA 1
ATOM 5212 C C . TRP A 1 718 ? -24.744 23.856 -31.539 1.00 88.29 718 TRP A C 1
ATOM 5213 O O . TRP A 1 718 ? -24.956 23.065 -30.623 1.00 88.09 718 TRP A O 1
ATOM 5224 N N . ASP A 1 719 ? -25.281 25.064 -31.634 1.00 100.43 719 ASP A N 1
ATOM 5225 C CA . ASP A 1 719 ? -25.820 25.847 -30.535 1.00 98.01 719 ASP A CA 1
ATOM 5226 C C . ASP A 1 719 ? -27.208 26.351 -30.893 1.00 93.78 719 ASP A C 1
ATOM 5227 O O . ASP A 1 719 ? -28.189 26.125 -30.176 1.00 84.89 719 ASP A O 1
ATOM 5232 N N . GLY A 1 720 ? -27.247 27.127 -31.975 1.00 96.52 720 GLY A N 1
ATOM 5233 C CA . GLY A 1 720 ? -28.470 27.740 -32.438 1.00 95.11 720 GLY A CA 1
ATOM 5234 C C . GLY A 1 720 ? -28.580 29.093 -31.778 1.00 94.33 720 GLY A C 1
ATOM 5235 O O . GLY A 1 720 ? -29.675 29.627 -31.620 1.00 94.25 720 GLY A O 1
ATOM 5236 N N . ARG A 1 721 ? -27.430 29.626 -31.372 1.00 96.23 721 ARG A N 1
ATOM 5237 C CA . ARG A 1 721 ? -27.348 30.913 -30.694 1.00 97.67 721 ARG A CA 1
ATOM 5238 C C . ARG A 1 721 ? -26.611 31.847 -31.634 1.00 103.55 721 ARG A C 1
ATOM 5239 O O . ARG A 1 721 ? -26.145 31.402 -32.664 1.00 104.36 721 ARG A O 1
ATOM 5241 N N . THR A 1 722 ? -26.463 33.119 -31.277 1.00 111.62 722 THR A N 1
ATOM 5242 C CA . THR A 1 722 ? -25.943 34.107 -32.228 1.00 119.14 722 THR A CA 1
ATOM 5243 C C . THR A 1 722 ? -24.896 34.998 -31.598 1.00 117.38 722 THR A C 1
ATOM 5244 O O . THR A 1 722 ? -25.028 35.385 -30.448 1.00 115.06 722 THR A O 1
ATOM 5248 N N . TYR A 1 723 ? -23.858 35.328 -32.354 1.00 122.17 723 TYR A N 1
ATOM 5249 C CA . TYR A 1 723 ? -22.644 35.857 -31.742 1.00 128.56 723 TYR A CA 1
ATOM 5250 C C . TYR A 1 723 ? -22.113 37.154 -32.363 1.00 135.38 723 TYR A C 1
ATOM 5251 O O . TYR A 1 723 ? -21.863 37.216 -33.568 1.00 132.85 723 TYR A O 1
ATOM 5260 N N . THR A 1 724 ? -21.961 38.207 -31.558 1.00 143.05 724 THR A N 1
ATOM 5261 C CA . THR A 1 724 ? -21.418 39.438 -32.131 1.00 151.52 724 THR A CA 1
ATOM 5262 C C . THR A 1 724 ? -20.136 40.016 -31.483 1.00 155.51 724 THR A C 1
ATOM 5263 O O . THR A 1 724 ? -19.055 39.772 -31.996 1.00 158.77 724 THR A O 1
ATOM 5267 N N . ALA A 1 725 ? -20.235 40.761 -30.376 1.00 157.13 725 ALA A N 1
ATOM 5268 C CA . ALA A 1 725 ? -19.137 40.916 -29.401 1.00 160.14 725 ALA A CA 1
ATOM 5269 C C . ALA A 1 725 ? -19.765 41.088 -28.004 1.00 165.79 725 ALA A C 1
ATOM 5270 O O . ALA A 1 725 ? -20.580 42.006 -27.865 1.00 166.94 725 ALA A O 1
ATOM 5272 N N . ALA A 1 726 ? -19.401 40.335 -26.949 1.00 168.36 726 ALA A N 1
ATOM 5273 C CA . ALA A 1 726 ? -18.223 39.449 -26.757 1.00 169.57 726 ALA A CA 1
ATOM 5274 C C . ALA A 1 726 ? -16.790 40.048 -26.774 1.00 154.96 726 ALA A C 1
ATOM 5275 O O . ALA A 1 726 ? -15.999 39.791 -27.692 1.00 156.16 726 ALA A O 1
ATOM 5277 N N . GLU A 1 727 ? -16.475 40.788 -25.698 1.00 152.93 727 GLU A N 1
ATOM 5278 C CA . GLU A 1 727 ? -15.188 41.485 -25.472 1.00 154.76 727 GLU A CA 1
ATOM 5279 C C . GLU A 1 727 ? -14.859 42.631 -26.431 1.00 162.90 727 GLU A C 1
ATOM 5280 O O . GLU A 1 727 ? -15.601 43.614 -26.502 1.00 166.97 727 GLU A O 1
ATOM 5282 N N . ASN A 1 728 ? -13.728 42.549 -27.124 1.00 163.01 728 ASN A N 1
ATOM 5283 C CA . ASN A 1 728 ? -13.306 43.696 -27.926 1.00 163.39 728 ASN A CA 1
ATOM 5284 C C . ASN A 1 728 ? -13.761 43.801 -29.401 1.00 163.06 728 ASN A C 1
ATOM 5285 O O . ASN A 1 728 ? -14.648 44.620 -29.691 1.00 162.32 728 ASN A O 1
ATOM 5287 N N . GLY A 1 729 ? -13.212 42.982 -30.317 1.00 161.67 729 GLY A N 1
ATOM 5288 C CA . GLY A 1 729 ? -12.730 41.619 -30.095 1.00 157.57 729 GLY A CA 1
ATOM 5289 C C . GLY A 1 729 ? -13.482 40.413 -30.686 1.00 158.11 729 GLY A C 1
ATOM 5290 O O . GLY A 1 729 ? -13.186 39.265 -30.318 1.00 158.89 729 GLY A O 1
ATOM 5291 N N . ASN A 1 730 ? -14.447 40.643 -31.586 1.00 157.29 730 ASN A N 1
ATOM 5292 C CA . ASN A 1 730 ? -15.160 39.544 -32.294 1.00 152.14 730 ASN A CA 1
ATOM 5293 C C . ASN A 1 730 ? -14.301 38.656 -33.227 1.00 147.39 730 ASN A C 1
ATOM 5294 O O . ASN A 1 730 ? -13.621 39.154 -34.118 1.00 151.96 730 ASN A O 1
ATOM 5296 N N . ASN A 1 731 ? -14.351 37.340 -33.033 1.00 140.08 731 ASN A N 1
ATOM 5297 C CA . ASN A 1 731 ? -13.503 36.410 -33.810 1.00 135.21 731 ASN A CA 1
ATOM 5298 C C . ASN A 1 731 ? -13.927 35.948 -35.208 1.00 128.16 731 ASN A C 1
ATOM 5299 O O . ASN A 1 731 ? -13.070 35.676 -36.047 1.00 124.91 731 ASN A O 1
ATOM 5304 N N . LYS A 1 732 ? -15.221 35.814 -35.473 1.00 127.66 732 LYS A N 1
ATOM 5305 C CA . LYS A 1 732 ? -15.590 35.600 -36.858 1.00 135.45 732 LYS A CA 1
ATOM 5306 C C . LYS A 1 732 ? -15.408 36.956 -37.520 1.00 152.81 732 LYS A C 1
ATOM 5307 O O . LYS A 1 732 ? -15.153 37.947 -36.830 1.00 161.54 732 LYS A O 1
ATOM 5309 N N . SER A 1 733 ? -15.577 37.053 -38.836 1.00 153.82 733 SER A N 1
ATOM 5310 C CA . SER A 1 733 ? -15.774 38.390 -39.359 1.00 154.27 733 SER A CA 1
ATOM 5311 C C . SER A 1 733 ? -17.136 38.406 -40.038 1.00 159.08 733 SER A C 1
ATOM 5312 O O . SER A 1 733 ? -17.322 37.836 -41.114 1.00 159.56 733 SER A O 1
ATOM 5315 N N . VAL A 1 734 ? -18.083 39.008 -39.318 1.00 163.57 734 VAL A N 1
ATOM 5316 C CA . VAL A 1 734 ? -19.436 39.418 -39.697 1.00 168.82 734 VAL A CA 1
ATOM 5317 C C . VAL A 1 734 ? -19.890 39.727 -38.276 1.00 170.56 734 VAL A C 1
ATOM 5318 O O . VAL A 1 734 ? -19.087 39.542 -37.360 1.00 170.79 734 VAL A O 1
ATOM 5322 N N . TYR A 1 735 ? -21.105 40.201 -38.015 1.00 171.06 735 TYR A N 1
ATOM 5323 C CA . TYR A 1 735 ? -21.676 39.593 -36.810 1.00 166.13 735 TYR A CA 1
ATOM 5324 C C . TYR A 1 735 ? -22.945 38.771 -37.077 1.00 163.46 735 TYR A C 1
ATOM 5325 O O . TYR A 1 735 ? -24.040 39.323 -37.193 1.00 168.55 735 TYR A O 1
ATOM 5327 N N . SER A 1 736 ? -22.790 37.451 -37.199 1.00 155.64 736 SER A N 1
ATOM 5328 C CA . SER A 1 736 ? -23.757 36.446 -36.771 1.00 151.29 736 SER A CA 1
ATOM 5329 C C . SER A 1 736 ? -23.082 35.189 -36.168 1.00 145.54 736 SER A C 1
ATOM 5330 O O . SER A 1 736 ? -23.176 34.849 -34.983 1.00 139.13 736 SER A O 1
ATOM 5333 N N . GLU A 1 737 ? -22.468 34.484 -37.122 1.00 143.32 737 GLU A N 1
ATOM 5334 C CA . GLU A 1 737 ? -21.809 33.178 -37.032 1.00 137.47 737 GLU A CA 1
ATOM 5335 C C . GLU A 1 737 ? -22.798 32.058 -36.677 1.00 133.78 737 GLU A C 1
ATOM 5336 O O . GLU A 1 737 ? -22.533 30.875 -36.918 1.00 133.70 737 GLU A O 1
ATOM 5342 N N . ASN A 1 738 ? -23.946 32.458 -36.133 1.00 127.08 738 ASN A N 1
ATOM 5343 C CA . ASN A 1 738 ? -25.031 31.562 -35.693 1.00 120.10 738 ASN A CA 1
ATOM 5344 C C . ASN A 1 738 ? -24.547 30.281 -34.962 1.00 147.01 738 ASN A C 1
ATOM 5345 O O . ASN A 1 738 ? -23.508 30.290 -34.307 1.00 152.99 738 ASN A O 1
ATOM 5350 N N . ALA A 1 739 ? -25.275 29.175 -35.111 1.00 132.49 739 ALA A N 1
ATOM 5351 C CA . ALA A 1 739 ? -24.724 27.830 -35.053 1.00 113.45 739 ALA A CA 1
ATOM 5352 C C . ALA A 1 739 ? -25.695 26.906 -35.796 1.00 104.99 739 ALA A C 1
ATOM 5353 O O . ALA A 1 739 ? -26.901 26.986 -35.587 1.00 101.55 739 ALA A O 1
ATOM 5355 N N . HIS A 1 740 ? -25.179 25.963 -36.566 1.00 99.91 740 HIS A N 1
ATOM 5356 C CA . HIS A 1 740 ? -26.029 25.167 -37.457 1.00 99.09 740 HIS A CA 1
ATOM 5357 C C . HIS A 1 740 ? -25.375 23.814 -37.863 1.00 112.79 740 HIS A C 1
ATOM 5358 O O . HIS A 1 740 ? -24.390 23.431 -37.250 1.00 117.63 740 HIS A O 1
ATOM 5360 N N . LYS A 1 741 ? -25.878 23.156 -38.915 1.00 107.83 741 LYS A N 1
ATOM 5361 C CA . LYS A 1 741 ? -25.423 21.837 -39.449 1.00 108.22 741 LYS A CA 1
ATOM 5362 C C . LYS A 1 741 ? -26.103 20.475 -39.095 1.00 112.54 741 LYS A C 1
ATOM 5363 O O . LYS A 1 741 ? -25.632 19.386 -39.525 1.00 95.49 741 LYS A O 1
ATOM 5365 N N . SER A 1 742 ? -27.160 20.562 -38.288 1.00 124.37 742 SER A N 1
ATOM 5366 C CA . SER A 1 742 ? -28.237 19.546 -38.226 1.00 131.87 742 SER A CA 1
ATOM 5367 C C . SER A 1 742 ? -28.002 18.254 -39.017 1.00 131.27 742 SER A C 1
ATOM 5368 O O . SER A 1 742 ? -28.003 17.155 -38.455 1.00 126.75 742 SER A O 1
ATOM 5371 N N . PHE A 1 744 ? -31.723 24.549 -40.413 1.00 126.36 744 PHE A N 1
ATOM 5372 C CA . PHE A 1 744 ? -30.660 25.354 -40.994 1.00 125.52 744 PHE A CA 1
ATOM 5373 C C . PHE A 1 744 ? -29.336 24.713 -40.665 1.00 120.37 744 PHE A C 1
ATOM 5374 O O . PHE A 1 744 ? -29.114 24.299 -39.536 1.00 112.22 744 PHE A O 1
ATOM 5376 N N . THR A 1 745 ? -28.466 24.595 -41.660 1.00 128.87 745 THR A N 1
ATOM 5377 C CA . THR A 1 745 ? -27.282 23.774 -41.467 1.00 130.27 745 THR A CA 1
ATOM 5378 C C . THR A 1 745 ? -25.926 24.406 -41.847 1.00 115.84 745 THR A C 1
ATOM 5379 O O . THR A 1 745 ? -25.624 24.545 -43.014 1.00 108.48 745 THR A O 1
ATOM 5383 N N . ASN A 1 746 ? -25.091 24.745 -40.872 1.00 115.77 746 ASN A N 1
ATOM 5384 C CA . ASN A 1 746 ? -23.862 25.485 -41.153 1.00 124.16 746 ASN A CA 1
ATOM 5385 C C . ASN A 1 746 ? -22.582 25.027 -40.466 1.00 129.26 746 ASN A C 1
ATOM 5386 O O . ASN A 1 746 ? -21.684 24.519 -41.125 1.00 136.18 746 ASN A O 1
ATOM 5391 N N . GLU A 1 747 ? -22.513 25.154 -39.143 1.00 126.04 747 GLU A N 1
ATOM 5392 C CA . GLU A 1 747 ? -21.232 25.018 -38.472 1.00 123.54 747 GLU A CA 1
ATOM 5393 C C . GLU A 1 747 ? -20.864 23.552 -38.422 1.00 121.11 747 GLU A C 1
ATOM 5394 O O . GLU A 1 747 ? -21.506 22.750 -37.745 1.00 122.40 747 GLU A O 1
ATOM 5400 N N . LEU A 1 748 ? -19.771 23.227 -39.091 1.00 112.35 748 LEU A N 1
ATOM 5401 C CA . LEU A 1 748 ? -19.356 21.852 -39.243 1.00 96.91 748 LEU A CA 1
ATOM 5402 C C . LEU A 1 748 ? -18.139 21.877 -40.105 1.00 87.34 748 LEU A C 1
ATOM 5403 O O . LEU A 1 748 ? -17.987 22.762 -40.926 1.00 86.35 748 LEU A O 1
ATOM 5408 N N . ARG A 1 749 ? -17.358 20.816 -40.009 1.00 81.60 749 ARG A N 1
ATOM 5409 C CA . ARG A 1 749 ? -16.102 20.730 -40.700 1.00 80.71 749 ARG A CA 1
ATOM 5410 C C . ARG A 1 749 ? -15.963 19.330 -41.257 1.00 84.01 749 ARG A C 1
ATOM 5411 O O . ARG A 1 749 ? -16.698 18.429 -40.856 1.00 82.65 749 ARG A O 1
ATOM 5419 N N . TYR A 1 750 ? -15.027 19.168 -42.188 1.00 89.25 750 TYR A N 1
ATOM 5420 C CA . TYR A 1 750 ? -14.786 17.908 -42.867 1.00 89.20 750 TYR A CA 1
ATOM 5421 C C . TYR A 1 750 ? -13.302 17.644 -42.840 1.00 84.98 750 TYR A C 1
ATOM 5422 O O . TYR A 1 750 ? -12.501 18.553 -42.647 1.00 79.24 750 TYR A O 1
ATOM 5431 N N . SER A 1 751 ? -12.933 16.414 -43.147 1.00 85.77 751 SER A N 1
ATOM 5432 C CA . SER A 1 751 ? -11.534 16.091 -43.342 1.00 88.77 751 SER A CA 1
ATOM 5433 C C . SER A 1 751 ? -11.406 14.674 -43.819 1.00 90.53 751 SER A C 1
ATOM 5434 O O . SER A 1 751 ? -12.371 13.917 -43.858 1.00 81.16 751 SER A O 1
ATOM 5437 N N . ALA A 1 752 ? -10.198 14.356 -44.240 1.00 91.17 752 ALA A N 1
ATOM 5438 C CA . ALA A 1 752 ? -9.898 13.054 -44.749 1.00 97.43 752 ALA A CA 1
ATOM 5439 C C . ALA A 1 752 ? -8.414 12.900 -44.562 1.00 102.40 752 ALA A C 1
ATOM 5440 O O . ALA A 1 752 ? -7.711 13.876 -44.343 1.00 85.46 752 ALA A O 1
ATOM 5442 N N . GLY A 1 753 ? -7.934 11.673 -44.612 1.00 86.55 753 GLY A N 1
ATOM 5443 C CA . GLY A 1 753 ? -6.547 11.420 -44.299 1.00 87.28 753 GLY A CA 1
ATOM 5444 C C . GLY A 1 753 ? -6.459 9.988 -43.854 1.00 99.01 753 GLY A C 1
ATOM 5445 O O . GLY A 1 753 ? -7.433 9.261 -44.012 1.00 98.69 753 GLY A O 1
ATOM 5446 N N . GLY A 1 754 ? -5.356 9.587 -43.231 1.00 98.75 754 GLY A N 1
ATOM 5447 C CA . GLY A 1 754 ? -5.205 8.187 -42.897 1.00 101.10 754 GLY A CA 1
ATOM 5448 C C . GLY A 1 754 ? -4.471 7.953 -41.602 1.00 100.52 754 GLY A C 1
ATOM 5449 O O . GLY A 1 754 ? -3.742 8.811 -41.126 1.00 101.30 754 GLY A O 1
ATOM 5450 N N . ALA A 1 755 ? -4.639 6.748 -41.068 1.00 100.62 755 ALA A N 1
ATOM 5451 C CA . ALA A 1 755 ? -4.385 6.473 -39.674 1.00 83.55 755 ALA A CA 1
ATOM 5452 C C . ALA A 1 755 ? -3.647 5.161 -39.437 1.00 110.04 755 ALA A C 1
ATOM 5453 O O . ALA A 1 755 ? -3.890 4.155 -40.081 1.00 87.27 755 ALA A O 1
ATOM 5455 N N . VAL A 1 756 ? -2.730 5.172 -38.493 1.00 108.34 756 VAL A N 1
ATOM 5456 C CA . VAL A 1 756 ? -2.194 3.934 -37.983 1.00 104.67 756 VAL A CA 1
ATOM 5457 C C . VAL A 1 756 ? -2.794 3.695 -36.601 1.00 99.03 756 VAL A C 1
ATOM 5458 O O . VAL A 1 756 ? -2.547 4.454 -35.665 1.00 98.78 756 VAL A O 1
ATOM 5462 N N . THR A 1 757 ? -3.595 2.649 -36.460 1.00 98.91 757 THR A N 1
ATOM 5463 C CA . THR A 1 757 ? -3.945 2.214 -35.116 1.00 100.84 757 THR A CA 1
ATOM 5464 C C . THR A 1 757 ? -3.085 1.017 -34.764 1.00 88.92 757 THR A C 1
ATOM 5465 O O . THR A 1 757 ? -3.319 -0.056 -35.252 1.00 89.54 757 THR A O 1
ATOM 5469 N N . TRP A 1 758 ? -2.114 1.194 -33.886 1.00 85.98 758 TRP A N 1
ATOM 5470 C CA . TRP A 1 758 ? -1.181 0.134 -33.572 1.00 95.83 758 TRP A CA 1
ATOM 5471 C C . TRP A 1 758 ? -1.482 -0.380 -32.171 1.00 112.45 758 TRP A C 1
ATOM 5472 O O . TRP A 1 758 ? -1.823 0.416 -31.294 1.00 116.14 758 TRP A O 1
ATOM 5483 N N . LEU A 1 759 ? -1.369 -1.695 -31.952 1.00 120.15 759 LEU A N 1
ATOM 5484 C CA . LEU A 1 759 ? -1.444 -2.229 -30.597 1.00 118.82 759 LEU A CA 1
ATOM 5485 C C . LEU A 1 759 ? -0.041 -2.533 -30.144 1.00 127.36 759 LEU A C 1
ATOM 5486 O O . LEU A 1 759 ? 0.490 -3.580 -30.460 1.00 134.03 759 LEU A O 1
ATOM 5491 N N . SER A 1 760 ? 0.514 -1.681 -29.298 1.00 132.46 760 SER A N 1
ATOM 5492 C CA . SER A 1 760 ? 1.922 -1.790 -28.946 1.00 141.46 760 SER A CA 1
ATOM 5493 C C . SER A 1 760 ? 2.034 -2.801 -27.846 1.00 145.78 760 SER A C 1
ATOM 5494 O O . SER A 1 760 ? 1.003 -3.231 -27.318 1.00 143.62 760 SER A O 1
ATOM 5497 N N . PRO A 1 761 ? 3.264 -3.242 -27.515 1.00 150.73 761 PRO A N 1
ATOM 5498 C CA . PRO A 1 761 ? 3.091 -3.757 -26.157 1.00 152.69 761 PRO A CA 1
ATOM 5499 C C . PRO A 1 761 ? 3.273 -2.640 -25.108 1.00 149.96 761 PRO A C 1
ATOM 5500 O O . PRO A 1 761 ? 3.870 -2.871 -24.058 1.00 151.77 761 PRO A O 1
ATOM 5504 N N . LEU A 1 762 ? 2.712 -1.462 -25.375 1.00 144.15 762 LEU A N 1
ATOM 5505 C CA . LEU A 1 762 ? 2.185 -0.559 -24.371 1.00 141.05 762 LEU A CA 1
ATOM 5506 C C . LEU A 1 762 ? 0.913 0.012 -24.985 1.00 134.19 762 LEU A C 1
ATOM 5507 O O . LEU A 1 762 ? 1.000 0.712 -26.001 1.00 132.31 762 LEU A O 1
ATOM 5512 N N . GLY A 1 763 ? -0.252 -0.277 -24.408 1.00 126.18 763 GLY A N 1
ATOM 5513 C CA . GLY A 1 763 ? -1.491 0.383 -24.800 1.00 118.21 763 GLY A CA 1
ATOM 5514 C C . GLY A 1 763 ? -1.868 0.131 -26.254 1.00 116.86 763 GLY A C 1
ATOM 5515 O O . GLY A 1 763 ? -1.110 -0.485 -26.995 1.00 123.60 763 GLY A O 1
ATOM 5516 N N . PRO A 1 764 ? -3.016 0.654 -26.703 1.00 108.47 764 PRO A N 1
ATOM 5517 C CA . PRO A 1 764 ? -3.159 0.864 -28.146 1.00 105.83 764 PRO A CA 1
ATOM 5518 C C . PRO A 1 764 ? -2.431 2.146 -28.481 1.00 105.27 764 PRO A C 1
ATOM 5519 O O . PRO A 1 764 ? -2.319 2.948 -27.591 1.00 112.17 764 PRO A O 1
ATOM 5523 N N . MET A 1 765 ? -1.924 2.361 -29.682 1.00 98.64 765 MET A N 1
ATOM 5524 C CA . MET A 1 765 ? -1.476 3.709 -29.999 1.00 89.51 765 MET A CA 1
ATOM 5525 C C . MET A 1 765 ? -2.104 4.166 -31.297 1.00 84.91 765 MET A C 1
ATOM 5526 O O . MET A 1 765 ? -1.758 3.682 -32.355 1.00 86.03 765 MET A O 1
ATOM 5531 N N . LYS A 1 766 ? -2.998 5.133 -31.242 1.00 83.91 766 LYS A N 1
ATOM 5532 C CA . LYS A 1 766 ? -3.521 5.651 -32.486 1.00 90.38 766 LYS A CA 1
ATOM 5533 C C . LYS A 1 766 ? -2.635 6.794 -32.977 1.00 98.89 766 LYS A C 1
ATOM 5534 O O . LYS A 1 766 ? -2.078 7.546 -32.173 1.00 101.43 766 LYS A O 1
ATOM 5540 N N . PHE A 1 767 ? -2.444 6.869 -34.293 1.00 98.57 767 PHE A N 1
ATOM 5541 C CA . PHE A 1 767 ? -1.893 8.055 -34.926 1.00 87.81 767 PHE A CA 1
ATOM 5542 C C . PHE A 1 767 ? -2.873 8.417 -36.011 1.00 87.55 767 PHE A C 1
ATOM 5543 O O . PHE A 1 767 ? -3.780 7.643 -36.270 1.00 94.05 767 PHE A O 1
ATOM 5551 N N . SER A 1 768 ? -2.666 9.543 -36.684 1.00 83.28 768 SER A N 1
ATOM 5552 C CA . SER A 1 768 ? -3.486 9.898 -37.834 1.00 85.57 768 SER A CA 1
ATOM 5553 C C . SER A 1 768 ? -2.996 11.208 -38.427 1.00 85.12 768 SER A C 1
ATOM 5554 O O . SER A 1 768 ? -2.414 12.036 -37.717 1.00 87.44 768 SER A O 1
ATOM 5557 N N . TYR A 1 769 ? -3.284 11.401 -39.720 1.00 82.25 769 TYR A N 1
ATOM 5558 C CA . TYR A 1 769 ? -2.980 12.643 -40.422 1.00 87.70 769 TYR A CA 1
ATOM 5559 C C . TYR A 1 769 ? -4.121 12.995 -41.338 1.00 90.07 769 TYR A C 1
ATOM 5560 O O . TYR A 1 769 ? -4.425 12.269 -42.268 1.00 85.01 769 TYR A O 1
ATOM 5569 N N . ALA A 1 770 ? -4.704 14.158 -41.109 1.00 92.14 770 ALA A N 1
ATOM 5570 C CA . ALA A 1 770 ? -5.960 14.501 -41.748 1.00 93.62 770 ALA A CA 1
ATOM 5571 C C . ALA A 1 770 ? -5.818 15.797 -42.536 1.00 95.72 770 ALA A C 1
ATOM 5572 O O . ALA A 1 770 ? -5.105 16.727 -42.141 1.00 93.64 770 ALA A O 1
ATOM 5574 N N . TYR A 1 771 ? -6.471 15.854 -43.677 1.00 98.25 771 TYR A N 1
ATOM 5575 C CA . TYR A 1 771 ? -6.524 17.114 -44.375 1.00 99.15 771 TYR A CA 1
ATOM 5576 C C . TYR A 1 771 ? -7.868 17.683 -44.022 1.00 95.97 771 TYR A C 1
ATOM 5577 O O . TYR A 1 771 ? -8.895 17.092 -44.335 1.00 90.56 771 TYR A O 1
ATOM 5586 N N . PRO A 1 772 ? -7.869 18.806 -43.313 1.00 98.03 772 PRO A N 1
ATOM 5587 C CA . PRO A 1 772 ? -9.119 19.538 -43.106 1.00 93.04 772 PRO A CA 1
ATOM 5588 C C . PRO A 1 772 ? -9.603 20.185 -44.416 1.00 92.46 772 PRO A C 1
ATOM 5589 O O . PRO A 1 772 ? -8.822 20.812 -45.122 1.00 91.40 772 PRO A O 1
ATOM 5593 N N . LEU A 1 773 ? -10.885 20.054 -44.727 1.00 92.49 773 LEU A N 1
ATOM 5594 C CA . LEU A 1 773 ? -11.431 20.606 -45.959 1.00 96.78 773 LEU A CA 1
ATOM 5595 C C . LEU A 1 773 ? -12.613 21.491 -45.619 1.00 103.45 773 LEU A C 1
ATOM 5596 O O . LEU A 1 773 ? -13.518 21.032 -44.930 1.00 101.98 773 LEU A O 1
ATOM 5601 N N . LYS A 1 774 ? -12.683 22.689 -46.201 1.00 113.31 774 LYS A N 1
ATOM 5602 C CA . LYS A 1 774 ? -13.458 23.796 -45.619 1.00 120.73 774 LYS A CA 1
ATOM 5603 C C . LYS A 1 774 ? -12.889 24.252 -44.252 1.00 116.09 774 LYS A C 1
ATOM 5604 O O . LYS A 1 774 ? -13.483 24.058 -43.185 1.00 111.28 774 LYS A O 1
ATOM 5610 N N . LYS A 1 775 ? -11.700 24.854 -44.331 1.00 115.93 775 LYS A N 1
ATOM 5611 C CA . LYS A 1 775 ? -11.003 25.479 -43.202 1.00 109.21 775 LYS A CA 1
ATOM 5612 C C . LYS A 1 775 ? -11.156 27.008 -43.226 1.00 111.01 775 LYS A C 1
ATOM 5613 O O . LYS A 1 775 ? -10.753 27.693 -44.179 1.00 114.36 775 LYS A O 1
ATOM 5619 N N . LYS A 1 776 ? -11.745 27.538 -42.165 1.00 106.39 776 LYS A N 1
ATOM 5620 C CA . LYS A 1 776 ? -11.977 28.964 -42.060 1.00 108.45 776 LYS A CA 1
ATOM 5621 C C . LYS A 1 776 ? -10.763 29.603 -41.360 1.00 114.75 776 LYS A C 1
ATOM 5622 O O . LYS A 1 776 ? -9.821 28.892 -41.003 1.00 116.17 776 LYS A O 1
ATOM 5628 N N . PRO A 1 777 ? -10.739 30.943 -41.214 1.00 117.60 777 PRO A N 1
ATOM 5629 C CA . PRO A 1 777 ? -9.646 31.558 -40.449 1.00 123.02 777 PRO A CA 1
ATOM 5630 C C . PRO A 1 777 ? -9.793 31.312 -38.956 1.00 127.54 777 PRO A C 1
ATOM 5631 O O . PRO A 1 777 ? -8.826 31.214 -38.195 1.00 132.40 777 PRO A O 1
ATOM 5635 N N . GLU A 1 778 ? -11.043 31.187 -38.541 1.00 122.93 778 GLU A N 1
ATOM 5636 C CA . GLU A 1 778 ? -11.373 31.136 -37.145 1.00 117.91 778 GLU A CA 1
ATOM 5637 C C . GLU A 1 778 ? -11.148 29.713 -36.667 1.00 116.03 778 GLU A C 1
ATOM 5638 O O . GLU A 1 778 ? -11.318 29.402 -35.485 1.00 115.34 778 GLU A O 1
ATOM 5644 N N . ASP A 1 779 ? -10.738 28.856 -37.600 1.00 115.90 779 ASP A N 1
ATOM 5645 C CA . ASP A 1 779 ? -10.664 27.420 -37.368 1.00 109.97 779 ASP A CA 1
ATOM 5646 C C . ASP A 1 779 ? -9.332 26.969 -36.808 1.00 113.31 779 ASP A C 1
ATOM 5647 O O . ASP A 1 779 ? -8.290 27.105 -37.467 1.00 114.73 779 ASP A O 1
ATOM 5652 N N . GLU A 1 780 ? -9.384 26.422 -35.590 1.00 112.26 780 GLU A N 1
ATOM 5653 C CA . GLU A 1 780 ? -8.188 25.903 -34.951 1.00 112.06 780 GLU A CA 1
ATOM 5654 C C . GLU A 1 780 ? -7.946 24.461 -35.378 1.00 104.97 780 GLU A C 1
ATOM 5655 O O . GLU A 1 780 ? -8.845 23.625 -35.369 1.00 103.10 780 GLU A O 1
ATOM 5661 N N . ILE A 1 781 ? -6.715 24.212 -35.804 1.00 102.29 781 ILE A N 1
ATOM 5662 C CA . ILE A 1 781 ? -6.418 23.063 -36.625 1.00 99.17 781 ILE A CA 1
ATOM 5663 C C . ILE A 1 781 ? -5.105 22.343 -36.272 1.00 100.85 781 ILE A C 1
ATOM 5664 O O . ILE A 1 781 ? -4.027 22.949 -36.229 1.00 102.37 781 ILE A O 1
ATOM 5669 N N . GLN A 1 782 ? -5.232 21.043 -36.001 1.00 101.60 782 GLN A N 1
ATOM 5670 C CA . GLN A 1 782 ? -4.112 20.141 -35.717 1.00 103.35 782 GLN A CA 1
ATOM 5671 C C . GLN A 1 782 ? -4.096 19.081 -36.809 1.00 104.33 782 GLN A C 1
ATOM 5672 O O . GLN A 1 782 ? -5.005 18.278 -36.896 1.00 103.85 782 GLN A O 1
ATOM 5678 N N . ARG A 1 783 ? -3.055 19.063 -37.630 1.00 105.00 783 ARG A N 1
ATOM 5679 C CA . ARG A 1 783 ? -3.012 18.178 -38.781 1.00 104.92 783 ARG A CA 1
ATOM 5680 C C . ARG A 1 783 ? -2.751 16.769 -38.275 1.00 114.02 783 ARG A C 1
ATOM 5681 O O . ARG A 1 783 ? -3.541 15.844 -38.486 1.00 119.88 783 ARG A O 1
ATOM 5683 N N . PHE A 1 784 ? -1.612 16.619 -37.622 1.00 112.72 784 PHE A N 1
ATOM 5684 C CA . PHE A 1 784 ? -1.219 15.372 -37.003 1.00 105.77 784 PHE A CA 1
ATOM 5685 C C . PHE A 1 784 ? -1.714 15.274 -35.568 1.00 96.00 784 PHE A C 1
ATOM 5686 O O . PHE A 1 784 ? -1.301 16.037 -34.701 1.00 93.52 784 PHE A O 1
ATOM 5694 N N . GLN A 1 785 ? -2.577 14.301 -35.320 1.00 93.27 785 GLN A N 1
ATOM 5695 C CA . GLN A 1 785 ? -3.111 14.043 -33.989 1.00 87.25 785 GLN A CA 1
ATOM 5696 C C . GLN A 1 785 ? -2.724 12.635 -33.579 1.00 87.15 785 GLN A C 1
ATOM 5697 O O . GLN A 1 785 ? -2.366 11.817 -34.418 1.00 91.27 785 GLN A O 1
ATOM 5703 N N . PHE A 1 786 ? -2.767 12.363 -32.286 1.00 83.36 786 PHE A N 1
ATOM 5704 C CA . PHE A 1 786 ? -2.465 11.042 -31.784 1.00 87.60 786 PHE A CA 1
ATOM 5705 C C . PHE A 1 786 ? -2.877 10.962 -30.345 1.00 95.09 786 PHE A C 1
ATOM 5706 O O . PHE A 1 786 ? -3.380 11.927 -29.782 1.00 102.28 786 PHE A O 1
ATOM 5714 N N . GLN A 1 787 ? -2.600 9.822 -29.733 1.00 97.94 787 GLN A N 1
ATOM 5715 C CA . GLN A 1 787 ? -2.840 9.602 -28.321 1.00 98.78 787 GLN A CA 1
ATOM 5716 C C . GLN A 1 787 ? -2.403 8.193 -28.010 1.00 90.84 787 GLN A C 1
ATOM 5717 O O . GLN A 1 787 ? -2.686 7.288 -28.755 1.00 87.78 787 GLN A O 1
ATOM 5723 N N . LEU A 1 788 ? -1.681 8.015 -26.919 1.00 94.71 788 LEU A N 1
ATOM 5724 C CA . LEU A 1 788 ? -0.998 6.762 -26.657 1.00 103.35 788 LEU A CA 1
ATOM 5725 C C . LEU A 1 788 ? -1.377 6.059 -25.373 1.00 114.45 788 LEU A C 1
ATOM 5726 O O . LEU A 1 788 ? -0.857 6.387 -24.322 1.00 116.25 788 LEU A O 1
ATOM 5731 N N . GLY A 1 789 ? -2.239 5.062 -25.448 1.00 122.65 789 GLY A N 1
ATOM 5732 C CA . GLY A 1 789 ? -2.460 4.210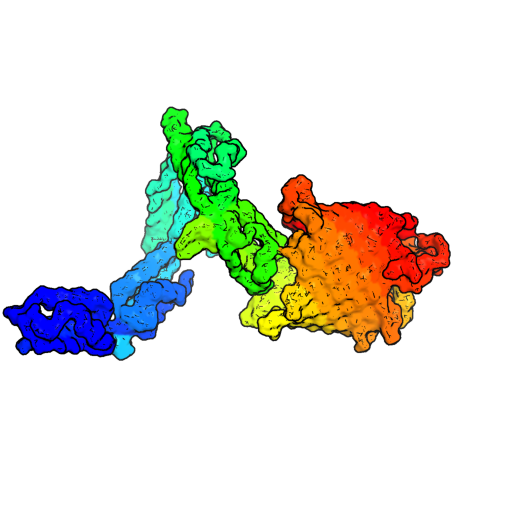 -24.299 1.00 131.29 789 GLY A CA 1
ATOM 5733 C C . GLY A 1 789 ? -3.644 4.560 -23.436 1.00 136.03 789 GLY A C 1
ATOM 5734 O O . GLY A 1 789 ? -4.675 4.980 -23.940 1.00 132.55 789 GLY A O 1
ATOM 5735 N N . THR A 1 790 ? -3.489 4.374 -22.128 1.00 145.27 790 THR A N 1
ATOM 5736 C CA . THR A 1 790 ? -4.589 4.525 -21.178 1.00 151.34 790 THR A CA 1
ATOM 5737 C C . THR A 1 790 ? -5.359 5.823 -21.275 1.00 156.39 790 THR A C 1
ATOM 5738 O O . THR A 1 790 ? -4.900 6.808 -21.840 1.00 151.69 790 THR A O 1
ATOM 5742 N N . THR A 1 791 ? -6.542 5.818 -20.683 1.00 166.21 791 THR A N 1
ATOM 5743 C CA . THR A 1 791 ? -7.390 7.020 -20.695 1.00 170.89 791 THR A CA 1
ATOM 5744 C C . THR A 1 791 ? -7.433 7.749 -22.049 1.00 173.80 791 THR A C 1
ATOM 5745 O O . THR A 1 791 ? -6.767 8.774 -22.251 1.00 171.86 791 THR A O 1
ATOM 5749 N N . PHE A 1 792 ? -8.143 7.129 -23.000 1.00 177.57 792 PHE A N 1
ATOM 5750 C CA . PHE A 1 792 ? -8.591 7.801 -24.236 1.00 179.57 792 PHE A CA 1
ATOM 5751 C C . PHE A 1 792 ? -9.710 8.844 -23.971 1.00 152.93 792 PHE A C 1
ATOM 5752 O O . PHE A 1 792 ? -9.524 10.055 -24.171 1.00 149.53 792 PHE A O 1
#

B-factor: mean 117.5, std 31.98, range [20.0, 225.43]

Nearest PDB structures (foldseek):
  4k3b-assembly1_A  TM=1.001E+00  e=0.000E+00  Neisseria gonorrhoeae FA 1090
  6lyr-assembly1_A  TM=4.831E-01  e=6.927E-64  Escherichia coli K-12
  5d0q-assembly1_A  TM=4.507E-01  e=1.324E-59  Escherichia coli
  5d0q-assembly2_F  TM=4.272E-01  e=1.551E-59  Escherichia coli
  4c4v-assembly2_B  TM=7.210E-01  e=1.241E-35  Escherichia coli

Sequence (771 aa):
ADFTIQDIRVEGLQRTEPSTVFNYLPVKVGDTYNDTHGSAIIKSLYATGFFDDVRVETADGQLLLTVIERPTIGSLNITGAKMLQNDAIKKNLESFGLAQSQYFNQATLNQAVAGLKEEYLGRGKLNIQITPKVTKLARNRVDIDITIDEGKSAKITDIEFEGNQVYSDRKLMRQMSLTEGGIWTWLTRSDRFDRQKFAQDMEKVTDFYQNNGYFDFRILDTDIQTNEDKTRQTIKITVHEGGRFRWGKVSIEGDTNEVPKAELEKLLTMKPGKWYERQQMTAVLGEIQNRMGSAGYAYSEISVQPLPNAGTKTVDFVLHIEPGRKIYVNEIHITGNNKTRDEVVRRELRQMESAPYDTSKLQRSKERVELLGYFDNVQFDAVPLAGTPDKVDLNMSLTERSTGSLDLSAGWVQDTGLVMSAGVSQDNLFGTGKSAALRASRRSKTTLNGSLSFTDPYFTADGVSLGYDIYGKAFDPRKASTSVKQYKTTTAGGGVRMGIPVTEYDRVNFGLAAEHLTVNTYNKAPKRYADFIRKYGKTDGADGSFKGLLYKGTVGWGRNKTDSASWPTRGYLTGVNAEIALPGSKLQYYSATHNQTWFFPLSKTFTLMLGGEVGIAGGYGRTKEIPFFENFYGGGLGSVRGYESGTLGPKVYDEYGEKISYGGNKKANVSAELLFPMPGAKDARTVRLSLFADAGSVWDGRTYTAAENGNNKSVYSENAHKSFTNELRYSAGGAVTWLSPLGPMKFSYAYPLKKKPEDEIQRFQFQLGTTF

Foldseek 3Di:
DWAFAQEEDEAADDDDDPVVPCVVAPDHHGHIGGPCSQVVRQVSVCPVQQFDDWHWDDPDRYTYIHTNGAAFEQEEAEDADPPDDGVVLCVVLCVLDDDGRGRDDVVSVVVSVVVVLVVLCQFFFPDKDWDWDKAADDDRHIYIYIHIHTQPGAFEAAEEEADDDPDDSVVLQVQAQAHHDDPPPVPVSSRRDHNVSVVVSVVSSVLVLQLFQFDPKDWDDWDWAADVSRHYIYIYTYIDRGPRKWEDDDEDDYDDDPDDPVCRVPLVDDDRPMGDRVVSVVVSVVVVCQVPQVVFFNDFDKAKDKDQPCVVGHIYIYIYTDTDDGAFAAEEAEDDAVVHDPVALLFPAFRHHRHTGHRVSHVLSQVVVVLVLQFPHKDKDWAQDDPDHNYIYIYMYTHGPVFWDKDKAWWAADQFGIKIKIKIKGAPPPVPRKIKMKMWMDTQFKTWIKIKIKNQCPDVPGKIKMKMWIKMKGQQPGTPAGAFHKIKMKTKMKIKIWDCPDVFKIKMKMKMKIKMKIKAQDVTWDLLPVLQVPAHDDPPNIGMHIWMFIKMKIKMKGWQFSHDPDTAFTKIKMKIKMWRDPPTRFTKMKIKMKIWGWHPPDLFKIKIWIKMKMFIFGDDPDTDRRLVPFDFDEPPVAADFFDTRQAEDWAAGPVRHIHHSFEGIKIKIKMKIKGADVDVSNDHQKMKIKMKMKMHTYHQAFADDDPDGGLDPDGGCGGACVVHDRIWMKIWMWMFHSDVAATKIKIAIDIDPADPSTGTDGIGIITHPDD

Solvent-accessible surface area: 40293 Å² total; per-residue (Å²): 154,90,40,83,0,123,60,15,136,15,90,37,35,74,227,31,49,50,63,75,7,90,135,58,19,74,12,51,101,48,56,92,16,59,109,97,57,4,70,47,6,33,67,66,12,89,64,93,22,69,11,91,56,6,105,50,76,72,61,150,11,69,3,46,2,16,6,91,15,58,44,19,0,38,57,10,67,11,77,41,27,87,74,37,130,41,96,46,9,53,52,84,5,61,80,106,12,3,31,131,48,88,84,20,44,90,66,36,1,84,104,1,20,58,37,9,90,96,80,0,44,7,65,2,16,35,60,16,126,19,76,48,146,56,69,85,73,74,224,81,16,6,23,0,59,3,71,9,94,32,11,160,20,0,95,4,44,68,7,66,10,40,30,23,165,71,40,64,52,187,88,0,32,178,49,4,59,2,44,46,63,39,147,183,35,175,132,70,132,24,14,90,9,4,119,98,48,15,60,88,0,24,97,68,0,30,51,31,0,20,36,46,0,19,51,83,8,168,38,108,83,59,56,62,95,75,101,88,66,20,29,160,6,40,0,76,0,46,11,108,22,18,50,67,23,0,28,19,67,62,35,46,56,33,45,111,34,88,40,92,83,68,36,38,88,75,45,44,77,73,75,97,55,106,137,26,41,82,101,83,43,80,63,30,31,28,97,26,56,48,49,24,0,36,51,2,34,31,118,6,120,25,38,48,98,52,92,86,73,54,84,78,50,26,2,27,21,49,19,66,24,91,34,33,73,28,4,114,0,36,95,14,83,41,65,38,46,123,139,22,46,30,66,50,9,97,96,6,26,34,23,54,77,86,23,78,28,14,23,55,95,12,95,104,0,22,59,55,1,78,88,49,57,109,5,91,46,25,118,47,69,47,71,89,68,86,70,86,115,67,27,4,21,1,54,4,48,12,96,34,39,75,86,15,49,131,62,128,36,52,6,111,32,37,39,38,16,86,5,75,29,41,7,66,20,68,44,77,48,182,70,78,33,63,15,29,8,97,135,59,26,157,12,55,17,40,86,44,20,29,81,6,87,31,17,51,118,109,54,106,106,25,22,23,13,0,103,26,109,61,25,98,33,45,12,3,78,123,38,99,48,51,43,1,78,3,56,18,44,25,55,18,19,16,66,80,62,6,56,57,90,60,145,117,18,100,33,46,92,13,106,26,40,24,85,9,28,0,29,7,36,38,93,29,8,140,51,3,37,36,8,8,168,137,49,23,160,90,148,39,107,72,7,28,2,113,12,66,2,85,15,7,62,58,3,81,16,84,76,74,21,71,10,58,26,28,23,24,95,16,30,51,23,7,51,72,40,63,59,0,55,99,55,12,108,5,22,2,95,28,41,43,70,58,71,27,78,11,57,67,107,54,91,36,81,0,48,38,68,11,28,51,82,2,83,1,18,8,54,59,100,7,124,124,7,9,2,24,52,18,35,68,6,5,2,67,68,10,0,31,0,0,26,71,10,7,3,0,1,6,9,83,18,66,109,70,38,44,6,10,7,0,0,36,76,15,20,16,81,19,36,14,50,21,36,7,89,128,44,66,50,74,40,32,67,25,6,36,7,107,6,52,3,29,1,3,0,30,25,56,32,92,34,80,59,30,81,102,38,50,27,17,104,104,70,48,28,69,7,6,11,95,124,96,67,7,30,9,88,1,32,24,23,11,57,32,89,44,11,126,122,29,57,36,84,68,9,114,0,147,36,81,85,132,71,116,23,13,62,60,42,34,91,2,38,17,45,8,46,84,206